Protein AF-A0A9W9Z0T6-F1 (afdb_monomer)

Sequence (1266 aa):
MFPVDVVWKDEPSSNVENYLQEAVNTVREIHHEQGPGDILVFLTSPVETERACEKLAKAELDPNLVCLPLHGKLRQEEQRRVFEEDPSKRKVVFATNCAETSITIPGIRYVVDTGMVKEMKFEPKRSKSSLELTTINKSSAEQRKGRAGRTQAGKCFRLYSEEEYASMEDQSKPEILRVHLGQAVLKLMDLGIENITEFEFVESPPLDAIELALEALTSLGAIANGQLTELGHKIARVAVEPRLAKVIFDGIDQGVGAEALALAAIATVSGSVFFRMGSEEDKQLADSRKVGFCHNGGDLLTLLEVYRQYLKQPKGKRNKWAFDNSLNAKSLRLTDETIKELNLTLKRELCIPVPDAFGEDESADLKLQRILLSCYATNLCVFTGHEKAGYRVVSFNHCVQLHPSSSLRFLGATPQFIVFEQLLKTSRDFVMNATPVEETWLREIISEGAVKYDLEELMSTVLKEVALPCSPDLITLAFGGRFQRRKLDEVEEKVSKSCDDSLVVLEKDEAQGQMKIFVPVSQTARAVSVLEGLLEESRKILRSEEREEQLKEECQGSRIVWGQGGEVKELLMPHMYRTVTIGEIDDGYAVPIVLDYLKSCGDIMKHHVKEQDGKIRVFATFKNSEGAVKAVKGSSSNSLVNGKVKPSHSISDGTRTYVSQFKVKAKWLRRPGKGTGCIQFFNDEDFFHTLGSLPSLMIKSRQTKFQVDRFHEEQIFMRGLDPETSENDVKSAIEERLPAVKVKKVFIHRTSEFDTTDETLTSQKTSLQECLGVFATEGQYSVYLGKPSPKNFDGFANLTFQDSEEGQAAVKGLNGRHISGIGVVTLHPNLSTTLLCTRNVYAVTEDELKEIFNELDRTFGKKLVIKVNNQRKDKRVAIEIRSDCTEHFIRATTILTDTLNGDKIDCKISKVLEILLTNPVKDDLQAIQKDTGTVINQDWKNHVVRIHGSEANRELAKRAINKFLDDSITSNSHSWQIQLRGPNKPRGLLKALFIRFGVNLQRLQDIGGVQKIHVEFRWHVLKIQSSDEAQETINRYVEECCKTLPQESPHLHSNDQSQLTCGICLCDVDGTAADVYRLACCGHAYDKSCVIQQLKSPDFPLKCVTERCEELLVWRDFQNLLNERERKRLAFSALDEYVKGNPEIVRYCPTADCGMVYRVSKEGTRYSCGACLSEICTSCHVQWHNGLTCAMLRSEKQVEGQLKEWMTKDPSNRKNCPRCKTPIEKNAGCNHMECSQCKAHMCWPCMEVFPTGDAVYSHQQYCPGR

pLDDT: mean 79.38, std 13.01, range [25.47, 97.75]

Solvent-accessible surface area (backbone atoms only — not comparable to full-atom values): 70118 Å² total; per-residue (Å²): 122,41,63,56,51,77,44,66,32,96,59,73,71,89,52,89,89,47,57,67,61,50,53,49,50,52,51,51,50,46,66,76,74,46,76,94,55,16,38,39,33,46,38,55,42,67,69,54,20,51,51,44,43,55,50,41,59,73,75,47,86,58,89,48,56,46,72,43,60,43,46,92,87,55,54,72,73,59,55,50,55,66,64,62,86,53,96,86,42,41,43,37,36,28,21,27,74,69,58,45,78,86,51,85,60,76,62,29,20,35,24,42,39,55,55,51,33,57,44,74,40,45,42,62,96,70,68,28,39,30,59,40,83,41,70,46,24,45,52,55,55,50,39,46,42,48,54,7,6,70,84,42,70,19,34,24,40,34,66,39,18,68,66,59,55,69,70,34,49,66,62,80,80,60,64,74,71,35,52,85,43,45,60,60,55,47,47,44,42,76,74,69,49,74,60,68,92,74,53,88,53,98,72,72,54,61,64,72,40,53,52,52,23,52,51,52,36,35,74,70,51,26,31,55,97,81,37,73,30,76,59,21,54,56,33,58,72,44,97,58,57,61,51,46,34,44,38,26,52,59,19,44,78,71,74,37,28,39,55,26,38,47,34,40,33,42,55,79,43,51,96,53,34,68,45,70,61,81,53,75,66,46,31,51,50,24,55,36,43,45,44,78,42,46,27,88,66,7,27,57,50,18,52,36,42,49,51,55,56,50,66,74,40,57,82,92,46,36,58,58,52,24,53,79,48,31,30,34,48,66,47,58,49,50,25,57,52,44,36,52,52,51,52,48,44,34,40,72,78,66,69,44,88,68,61,94,61,74,78,92,57,87,58,44,66,60,51,50,42,54,41,49,43,69,58,24,57,80,41,31,27,38,40,33,65,42,79,93,61,19,29,28,35,63,81,77,72,43,71,27,32,76,32,85,86,35,27,35,52,70,36,68,52,80,61,63,26,32,29,35,77,46,42,42,34,68,99,55,46,22,40,36,58,42,29,55,47,60,69,68,62,52,53,51,42,36,73,72,61,80,42,98,69,61,66,66,65,58,56,51,61,28,26,42,84,45,77,43,68,31,8,52,61,41,46,30,66,57,37,37,52,96,87,38,59,66,53,39,53,54,46,33,51,56,42,14,62,67,40,81,67,38,75,52,48,77,46,82,36,65,72,80,22,27,42,36,37,29,27,25,68,92,38,41,71,52,44,51,52,55,50,50,53,49,46,48,58,41,36,53,52,48,62,66,42,65,47,81,47,68,77,46,92,93,34,86,46,45,27,40,26,35,34,48,15,62,37,67,75,44,78,36,49,70,91,55,48,30,38,32,30,33,49,60,40,80,53,84,82,50,54,66,61,53,50,52,55,48,47,72,38,32,62,67,75,49,70,52,77,48,81,57,95,80,30,39,31,44,37,39,30,29,74,46,43,65,25,32,50,44,41,40,63,48,44,80,77,46,94,88,54,89,34,68,42,37,54,65,74,53,70,55,104,56,76,54,66,87,49,72,56,31,34,33,43,35,36,26,62,64,45,47,33,71,19,34,30,41,36,34,48,78,49,68,67,50,45,55,52,45,56,74,74,38,54,54,47,73,45,88,94,25,66,22,34,48,41,79,29,93,87,42,92,77,29,42,27,37,41,44,43,41,41,85,64,47,60,62,55,56,45,50,53,48,30,72,78,38,72,87,45,64,75,62,44,62,46,70,44,49,56,80,74,56,78,77,53,72,67,57,53,51,52,38,49,50,46,52,49,60,61,41,56,78,42,36,61,87,87,47,54,48,82,44,71,59,86,55,58,42,81,50,51,51,41,46,32,46,36,40,18,58,44,53,64,37,37,50,44,37,43,69,69,42,45,72,37,75,42,77,91,53,40,50,28,43,59,48,72,60,47,76,53,72,48,78,46,46,47,70,56,44,68,42,36,46,67,63,50,50,53,51,50,54,51,51,41,73,75,55,38,98,46,49,49,77,47,80,47,78,48,92,86,69,68,35,34,37,42,34,41,35,21,75,43,73,68,62,44,53,54,55,51,50,59,57,49,56,66,73,61,43,48,80,44,65,24,81,81,37,78,75,46,42,52,77,73,39,83,84,46,53,62,57,53,50,50,48,24,65,78,36,64,37,44,72,47,78,36,79,92,76,40,32,41,32,38,32,35,47,74,70,30,40,54,49,39,55,52,53,53,53,52,53,55,55,58,62,71,70,58,70,63,51,77,52,74,44,76,56,64,55,101,91,46,39,70,36,45,66,42,51,48,30,72,74,29,34,64,80,37,52,63,59,49,69,38,76,53,39,79,46,76,45,76,42,70,92,72,40,31,41,41,36,29,26,18,70,74,34,47,57,52,51,53,51,54,52,51,54,53,45,72,74,41,73,86,80,73,84,84,75,84,72,91,71,77,72,78,49,50,15,59,81,83,67,44,76,57,74,88,56,65,85,49,63,36,47,40,46,72,81,19,56,53,30,46,45,67,59,55,48,51,49,58,74,66,68,63,86,68,32,55,51,71,42,88,97,43,85,53,52,43,32,60,64,40,52,63,75,71,36,54,77,68,54,45,51,53,44,48,51,55,31,46,50,54,50,38,71,76,34,65,78,52,28,41,68,51,78,56,81,92,55,85,42,72,47,65,47,38,89,85,49,49,85,41,69,38,68,83,74,62,52,42,26,21,32,49,77,63,41,70,53,60,87,98,54,53,77,66,53,56,64,67,65,67,70,82,68,59,69,62,50,54,58,45,68,71,43,61,89,46,33,49,59,39,78,88,78,56,51,80,45,71,67,89,77,80,75,59,66,43,68,40,90,86,76,68,45,21,25,28,63,67,68,53,50,75,37,99,41,64,65,56,31,61,62,42,62,79,71,42,92,51,113

Radius of gyration: 48.89 Å; Cα contacts (8 Å, |Δi|>4): 2135; chains: 1; bounding box: 135×66×156 Å

InterPro domains:
  IPR001650 Helicase, C-terminal domain-like [PF00271] (25-151)
  IPR001650 Helicase, C-terminal domain-like [PS51194] (19-192)
  IPR001650 Helicase, C-terminal domain-like [SM00490] (50-152)
  IPR002867 IBR domain [PF01485] (1134-1190)
  IPR002867 IBR domain [SM00647] (1128-1190)
  IPR002867 IBR domain [SM00647] (1196-1263)
  IPR007502 Helicase-associated domain [SM00847] (212-304)
  IPR011709 DEAD-box helicase, OB fold [PF07717] (368-445)
  IPR012677 Nucleotide-binding alpha-beta plait domain superfamily [G3DSA:3.30.70.330] (695-834)
  IPR027417 P-loop containing nucleoside triphosphate hydrolase [G3DSA:3.40.50.300] (1-172)
  IPR027417 P-loop containing nucleoside triphosphate hydrolase [SSF52540] (2-256)
  IPR035979 RNA-binding domain superfamily [SSF54928] (578-644)
  IPR035979 RNA-binding domain superfamily [SSF54928] (716-867)
  IPR036612 K Homology domain, type 1 superfamily [SSF54791] (926-977)
  IPR044066 TRIAD supradomain [PS51873] (1058-1263)
  IPR048333 Helicase associated domain (HA2), winged-helix domain [PF04408] (213-237)
  IPR056245 DEAH11/12, KH-domain [PF24471] (977-1045)

Secondary structure (DSSP, 8-state):
---EEEE--SS----TT-HHHHHHHHHHHHHHHS-S-EEEEE-SSHHHHHHHHHHHHHH---TTEEEEEE-TTS-HHHHHHTT---TTSEEEEEE-GGGTSS---TTEEEEEE-SEEEEEEEEGGGTEEEEEEEEPPHHHHHHHHHGGGSSS-EEEEESS-HHHHHHS-SSPPPGGGTS--HHHHHHHHHTT-S-GGG---SSPPPHHHHHHHHHHHHHHTSEETTEE-HHHHHHHHSSS-HHHHHHHHHHHHTT-HHHHHHHHHHHTTHHHHB---SSHHHHHHHHHHHHTT-BTTBHHHHHHHHHHHHHHS-GGGHHHHHHHTTB-HHHHHHHHHHHHHHHHHHHHTS-----SS----TTHHHHHHHHHHHHSGGGEEEE-SSTTT-EEETTTTEEEEEPTT-HHHHHT---SEEEEEEEEESSSEEEEEEEEE-HHHHHHHHHTTSS---HHHHHHTSEEEEEEE--HHHHHHHH--TT-HHHHHHHHHHHHHHTTT---EEEEETTTTEEEEEEEGGGHHHHHHHHHHHHHHHHHHHHT--EEEES-TTTT--EEEE-GGG-EEEEE-TT--SEEEEEEE--GGGHHHHHHHHHHHS-EEEEEEEEETTEEEEEEEESSHHHHHHHHHHTTT-TT-SS-EEETT---TT-------EEEEEEEESS-EEEEEEEEESSHHHHHHHHHH-SEEEETTEEEEEEE-SS-TTEEEEES--TT--HHHHHHHHHHH-TT--EEEEEEEEPPP----HHHHHHHHHHHHHHHTTTS-TTSEEEEE----TT-SEEEEEEEESSHHHHHHHHHHHTTEEETTTEEEEEEEEEEEEEEEEHHHHHHHHHHHHHHHHHHHHHHGGGEEEEEEE-TTSSEEEEEEEES-HHHHHHHHHHHHHHHH-EEEEGGG-HHHHGGGSSTTHHHHHHHHHHHT-EEEEETTTTEEEEES-HHHHHHHHHHHHHHHHHHHH---EEEEEE--STTS-TTHHHHHHHHH-TT-HHHHTSTTEEEEEEETTTTEEEEEE-HHHHHHHHHHHHHHHHTS---------------B-TTT--B--S-TTTEEE-TTT--EEEHHHHHHHHHS--SSPB--STT--PBPPHHHHHHHS-HHHHHHHHHHHHHHHHHH-TTTEEE-SSTT---EEE--TT--EEE-TTT--EEETTT-SB--TT--HHHHHHH----SHHHHHHHH-TTTEEE-TTT--EEE--SS-SEEE-TTT--EEETTT--EESSHHHHHHHTTS-TT-

Organism: NCBI:txid174260

Mean predicted aligned error: 20.65 Å

Foldseek 3Di:
DAAAAEAFDPDAPPDPPCLLVVQLVVVVVCVPPPDFFAEEEEDADQVSLVVSQVVNVVVDVDPQEAEAEEDPLDDPVSNCVQQDDDRSHHYYYYYYCVCQPDDQRPRHQEYEYAQWYFDWAADQVVRATERDIDGDALVSVVSRSCSNPPHYYHYYYYPGHPVVNVVGHHDDDDVLQGHQCLLVLLLCQLVVNQDPVPDDDPDDHDPSSSVSSVVLCVLLVQDDPSHGDPLSNQLNLQPAGSLLSLQLVLCVVVVFNLLSLLLSLLVVVLVNFARQDDDPVSNLLSLLLLLLLQDPQKSSSSSSSVLVVLVVDDPVCSCVVCVVSRTDSVSSVSSVVSSVVRQCSCCPVVVHHDDNDGDPDPCSSVSSSLSSCSSQVQQKWFAQQDQVQDIAGPNPGHTAHADCPMSCLLLVHRARMWGADHWYDDVTIHGHGIGHDDPVSVVVCVVVVSDPDDPVVVLLSRWDKDKDQAALLLCCQLQNDPVPNVSVVVLQCVLCVQQVVRHWDWDQPNLRRIIIITTRPVRVVRSVVSVVVSSVVSLVVLQLDKDWAALDPVFLAKIFIAGFLRFGPDIGGSPFAQKKKWWFDQDPVCVVVLVVLLVVLAAWSDKDWDDDPNIIMIMTGHPDRSSLVSSQVCQVPDPSGPTRIGGPPPPDVPVPPPPVWWKKKKKFFDWFFPQKWKFAFPDQVLQVCCVVVPQWFDQPNWIWGWDQDPVDRRIIMIGTHDRRDDFVSVQCRSCVVPVPTHTPGITGHTDAFDFQDPVLVVVVLVQVVVLLVVLAPPPQKDKAWDRDHSPDRMTMIMMIGSDPRSSVSCQVRQAQDQTPSGGRMHMATKGKDKDKAALLLCVQCVVVVVVLVVVLCVVQPPQKDWDWDDDPPDRMIMIMIIGSDPVSRVVSVVVVVVLSQADKDQLVVDPLSCVCVDPVCVVVLVVLCVVLVWDWDQDPVRNIIGIGHPPRSSVSSVVSVVVVSVVVVPQQKDKDKDQCDDPLHAGSLSVLCCVVCNSLSVNLCPPPFWDDWDADSSRRMIITIGGPVSVVVVVVVSVVSRVPHDPDDPDPDPPDPPQQAALQPRDGDDSPSPQWRAQNNPSRIHGLVRVLVCLQVDDPSAFDNHPPGGGTGGPVNCVVNDDPVSVSVSSLVSVVVVCVVCVQAKDDQPPPPQSGMDGADCVFDWDQRRRPRFIATSNLGDGDDPPDDPVRVVVPPPPVDVVVVVCVVCVPFWDAQPPPRHIDGHPDDDQWDADPPPRWIAGNQQNDTDPDSVVNVVCVVVPPRD

Structure (mmCIF, N/CA/C/O backbone):
data_AF-A0A9W9Z0T6-F1
#
_entry.id   AF-A0A9W9Z0T6-F1
#
loop_
_atom_site.group_PDB
_atom_site.id
_atom_site.type_symbol
_atom_site.label_atom_id
_atom_site.label_alt_id
_atom_site.label_comp_id
_atom_site.label_asym_id
_atom_site.label_entity_id
_atom_site.label_seq_id
_atom_site.pdbx_PDB_ins_code
_atom_site.Cartn_x
_atom_site.Cartn_y
_atom_site.Cartn_z
_atom_site.occupancy
_atom_site.B_iso_or_equiv
_atom_site.auth_seq_id
_atom_site.auth_comp_id
_atom_site.auth_asym_id
_atom_site.auth_atom_id
_atom_site.pdbx_PDB_model_num
ATOM 1 N N . MET A 1 1 ? -51.967 -3.362 4.552 1.00 75.44 1 MET A N 1
ATOM 2 C CA . MET A 1 1 ? -50.850 -2.958 3.672 1.00 75.44 1 MET A CA 1
ATOM 3 C C . MET A 1 1 ? -51.366 -3.080 2.249 1.00 75.44 1 MET A C 1
ATOM 5 O O . MET A 1 1 ? -52.092 -4.033 1.991 1.00 75.44 1 MET A O 1
ATOM 9 N N . PHE A 1 2 ? -51.105 -2.103 1.386 1.00 90.75 2 PHE A N 1
ATOM 10 C CA . PHE A 1 2 ? -51.515 -2.161 -0.020 1.00 90.75 2 PHE A CA 1
ATOM 11 C C . PHE A 1 2 ? -50.711 -3.239 -0.771 1.00 90.75 2 PHE A C 1
ATOM 13 O O . PHE A 1 2 ? -49.624 -3.597 -0.306 1.00 90.75 2 PHE A O 1
ATOM 20 N N . PRO A 1 3 ? -51.223 -3.782 -1.893 1.00 93.12 3 PRO A N 1
ATOM 21 C CA . PRO A 1 3 ? -50.493 -4.770 -2.686 1.00 93.12 3 PRO A CA 1
ATOM 22 C C . PRO A 1 3 ? -49.169 -4.198 -3.221 1.00 93.12 3 PRO A C 1
ATOM 24 O O . PRO A 1 3 ? -49.088 -3.016 -3.565 1.00 93.12 3 PRO A O 1
ATOM 27 N N . VAL A 1 4 ? -48.137 -5.046 -3.267 1.00 95.69 4 VAL A N 1
ATOM 28 C CA . VAL A 1 4 ? 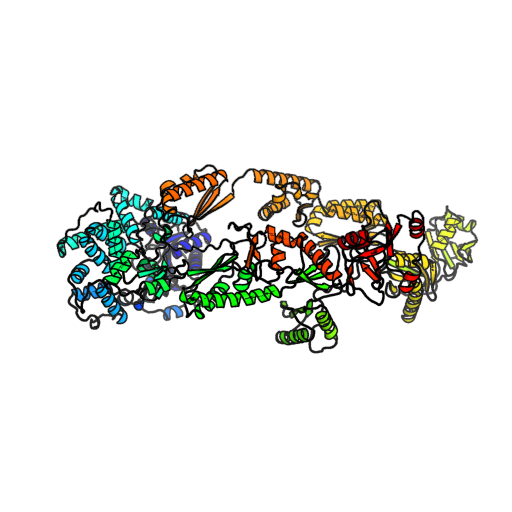-46.800 -4.712 -3.775 1.00 95.69 4 VAL A CA 1
ATOM 29 C C . VAL A 1 4 ? -46.380 -5.762 -4.793 1.00 95.69 4 VAL A C 1
ATOM 31 O O . VAL A 1 4 ? -46.212 -6.926 -4.421 1.00 95.69 4 VAL A O 1
ATOM 34 N N . ASP A 1 5 ? -46.177 -5.346 -6.041 1.00 96.31 5 ASP A N 1
ATOM 35 C CA . ASP A 1 5 ? -45.671 -6.233 -7.091 1.00 96.31 5 ASP A CA 1
ATOM 36 C C . ASP A 1 5 ? -44.166 -6.449 -6.904 1.00 96.31 5 ASP A C 1
ATOM 38 O O . ASP A 1 5 ? -43.426 -5.501 -6.621 1.00 96.31 5 ASP A O 1
ATOM 42 N N . VAL A 1 6 ? -43.702 -7.687 -7.062 1.00 96.38 6 VAL A N 1
ATOM 43 C CA . VAL A 1 6 ? -42.278 -8.030 -6.966 1.00 96.38 6 VAL A CA 1
ATOM 44 C C . VAL A 1 6 ? -41.711 -8.191 -8.368 1.00 96.38 6 VAL A C 1
ATOM 46 O O . VAL A 1 6 ? -42.250 -8.945 -9.172 1.00 96.38 6 VAL A O 1
ATOM 49 N N . VAL A 1 7 ? -40.625 -7.476 -8.644 1.00 95.81 7 VAL A N 1
ATOM 50 C CA . VAL A 1 7 ? -39.828 -7.623 -9.862 1.00 95.81 7 VAL A CA 1
ATOM 51 C C . VAL A 1 7 ? -38.544 -8.344 -9.475 1.00 95.81 7 VAL A C 1
ATOM 53 O O . VAL A 1 7 ? -37.779 -7.840 -8.648 1.00 95.81 7 VAL A O 1
ATOM 56 N N . TRP A 1 8 ? -38.354 -9.531 -10.042 1.00 93.81 8 TRP A N 1
ATOM 57 C CA . TRP A 1 8 ? -37.182 -10.377 -9.836 1.00 93.81 8 TRP A CA 1
ATOM 58 C C . TRP A 1 8 ? -36.130 -10.119 -10.909 1.00 93.81 8 TRP A C 1
ATOM 60 O O . TRP A 1 8 ? -36.452 -9.659 -12.003 1.00 93.81 8 TRP A O 1
ATOM 70 N N . LYS A 1 9 ? -34.878 -10.442 -10.595 1.00 88.38 9 LYS A N 1
ATOM 71 C CA . LYS A 1 9 ? -33.783 -10.426 -11.562 1.00 88.38 9 LYS A CA 1
ATOM 72 C C . LYS A 1 9 ? -33.743 -11.740 -12.351 1.00 88.38 9 LYS A C 1
ATOM 74 O O . LYS A 1 9 ? -33.847 -12.806 -11.748 1.00 88.38 9 LYS A O 1
ATOM 79 N N . ASP A 1 10 ? -33.556 -11.652 -13.669 1.00 79.38 10 ASP A N 1
ATOM 80 C CA . ASP A 1 10 ? -33.605 -12.809 -14.581 1.00 79.38 10 ASP A CA 1
ATOM 81 C C . ASP A 1 10 ? -32.386 -13.755 -14.470 1.00 79.38 10 ASP A C 1
ATOM 83 O O . ASP A 1 10 ? -32.518 -14.948 -14.729 1.00 79.38 10 ASP A O 1
ATOM 87 N N . GLU A 1 11 ? -31.207 -13.258 -14.068 1.00 73.31 11 GLU A N 1
ATOM 88 C CA . GLU A 1 11 ? -29.975 -14.056 -13.903 1.00 73.31 11 GLU A CA 1
ATOM 89 C C . GLU A 1 11 ? -29.438 -14.015 -12.453 1.00 73.31 11 GLU A C 1
ATOM 91 O O . GLU A 1 11 ? -29.527 -12.962 -11.805 1.00 73.31 11 GLU A O 1
ATOM 96 N N . PRO A 1 12 ? -28.820 -15.109 -11.945 1.00 63.59 12 PRO A N 1
ATOM 97 C CA . PRO A 1 12 ? -28.208 -15.135 -10.617 1.00 63.59 12 PRO A CA 1
ATOM 98 C C . PRO A 1 12 ? -27.123 -14.063 -10.481 1.00 63.59 12 PRO A C 1
ATOM 100 O O . PRO A 1 12 ? -26.367 -13.788 -11.420 1.00 63.59 12 PRO A O 1
ATOM 103 N N . SER A 1 13 ? -26.998 -13.466 -9.297 1.00 61.44 13 SER A N 1
ATOM 104 C CA . SER A 1 13 ? -26.035 -12.395 -9.048 1.00 61.44 13 SER A CA 1
ATOM 105 C C . SER A 1 13 ? -24.584 -12.919 -9.021 1.00 61.44 13 SER A C 1
ATOM 107 O O . SER A 1 13 ? -24.003 -13.222 -7.986 1.00 61.44 13 SER A O 1
ATOM 109 N N . SER A 1 14 ? -23.943 -13.013 -10.191 1.00 49.41 14 SER A N 1
ATOM 110 C CA . SER A 1 14 ? -22.591 -13.585 -10.352 1.00 49.41 14 SER A CA 1
ATOM 111 C C . SER A 1 14 ? -21.443 -12.751 -9.751 1.00 49.41 14 SER A C 1
ATOM 113 O O . SER A 1 14 ? -20.302 -13.207 -9.740 1.00 49.41 14 SER A O 1
ATOM 115 N N . ASN A 1 15 ? -21.707 -11.552 -9.211 1.00 51.66 15 ASN A N 1
ATOM 116 C CA . ASN A 1 15 ? -20.690 -10.701 -8.587 1.00 51.66 15 ASN A CA 1
ATOM 117 C C . ASN A 1 15 ? -21.239 -9.931 -7.373 1.00 51.66 15 ASN A C 1
ATOM 119 O O . ASN A 1 15 ? -21.765 -8.822 -7.500 1.00 51.66 15 ASN A O 1
ATOM 123 N N . VAL A 1 16 ? -21.006 -10.473 -6.171 1.00 54.34 16 VAL A N 1
ATOM 124 C CA . VAL A 1 16 ? -21.248 -9.805 -4.871 1.00 54.34 16 VAL A CA 1
ATOM 125 C C . VAL A 1 16 ? -20.538 -8.438 -4.784 1.00 54.34 16 VAL A C 1
ATOM 127 O O . VAL A 1 16 ? -20.916 -7.581 -3.990 1.00 54.34 16 VAL A O 1
ATOM 130 N N . GLU A 1 17 ? -19.537 -8.174 -5.627 1.00 56.69 17 GLU A N 1
ATOM 131 C CA . GLU A 1 17 ? -18.762 -6.930 -5.593 1.00 56.69 17 GLU A CA 1
ATOM 132 C C . GLU A 1 17 ? -19.445 -5.703 -6.236 1.00 56.69 17 GLU A C 1
ATOM 134 O O . GLU A 1 17 ? -18.955 -4.591 -6.029 1.00 56.69 17 GLU A O 1
ATOM 139 N N . ASN A 1 18 ? -20.573 -5.834 -6.964 1.00 75.19 18 ASN A N 1
ATOM 140 C CA . ASN A 1 18 ? -21.132 -4.699 -7.731 1.00 75.19 18 ASN A CA 1
ATOM 141 C C . ASN A 1 18 ? -22.624 -4.349 -7.516 1.00 75.19 18 ASN A C 1
ATOM 143 O O . ASN A 1 18 ? -23.159 -3.510 -8.246 1.00 75.19 18 ASN A O 1
ATOM 147 N N . TYR A 1 19 ? -23.286 -4.882 -6.481 1.00 88.25 19 TYR A N 1
ATOM 148 C CA . TYR A 1 19 ? -24.705 -4.576 -6.196 1.00 88.25 19 TYR A CA 1
ATOM 149 C C . TYR A 1 19 ? -24.983 -3.079 -5.967 1.00 88.25 19 TYR A C 1
ATOM 151 O O . TYR A 1 19 ? -26.084 -2.602 -6.225 1.00 88.25 19 TYR A O 1
ATOM 159 N N . LEU A 1 20 ? -23.995 -2.302 -5.498 1.00 90.81 20 LEU A N 1
ATOM 160 C CA . LEU A 1 20 ? -24.161 -0.860 -5.287 1.00 90.81 20 LEU A CA 1
ATOM 161 C C . LEU A 1 20 ? -24.344 -0.108 -6.608 1.00 90.81 20 LEU A C 1
ATOM 163 O O . LEU A 1 20 ? -25.146 0.819 -6.675 1.00 90.81 20 LEU A O 1
ATOM 167 N N . GLN A 1 21 ? -23.581 -0.461 -7.648 1.00 90.75 21 GLN A N 1
ATOM 168 C CA . GLN A 1 21 ? -23.748 0.175 -8.955 1.00 90.75 21 GLN A CA 1
ATOM 169 C C . GLN A 1 21 ? -25.071 -0.241 -9.588 1.00 90.75 21 GLN A C 1
ATOM 171 O O . GLN A 1 21 ? -25.749 0.597 -10.173 1.00 90.75 21 GLN A O 1
ATOM 176 N N . GLU A 1 22 ? -25.436 -1.509 -9.430 1.00 91.31 22 GLU A N 1
ATOM 177 C CA . GLU A 1 22 ? -26.704 -2.041 -9.910 1.00 91.31 22 GLU A CA 1
ATOM 178 C C . GLU A 1 22 ? -27.890 -1.324 -9.257 1.00 91.31 22 GLU A C 1
ATOM 180 O O . GLU A 1 22 ? -28.737 -0.798 -9.966 1.00 91.31 22 GLU A O 1
ATOM 185 N N . ALA A 1 23 ? -27.875 -1.146 -7.932 1.00 94.75 23 ALA A N 1
ATOM 186 C CA . ALA A 1 23 ? -28.902 -0.389 -7.223 1.00 94.75 23 ALA A CA 1
ATOM 187 C C . ALA A 1 23 ? -29.052 1.048 -7.750 1.00 94.75 23 ALA A C 1
ATOM 189 O O . ALA A 1 23 ? -30.170 1.527 -7.923 1.00 94.75 23 ALA A O 1
ATOM 190 N N . VAL A 1 24 ? -27.941 1.739 -8.037 1.00 95.06 24 VAL A N 1
ATOM 191 C CA . VAL A 1 24 ? -27.974 3.090 -8.628 1.00 95.06 24 VAL A CA 1
ATOM 192 C C . VAL A 1 24 ? -28.553 3.065 -10.046 1.00 95.06 24 VAL A C 1
ATOM 194 O O . VAL A 1 24 ? -29.313 3.964 -10.400 1.00 95.06 24 VAL A O 1
ATOM 197 N N . ASN A 1 25 ? -28.233 2.052 -10.853 1.00 93.88 25 ASN A N 1
ATOM 198 C CA . ASN A 1 25 ? -28.778 1.912 -12.203 1.00 93.88 25 ASN A CA 1
ATOM 199 C C . ASN A 1 25 ? -30.291 1.639 -12.167 1.00 93.88 25 ASN A C 1
ATOM 201 O O . ASN A 1 25 ? -31.041 2.353 -12.825 1.00 93.88 25 ASN A O 1
ATOM 205 N N . THR A 1 26 ? -30.749 0.719 -11.314 1.00 94.94 26 THR A N 1
ATOM 206 C CA . THR A 1 26 ? -32.178 0.421 -11.130 1.00 94.94 26 THR A CA 1
ATOM 207 C C . THR A 1 26 ? -32.954 1.640 -10.633 1.00 94.94 26 THR A C 1
ATOM 209 O O . THR A 1 26 ? -34.067 1.892 -11.077 1.00 94.94 26 THR A O 1
ATOM 212 N N . VAL A 1 27 ? -32.374 2.463 -9.751 1.00 96.94 27 VAL A N 1
ATOM 213 C CA . VAL A 1 27 ? -32.992 3.741 -9.351 1.00 96.94 27 VAL A CA 1
ATOM 214 C C . VAL A 1 27 ? -33.213 4.658 -10.554 1.00 96.94 27 VAL A C 1
ATOM 216 O O . VAL A 1 27 ? -34.266 5.288 -10.641 1.00 96.94 27 VAL A O 1
ATOM 219 N N . ARG A 1 28 ? -32.248 4.741 -11.477 1.00 95.56 28 ARG A N 1
ATOM 220 C CA . ARG A 1 28 ? -32.378 5.560 -12.691 1.00 95.56 28 ARG A CA 1
ATOM 221 C C . ARG A 1 28 ? -33.452 5.008 -13.619 1.00 95.56 28 ARG A C 1
ATOM 223 O O . ARG A 1 28 ? -34.281 5.777 -14.088 1.00 95.56 28 ARG A O 1
ATOM 230 N N . GLU A 1 29 ? -33.486 3.696 -13.823 1.00 94.56 29 GLU A N 1
ATOM 231 C CA . GLU A 1 29 ? -34.545 3.024 -14.588 1.00 94.56 29 GLU A CA 1
ATOM 232 C C . GLU A 1 29 ? -35.926 3.326 -13.990 1.00 94.56 29 GLU A C 1
ATOM 234 O O . GLU A 1 29 ? -36.823 3.789 -14.689 1.00 94.56 29 GLU A O 1
ATOM 239 N N . ILE A 1 30 ? -36.082 3.198 -12.667 1.00 95.69 30 ILE A N 1
ATOM 240 C CA . ILE A 1 30 ? -37.334 3.535 -11.976 1.00 95.69 30 ILE A CA 1
ATOM 241 C C . ILE A 1 30 ? -37.685 5.017 -12.154 1.00 95.69 30 ILE A C 1
ATOM 243 O O . ILE A 1 30 ? -38.857 5.344 -12.353 1.00 95.69 30 ILE A O 1
ATOM 247 N N . HIS A 1 31 ? -36.701 5.917 -12.059 1.00 94.69 31 HIS A N 1
ATOM 248 C CA . HIS A 1 31 ? -36.901 7.358 -12.240 1.00 94.69 31 HIS A CA 1
ATOM 249 C C . HIS A 1 31 ? -37.446 7.699 -13.629 1.00 94.69 31 HIS A C 1
ATOM 251 O O . HIS A 1 31 ? -38.410 8.457 -13.722 1.00 94.69 31 HIS A O 1
ATOM 257 N N . HIS A 1 32 ? -36.887 7.089 -14.677 1.00 92.88 32 HIS A N 1
ATOM 258 C CA . HIS A 1 32 ? -37.261 7.354 -16.070 1.00 92.88 32 HIS A CA 1
ATOM 259 C C . HIS A 1 32 ? -38.533 6.623 -16.519 1.00 92.88 32 HIS A C 1
ATOM 261 O O . HIS A 1 32 ? -39.305 7.171 -17.302 1.00 92.88 32 HIS A O 1
ATOM 267 N N . GLU A 1 33 ? -38.774 5.403 -16.034 1.00 92.94 33 GLU A N 1
ATOM 268 C CA . GLU A 1 33 ? -39.827 4.530 -16.575 1.00 92.94 33 GLU A CA 1
ATOM 269 C C . GLU A 1 33 ? -41.084 4.435 -15.703 1.00 92.94 33 GLU A C 1
ATOM 271 O O . GLU A 1 33 ? -42.178 4.182 -16.212 1.00 92.94 33 GLU A O 1
ATOM 276 N N . GLN A 1 34 ? -40.964 4.602 -14.382 1.00 92.81 34 GLN A N 1
ATOM 277 C CA . GLN A 1 34 ? -42.097 4.434 -13.468 1.00 92.81 34 GLN A CA 1
ATOM 278 C C . GLN A 1 34 ? -42.769 5.778 -13.147 1.00 92.81 34 GLN A C 1
ATOM 280 O O . GLN A 1 34 ? -42.122 6.822 -13.065 1.00 92.81 34 GLN A O 1
ATOM 285 N N . GLY A 1 35 ? -44.085 5.755 -12.908 1.00 89.44 35 GLY A N 1
ATOM 286 C CA . GLY A 1 35 ? -44.874 6.943 -12.549 1.00 89.44 35 GLY A CA 1
ATOM 287 C C . GLY A 1 35 ? -44.546 7.525 -11.159 1.00 89.44 35 GLY A C 1
ATOM 288 O O . GLY A 1 35 ? -43.657 7.015 -10.478 1.00 89.44 35 GLY A O 1
ATOM 289 N N . PRO A 1 36 ? -45.280 8.550 -10.684 1.00 89.25 36 PRO A N 1
ATOM 290 C CA . PRO A 1 36 ? -44.982 9.252 -9.430 1.00 89.25 36 PRO A CA 1
ATOM 291 C C . PRO A 1 36 ? -44.864 8.333 -8.204 1.00 89.25 36 PRO A C 1
ATOM 293 O O . PRO A 1 36 ? -45.612 7.357 -8.076 1.00 89.25 36 PRO A O 1
ATOM 296 N N . GLY A 1 37 ? -43.950 8.680 -7.296 1.00 91.88 37 GLY A N 1
ATOM 297 C CA . GLY A 1 37 ? -43.689 7.964 -6.048 1.00 91.88 37 GLY A CA 1
ATOM 298 C C . GLY A 1 37 ? -42.202 7.932 -5.699 1.00 91.88 37 GLY A C 1
ATOM 299 O O . GLY A 1 37 ? -41.352 7.856 -6.587 1.00 91.88 37 GLY A O 1
ATOM 300 N N . ASP A 1 38 ? -41.902 7.974 -4.406 1.00 95.38 38 ASP A N 1
ATOM 301 C CA . ASP A 1 38 ? -40.530 8.002 -3.907 1.00 95.38 38 ASP A CA 1
ATOM 302 C C . ASP A 1 38 ? -39.908 6.602 -3.883 1.00 95.38 38 ASP A C 1
ATOM 304 O O . ASP A 1 38 ? -40.608 5.579 -3.831 1.00 95.38 38 ASP A O 1
ATOM 308 N N . ILE A 1 39 ? -38.575 6.571 -3.909 1.00 96.88 39 ILE A N 1
ATOM 309 C CA . ILE A 1 39 ? -37.769 5.354 -3.997 1.00 96.88 39 ILE A CA 1
ATOM 310 C C . ILE A 1 39 ? -37.010 5.147 -2.684 1.00 96.88 39 ILE A C 1
ATOM 312 O O . ILE A 1 39 ? -36.293 6.038 -2.229 1.00 96.88 39 ILE A O 1
ATOM 316 N N . LEU A 1 40 ? -37.127 3.959 -2.091 1.00 97.19 40 LEU A N 1
ATOM 317 C CA . LEU A 1 40 ? -36.329 3.525 -0.945 1.00 97.19 40 LEU A CA 1
ATOM 318 C C . LEU A 1 40 ? -35.381 2.402 -1.368 1.00 97.19 40 LEU A C 1
ATOM 320 O O . LEU A 1 40 ? -35.820 1.362 -1.848 1.00 97.19 40 LEU A O 1
ATOM 324 N N . VAL A 1 41 ? -34.086 2.593 -1.157 1.00 97.69 41 VAL A N 1
ATOM 325 C CA . VAL A 1 41 ? -33.044 1.638 -1.545 1.00 97.69 41 VAL A CA 1
ATOM 326 C C . VAL A 1 41 ? -32.366 1.091 -0.300 1.00 97.69 41 VAL A C 1
ATOM 328 O O . VAL A 1 41 ? -31.908 1.870 0.533 1.00 97.69 41 VAL A O 1
ATOM 331 N N . PHE A 1 42 ? -32.255 -0.231 -0.184 1.00 96.75 42 PHE A N 1
ATOM 332 C CA . PHE A 1 42 ? -31.551 -0.873 0.928 1.00 96.75 42 PHE A CA 1
ATOM 333 C C . PHE A 1 42 ? -30.090 -1.175 0.574 1.00 96.75 42 PHE A C 1
ATOM 335 O O . PHE A 1 42 ? -29.806 -1.967 -0.321 1.00 96.75 42 PHE A O 1
ATOM 342 N N . LEU A 1 43 ? -29.162 -0.566 1.312 1.00 94.88 43 LEU A N 1
ATOM 343 C CA . LEU A 1 43 ? -27.713 -0.790 1.253 1.00 94.88 43 LEU A CA 1
ATOM 344 C C . LEU A 1 43 ? -27.183 -1.228 2.625 1.00 94.88 43 LEU A C 1
ATOM 346 O O . LEU A 1 43 ? -27.906 -1.218 3.622 1.00 94.88 43 LEU A O 1
ATOM 350 N N . THR A 1 44 ? -25.912 -1.627 2.704 1.00 90.44 44 THR A N 1
ATOM 351 C CA . THR A 1 44 ? -25.412 -2.325 3.901 1.00 90.44 44 THR A CA 1
ATOM 352 C C . THR A 1 44 ? -24.656 -1.437 4.876 1.00 90.44 44 THR A C 1
ATOM 354 O O . THR A 1 44 ? -24.539 -1.784 6.051 1.00 90.44 44 THR A O 1
ATOM 357 N N . SER A 1 45 ? -24.142 -0.283 4.438 1.00 87.00 45 SER A N 1
ATOM 358 C CA . SER A 1 45 ? -23.365 0.601 5.311 1.00 87.00 45 SER A CA 1
ATOM 359 C C . SER A 1 45 ? -23.578 2.095 5.050 1.00 87.00 45 SER A C 1
ATOM 361 O O . SER A 1 45 ? -23.913 2.480 3.932 1.00 87.00 45 SER A O 1
ATOM 363 N N . PRO A 1 46 ? -23.309 2.959 6.052 1.00 84.81 46 PRO A N 1
ATOM 364 C CA . PRO A 1 46 ? -23.313 4.413 5.875 1.00 84.81 46 PRO A CA 1
ATOM 365 C C . PRO A 1 46 ? -22.481 4.891 4.674 1.00 84.81 46 PRO A C 1
ATOM 367 O O . PRO A 1 46 ? -22.954 5.660 3.845 1.00 84.81 46 PRO A O 1
ATOM 370 N N . VAL A 1 47 ? -21.267 4.353 4.521 1.00 83.06 47 VAL A N 1
ATOM 371 C CA . VAL A 1 47 ? -20.356 4.712 3.421 1.00 83.06 47 VAL A CA 1
ATOM 372 C C . VAL A 1 47 ? -20.948 4.351 2.057 1.00 83.06 47 VAL A C 1
ATOM 374 O O . VAL A 1 47 ? -20.797 5.101 1.098 1.00 83.06 47 VAL A O 1
ATOM 377 N N . GLU A 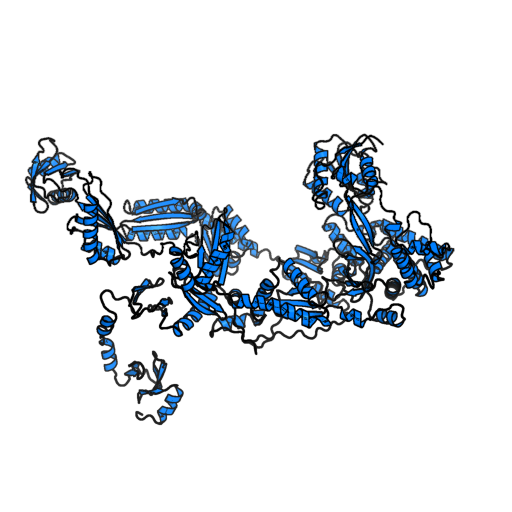1 48 ? -21.638 3.213 1.955 1.00 89.50 48 GLU A N 1
ATOM 378 C CA . GLU A 1 48 ? -22.332 2.825 0.724 1.00 89.50 48 GLU A CA 1
ATOM 379 C C . GLU A 1 48 ? -23.494 3.764 0.408 1.00 89.50 48 GLU A C 1
ATOM 381 O O . GLU A 1 48 ? -23.640 4.148 -0.749 1.00 89.50 48 GLU A O 1
ATOM 386 N N . THR A 1 49 ? -24.276 4.176 1.414 1.00 91.56 49 THR A N 1
ATOM 387 C CA . THR A 1 49 ? -25.386 5.119 1.202 1.00 91.56 49 THR A CA 1
ATOM 388 C C . THR A 1 49 ? -24.903 6.483 0.704 1.00 91.56 49 THR A C 1
ATOM 390 O O . THR A 1 49 ? -25.446 6.991 -0.272 1.00 91.56 49 THR A O 1
ATOM 393 N N . GLU A 1 50 ? -23.835 7.043 1.284 1.00 87.31 50 GLU A N 1
ATOM 394 C CA . GLU A 1 50 ? -23.245 8.313 0.828 1.00 87.31 50 GLU A CA 1
ATOM 395 C C . GLU A 1 50 ? -22.670 8.189 -0.590 1.00 87.31 50 GLU A C 1
ATOM 397 O O . GLU A 1 50 ? -22.958 9.004 -1.467 1.00 87.31 50 GLU A O 1
ATOM 402 N N . ARG A 1 51 ? -21.918 7.113 -0.855 1.00 87.19 51 ARG A N 1
ATOM 403 C CA . ARG A 1 51 ? -21.331 6.849 -2.174 1.00 87.19 51 ARG A CA 1
ATOM 404 C C . ARG A 1 51 ? -22.395 6.644 -3.253 1.00 87.19 51 ARG A C 1
ATOM 406 O O . ARG A 1 51 ? -22.179 7.036 -4.398 1.00 87.19 51 ARG A O 1
ATOM 413 N N . ALA A 1 52 ? -23.520 6.014 -2.919 1.00 92.00 52 ALA A N 1
ATOM 414 C CA . ALA A 1 52 ? -24.640 5.851 -3.838 1.00 92.00 52 ALA A CA 1
ATOM 415 C C . ALA A 1 52 ? -25.289 7.203 -4.169 1.00 92.00 52 ALA A C 1
ATOM 417 O O . ALA A 1 52 ? -25.531 7.468 -5.346 1.00 92.00 52 ALA A O 1
ATOM 418 N N . CYS A 1 53 ? -25.454 8.089 -3.178 1.00 91.19 53 CYS A N 1
ATOM 419 C CA . CYS A 1 53 ? -25.913 9.459 -3.411 1.00 91.19 53 CYS A CA 1
ATOM 420 C C . CYS A 1 53 ? -24.989 10.224 -4.368 1.00 91.19 53 CYS A C 1
ATOM 422 O O . CYS A 1 53 ? -25.460 10.809 -5.341 1.00 91.19 53 CYS A O 1
ATOM 424 N N . GLU A 1 54 ? -23.672 10.185 -4.139 1.00 88.00 54 GLU A N 1
ATOM 425 C CA . GLU A 1 54 ? -22.692 10.841 -5.016 1.00 88.00 54 GLU A CA 1
ATOM 426 C C . GLU A 1 54 ? -22.715 10.284 -6.443 1.00 88.00 54 GLU A C 1
ATOM 428 O O . GLU A 1 54 ? -22.616 11.037 -7.413 1.00 88.00 54 GLU A O 1
ATOM 433 N N . LYS A 1 55 ? -22.823 8.957 -6.586 1.00 90.75 55 LYS A N 1
ATOM 434 C CA . LYS A 1 55 ? -22.898 8.304 -7.896 1.00 90.75 55 LYS A CA 1
ATOM 435 C C . LYS A 1 55 ? -24.173 8.677 -8.637 1.00 90.75 55 LYS A C 1
ATOM 437 O O . LYS A 1 55 ? -24.091 8.973 -9.825 1.00 90.75 55 LYS A O 1
ATOM 442 N N . LEU A 1 56 ? -25.319 8.678 -7.955 1.00 92.44 56 LEU A N 1
ATOM 443 C CA . LEU A 1 56 ? -26.592 9.053 -8.560 1.00 92.44 56 LEU A CA 1
ATOM 444 C C . LEU A 1 56 ? -26.574 10.522 -8.992 1.00 92.44 56 LEU A C 1
ATOM 446 O O . LEU A 1 56 ? -26.893 10.801 -10.138 1.00 92.44 56 LEU A O 1
ATOM 450 N N . ALA A 1 57 ? -26.098 11.432 -8.137 1.00 88.12 57 ALA A N 1
ATOM 451 C CA . ALA A 1 57 ? -26.005 12.860 -8.455 1.00 88.12 57 ALA A CA 1
ATOM 452 C C . ALA A 1 57 ? -25.069 13.168 -9.641 1.00 88.12 57 ALA A C 1
ATOM 454 O O . ALA A 1 57 ? -25.269 14.145 -10.355 1.00 88.12 57 ALA A O 1
ATOM 455 N N . LYS A 1 58 ? -24.034 12.346 -9.862 1.00 88.25 58 LYS A N 1
ATOM 456 C CA . LYS A 1 58 ? -23.151 12.456 -11.039 1.00 88.25 58 LYS A CA 1
ATOM 457 C C . LYS A 1 58 ? -23.756 11.836 -12.297 1.00 88.25 58 LYS A C 1
ATOM 459 O O . LYS A 1 58 ? -23.453 12.289 -13.396 1.00 88.25 58 LYS A O 1
ATOM 464 N N . ALA A 1 59 ? -24.530 10.765 -12.142 1.00 88.12 59 ALA A N 1
ATOM 465 C CA . ALA A 1 59 ? -25.111 10.017 -13.252 1.00 88.12 59 ALA A CA 1
ATOM 466 C C . ALA A 1 59 ? -26.438 10.609 -13.749 1.00 88.12 59 ALA A C 1
ATOM 468 O O . ALA A 1 59 ? -26.798 10.380 -14.901 1.00 88.12 59 ALA A O 1
ATOM 469 N N . GLU A 1 60 ? -27.149 11.344 -12.894 1.00 88.94 60 GLU A N 1
ATOM 470 C CA . GLU A 1 60 ? -28.469 11.904 -13.162 1.00 88.94 60 GLU A CA 1
ATOM 471 C C . GLU A 1 60 ? -28.518 13.370 -12.711 1.00 88.94 60 GLU A C 1
ATOM 473 O O . GLU A 1 60 ? -28.368 13.673 -11.529 1.00 88.94 60 GLU A O 1
ATOM 478 N N . LEU A 1 61 ? -28.706 14.281 -13.670 1.00 86.75 61 LEU A N 1
ATOM 479 C CA . LEU A 1 61 ? -28.667 15.736 -13.458 1.00 86.75 61 LEU A CA 1
ATOM 480 C C . LEU A 1 61 ? -30.070 16.367 -13.391 1.00 86.75 61 LEU A C 1
ATOM 482 O O . LEU A 1 61 ? -30.202 17.586 -13.500 1.00 86.75 61 LEU A O 1
ATOM 486 N N . ASP A 1 62 ? -31.120 15.555 -13.239 1.00 89.12 62 ASP A N 1
ATOM 487 C CA . ASP A 1 62 ? -32.502 16.030 -13.147 1.00 89.12 62 ASP A CA 1
ATOM 488 C C . ASP A 1 62 ? -32.732 16.811 -11.833 1.00 89.12 62 ASP A C 1
ATOM 490 O O . ASP A 1 62 ? -32.646 16.226 -10.747 1.00 89.12 62 ASP A O 1
ATOM 494 N N . PRO A 1 63 ? -33.063 18.117 -11.886 1.00 85.19 63 PRO A N 1
ATOM 495 C CA . PRO A 1 63 ? -33.301 18.931 -10.692 1.00 85.19 63 PRO A CA 1
ATOM 496 C C . PRO A 1 63 ? -34.546 18.509 -9.891 1.00 85.19 63 PRO A C 1
ATOM 498 O O . PRO A 1 63 ? -34.713 18.947 -8.747 1.00 85.19 63 PRO A O 1
ATOM 501 N N . ASN A 1 64 ? -35.417 17.674 -10.467 1.00 88.19 64 ASN A N 1
ATOM 502 C CA . ASN A 1 64 ? -36.599 17.131 -9.799 1.00 88.19 64 ASN A CA 1
ATOM 503 C C . ASN A 1 64 ? -36.305 15.852 -9.000 1.00 88.19 64 ASN A C 1
ATOM 505 O O . ASN A 1 64 ? -37.218 15.306 -8.382 1.00 88.19 64 ASN A O 1
ATOM 509 N N . LEU A 1 65 ? -35.057 15.374 -8.983 1.00 92.25 65 LEU A N 1
ATOM 510 C CA . LEU A 1 65 ? -34.631 14.210 -8.212 1.00 92.25 65 LEU A CA 1
ATOM 511 C C . LEU A 1 65 ? -33.867 14.645 -6.953 1.00 92.25 65 LEU A C 1
ATOM 513 O O . LEU A 1 65 ? -32.802 15.254 -7.026 1.00 92.25 65 LEU A O 1
ATOM 517 N N . VAL A 1 66 ? -34.391 14.311 -5.773 1.00 92.56 66 VAL A N 1
ATOM 518 C CA . VAL A 1 66 ? -33.763 14.630 -4.482 1.00 92.56 66 VAL A CA 1
ATOM 519 C C . VAL A 1 66 ? -33.180 13.365 -3.873 1.00 92.56 66 VAL A C 1
ATOM 521 O O . VAL A 1 66 ? -33.910 12.455 -3.491 1.00 92.56 66 VAL A O 1
ATOM 524 N N . CYS A 1 67 ? -31.859 13.318 -3.742 1.00 93.25 67 CYS A N 1
ATOM 525 C CA . CYS A 1 67 ? -31.153 12.158 -3.214 1.00 93.25 67 CYS A CA 1
ATOM 526 C C . CYS A 1 67 ? -30.723 12.367 -1.756 1.00 93.25 67 CYS A C 1
ATOM 528 O O . CYS A 1 67 ? -30.047 13.350 -1.447 1.00 93.25 67 CYS A O 1
ATOM 530 N N . LEU A 1 68 ? -31.085 11.441 -0.862 1.00 93.56 68 LEU A N 1
ATOM 531 C CA . LEU A 1 68 ? -30.818 11.534 0.577 1.00 93.56 68 LEU A CA 1
ATOM 532 C C . LEU A 1 68 ? -30.288 10.203 1.146 1.00 93.56 68 LEU A C 1
ATOM 534 O O . LEU A 1 68 ? -30.891 9.156 0.906 1.00 93.56 68 LEU A O 1
ATOM 538 N N . PRO A 1 69 ? -29.202 10.210 1.941 1.00 93.25 69 PRO A N 1
ATOM 539 C CA . PRO A 1 69 ? -28.803 9.040 2.718 1.00 93.25 69 PRO A CA 1
ATOM 540 C C . PRO A 1 69 ? -29.660 8.906 3.991 1.00 93.25 69 PRO A C 1
ATOM 542 O O . PRO A 1 69 ? -30.114 9.904 4.552 1.00 93.25 69 PRO A O 1
ATOM 545 N N . LEU A 1 70 ? -29.837 7.679 4.492 1.00 92.75 70 LEU A N 1
ATOM 546 C CA . LEU A 1 70 ? -30.482 7.390 5.777 1.00 92.75 70 LEU A CA 1
ATOM 547 C C . LEU A 1 70 ? -29.760 6.273 6.543 1.00 92.75 70 LEU A C 1
ATOM 549 O O . LEU A 1 70 ? -29.831 5.094 6.201 1.00 92.75 70 LEU A O 1
ATOM 553 N N . HIS A 1 71 ? -29.093 6.630 7.637 1.00 88.62 71 HIS A N 1
ATOM 554 C CA . HIS A 1 71 ? -28.476 5.662 8.543 1.00 88.62 71 HIS A CA 1
ATOM 555 C C . HIS A 1 71 ? -28.346 6.209 9.969 1.00 88.62 71 HIS A C 1
ATOM 557 O O . HIS A 1 71 ? -28.352 7.420 10.203 1.00 88.62 71 HIS A O 1
ATOM 563 N N . GLY A 1 72 ? -28.147 5.310 10.941 1.00 77.50 72 GLY A N 1
ATOM 564 C CA . GLY A 1 72 ? -28.099 5.656 12.371 1.00 77.50 72 GLY A CA 1
ATOM 565 C C . GLY A 1 72 ? -26.994 6.645 12.769 1.00 77.50 72 GLY A C 1
ATOM 566 O O . GLY A 1 72 ? -27.129 7.327 13.779 1.00 77.50 72 GLY A O 1
ATOM 567 N N . LYS A 1 73 ? -25.924 6.758 11.965 1.00 73.75 73 LYS A N 1
ATOM 568 C CA . LYS A 1 73 ? -24.836 7.733 12.178 1.00 73.75 73 LYS A CA 1
ATOM 569 C C . LYS A 1 73 ? -25.112 9.157 11.671 1.00 73.75 73 LYS A C 1
ATOM 571 O O . LYS A 1 73 ? -24.266 9.998 11.915 1.00 73.75 73 LYS A O 1
ATOM 576 N N . LEU A 1 74 ? -26.214 9.437 10.967 1.00 74.56 74 LEU A N 1
ATOM 577 C CA . LEU A 1 74 ? -26.533 10.800 10.502 1.00 74.56 74 LEU A CA 1
ATOM 578 C C . LEU A 1 74 ? -26.936 11.728 11.654 1.00 74.56 74 LEU A C 1
ATOM 580 O O . LEU A 1 74 ? -27.425 11.268 12.691 1.00 74.56 74 LEU A O 1
ATOM 584 N N . ARG A 1 75 ? -26.788 13.044 11.460 1.00 69.50 75 ARG A N 1
ATOM 585 C CA . ARG A 1 75 ? -27.313 14.040 12.406 1.00 69.50 75 ARG A CA 1
ATOM 586 C C . ARG A 1 75 ? -28.837 13.991 12.418 1.00 69.50 75 ARG A C 1
ATOM 588 O O . ARG A 1 75 ? -29.471 13.670 11.418 1.00 69.50 75 ARG A O 1
ATOM 595 N N . GLN A 1 76 ? -29.446 14.367 13.542 1.00 74.31 76 GLN A N 1
ATOM 596 C CA . GLN A 1 76 ? -30.908 14.361 13.667 1.00 74.31 76 GLN A CA 1
ATOM 597 C C . GLN A 1 76 ? -31.583 15.266 12.624 1.00 74.31 76 GLN A C 1
ATOM 599 O O . GLN A 1 76 ? -32.626 14.910 12.088 1.00 74.31 76 GLN A O 1
ATOM 604 N N . GLU A 1 77 ? -30.983 16.418 12.327 1.00 77.44 77 GLU A N 1
ATOM 605 C CA . GLU A 1 77 ? -31.454 17.345 11.293 1.00 77.44 77 GLU A CA 1
ATOM 606 C C . GLU A 1 77 ? -31.412 16.698 9.902 1.00 77.44 77 GLU A C 1
ATOM 608 O O . GLU A 1 77 ? -32.381 16.779 9.157 1.00 77.44 77 GLU A O 1
ATOM 613 N N . GLU A 1 78 ? -30.345 15.962 9.582 1.00 81.44 78 GLU A N 1
ATOM 614 C CA . GLU A 1 78 ? -30.199 15.244 8.309 1.00 81.44 78 GLU A CA 1
ATOM 615 C C . GLU A 1 78 ? -31.175 14.070 8.199 1.00 81.44 78 GLU A C 1
ATOM 617 O O . GLU A 1 78 ? -31.798 13.887 7.158 1.00 81.44 78 GLU A O 1
ATOM 622 N N . GLN A 1 79 ? -31.372 13.313 9.286 1.00 85.50 79 GLN A N 1
ATOM 623 C CA . GLN A 1 79 ? -32.374 12.245 9.339 1.00 85.50 79 GLN A CA 1
ATOM 624 C C . GLN A 1 79 ? -33.792 12.788 9.157 1.00 85.50 79 GLN A C 1
ATOM 626 O O . GLN A 1 79 ? -34.627 12.097 8.591 1.00 85.50 79 GLN A O 1
ATOM 631 N N . ARG A 1 80 ? -34.086 14.012 9.615 1.00 87.50 80 ARG A N 1
ATOM 632 C CA . ARG A 1 80 ? -35.411 14.623 9.434 1.00 87.50 80 ARG A CA 1
ATOM 633 C C . ARG A 1 80 ? -35.726 14.942 7.976 1.00 87.50 80 ARG A C 1
ATOM 635 O O . ARG A 1 80 ? -36.884 14.817 7.593 1.00 87.50 80 ARG A O 1
ATOM 642 N N . ARG A 1 81 ? -34.715 15.251 7.157 1.00 89.62 81 ARG A N 1
ATOM 643 C CA . ARG A 1 81 ? -34.899 15.600 5.738 1.00 89.62 81 ARG A CA 1
ATOM 644 C C . ARG A 1 81 ? -35.594 14.507 4.932 1.00 89.62 81 ARG A C 1
ATOM 646 O O . ARG A 1 81 ? -36.312 14.808 3.989 1.00 89.62 81 ARG A O 1
ATOM 653 N N . VAL A 1 82 ? -35.435 13.233 5.305 1.00 91.31 82 VAL A N 1
ATOM 654 C CA . VAL A 1 82 ? -36.106 12.132 4.587 1.00 91.31 82 VAL A CA 1
ATOM 655 C C . VAL A 1 82 ? -37.626 12.156 4.765 1.00 91.31 82 VAL A C 1
ATOM 657 O O . VAL A 1 82 ? -38.337 11.585 3.942 1.00 91.31 82 VAL A O 1
ATOM 660 N N . PHE A 1 83 ? -38.137 12.824 5.801 1.00 91.44 83 PHE A N 1
ATOM 661 C CA . PHE A 1 83 ? -39.570 12.967 6.067 1.00 91.44 83 PHE A CA 1
ATOM 662 C C . PHE A 1 83 ? -40.184 14.220 5.444 1.00 91.44 83 PHE A C 1
ATOM 664 O O . PHE A 1 83 ? -41.400 14.364 5.477 1.00 91.44 83 PHE A O 1
ATOM 671 N N . GLU A 1 84 ? -39.372 15.118 4.886 1.00 88.94 84 GLU A N 1
ATOM 672 C CA . GLU A 1 84 ? -39.874 16.296 4.183 1.00 88.94 84 GLU A CA 1
ATOM 673 C C . GLU A 1 84 ? -40.579 15.851 2.890 1.00 88.94 84 GLU A C 1
ATOM 675 O O . GLU A 1 84 ? -40.067 15.011 2.136 1.00 88.94 84 GLU A O 1
ATOM 680 N N . GLU A 1 85 ? -41.787 16.368 2.667 1.00 82.50 85 GLU A N 1
ATOM 681 C CA . GLU A 1 85 ? -42.612 16.074 1.494 1.00 82.50 85 GLU A CA 1
ATOM 682 C C . GLU A 1 85 ? -42.510 17.223 0.487 1.00 82.50 85 GLU A C 1
ATOM 684 O O . GLU A 1 85 ? -42.761 18.379 0.825 1.00 82.50 85 GLU A O 1
ATOM 689 N N . ASP A 1 86 ? -42.171 16.896 -0.759 1.00 83.12 86 ASP A N 1
ATOM 690 C CA . ASP A 1 86 ? -42.226 17.819 -1.892 1.00 83.12 86 ASP A CA 1
ATOM 691 C C . ASP A 1 86 ? -42.919 17.101 -3.061 1.00 83.12 86 ASP A C 1
ATOM 693 O O . ASP A 1 86 ? -42.280 16.311 -3.754 1.00 83.12 86 ASP A O 1
ATOM 697 N N . PRO A 1 87 ? -44.222 17.346 -3.300 1.00 77.31 87 PRO A N 1
ATOM 698 C CA . PRO A 1 87 ? -44.976 16.669 -4.357 1.00 77.31 87 PRO A CA 1
ATOM 699 C C . PRO A 1 87 ? -44.443 16.929 -5.772 1.00 77.31 87 PRO A C 1
ATOM 701 O O . PRO A 1 87 ? -44.810 16.211 -6.700 1.00 77.31 87 PRO A O 1
ATOM 704 N N . SER A 1 88 ? -43.622 17.970 -5.955 1.00 83.25 88 SER A N 1
ATOM 705 C CA . SER A 1 88 ? -43.055 18.345 -7.253 1.00 83.25 88 SER A CA 1
ATOM 706 C C . SER A 1 88 ? -41.774 17.585 -7.601 1.00 83.25 88 SER A C 1
ATOM 708 O O . SER A 1 88 ? -41.336 17.624 -8.751 1.00 83.25 88 SER A O 1
ATOM 710 N N . LYS A 1 89 ? -41.184 16.873 -6.633 1.00 90.38 89 LYS A N 1
ATOM 711 C CA . LYS A 1 89 ? -39.903 16.179 -6.781 1.00 90.38 89 LYS A CA 1
ATOM 712 C C . LYS A 1 89 ? -40.017 14.717 -6.381 1.00 90.38 89 LYS A C 1
ATOM 714 O O . LYS A 1 89 ? -40.778 14.360 -5.491 1.00 90.38 89 LYS A O 1
ATOM 719 N N . ARG A 1 90 ? -39.218 13.861 -7.016 1.00 93.62 90 ARG A N 1
ATOM 720 C CA . ARG A 1 90 ? -39.050 12.469 -6.596 1.00 93.62 90 ARG A CA 1
ATOM 721 C C . ARG A 1 90 ? -37.912 12.380 -5.594 1.00 93.62 90 ARG A C 1
ATOM 723 O O . ARG A 1 90 ? -36.792 12.796 -5.886 1.00 93.62 90 ARG A O 1
ATOM 730 N N . LYS A 1 91 ? -38.170 11.793 -4.431 1.00 94.56 91 LYS A N 1
ATOM 731 C CA . LYS A 1 91 ? -37.149 11.543 -3.414 1.00 94.56 91 LYS A CA 1
ATOM 732 C C . LYS A 1 91 ? -36.593 10.129 -3.554 1.00 94.56 91 LYS A C 1
ATOM 734 O O . LYS A 1 91 ? -37.340 9.160 -3.687 1.00 94.56 91 LYS A O 1
ATOM 739 N N . VAL A 1 92 ? -35.273 10.009 -3.484 1.00 96.56 92 VAL A N 1
ATOM 740 C CA . VAL A 1 92 ? -34.549 8.738 -3.420 1.00 96.56 92 VAL A CA 1
ATOM 741 C C . VAL A 1 92 ? -33.834 8.669 -2.085 1.00 96.56 92 VAL A C 1
ATOM 743 O O . VAL A 1 92 ? -32.949 9.477 -1.804 1.00 96.56 92 VAL A O 1
ATOM 746 N N . VAL A 1 93 ? -34.218 7.698 -1.263 1.00 96.38 93 VAL A N 1
ATOM 747 C CA . VAL A 1 93 ? -33.615 7.462 0.045 1.00 96.38 93 VAL A CA 1
ATOM 748 C C . VAL A 1 93 ? -32.740 6.217 -0.023 1.00 96.38 93 VAL A C 1
ATOM 750 O O . VAL A 1 93 ? -33.249 5.105 -0.137 1.00 96.38 93 VAL A O 1
ATOM 753 N N . PHE A 1 94 ? -31.424 6.390 0.081 1.00 96.50 94 PHE A N 1
ATOM 754 C CA . PHE A 1 94 ? -30.483 5.282 0.246 1.00 96.50 94 PHE A CA 1
ATOM 755 C C . PHE A 1 94 ? -30.315 4.980 1.734 1.00 96.50 94 PHE A C 1
ATOM 757 O O . PHE A 1 94 ? -29.717 5.771 2.461 1.00 96.50 94 PHE A O 1
ATOM 764 N N . ALA A 1 95 ? -30.840 3.847 2.199 1.00 95.50 95 ALA A N 1
ATOM 765 C CA . ALA A 1 95 ? -30.949 3.522 3.615 1.00 95.50 95 ALA A CA 1
ATOM 766 C C . ALA A 1 95 ? -30.242 2.221 4.008 1.00 95.50 95 ALA A C 1
ATOM 768 O O . ALA A 1 95 ? -30.143 1.287 3.216 1.00 95.50 95 ALA A O 1
ATOM 769 N N . THR A 1 96 ? -29.803 2.128 5.266 1.00 92.88 96 THR A N 1
ATOM 770 C CA . THR A 1 96 ? -29.462 0.830 5.878 1.00 92.88 96 THR A CA 1
ATOM 771 C C . THR A 1 96 ? -30.715 0.120 6.407 1.00 92.88 96 THR A C 1
ATOM 773 O O . THR A 1 96 ? -31.832 0.630 6.301 1.00 92.88 96 THR A O 1
ATOM 776 N N . ASN A 1 97 ? -30.544 -1.027 7.072 1.00 89.31 97 ASN A N 1
ATOM 777 C CA . ASN A 1 97 ? -31.617 -1.746 7.776 1.00 89.31 97 ASN A CA 1
ATOM 778 C C . ASN A 1 97 ? -32.386 -0.905 8.822 1.00 89.31 97 ASN A C 1
ATOM 780 O O . ASN A 1 97 ? -33.445 -1.321 9.281 1.00 89.31 97 ASN A O 1
ATOM 784 N N . CYS A 1 98 ? -31.931 0.305 9.168 1.00 87.88 98 CYS A N 1
ATOM 785 C CA . CYS A 1 98 ? -32.708 1.235 9.993 1.00 87.88 98 CYS A CA 1
ATOM 786 C C . CYS A 1 98 ? -34.076 1.596 9.381 1.00 87.88 98 CYS A C 1
ATOM 788 O O . CYS A 1 98 ? -35.000 1.937 10.120 1.00 87.88 98 CYS A O 1
ATOM 790 N N . ALA A 1 99 ? -34.224 1.482 8.055 1.00 89.12 99 ALA A N 1
ATOM 791 C CA . ALA A 1 99 ? -35.494 1.698 7.370 1.00 89.12 99 ALA A CA 1
ATOM 792 C C . ALA A 1 99 ? -36.417 0.462 7.331 1.00 89.12 99 ALA A C 1
ATOM 794 O O . ALA A 1 99 ? -37.555 0.554 6.870 1.00 89.12 99 ALA A O 1
ATOM 795 N N . GLU A 1 100 ? -35.951 -0.695 7.809 1.00 87.12 100 GLU A N 1
ATOM 796 C CA . GLU A 1 100 ? -36.615 -1.989 7.613 1.00 87.12 100 GLU A CA 1
ATOM 797 C C . GLU A 1 100 ? -37.828 -2.203 8.517 1.00 87.12 100 GLU A C 1
ATOM 799 O O . GLU A 1 100 ? -38.836 -2.725 8.044 1.00 87.12 100 GLU A O 1
ATOM 804 N N . THR A 1 101 ? -37.771 -1.773 9.782 1.00 73.31 101 THR A N 1
ATOM 805 C CA . THR A 1 101 ? -38.787 -2.055 10.820 1.00 73.31 101 THR A CA 1
ATOM 806 C C . THR A 1 101 ? -39.395 -0.788 11.422 1.00 73.31 101 THR A C 1
ATOM 808 O O . THR A 1 101 ? -40.619 -0.627 11.402 1.00 73.31 101 THR A O 1
ATOM 811 N N . SER A 1 102 ? -38.563 0.142 11.886 1.00 66.25 102 SER A N 1
ATOM 812 C CA . SER A 1 102 ? -38.969 1.157 12.873 1.00 66.25 102 SER A CA 1
ATOM 813 C C . SER A 1 102 ? -39.293 2.548 12.316 1.00 66.25 102 SER A C 1
ATOM 815 O O . SER A 1 102 ? -39.602 3.451 13.090 1.00 66.25 102 SER A O 1
ATOM 817 N N . ILE A 1 103 ? -39.236 2.751 10.995 1.00 81.12 103 ILE A N 1
ATOM 818 C CA . ILE A 1 103 ? -39.459 4.063 10.368 1.00 81.12 103 ILE A CA 1
ATOM 819 C C . ILE A 1 103 ? -40.449 3.953 9.201 1.00 81.12 103 ILE A C 1
ATOM 821 O O . ILE A 1 103 ? -40.407 3.004 8.415 1.00 81.12 103 ILE A O 1
ATOM 825 N N . THR A 1 104 ? -41.359 4.917 9.080 1.00 84.38 104 THR A N 1
ATOM 826 C CA . THR A 1 104 ? -42.252 5.029 7.918 1.00 84.38 104 THR A CA 1
ATOM 827 C C . THR A 1 104 ? -41.952 6.344 7.228 1.00 84.38 104 THR A C 1
ATOM 829 O O . THR A 1 104 ? -42.208 7.403 7.792 1.00 84.38 104 THR A O 1
ATOM 832 N N . ILE A 1 105 ? -41.372 6.266 6.034 1.00 90.75 105 ILE A N 1
ATOM 833 C CA . ILE A 1 105 ? -41.097 7.435 5.201 1.00 90.75 105 ILE A CA 1
ATOM 834 C C . ILE A 1 105 ? -42.327 7.641 4.311 1.00 90.75 105 ILE A C 1
ATOM 836 O O . ILE A 1 105 ? -42.692 6.714 3.580 1.00 90.75 105 ILE A O 1
ATOM 840 N N . PRO A 1 106 ? -43.008 8.794 4.390 1.00 88.62 106 PRO A N 1
ATOM 841 C CA . PRO A 1 106 ? -44.149 9.056 3.526 1.00 88.62 106 PRO A CA 1
ATOM 842 C C . PRO A 1 106 ? -43.705 9.156 2.061 1.00 88.62 106 PRO A C 1
ATOM 844 O O . PRO A 1 106 ? -42.567 9.520 1.773 1.00 88.62 106 PRO A O 1
ATOM 847 N N . GLY A 1 107 ? -44.604 8.801 1.140 1.00 89.75 107 GLY A N 1
ATOM 848 C CA . GLY A 1 107 ? -44.367 8.894 -0.308 1.00 89.75 107 GLY A CA 1
ATOM 849 C C . GLY A 1 107 ? -43.674 7.690 -0.958 1.00 89.75 107 GLY A C 1
ATOM 850 O O . GLY A 1 107 ? -43.751 7.555 -2.180 1.00 89.75 107 GLY A O 1
ATOM 851 N N . ILE A 1 108 ? -43.070 6.775 -0.182 1.00 94.12 108 ILE A N 1
ATOM 852 C CA . ILE A 1 108 ? -42.394 5.586 -0.732 1.00 94.12 108 ILE A CA 1
ATOM 853 C C . ILE A 1 108 ? -43.393 4.695 -1.477 1.00 94.12 108 ILE A C 1
ATOM 855 O O . ILE A 1 108 ? -44.337 4.170 -0.888 1.00 94.12 108 ILE A O 1
ATOM 859 N N . ARG A 1 109 ? -43.143 4.504 -2.775 1.00 94.62 109 ARG A N 1
ATOM 860 C CA . ARG A 1 109 ? -43.910 3.619 -3.667 1.00 94.62 109 ARG A CA 1
ATOM 861 C C . ARG A 1 109 ? -43.037 2.533 -4.287 1.00 94.62 109 ARG A C 1
ATOM 863 O O . ARG A 1 109 ? -43.534 1.453 -4.602 1.00 94.62 109 ARG A O 1
ATOM 870 N N . TYR A 1 110 ? -41.749 2.813 -4.462 1.00 97.50 110 TYR A N 1
ATOM 871 C CA . TYR A 1 110 ? -40.795 1.890 -5.062 1.00 97.50 110 TYR A CA 1
ATOM 872 C C . TYR A 1 110 ? -39.729 1.515 -4.039 1.00 97.50 110 TYR A C 1
ATOM 874 O O . TYR A 1 110 ? -39.168 2.380 -3.368 1.00 97.50 110 TYR A O 1
ATOM 882 N N . VAL A 1 111 ? -39.442 0.223 -3.919 1.00 97.62 111 VAL A N 1
ATOM 883 C CA . VAL A 1 111 ? -38.340 -0.288 -3.099 1.00 97.62 111 VAL A CA 1
ATOM 884 C C . VAL A 1 111 ? -37.335 -0.983 -4.000 1.00 97.62 111 VAL A C 1
ATOM 886 O O . VAL A 1 111 ? -37.731 -1.813 -4.808 1.00 97.62 111 VAL A O 1
ATOM 889 N N . VAL A 1 112 ? -36.051 -0.683 -3.830 1.00 97.75 112 VAL A N 1
ATOM 890 C CA . VAL A 1 112 ? -34.945 -1.447 -4.418 1.00 97.75 112 VAL A CA 1
ATOM 891 C C . VAL A 1 112 ? -34.269 -2.221 -3.291 1.00 97.75 112 VAL A C 1
ATOM 893 O O . VAL A 1 112 ? -33.661 -1.632 -2.393 1.00 97.75 112 VAL A O 1
ATOM 896 N N . ASP A 1 113 ? -34.410 -3.543 -3.311 1.00 96.56 113 ASP A N 1
ATOM 897 C CA . ASP A 1 113 ? -33.827 -4.442 -2.321 1.00 96.56 113 ASP A CA 1
ATOM 898 C C . ASP A 1 113 ? -32.621 -5.168 -2.915 1.00 96.56 113 ASP A C 1
ATOM 900 O O . ASP A 1 113 ? -32.744 -6.008 -3.806 1.00 96.56 113 ASP A O 1
ATOM 904 N N . THR A 1 114 ? -31.438 -4.844 -2.398 1.00 94.44 114 THR A N 1
ATOM 905 C CA . THR A 1 114 ? -30.181 -5.469 -2.825 1.00 94.44 114 THR A CA 1
ATOM 906 C C . THR A 1 114 ? -30.015 -6.894 -2.306 1.00 94.44 114 THR A C 1
ATOM 908 O O . THR A 1 114 ? -29.110 -7.587 -2.754 1.00 94.44 114 THR A O 1
ATOM 911 N N . GLY A 1 115 ? -30.834 -7.329 -1.340 1.00 93.00 115 GLY A N 1
ATOM 912 C CA . GLY A 1 115 ? -30.708 -8.650 -0.717 1.00 93.00 115 GLY A CA 1
ATOM 913 C C . GLY A 1 115 ? -29.543 -8.768 0.266 1.00 93.00 115 GLY A C 1
ATOM 914 O O . GLY A 1 115 ? -29.322 -9.834 0.831 1.00 93.00 115 GLY A O 1
ATOM 915 N N . MET A 1 116 ? -28.809 -7.678 0.505 1.00 91.75 116 MET A N 1
ATOM 916 C CA . MET A 1 116 ? -27.602 -7.672 1.327 1.00 91.75 116 MET A CA 1
ATOM 917 C C . MET A 1 116 ? -27.822 -6.945 2.660 1.00 91.75 116 MET A C 1
ATOM 919 O O . MET A 1 116 ? -28.632 -6.014 2.780 1.00 91.75 116 MET A O 1
ATOM 923 N N . VAL A 1 117 ? -27.067 -7.357 3.677 1.00 90.06 117 VAL A N 1
ATOM 924 C CA . VAL A 1 117 ? -27.006 -6.724 4.998 1.00 90.06 117 VAL A CA 1
ATOM 925 C C . VAL A 1 117 ? -25.628 -6.936 5.628 1.00 90.06 117 VAL A C 1
ATOM 927 O O . VAL A 1 117 ? -24.956 -7.934 5.375 1.00 90.06 117 VAL A O 1
ATOM 930 N N . LYS A 1 118 ? -25.186 -5.981 6.450 1.00 85.69 118 LYS A N 1
ATOM 931 C CA . LYS A 1 118 ? -24.040 -6.174 7.343 1.00 85.69 118 LYS A CA 1
ATOM 932 C C . LYS A 1 118 ? -24.548 -6.523 8.730 1.00 85.69 118 LYS A C 1
ATOM 934 O O . LYS A 1 118 ? -25.201 -5.693 9.360 1.00 85.69 118 LYS A O 1
ATOM 939 N N . GLU A 1 119 ? -24.231 -7.722 9.195 1.00 78.81 119 GLU A N 1
ATOM 940 C CA . GLU A 1 119 ? -24.631 -8.208 10.514 1.00 78.81 119 GLU A CA 1
ATOM 941 C C . GLU A 1 119 ? -23.415 -8.506 11.384 1.00 78.81 119 GLU A C 1
ATOM 943 O O . GLU A 1 119 ? -22.364 -8.931 10.900 1.00 78.81 119 GLU A O 1
ATOM 948 N N . MET A 1 120 ? -23.568 -8.260 12.685 1.00 74.50 120 MET A N 1
ATOM 949 C CA . MET A 1 120 ? -22.586 -8.675 13.679 1.00 74.50 120 MET A CA 1
ATOM 950 C C . MET A 1 120 ? -22.730 -10.179 13.909 1.00 74.50 120 MET A C 1
ATOM 952 O O . MET A 1 120 ? -23.806 -10.658 14.273 1.00 74.50 120 MET A O 1
ATOM 956 N N . LYS A 1 121 ? -21.637 -10.911 13.712 1.00 76.62 121 LYS A N 1
ATOM 957 C CA . LYS A 1 121 ? -21.483 -12.302 14.129 1.00 76.62 121 LYS A CA 1
ATOM 958 C C . LYS A 1 121 ? -20.445 -12.378 15.232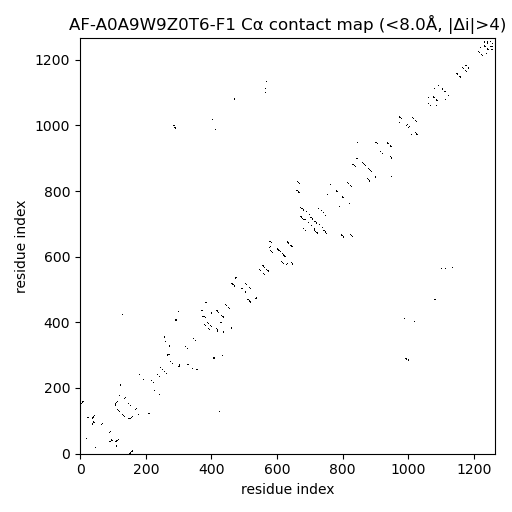 1.00 76.62 121 LYS A C 1
ATOM 960 O O . LYS A 1 121 ? -19.412 -11.715 15.166 1.00 76.62 121 LYS A O 1
ATOM 965 N N . PHE A 1 122 ? -20.717 -13.193 16.238 1.00 74.69 122 PHE A N 1
ATOM 966 C CA . PHE A 1 122 ? -19.777 -13.457 17.315 1.00 74.69 122 PHE A CA 1
ATOM 967 C C . PHE A 1 122 ? -19.173 -14.848 17.145 1.00 74.69 122 PHE A C 1
ATOM 969 O O . PHE A 1 122 ? -19.891 -15.824 16.942 1.00 74.69 122 PHE A O 1
ATOM 976 N N . GLU A 1 123 ? -17.849 -14.925 17.213 1.00 75.38 123 GLU A N 1
ATOM 977 C CA . GLU A 1 123 ? -17.079 -16.162 17.216 1.00 75.38 123 GLU A CA 1
ATOM 978 C C . GLU A 1 123 ? -16.590 -16.418 18.653 1.00 75.38 123 GLU A C 1
ATOM 980 O O . GLU A 1 123 ? -15.645 -15.748 19.096 1.00 75.38 123 GLU A O 1
ATOM 985 N N . PRO A 1 124 ? -17.206 -17.369 19.391 1.00 67.69 124 PRO A N 1
ATOM 986 C CA . PRO A 1 124 ? -16.936 -17.565 20.815 1.00 67.69 124 PRO A CA 1
ATOM 987 C C . PRO A 1 124 ? -15.466 -17.836 21.121 1.00 67.69 124 PRO A C 1
ATOM 989 O O . PRO A 1 124 ? -14.874 -17.131 21.931 1.00 67.69 124 PRO A O 1
ATOM 992 N N . LYS A 1 125 ? -14.834 -18.766 20.391 1.00 68.88 125 LYS A N 1
ATOM 993 C CA . LYS A 1 125 ? -13.446 -19.213 20.635 1.00 68.88 125 LYS A CA 1
ATOM 994 C C . LYS A 1 125 ? -12.401 -18.102 20.587 1.00 68.88 125 LYS A C 1
ATOM 996 O O . LYS A 1 125 ? -11.340 -18.233 21.183 1.00 68.88 125 LYS A O 1
ATOM 1001 N N . ARG A 1 126 ? -12.673 -17.027 19.848 1.00 67.38 126 ARG A N 1
ATOM 1002 C CA . ARG A 1 126 ? -11.762 -15.882 19.701 1.00 67.38 126 ARG A CA 1
ATOM 1003 C C . ARG A 1 126 ? -12.273 -14.636 20.428 1.00 67.38 126 ARG A C 1
ATOM 1005 O O . ARG A 1 126 ? -11.677 -13.574 20.272 1.00 67.38 126 ARG A O 1
ATOM 1012 N N . SER A 1 127 ? -13.389 -14.754 21.158 1.00 66.38 127 SER A N 1
ATOM 1013 C CA . SER A 1 127 ? -14.169 -13.651 21.736 1.00 66.38 127 SER A CA 1
ATOM 1014 C C . SER A 1 127 ? -14.302 -12.470 20.767 1.00 66.38 127 SER A C 1
ATOM 1016 O O . SER A 1 127 ? -14.032 -11.307 21.072 1.00 66.38 127 SER A O 1
ATOM 1018 N N . LYS A 1 128 ? -14.635 -12.800 19.516 1.00 72.56 128 LYS A N 1
ATOM 1019 C CA . LYS A 1 128 ? -14.429 -11.919 18.370 1.00 72.56 128 LYS A CA 1
ATOM 1020 C C . LYS A 1 128 ? -15.754 -11.563 17.731 1.00 72.56 128 LYS A C 1
ATOM 1022 O O . LYS A 1 128 ? -16.531 -12.445 17.390 1.00 72.56 128 LYS A O 1
ATOM 1027 N N . SER A 1 129 ? -15.986 -10.271 17.517 1.00 71.88 129 SER A N 1
ATOM 1028 C CA . SER A 1 129 ? -17.133 -9.798 16.743 1.00 71.88 129 SER A CA 1
ATOM 1029 C C . SER A 1 129 ? -16.693 -9.456 15.317 1.00 71.88 129 SER A C 1
ATOM 1031 O O . SER A 1 129 ? -15.773 -8.660 15.105 1.00 71.88 129 SER A O 1
ATOM 1033 N N . SER A 1 130 ? -17.326 -10.059 14.316 1.00 72.12 130 SER A N 1
ATOM 1034 C CA . SER A 1 130 ? -17.132 -9.730 12.906 1.00 72.12 130 SER A CA 1
ATOM 1035 C C . SER A 1 130 ? -18.366 -9.038 12.347 1.00 72.12 130 SER A C 1
ATOM 1037 O O . SER A 1 130 ? -19.488 -9.493 12.545 1.00 72.12 130 SER A O 1
ATOM 1039 N N . LEU A 1 131 ? -18.158 -7.921 11.645 1.00 77.06 131 LEU A N 1
ATOM 1040 C CA . LEU A 1 131 ? -19.221 -7.290 10.871 1.00 77.06 131 LEU A CA 1
ATOM 1041 C C . LEU A 1 131 ? -19.142 -7.841 9.449 1.00 77.06 131 LEU A C 1
ATOM 1043 O O . LEU A 1 131 ? -18.305 -7.406 8.654 1.00 77.06 131 LEU A O 1
ATOM 1047 N N . GLU A 1 132 ? -19.981 -8.822 9.142 1.00 79.19 132 GLU A N 1
ATOM 1048 C CA . GLU A 1 132 ? -19.922 -9.555 7.879 1.00 79.19 132 GLU A CA 1
ATOM 1049 C C . GLU A 1 132 ? -21.018 -9.102 6.924 1.00 79.19 132 GLU A C 1
ATOM 1051 O O . GLU A 1 132 ? -22.170 -8.919 7.315 1.00 79.19 132 GLU A O 1
ATOM 1056 N N . LEU A 1 133 ? -20.644 -8.926 5.654 1.00 84.88 133 LEU A N 1
ATOM 1057 C CA . LEU A 1 133 ? -21.602 -8.762 4.569 1.00 84.88 133 LEU A CA 1
ATOM 1058 C C . LEU A 1 133 ? -22.229 -10.130 4.285 1.00 84.88 133 LEU A C 1
ATOM 1060 O O . LEU A 1 133 ? -21.520 -11.073 3.942 1.00 84.88 133 LEU A O 1
ATOM 1064 N N . THR A 1 134 ? -23.540 -10.230 4.449 1.00 86.75 134 THR A N 1
ATOM 1065 C CA . THR A 1 134 ? -24.309 -11.466 4.273 1.00 86.75 134 THR A CA 1
ATOM 1066 C C . THR A 1 134 ? -25.618 -11.177 3.548 1.00 86.75 134 THR A C 1
ATOM 1068 O O . THR A 1 134 ? -26.028 -10.018 3.424 1.00 86.75 134 THR A O 1
ATOM 1071 N N . THR A 1 135 ? -26.263 -12.224 3.045 1.00 89.81 135 THR A N 1
ATOM 1072 C CA . THR A 1 135 ? -27.613 -12.129 2.492 1.00 89.81 135 THR A CA 1
ATOM 1073 C C . THR A 1 135 ? -28.632 -11.962 3.612 1.00 89.81 135 THR A C 1
ATOM 1075 O O . THR A 1 135 ? -28.468 -12.507 4.703 1.00 89.81 135 THR A O 1
ATOM 1078 N N . ILE A 1 136 ? -29.703 -11.227 3.338 1.00 92.88 136 ILE A N 1
ATOM 1079 C CA . ILE A 1 136 ? -30.844 -11.151 4.251 1.00 92.88 136 ILE A CA 1
ATOM 1080 C C . ILE A 1 136 ? -31.579 -12.492 4.340 1.00 92.88 136 ILE A C 1
ATOM 1082 O O . ILE A 1 136 ? -31.443 -13.357 3.479 1.00 92.88 136 ILE A O 1
ATOM 1086 N N . ASN A 1 137 ? -32.389 -12.641 5.383 1.00 92.88 137 ASN A N 1
ATOM 1087 C CA . ASN A 1 137 ? -33.362 -13.724 5.493 1.00 92.88 137 ASN A CA 1
ATOM 1088 C C . ASN A 1 137 ? -34.686 -13.346 4.793 1.00 92.88 137 ASN A C 1
ATOM 1090 O O . ASN A 1 137 ? -34.951 -12.168 4.514 1.00 92.88 137 ASN A O 1
ATOM 1094 N N . LYS A 1 138 ? -35.549 -14.338 4.543 1.00 94.62 138 LYS A N 1
ATOM 1095 C CA . LYS A 1 138 ? -36.845 -14.133 3.874 1.00 94.62 138 LYS A CA 1
ATOM 1096 C C . LYS A 1 138 ? -37.752 -13.177 4.646 1.00 94.62 138 LYS A C 1
ATOM 1098 O O . LYS A 1 138 ? -38.398 -12.334 4.028 1.00 94.62 138 LYS A O 1
ATOM 1103 N N . SER A 1 139 ? -37.773 -13.249 5.981 1.00 93.38 139 SER A N 1
ATOM 1104 C CA . SER A 1 139 ? -38.549 -12.317 6.815 1.00 93.38 139 SER A CA 1
ATOM 1105 C C . SER A 1 139 ? -38.139 -10.854 6.583 1.00 93.38 139 SER A C 1
ATOM 1107 O O . SER A 1 139 ? -38.997 -10.000 6.351 1.00 93.38 139 SER A O 1
ATOM 1109 N N . SER A 1 140 ? -36.838 -10.562 6.540 1.00 93.56 140 SER A N 1
ATOM 1110 C CA . SER A 1 140 ? -36.294 -9.239 6.218 1.00 93.56 140 SER A CA 1
ATOM 1111 C C . SER A 1 140 ? -36.658 -8.794 4.801 1.00 93.56 140 SER A C 1
ATOM 1113 O O . SER A 1 140 ? -37.116 -7.666 4.608 1.00 93.56 140 SER A O 1
ATOM 1115 N N . ALA A 1 141 ? -36.542 -9.677 3.807 1.00 94.81 141 ALA A N 1
ATOM 1116 C CA . ALA A 1 141 ? -36.941 -9.387 2.426 1.00 94.81 141 ALA A CA 1
ATOM 1117 C C . ALA A 1 141 ? -38.437 -9.027 2.307 1.00 94.81 141 ALA A C 1
ATOM 1119 O O . ALA A 1 141 ? -38.818 -8.138 1.537 1.00 94.81 141 ALA A O 1
ATOM 1120 N N . GLU A 1 142 ? -39.302 -9.678 3.088 1.00 94.12 142 GLU A N 1
ATOM 1121 C CA . GLU A 1 142 ? -40.734 -9.365 3.146 1.00 94.12 142 GLU A CA 1
ATOM 1122 C C . GLU A 1 142 ? -41.017 -8.032 3.848 1.00 94.12 142 GLU A C 1
ATOM 1124 O O . GLU A 1 142 ? -41.860 -7.251 3.394 1.00 94.12 142 GLU A O 1
ATOM 1129 N N . GLN A 1 143 ? -40.278 -7.713 4.912 1.00 93.44 143 GLN A N 1
ATOM 1130 C CA . GLN A 1 143 ? -40.390 -6.422 5.590 1.00 93.44 143 GLN A CA 1
ATOM 1131 C C . GLN A 1 143 ? -39.951 -5.263 4.691 1.00 93.44 143 GLN A C 1
ATOM 1133 O O . GLN A 1 143 ? -40.644 -4.241 4.635 1.00 93.44 143 GLN A O 1
ATOM 1138 N N . ARG A 1 144 ? -38.850 -5.435 3.946 1.00 95.06 144 ARG A N 1
ATOM 1139 C CA . ARG A 1 144 ? -38.362 -4.473 2.946 1.00 95.06 144 ARG A CA 1
ATOM 1140 C C . ARG A 1 144 ? -39.379 -4.271 1.826 1.00 95.06 144 ARG A C 1
ATOM 1142 O O . ARG A 1 144 ? -39.760 -3.127 1.576 1.00 95.06 144 ARG A O 1
ATOM 1149 N N . LYS A 1 145 ? -39.910 -5.354 1.239 1.00 95.31 145 LYS A N 1
ATOM 1150 C CA . LYS A 1 145 ? -41.016 -5.302 0.259 1.00 95.31 145 LYS A CA 1
ATOM 1151 C C . LYS A 1 145 ? -42.201 -4.506 0.801 1.00 95.31 145 LYS A C 1
ATOM 1153 O O . LYS A 1 145 ? -42.728 -3.620 0.128 1.00 95.31 145 LYS A O 1
ATOM 1158 N N . GLY A 1 146 ? -42.588 -4.774 2.047 1.00 93.25 146 GLY A N 1
ATOM 1159 C CA . GLY A 1 146 ? -43.719 -4.123 2.696 1.00 93.25 146 GLY A CA 1
ATOM 1160 C C . GLY A 1 146 ? -43.591 -2.602 2.840 1.00 93.25 146 GLY A C 1
ATOM 1161 O O . GLY A 1 146 ? -44.605 -1.924 3.011 1.00 93.25 146 GLY A O 1
ATOM 1162 N N . ARG A 1 147 ? -42.381 -2.028 2.734 1.00 93.94 147 ARG A N 1
ATOM 1163 C CA . ARG A 1 147 ? -42.179 -0.567 2.767 1.00 93.94 147 ARG A CA 1
ATOM 1164 C C . ARG A 1 147 ? -42.794 0.142 1.560 1.00 93.94 147 ARG A C 1
ATOM 1166 O O . ARG A 1 147 ? -43.287 1.251 1.733 1.00 93.94 147 ARG A O 1
ATOM 1173 N N . ALA A 1 148 ? -42.865 -0.515 0.401 1.00 93.81 148 ALA A N 1
ATOM 1174 C CA . ALA A 1 148 ? -43.510 0.018 -0.802 1.00 93.81 148 ALA A CA 1
ATOM 1175 C C . ALA A 1 148 ? -45.046 0.102 -0.684 1.00 93.81 148 ALA A C 1
ATOM 1177 O O . ALA A 1 148 ? -45.674 0.874 -1.399 1.00 93.81 148 ALA A O 1
ATOM 1178 N N . GLY A 1 149 ? -45.650 -0.693 0.210 1.00 91.25 149 GLY A N 1
ATOM 1179 C CA . GLY A 1 149 ? -47.105 -0.849 0.350 1.00 91.25 149 GLY A CA 1
ATOM 1180 C C . GLY A 1 149 ? -47.718 -0.116 1.547 1.00 91.25 149 GLY A C 1
ATOM 1181 O O . GLY A 1 149 ? -48.835 -0.441 1.968 1.00 91.25 149 GLY A O 1
ATOM 1182 N N . ARG A 1 150 ? -46.984 0.813 2.178 1.00 89.00 150 ARG A N 1
ATOM 1183 C CA . ARG A 1 150 ? -47.432 1.499 3.406 1.00 89.00 150 ARG A CA 1
ATOM 1184 C C . ARG A 1 150 ? -48.478 2.578 3.139 1.00 89.00 150 ARG A C 1
ATOM 1186 O O . ARG A 1 150 ? -49.432 2.673 3.904 1.00 89.00 150 ARG A O 1
ATOM 1193 N N . THR A 1 151 ? -48.307 3.361 2.079 1.00 83.62 151 THR A N 1
ATOM 1194 C CA . THR A 1 151 ? -49.170 4.508 1.744 1.00 83.62 151 THR A CA 1
ATOM 1195 C C . THR A 1 151 ? -50.109 4.217 0.576 1.00 83.62 151 THR A C 1
ATOM 1197 O O . THR A 1 151 ? -51.248 4.668 0.590 1.00 83.62 151 THR A O 1
ATOM 1200 N N . GLN A 1 152 ? -49.651 3.450 -0.415 1.00 87.62 152 GLN A N 1
ATOM 1201 C CA . GLN A 1 152 ? -50.392 3.101 -1.629 1.00 87.62 152 GLN A CA 1
ATOM 1202 C C . GLN A 1 152 ? -49.822 1.824 -2.268 1.00 87.62 152 GLN A C 1
ATOM 1204 O O . GLN A 1 152 ? -48.851 1.267 -1.760 1.00 87.62 152 GLN A O 1
ATOM 1209 N N . ALA A 1 153 ? -50.419 1.351 -3.368 1.00 92.94 153 ALA A N 1
ATOM 1210 C CA . ALA A 1 153 ? -49.886 0.215 -4.123 1.00 92.94 153 ALA A CA 1
ATOM 1211 C C . ALA A 1 153 ? -48.522 0.555 -4.751 1.00 92.94 153 ALA A C 1
ATOM 1213 O O . ALA A 1 153 ? -48.356 1.609 -5.381 1.00 92.94 153 ALA A O 1
ATOM 1214 N N . GLY A 1 154 ? -47.556 -0.346 -4.580 1.00 95.50 154 GLY A N 1
ATOM 1215 C CA . GLY A 1 154 ? -46.150 -0.106 -4.902 1.00 95.50 154 GLY A CA 1
ATOM 1216 C C . GLY A 1 154 ? -45.483 -1.264 -5.636 1.00 95.50 154 GLY A C 1
ATOM 1217 O O . GLY A 1 154 ? -46.119 -2.270 -5.939 1.00 95.50 154 GLY A O 1
ATOM 1218 N N . LYS A 1 155 ? -44.184 -1.123 -5.909 1.00 97.31 155 LYS A N 1
ATOM 1219 C CA . LYS A 1 155 ? -43.355 -2.193 -6.487 1.00 97.31 155 LYS A CA 1
ATOM 1220 C C . LYS A 1 155 ? -42.068 -2.381 -5.691 1.00 97.31 155 LYS A C 1
ATOM 1222 O O . LYS A 1 155 ? -41.489 -1.408 -5.206 1.00 97.31 155 LYS A O 1
ATOM 1227 N N . CYS A 1 156 ? -41.606 -3.619 -5.584 1.00 97.69 156 CYS A N 1
ATOM 1228 C CA . CYS A 1 156 ? -40.321 -3.974 -4.998 1.00 97.69 156 CYS A CA 1
ATOM 1229 C C . CYS A 1 156 ? -39.444 -4.647 -6.056 1.00 97.69 156 CYS A C 1
ATOM 1231 O O . CYS A 1 156 ? -39.779 -5.716 -6.555 1.00 97.69 156 CYS A O 1
ATOM 1233 N N . PHE A 1 157 ? -38.330 -4.006 -6.386 1.00 97.25 157 PHE A N 1
ATOM 1234 C CA . PHE A 1 157 ? -37.312 -4.490 -7.305 1.00 97.25 157 PHE A CA 1
ATOM 1235 C C . PHE A 1 157 ? -36.238 -5.211 -6.493 1.00 97.25 157 PHE A C 1
ATOM 1237 O O . PHE A 1 157 ? -35.513 -4.576 -5.723 1.00 97.25 157 PHE A O 1
ATOM 1244 N N . ARG A 1 158 ? -36.165 -6.535 -6.626 1.00 95.88 158 ARG A N 1
ATOM 1245 C CA . ARG A 1 158 ? -35.161 -7.372 -5.962 1.00 95.88 158 ARG A CA 1
ATOM 1246 C C . ARG A 1 158 ? -33.991 -7.576 -6.917 1.00 95.88 158 ARG A C 1
ATOM 1248 O O . ARG A 1 158 ? -34.179 -8.073 -8.020 1.00 95.88 158 ARG A O 1
ATOM 1255 N N . LEU A 1 159 ? -32.781 -7.213 -6.492 1.00 94.38 159 LEU A N 1
ATOM 1256 C CA . LEU A 1 159 ? -31.559 -7.374 -7.306 1.00 94.38 159 LEU A CA 1
ATOM 1257 C C . LEU A 1 159 ? -30.982 -8.800 -7.250 1.00 94.38 159 LEU A C 1
ATOM 1259 O O . LEU A 1 159 ? -29.800 -9.021 -7.512 1.00 94.38 159 LEU A O 1
ATOM 1263 N N . TYR A 1 160 ? -31.826 -9.752 -6.876 1.00 92.50 160 TYR A N 1
ATOM 1264 C CA . TYR A 1 160 ? -31.553 -11.172 -6.757 1.00 92.50 160 TYR A CA 1
ATOM 1265 C C . TYR A 1 160 ? -32.719 -11.940 -7.385 1.00 92.50 160 TYR A C 1
ATOM 1267 O O . TYR A 1 160 ? -33.855 -11.455 -7.441 1.00 92.50 160 TYR A O 1
ATOM 1275 N N . SER A 1 161 ? -32.408 -13.121 -7.897 1.00 92.44 161 SER A N 1
ATOM 1276 C CA . SER A 1 161 ? -33.351 -14.038 -8.529 1.00 92.44 161 SER A CA 1
ATOM 1277 C C . SER A 1 161 ? -34.316 -14.657 -7.513 1.00 92.44 161 SER A C 1
ATOM 1279 O O . SER A 1 161 ? -34.076 -14.674 -6.299 1.00 92.44 161 SER A O 1
ATOM 1281 N N . GLU A 1 162 ? -35.425 -15.197 -8.015 1.00 93.69 162 GLU A N 1
ATOM 1282 C CA . GLU A 1 162 ? -36.388 -15.936 -7.193 1.00 93.69 162 GLU A CA 1
ATOM 1283 C C . GLU A 1 162 ? -35.762 -17.206 -6.580 1.00 93.69 162 GLU A C 1
ATOM 1285 O O . GLU A 1 162 ? -36.068 -17.565 -5.442 1.00 93.69 162 GLU A O 1
ATOM 1290 N N . GLU A 1 163 ? -34.812 -17.831 -7.282 1.00 90.50 163 GLU A N 1
ATOM 1291 C CA . GLU A 1 163 ? -34.037 -18.979 -6.791 1.00 90.50 163 GLU A CA 1
ATOM 1292 C C . GLU A 1 163 ? -33.136 -18.599 -5.605 1.00 90.50 163 GLU A C 1
ATOM 1294 O O . GLU A 1 163 ? -33.135 -19.281 -4.576 1.00 90.50 163 GLU A O 1
ATOM 1299 N N . GLU A 1 164 ? -32.415 -17.475 -5.703 1.00 90.75 164 GLU A N 1
ATOM 1300 C CA . GLU A 1 164 ? -31.596 -16.950 -4.602 1.00 90.75 164 GLU A CA 1
ATOM 1301 C C . GLU A 1 164 ? -32.465 -16.652 -3.373 1.00 90.75 164 GLU A C 1
ATOM 1303 O O . GLU A 1 164 ? -32.102 -17.042 -2.264 1.00 90.75 164 GLU A O 1
ATOM 1308 N N . TYR A 1 165 ? -33.649 -16.057 -3.556 1.00 93.44 165 TYR A N 1
ATOM 1309 C CA . TYR A 1 165 ? -34.612 -15.854 -2.468 1.00 93.44 165 TYR A CA 1
ATOM 1310 C C . TYR A 1 165 ? -35.086 -17.165 -1.837 1.00 93.44 165 TYR A C 1
ATOM 1312 O O . TYR A 1 165 ? -35.173 -17.261 -0.611 1.00 93.44 165 TYR A O 1
ATOM 1320 N N . ALA A 1 166 ? -35.373 -18.186 -2.647 1.00 91.88 166 ALA A N 1
ATOM 1321 C CA . ALA A 1 166 ? -35.785 -19.492 -2.144 1.00 91.88 166 ALA A CA 1
ATOM 1322 C C . ALA A 1 166 ? -34.697 -20.139 -1.266 1.00 91.88 166 ALA A C 1
ATOM 1324 O O . ALA A 1 166 ? -35.035 -20.808 -0.284 1.00 91.88 166 ALA A O 1
ATOM 1325 N N . SER A 1 167 ? -33.419 -19.882 -1.578 1.00 90.88 167 SER A N 1
ATOM 1326 C CA . SER A 1 167 ? -32.252 -20.374 -0.832 1.00 90.88 167 SER A CA 1
ATOM 1327 C C . SER A 1 167 ? -31.915 -19.599 0.453 1.00 90.88 167 SER A C 1
ATOM 1329 O O . SER A 1 167 ? -31.128 -20.091 1.262 1.00 90.88 167 SER A O 1
ATOM 1331 N N . MET A 1 168 ? -32.495 -18.410 0.669 1.00 91.81 168 MET A N 1
ATOM 1332 C CA . MET A 1 168 ? -32.270 -17.613 1.885 1.00 91.81 168 MET A CA 1
ATOM 1333 C C . MET A 1 168 ? -32.830 -18.313 3.133 1.00 91.81 168 MET A C 1
ATOM 1335 O O . MET A 1 168 ? -33.859 -18.989 3.073 1.00 91.81 168 MET A O 1
ATOM 1339 N N . GLU A 1 169 ? -32.189 -18.093 4.287 1.00 90.56 169 GLU A N 1
ATOM 1340 C CA . GLU A 1 169 ? -32.719 -18.527 5.586 1.00 90.56 169 GLU A CA 1
ATOM 1341 C C . GLU A 1 169 ? -34.100 -17.886 5.839 1.00 90.56 169 GLU A C 1
ATOM 1343 O O . GLU A 1 169 ? -34.347 -16.742 5.450 1.00 90.56 169 GLU A O 1
ATOM 1348 N N . ASP A 1 170 ? -35.019 -18.597 6.497 1.00 90.12 170 ASP A N 1
ATOM 1349 C CA . ASP A 1 170 ? -36.384 -18.092 6.700 1.00 90.12 170 ASP A CA 1
ATOM 1350 C C . ASP A 1 170 ? -36.435 -16.937 7.720 1.00 90.12 170 ASP A C 1
ATOM 1352 O O . ASP A 1 170 ? -37.184 -15.969 7.544 1.00 90.12 170 ASP A O 1
ATOM 1356 N N . GLN A 1 171 ? -35.621 -17.014 8.779 1.00 87.19 171 GLN A N 1
ATOM 1357 C CA . GLN A 1 171 ? -35.584 -16.055 9.887 1.00 87.19 171 GLN A CA 1
ATOM 1358 C C . GLN A 1 171 ? -34.147 -15.774 10.340 1.00 87.19 171 GLN A C 1
ATOM 1360 O O . GLN A 1 171 ? -33.255 -16.599 10.166 1.00 87.19 171 GLN A O 1
ATOM 1365 N N . SER A 1 172 ? -33.921 -14.603 10.940 1.00 81.88 172 SER A N 1
ATOM 1366 C CA . SER A 1 172 ? -32.636 -14.262 11.559 1.00 81.88 172 SER A CA 1
ATOM 1367 C C . SER A 1 172 ? -32.369 -15.122 12.791 1.00 81.88 172 SER A C 1
ATOM 1369 O O . SER A 1 172 ? -33.263 -15.287 13.622 1.00 81.88 172 SER A O 1
ATOM 1371 N N . LYS A 1 173 ? -31.119 -15.547 12.984 1.00 82.69 173 LYS A N 1
ATOM 1372 C CA . LYS A 1 173 ? -30.700 -16.241 14.211 1.00 82.69 173 LYS A CA 1
ATOM 1373 C C . LYS A 1 173 ? -30.945 -15.369 15.458 1.00 82.69 173 LYS A C 1
ATOM 1375 O O . LYS A 1 173 ? -30.659 -14.162 15.416 1.00 82.69 173 LYS A O 1
ATOM 1380 N N . PRO A 1 174 ? -31.411 -15.941 16.580 1.00 84.62 174 PRO A N 1
ATOM 1381 C CA . PRO A 1 174 ? -31.583 -15.202 17.829 1.00 84.62 174 PRO A CA 1
ATOM 1382 C C . PRO A 1 174 ? -30.299 -14.531 18.325 1.00 84.62 174 PRO A C 1
ATOM 1384 O O . PRO A 1 174 ? -29.185 -14.940 17.993 1.00 84.62 174 PRO A O 1
ATOM 1387 N N . GLU A 1 175 ? -30.450 -13.486 19.138 1.00 82.94 175 GLU A N 1
ATOM 1388 C CA . GLU A 1 175 ? -29.319 -12.731 19.692 1.00 82.94 175 GLU A CA 1
ATOM 1389 C C . GLU A 1 175 ? -28.442 -13.589 20.615 1.00 82.94 175 GLU A C 1
ATOM 1391 O O . GLU A 1 175 ? -27.221 -13.501 20.529 1.00 82.94 175 GLU A O 1
ATOM 1396 N N . ILE A 1 176 ? -29.038 -14.495 21.404 1.00 86.38 176 ILE A N 1
ATOM 1397 C CA . ILE A 1 176 ? -28.317 -15.406 22.314 1.00 86.38 176 ILE A CA 1
ATOM 1398 C C . ILE A 1 176 ? -27.281 -16.286 21.589 1.00 86.38 176 ILE A C 1
ATOM 1400 O O . ILE A 1 176 ? -26.283 -16.681 22.179 1.00 86.38 176 ILE A O 1
ATOM 1404 N N . LEU A 1 177 ? -27.469 -16.545 20.289 1.00 84.25 177 LEU A N 1
ATOM 1405 C CA . LEU A 1 177 ? -26.537 -17.318 19.460 1.00 84.25 177 LEU A CA 1
ATOM 1406 C C . LEU A 1 177 ? -25.449 -16.455 18.798 1.00 84.25 177 LEU A C 1
ATOM 1408 O O . LEU A 1 177 ? -24.591 -16.979 18.088 1.00 84.25 177 LEU A O 1
ATOM 1412 N N . ARG A 1 178 ? -25.506 -15.129 18.961 1.00 78.94 178 ARG A N 1
ATOM 1413 C CA . ARG A 1 178 ? -24.702 -14.157 18.205 1.00 78.94 178 ARG A CA 1
ATOM 1414 C C . ARG A 1 178 ? -23.979 -13.127 19.072 1.00 78.94 178 ARG A C 1
ATOM 1416 O O . ARG A 1 178 ? -23.352 -12.233 18.507 1.00 78.94 178 ARG A O 1
ATOM 1423 N N . VAL A 1 179 ? -24.039 -13.233 20.401 1.00 78.81 179 VAL A N 1
ATOM 1424 C CA . VAL A 1 179 ? -23.404 -12.284 21.334 1.00 78.81 179 VAL A CA 1
ATOM 1425 C C . VAL A 1 179 ? -22.583 -12.989 22.413 1.00 78.81 179 VAL A C 1
ATOM 1427 O O . VAL A 1 179 ? -22.736 -14.184 22.655 1.00 78.81 179 VAL A O 1
ATOM 1430 N N . HIS A 1 180 ? -21.705 -12.235 23.076 1.00 80.50 180 HIS A N 1
ATOM 1431 C CA . HIS A 1 180 ? -20.959 -12.715 24.237 1.00 80.50 180 HIS A CA 1
ATOM 1432 C C . HIS A 1 180 ? -21.896 -12.902 25.442 1.00 80.50 180 HIS A C 1
ATOM 1434 O O . HIS A 1 180 ? -22.622 -11.983 25.820 1.00 80.50 180 HIS A O 1
ATOM 1440 N N . LEU A 1 181 ? -21.849 -14.073 26.082 1.00 87.44 181 LEU A N 1
ATOM 1441 C CA . LEU A 1 181 ? -22.832 -14.474 27.096 1.00 87.44 181 LEU A CA 1
ATOM 1442 C C . LEU A 1 181 ? -22.523 -14.003 28.523 1.00 87.44 181 LEU A C 1
ATOM 1444 O O . LEU A 1 181 ? -23.360 -14.183 29.399 1.00 87.44 181 LEU A O 1
ATOM 1448 N N . GLY A 1 182 ? -21.369 -13.376 28.774 1.00 87.56 182 GLY A N 1
ATOM 1449 C CA . GLY A 1 182 ? -20.912 -12.998 30.124 1.00 87.56 182 GLY A CA 1
ATOM 1450 C C . GLY A 1 182 ? -21.956 -12.276 30.986 1.00 87.56 182 GLY A C 1
ATOM 1451 O O . GLY A 1 182 ? -22.177 -12.672 32.125 1.00 87.56 182 GLY A O 1
ATOM 1452 N N . GLN A 1 183 ? -22.654 -11.274 30.441 1.00 89.00 183 GLN A N 1
ATOM 1453 C CA . GLN A 1 183 ? -23.701 -10.559 31.185 1.00 89.00 183 GLN A CA 1
ATOM 1454 C C . GLN A 1 183 ? -24.922 -11.445 31.475 1.00 89.00 183 GLN A C 1
ATOM 1456 O O . GLN A 1 183 ? -25.474 -11.398 32.572 1.00 89.00 183 GLN A O 1
ATOM 1461 N N . ALA A 1 184 ? -25.350 -12.248 30.496 1.00 90.25 184 ALA A N 1
ATOM 1462 C CA . ALA A 1 184 ? -26.503 -13.134 30.637 1.00 90.25 184 ALA A CA 1
ATOM 1463 C C . ALA A 1 184 ? -26.224 -14.239 31.667 1.00 90.25 184 ALA A C 1
ATOM 1465 O O . ALA A 1 184 ? -27.020 -14.440 32.577 1.00 90.25 184 ALA A O 1
ATOM 1466 N N . VAL A 1 185 ? -25.056 -14.879 31.569 1.00 91.75 185 VAL A N 1
ATOM 1467 C CA . VAL A 1 185 ? -24.543 -15.885 32.512 1.00 91.75 185 VAL A CA 1
ATOM 1468 C C . VAL A 1 185 ? -24.486 -15.312 33.927 1.00 91.75 185 VAL A C 1
ATOM 1470 O O . VAL A 1 185 ? -25.065 -15.896 34.838 1.00 91.75 185 VAL A O 1
ATOM 1473 N N . LEU A 1 186 ? -23.890 -14.128 34.109 1.00 92.75 186 LEU A N 1
ATOM 1474 C CA . LEU A 1 186 ? -23.813 -13.468 35.415 1.00 92.75 186 LEU A CA 1
ATOM 1475 C C . LEU A 1 186 ? -25.203 -13.209 36.021 1.00 92.75 186 LEU A C 1
ATOM 1477 O O . LEU A 1 186 ? -25.423 -13.457 37.204 1.00 92.75 186 LEU A O 1
ATOM 1481 N N . LYS A 1 187 ? -26.157 -12.733 35.209 1.00 91.44 187 LYS A N 1
ATOM 1482 C CA . LYS A 1 187 ? -27.536 -12.478 35.651 1.00 91.44 187 LYS A CA 1
ATOM 1483 C C . LYS A 1 187 ? -28.286 -13.758 36.013 1.00 91.44 187 LYS A C 1
ATOM 1485 O O . LYS A 1 187 ? -29.009 -13.751 37.002 1.00 91.44 187 LYS A O 1
ATOM 1490 N N . LEU A 1 188 ? -28.121 -14.840 35.250 1.00 92.50 188 LEU A N 1
ATOM 1491 C CA . LEU A 1 188 ? -28.729 -16.136 35.571 1.00 92.50 188 LEU A CA 1
ATOM 1492 C C . LEU A 1 188 ? -28.213 -16.668 36.916 1.00 92.50 188 LEU A C 1
ATOM 1494 O O . LEU A 1 188 ? -29.005 -17.130 37.734 1.00 92.50 188 LEU A O 1
ATOM 1498 N N . MET A 1 189 ? -26.914 -16.520 37.188 1.00 92.00 189 MET A N 1
ATOM 1499 C CA . MET A 1 189 ? -26.339 -16.910 38.478 1.00 92.00 189 MET A CA 1
ATOM 1500 C C . MET A 1 189 ? -26.844 -16.042 39.638 1.00 92.00 189 MET A C 1
ATOM 1502 O O . MET A 1 189 ? -27.130 -16.577 40.705 1.00 92.00 189 MET A O 1
ATOM 1506 N N . ASP A 1 190 ? -27.018 -14.726 39.446 1.00 91.56 190 ASP A N 1
ATOM 1507 C CA . ASP A 1 190 ? -27.564 -13.836 40.495 1.00 91.56 190 ASP A CA 1
ATOM 1508 C C . ASP A 1 190 ? -29.043 -14.136 40.800 1.00 91.56 190 ASP A C 1
ATOM 1510 O O . ASP A 1 190 ? -29.518 -13.878 41.904 1.00 91.56 190 ASP A O 1
ATOM 1514 N N . LEU A 1 191 ? -29.763 -14.742 39.848 1.00 91.81 191 LEU A N 1
ATOM 1515 C CA . LEU A 1 191 ? -31.113 -15.279 40.048 1.00 91.81 191 LEU A CA 1
ATOM 1516 C C . LEU A 1 191 ? -31.134 -16.634 40.784 1.00 91.81 191 LEU A C 1
ATOM 1518 O O . LEU A 1 191 ? -32.218 -17.140 41.072 1.00 91.81 191 LEU A O 1
ATOM 1522 N N . GLY A 1 192 ? -29.972 -17.212 41.107 1.00 88.69 192 GLY A N 1
ATOM 1523 C CA . GLY A 1 192 ? -29.844 -18.473 41.844 1.00 88.69 192 GLY A CA 1
ATOM 1524 C C . GLY A 1 192 ? -29.765 -19.726 40.968 1.00 88.69 192 GLY A C 1
ATOM 1525 O O . GLY A 1 192 ? -30.000 -20.826 41.462 1.00 88.69 192 GLY A O 1
ATOM 1526 N N . ILE A 1 193 ? -29.459 -19.588 39.674 1.00 90.69 193 ILE A N 1
ATOM 1527 C CA . ILE A 1 193 ? -29.291 -20.730 38.767 1.00 90.69 193 ILE A CA 1
ATOM 1528 C C . ILE A 1 193 ? -27.847 -21.229 38.866 1.00 90.69 193 ILE A C 1
ATOM 1530 O O . ILE A 1 193 ? -26.926 -20.578 38.375 1.00 90.69 193 ILE A O 1
ATOM 1534 N N . GLU A 1 194 ? -27.656 -22.385 39.504 1.00 80.31 194 GLU A N 1
ATOM 1535 C CA . GLU A 1 194 ? -26.325 -22.955 39.755 1.00 80.31 194 GLU A CA 1
ATOM 1536 C C . GLU A 1 194 ? -25.726 -23.631 38.511 1.00 80.31 194 GLU A C 1
ATOM 1538 O O . GLU A 1 194 ? -24.553 -23.427 38.205 1.00 80.31 194 GLU A O 1
ATOM 1543 N N . ASN A 1 195 ? -26.528 -24.399 37.760 1.00 84.00 195 ASN A N 1
ATOM 1544 C CA . ASN A 1 195 ? -26.071 -25.091 36.555 1.00 84.00 195 ASN A CA 1
ATOM 1545 C C . ASN A 1 195 ? -26.661 -24.476 35.280 1.00 84.00 195 ASN A C 1
ATOM 1547 O O . ASN A 1 195 ? -27.751 -24.823 34.831 1.00 84.00 195 ASN A O 1
ATOM 1551 N N . ILE A 1 196 ? -25.904 -23.570 34.665 1.00 87.69 196 ILE A N 1
ATOM 1552 C CA . ILE A 1 196 ? -26.322 -22.861 33.447 1.00 87.69 196 ILE A CA 1
ATOM 1553 C C . ILE A 1 196 ? -26.354 -23.794 32.233 1.00 87.69 196 ILE A C 1
ATOM 1555 O O . ILE A 1 196 ? -27.139 -23.574 31.315 1.00 87.69 196 ILE A O 1
ATOM 1559 N N . THR A 1 197 ? -25.530 -24.848 32.222 1.00 83.62 197 THR A N 1
ATOM 1560 C CA . THR A 1 197 ? -25.506 -25.810 31.106 1.00 83.62 197 THR A CA 1
ATOM 1561 C C . THR A 1 197 ? -26.797 -26.626 31.008 1.00 83.62 197 THR A C 1
ATOM 1563 O O . THR A 1 197 ? -27.143 -27.088 29.925 1.00 83.62 197 THR A O 1
ATOM 1566 N N . GLU A 1 198 ? -27.538 -26.736 32.113 1.00 84.94 198 GLU A N 1
ATOM 1567 C CA . GLU A 1 198 ? -28.841 -27.405 32.198 1.00 84.94 198 GLU A CA 1
ATOM 1568 C C . GLU A 1 198 ? -30.023 -26.424 32.108 1.00 84.94 198 GLU A C 1
ATOM 1570 O O . GLU A 1 198 ? -31.177 -26.839 32.190 1.00 84.94 198 GLU A O 1
ATOM 1575 N N . PHE A 1 199 ? -29.767 -25.122 31.934 1.00 89.31 199 PHE A N 1
ATOM 1576 C CA . PHE A 1 199 ? -30.835 -24.134 31.821 1.00 89.31 199 PHE A CA 1
ATOM 1577 C C . PHE A 1 199 ? -31.621 -24.308 30.511 1.00 89.31 199 PHE A C 1
ATOM 1579 O O . PHE A 1 199 ? -31.052 -24.349 29.417 1.00 89.31 199 PHE A O 1
ATOM 1586 N N . GLU A 1 200 ? -32.949 -24.362 30.615 1.00 88.00 200 GLU A N 1
ATOM 1587 C CA . GLU A 1 200 ? -33.859 -24.541 29.480 1.00 88.00 200 GLU A CA 1
ATOM 1588 C C . GLU A 1 200 ? -34.043 -23.231 28.688 1.00 88.00 200 GLU A C 1
ATOM 1590 O O . GLU A 1 200 ? -35.017 -22.493 28.854 1.00 88.00 200 GLU A O 1
ATOM 1595 N N . PHE A 1 201 ? -33.094 -22.918 27.803 1.00 89.06 201 PHE A N 1
ATOM 1596 C CA . PHE A 1 201 ? -33.246 -21.830 26.833 1.00 89.06 201 PHE A CA 1
ATOM 1597 C C . PHE A 1 201 ? -34.290 -22.176 25.758 1.00 89.06 201 PHE A C 1
ATOM 1599 O O . PHE A 1 201 ? -34.426 -23.330 25.358 1.00 89.06 201 PHE A O 1
ATOM 1606 N N . VAL A 1 202 ? -34.966 -21.157 25.209 1.00 90.31 202 VAL A N 1
ATOM 1607 C CA . VAL A 1 202 ? -35.829 -21.326 24.017 1.00 90.31 202 VAL A CA 1
ATOM 1608 C C . VAL A 1 202 ? -35.017 -21.877 22.839 1.00 90.31 202 VAL A C 1
ATOM 1610 O O . VAL A 1 202 ? -35.446 -22.807 22.165 1.00 90.31 202 VAL A O 1
ATOM 1613 N N . GLU A 1 203 ? -33.824 -21.318 22.631 1.00 86.31 203 GLU A N 1
ATOM 1614 C CA . GLU A 1 203 ? -32.781 -21.862 21.765 1.00 86.31 203 GLU A CA 1
ATOM 1615 C C . GLU A 1 203 ? -31.454 -21.809 22.526 1.00 86.31 203 GLU A C 1
ATOM 1617 O O . GLU A 1 203 ? -30.986 -20.727 22.893 1.00 86.31 203 GLU A O 1
ATOM 1622 N N . SER A 1 204 ? -30.867 -22.975 22.799 1.00 87.44 204 SER A N 1
ATOM 1623 C CA . SER A 1 204 ? -29.655 -23.075 23.614 1.00 87.44 204 SER A CA 1
ATOM 1624 C C . SER A 1 204 ? -28.420 -22.562 22.873 1.00 87.44 204 SER A C 1
ATOM 1626 O O . SER A 1 204 ? -28.173 -22.978 21.735 1.00 87.44 204 SER A O 1
ATOM 1628 N N . PRO A 1 205 ? -27.603 -21.694 23.502 1.00 88.44 205 PRO A N 1
ATOM 1629 C CA . PRO A 1 205 ? -26.322 -21.314 22.935 1.00 88.44 205 PRO A CA 1
ATOM 1630 C C . PRO A 1 205 ? -25.330 -22.489 22.936 1.00 88.44 205 PRO A C 1
ATOM 1632 O O . PRO A 1 205 ? -25.491 -23.437 23.707 1.00 88.44 205 PRO A O 1
ATOM 1635 N N . PRO A 1 206 ? -24.280 -22.438 22.093 1.00 86.69 206 PRO A N 1
ATOM 1636 C CA . PRO A 1 206 ? -23.230 -23.452 22.096 1.00 86.69 206 PRO A CA 1
ATOM 1637 C C . PRO A 1 206 ? -22.572 -23.580 23.476 1.00 86.69 206 PRO A C 1
ATOM 1639 O O . PRO A 1 206 ? -22.260 -22.563 24.097 1.00 86.69 206 PRO A O 1
ATOM 1642 N N . LEU A 1 207 ? -22.300 -24.812 23.918 1.00 87.19 207 LEU A N 1
ATOM 1643 C CA . LEU A 1 207 ? -21.671 -25.084 25.220 1.00 87.19 207 LEU A CA 1
ATOM 1644 C C . LEU A 1 207 ? -20.329 -24.356 25.376 1.00 87.19 207 LEU A C 1
ATOM 1646 O O . LEU A 1 207 ? -20.146 -23.651 26.365 1.00 87.19 207 LEU A O 1
ATOM 1650 N N . ASP A 1 208 ? -19.473 -24.393 24.346 1.00 84.56 208 ASP A N 1
ATOM 1651 C CA . ASP A 1 208 ? -18.208 -23.645 24.296 1.00 84.56 208 ASP A CA 1
ATOM 1652 C C . ASP A 1 208 ? -18.393 -22.149 24.641 1.00 84.56 208 ASP A C 1
ATOM 1654 O O . ASP A 1 208 ? -17.526 -21.529 25.251 1.00 84.56 208 ASP A O 1
ATOM 1658 N N . ALA A 1 209 ? -19.517 -21.531 24.248 1.00 85.19 209 ALA A N 1
ATOM 1659 C CA . ALA A 1 209 ? -19.780 -20.116 24.520 1.00 85.19 209 ALA A CA 1
ATOM 1660 C C . ALA A 1 209 ? -20.175 -19.854 25.984 1.00 85.19 209 ALA A C 1
ATOM 1662 O O . ALA A 1 209 ? -19.857 -18.788 26.515 1.00 85.19 209 ALA A O 1
ATOM 1663 N N . ILE A 1 210 ? -20.857 -20.807 26.628 1.00 89.06 210 ILE A N 1
ATOM 1664 C CA . ILE A 1 210 ? -21.199 -20.747 28.057 1.00 89.06 210 ILE A CA 1
ATOM 1665 C C . ILE A 1 210 ? -19.931 -20.940 28.896 1.00 89.06 210 ILE A C 1
ATOM 1667 O O . ILE A 1 210 ? -19.681 -20.152 29.808 1.00 89.06 210 ILE A O 1
ATOM 1671 N N . GLU A 1 211 ? -19.108 -21.936 28.561 1.00 88.31 211 GLU A N 1
ATOM 1672 C CA . GLU A 1 211 ? -17.846 -22.226 29.255 1.00 88.31 211 GLU A CA 1
ATOM 1673 C C . GLU A 1 211 ? -16.895 -21.024 29.217 1.00 88.31 211 GLU A C 1
ATOM 1675 O O . GLU A 1 211 ? -16.438 -20.563 30.262 1.00 88.31 211 GLU A O 1
ATOM 1680 N N . LEU A 1 212 ? -16.694 -20.421 28.041 1.00 84.75 212 LEU A N 1
ATOM 1681 C CA . LEU A 1 212 ? -15.860 -19.222 27.898 1.00 84.75 212 LEU A CA 1
ATOM 1682 C C . LEU A 1 212 ? -16.395 -18.021 28.691 1.00 84.75 212 LEU A C 1
ATOM 1684 O O . LEU A 1 212 ? -15.617 -17.223 29.217 1.00 84.75 212 LEU A O 1
ATOM 1688 N N . ALA A 1 213 ? -17.719 -17.874 28.802 1.00 88.94 213 ALA A N 1
ATOM 1689 C CA . ALA A 1 213 ? -18.318 -16.825 29.621 1.00 88.94 213 ALA A CA 1
ATOM 1690 C C . ALA A 1 213 ? -18.069 -17.060 31.122 1.00 88.94 213 ALA A C 1
ATOM 1692 O O . ALA A 1 213 ? -17.752 -16.108 31.838 1.00 88.94 213 ALA A O 1
ATOM 1693 N N . LEU A 1 214 ? -18.156 -18.308 31.594 1.00 90.12 214 LEU A N 1
ATOM 1694 C CA . LEU A 1 214 ? -17.830 -18.688 32.973 1.00 90.12 214 LEU A CA 1
ATOM 1695 C C . LEU A 1 214 ? -16.341 -18.490 33.288 1.00 90.12 214 LEU A C 1
ATOM 1697 O O . LEU A 1 214 ? -16.004 -17.944 34.341 1.00 90.12 214 LEU A O 1
ATOM 1701 N N . GLU A 1 215 ? -15.445 -18.865 32.372 1.00 87.50 215 GLU A N 1
ATOM 1702 C CA . GLU A 1 215 ? -14.003 -18.620 32.494 1.00 87.50 215 GLU A CA 1
ATOM 1703 C C . GLU A 1 215 ? -13.694 -17.120 32.566 1.00 87.50 215 GLU A C 1
ATOM 1705 O O . GLU A 1 215 ? -12.938 -16.680 33.436 1.00 87.50 215 GLU A O 1
ATOM 1710 N N . ALA A 1 216 ? -14.326 -16.311 31.709 1.00 86.69 216 ALA A N 1
ATOM 1711 C CA . ALA A 1 216 ? -14.168 -14.861 31.726 1.00 86.69 216 ALA A CA 1
ATOM 1712 C C . ALA A 1 216 ? -14.614 -14.260 33.069 1.00 86.69 216 ALA A C 1
ATOM 1714 O O . ALA A 1 216 ? -13.873 -13.479 33.666 1.00 86.69 216 ALA A O 1
ATOM 1715 N N . LEU A 1 217 ? -15.778 -14.657 33.591 1.00 90.88 217 LEU A N 1
ATOM 1716 C CA . LEU A 1 217 ? -16.272 -14.201 34.896 1.00 90.88 217 LEU A CA 1
ATOM 1717 C C . LEU A 1 217 ? -15.394 -14.682 36.065 1.00 90.88 217 LEU A C 1
ATOM 1719 O O . LEU A 1 217 ? -15.179 -13.932 37.019 1.00 90.88 217 LEU A O 1
ATOM 1723 N N . THR A 1 218 ? -14.827 -15.886 35.971 1.00 90.69 218 THR A N 1
ATOM 1724 C CA . THR A 1 218 ? -13.849 -16.404 36.942 1.00 90.69 218 THR A CA 1
ATOM 1725 C C . THR A 1 218 ? -12.568 -15.570 36.921 1.00 90.69 218 THR A C 1
ATOM 1727 O O . THR A 1 218 ? -12.097 -15.142 37.971 1.00 90.69 218 THR A O 1
ATOM 1730 N N . SER A 1 219 ? -12.045 -15.241 35.733 1.00 86.19 219 SER A N 1
ATOM 1731 C CA . SER A 1 219 ? -10.854 -14.388 35.580 1.00 86.19 219 SER A CA 1
ATOM 1732 C C . SER A 1 219 ? -11.060 -12.966 36.116 1.00 86.19 219 SER A C 1
ATOM 1734 O O . SER A 1 219 ? -10.117 -12.322 36.572 1.00 86.19 219 SER A O 1
ATOM 1736 N N . LEU A 1 220 ? -12.305 -12.478 36.117 1.00 89.00 220 LEU A N 1
ATOM 1737 C CA . LEU A 1 220 ? -12.659 -11.196 36.721 1.00 89.00 220 LEU A CA 1
ATOM 1738 C C . LEU A 1 220 ? -12.764 -11.261 38.247 1.00 89.00 220 LEU A C 1
ATOM 1740 O O . LEU A 1 220 ? -12.752 -10.207 38.880 1.00 89.00 220 LEU A O 1
ATOM 1744 N N . GLY A 1 221 ? -12.826 -12.455 38.838 1.00 90.06 221 GLY A N 1
ATOM 1745 C CA . GLY A 1 221 ? -13.100 -12.655 40.261 1.00 90.06 221 GLY A CA 1
ATOM 1746 C C . GLY A 1 221 ? -14.584 -12.542 40.615 1.00 90.06 221 GLY A C 1
ATOM 1747 O O . GLY A 1 221 ? -14.920 -12.461 41.794 1.00 90.06 221 GLY A O 1
ATOM 1748 N N . ALA A 1 222 ? -15.481 -12.532 39.620 1.00 92.88 222 ALA A N 1
ATOM 1749 C CA . ALA A 1 222 ? -16.928 -12.520 39.837 1.00 92.88 222 ALA A CA 1
ATOM 1750 C C . ALA A 1 222 ? -17.461 -13.902 40.254 1.00 92.88 222 ALA A C 1
ATOM 1752 O O . ALA A 1 222 ? -18.471 -13.988 40.947 1.00 92.88 222 ALA A O 1
ATOM 1753 N N . ILE A 1 223 ? -16.769 -14.974 39.854 1.00 92.94 223 ILE A N 1
ATOM 1754 C CA . ILE A 1 223 ? -17.097 -16.361 40.195 1.00 92.94 223 ILE A CA 1
ATOM 1755 C C . ILE A 1 223 ? -15.882 -17.025 40.845 1.00 92.94 223 ILE A C 1
ATOM 1757 O O . ILE A 1 223 ? -14.752 -16.834 40.397 1.00 92.94 223 ILE A O 1
ATOM 1761 N N . ALA A 1 224 ? -16.119 -17.840 41.870 1.00 90.88 224 ALA A N 1
ATOM 1762 C CA . ALA A 1 224 ? -15.141 -18.760 42.439 1.00 90.88 224 ALA A CA 1
ATOM 1763 C C . ALA A 1 224 ? -15.814 -20.113 42.710 1.00 90.88 224 ALA A C 1
ATOM 1765 O O . ALA A 1 224 ? -16.905 -20.160 43.271 1.00 90.88 224 ALA A O 1
ATOM 1766 N N . ASN A 1 225 ? -15.176 -21.218 42.308 1.00 86.75 225 ASN A N 1
ATOM 1767 C CA . ASN A 1 225 ? -15.702 -22.583 42.483 1.00 86.75 225 ASN A CA 1
ATOM 1768 C C . ASN A 1 225 ? -17.144 -22.776 41.960 1.00 86.75 225 ASN A C 1
ATOM 1770 O O . ASN A 1 225 ? -17.930 -23.504 42.559 1.00 86.75 225 ASN A O 1
ATOM 1774 N N . GLY A 1 226 ? -17.503 -22.099 40.863 1.00 84.06 226 GLY A N 1
ATOM 1775 C CA . GLY A 1 226 ? -18.842 -22.174 40.265 1.00 84.06 226 GLY A CA 1
ATOM 1776 C C . GLY A 1 226 ? -19.923 -21.332 40.956 1.00 84.06 226 GLY A C 1
ATOM 1777 O O . GLY A 1 226 ? -21.071 -21.383 40.536 1.00 84.06 226 GLY A O 1
ATOM 1778 N N . GLN A 1 227 ? -19.582 -20.533 41.974 1.00 89.50 227 GLN A N 1
ATOM 1779 C CA . GLN A 1 227 ? -20.519 -19.655 42.686 1.00 89.50 227 GLN A CA 1
ATOM 1780 C C . GLN A 1 227 ? -20.122 -18.181 42.575 1.00 89.50 227 GLN A C 1
ATOM 1782 O O . GLN A 1 227 ? -18.944 -17.858 42.409 1.00 89.50 227 GLN A O 1
ATOM 1787 N N . LEU A 1 228 ? -21.103 -17.280 42.683 1.00 93.50 228 LEU A N 1
ATOM 1788 C CA . LEU A 1 228 ? -20.843 -15.840 42.708 1.00 93.50 228 LEU A CA 1
ATOM 1789 C C . LEU A 1 228 ? -20.070 -15.439 43.965 1.00 93.50 228 LEU A C 1
ATOM 1791 O O . LEU A 1 228 ? -20.381 -15.863 45.076 1.00 93.50 228 LEU A O 1
ATOM 1795 N N . THR A 1 229 ? -19.066 -14.586 43.784 1.00 95.38 229 THR A N 1
ATOM 1796 C CA . THR A 1 229 ? -18.349 -13.943 44.890 1.00 95.38 229 THR A CA 1
ATOM 1797 C C . THR A 1 229 ? -19.114 -12.708 45.380 1.00 95.38 229 THR A C 1
ATOM 1799 O O . THR A 1 229 ? -20.060 -12.246 44.738 1.00 95.38 229 THR A O 1
ATOM 1802 N N . GLU A 1 230 ? -18.679 -12.100 46.489 1.00 92.75 230 GLU A N 1
ATOM 1803 C CA . GLU A 1 230 ? -19.235 -10.811 46.934 1.00 92.75 230 GLU A CA 1
ATOM 1804 C C . GLU A 1 230 ? -19.080 -9.725 45.852 1.00 92.75 230 GLU A C 1
ATOM 1806 O O . GLU A 1 230 ? -19.998 -8.942 45.604 1.00 92.75 230 GLU A O 1
ATOM 1811 N N . LEU A 1 231 ? -17.939 -9.719 45.152 1.00 93.75 231 LEU A N 1
ATOM 1812 C CA . LEU A 1 231 ? -17.718 -8.858 43.993 1.00 93.75 231 LEU A CA 1
ATOM 1813 C C . LEU A 1 231 ? -18.664 -9.226 42.841 1.00 93.75 231 LEU A C 1
ATOM 1815 O O . LEU A 1 231 ? -19.244 -8.333 42.232 1.00 93.75 231 LEU A O 1
ATOM 1819 N N . GLY A 1 232 ? -18.869 -10.517 42.569 1.00 94.25 232 GLY A N 1
ATOM 1820 C CA . GLY A 1 232 ? -19.808 -10.999 41.554 1.00 94.25 232 GLY A CA 1
ATOM 1821 C C . GLY A 1 232 ? -21.233 -10.493 41.767 1.00 94.25 232 GLY A C 1
ATOM 1822 O O . GLY A 1 232 ? -21.840 -9.978 40.829 1.00 94.25 232 GLY A O 1
ATOM 1823 N N . HIS A 1 233 ? -21.731 -10.537 43.006 1.00 93.38 233 HIS A N 1
ATOM 1824 C CA . HIS A 1 233 ? -23.034 -9.966 43.356 1.00 93.38 233 HIS A CA 1
ATOM 1825 C C . HIS A 1 233 ? -23.083 -8.447 43.155 1.00 93.38 233 HIS A C 1
ATOM 1827 O O . HIS A 1 233 ? -24.069 -7.930 42.631 1.00 93.38 233 HIS A O 1
ATOM 1833 N N . LYS A 1 234 ? -22.019 -7.716 43.515 1.00 93.69 234 LYS A N 1
ATOM 1834 C CA . LYS A 1 234 ? -21.930 -6.265 43.269 1.00 93.69 234 LYS A CA 1
ATOM 1835 C C . LYS A 1 234 ? -21.952 -5.947 41.768 1.00 93.69 234 LYS A C 1
ATOM 1837 O O . LYS A 1 234 ? -22.746 -5.112 41.341 1.00 93.69 234 LYS A O 1
ATOM 1842 N N . ILE A 1 235 ? -21.151 -6.650 40.963 1.00 94.19 235 ILE A N 1
ATOM 1843 C CA . ILE A 1 235 ? -21.099 -6.519 39.495 1.00 94.19 235 ILE A CA 1
ATOM 1844 C C . ILE A 1 235 ? -22.470 -6.820 38.879 1.00 94.19 235 ILE A C 1
ATOM 1846 O O . ILE A 1 235 ? -22.937 -6.052 38.042 1.00 94.19 235 ILE A O 1
ATOM 1850 N N . ALA A 1 236 ? -23.156 -7.875 39.329 1.00 92.88 236 ALA A N 1
ATOM 1851 C CA . ALA A 1 236 ? -24.464 -8.261 38.805 1.00 92.88 236 ALA A CA 1
ATOM 1852 C C . ALA A 1 236 ? -25.547 -7.186 39.007 1.00 92.88 236 ALA A C 1
ATOM 1854 O O . ALA A 1 236 ? -26.500 -7.134 38.226 1.00 92.88 236 ALA A O 1
ATOM 1855 N N . ARG A 1 237 ? -25.426 -6.311 40.015 1.00 91.12 237 ARG A N 1
ATOM 1856 C CA . ARG A 1 237 ? -26.384 -5.216 40.273 1.00 91.12 237 ARG A CA 1
ATOM 1857 C C . ARG A 1 237 ? -26.194 -4.019 39.348 1.00 91.12 237 ARG A C 1
ATOM 1859 O O . ARG A 1 237 ? -27.153 -3.303 39.079 1.00 91.12 237 ARG A O 1
ATOM 1866 N N . VAL A 1 238 ? -24.993 -3.819 38.816 1.00 90.81 238 VAL A N 1
ATOM 1867 C CA . VAL A 1 238 ? -24.684 -2.678 37.952 1.00 90.81 238 VAL A CA 1
ATOM 1868 C C . VAL A 1 238 ? -25.050 -3.003 36.498 1.00 90.81 238 VAL A C 1
ATOM 1870 O O . VAL A 1 238 ? -24.653 -4.029 35.952 1.00 90.81 238 VAL A O 1
ATOM 1873 N N . ALA A 1 239 ? -25.816 -2.126 35.843 1.00 86.38 239 ALA A N 1
ATOM 1874 C CA . ALA A 1 239 ? -26.333 -2.328 34.484 1.00 86.38 239 ALA A CA 1
ATOM 1875 C C . ALA A 1 239 ? -25.307 -2.008 33.371 1.00 86.38 239 ALA A C 1
ATOM 1877 O O . ALA A 1 239 ? -25.615 -1.308 32.409 1.00 86.38 239 ALA A O 1
ATOM 1878 N N . VAL A 1 240 ? -24.079 -2.517 33.497 1.00 90.50 240 VAL A N 1
ATOM 1879 C CA . VAL A 1 240 ? -23.025 -2.430 32.468 1.00 90.50 240 VAL A CA 1
ATOM 1880 C C . VAL A 1 240 ? -22.368 -3.795 32.262 1.00 90.50 240 VAL A C 1
ATOM 1882 O O . VAL A 1 240 ? -22.657 -4.742 32.989 1.00 90.50 240 VAL A O 1
ATOM 1885 N N . GLU A 1 241 ? -21.502 -3.899 31.255 1.00 90.19 241 GLU A N 1
ATOM 1886 C CA . GLU A 1 241 ? -20.718 -5.108 30.982 1.00 90.19 241 GLU A CA 1
ATOM 1887 C C . GLU A 1 241 ? -19.808 -5.469 32.185 1.00 90.19 241 GLU A C 1
ATOM 1889 O O . GLU A 1 241 ? -19.322 -4.558 32.866 1.00 90.19 241 GLU A O 1
ATOM 1894 N N . PRO A 1 242 ? -19.569 -6.766 32.488 1.00 92.56 242 PRO A N 1
ATOM 1895 C CA . PRO A 1 242 ? -18.927 -7.166 33.742 1.00 92.56 242 PRO A CA 1
ATOM 1896 C C . PRO A 1 242 ? -17.518 -6.599 33.962 1.00 92.56 242 PRO A C 1
ATOM 1898 O O . PRO A 1 242 ? -17.164 -6.290 35.101 1.00 92.56 242 PRO A O 1
ATOM 1901 N N . ARG A 1 243 ? -16.711 -6.421 32.905 1.00 92.50 243 ARG A N 1
ATOM 1902 C CA . ARG A 1 243 ? -15.379 -5.804 33.015 1.00 92.50 243 ARG A CA 1
ATOM 1903 C C . ARG A 1 243 ? -15.500 -4.325 33.345 1.00 92.50 243 ARG A C 1
ATOM 1905 O O . ARG A 1 243 ? -14.788 -3.849 34.221 1.00 92.50 243 ARG A O 1
ATOM 1912 N N . LEU A 1 244 ? -16.419 -3.600 32.704 1.00 93.94 244 LEU A N 1
ATOM 1913 C CA . LEU A 1 244 ? -16.679 -2.192 33.031 1.00 93.94 244 LEU A CA 1
ATOM 1914 C C . LEU A 1 244 ? -17.219 -2.016 34.456 1.00 93.94 244 LEU A C 1
ATOM 1916 O O . LEU A 1 244 ? -16.821 -1.078 35.143 1.00 93.94 244 LEU A O 1
ATOM 1920 N N . ALA A 1 245 ? -18.072 -2.924 34.931 1.00 94.75 245 ALA A N 1
ATOM 1921 C CA . ALA A 1 245 ? -18.524 -2.924 36.320 1.00 94.75 245 ALA A CA 1
ATOM 1922 C C . ALA A 1 245 ? -17.353 -3.152 37.289 1.00 94.75 245 ALA A C 1
ATOM 1924 O O . ALA A 1 245 ? -17.237 -2.432 38.279 1.00 94.75 245 ALA A O 1
ATOM 1925 N N . LYS A 1 246 ? -16.436 -4.078 36.976 1.00 95.12 246 LYS A N 1
ATOM 1926 C CA . LYS A 1 246 ? -15.204 -4.264 37.756 1.00 95.12 246 LYS A CA 1
ATOM 1927 C C . LYS A 1 246 ? -14.330 -3.004 37.775 1.00 95.12 246 LYS A C 1
ATOM 1929 O O . LYS A 1 246 ? -13.880 -2.621 38.846 1.00 95.12 246 LYS A O 1
ATOM 1934 N N . VAL A 1 247 ? -14.173 -2.307 36.643 1.00 96.25 247 VAL A N 1
ATOM 1935 C CA . VAL A 1 247 ? -13.445 -1.021 36.584 1.00 96.25 247 VAL A CA 1
ATOM 1936 C C . VAL A 1 247 ? -14.029 -0.002 37.569 1.00 96.25 247 VAL A C 1
ATOM 1938 O O . VAL A 1 247 ? -13.272 0.719 38.216 1.00 96.25 247 VAL A O 1
ATOM 1941 N N . ILE A 1 248 ? -15.359 0.054 37.708 1.00 96.50 248 ILE A N 1
ATOM 1942 C CA . ILE A 1 248 ? -16.025 0.946 38.668 1.00 96.50 248 ILE A CA 1
ATOM 1943 C C . ILE A 1 248 ? -15.635 0.578 40.104 1.00 96.50 248 ILE A C 1
ATOM 1945 O O . ILE A 1 248 ? -15.233 1.462 40.857 1.00 96.50 248 ILE A O 1
ATOM 1949 N N . PHE A 1 249 ? -15.731 -0.699 40.486 1.00 96.06 249 PHE A N 1
ATOM 1950 C CA . PHE A 1 249 ? -15.429 -1.137 41.855 1.00 96.06 249 PHE A CA 1
ATOM 1951 C C . PHE A 1 249 ? -13.941 -1.008 42.200 1.00 96.06 249 PHE A C 1
ATOM 1953 O O . PHE A 1 249 ? -13.622 -0.382 43.208 1.00 96.06 249 PHE A O 1
ATOM 1960 N N . ASP A 1 250 ? -13.039 -1.461 41.326 1.00 95.06 250 ASP A N 1
ATOM 1961 C CA . ASP A 1 250 ? -11.591 -1.286 41.506 1.00 95.06 250 ASP A CA 1
ATOM 1962 C C . ASP A 1 250 ? -11.223 0.213 41.583 1.00 95.06 250 ASP A C 1
ATOM 1964 O O . ASP A 1 250 ? -10.339 0.621 42.339 1.00 95.06 250 ASP A O 1
ATOM 1968 N N . GLY A 1 251 ? -11.924 1.066 40.824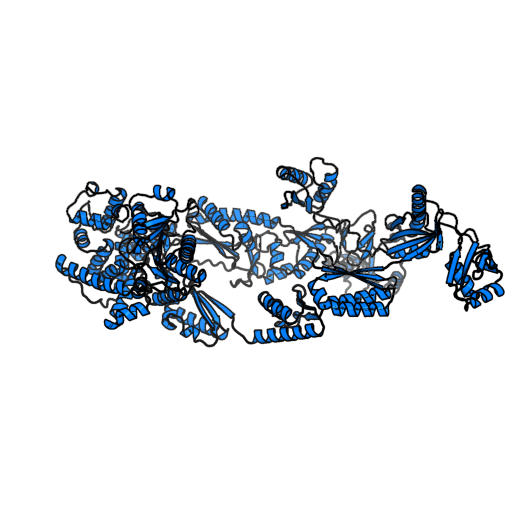 1.00 94.50 251 GLY A N 1
ATOM 1969 C CA . GLY A 1 251 ? -11.767 2.518 40.878 1.00 94.50 251 GLY A CA 1
ATOM 1970 C C . GLY A 1 251 ? -12.234 3.131 42.196 1.00 94.50 251 GLY A C 1
ATOM 1971 O O . GLY A 1 251 ? -11.561 4.015 42.726 1.00 94.50 251 GLY A O 1
ATOM 1972 N N . ILE A 1 252 ? -13.354 2.659 42.750 1.00 94.12 252 ILE A N 1
ATOM 1973 C CA . ILE A 1 252 ? -13.844 3.070 44.075 1.00 94.12 252 ILE A CA 1
ATOM 1974 C C . ILE A 1 252 ? -12.820 2.693 45.151 1.00 94.12 252 ILE A C 1
ATOM 1976 O O . ILE A 1 252 ? -12.458 3.549 45.959 1.00 94.12 252 ILE A O 1
ATOM 1980 N N . ASP A 1 253 ? -12.290 1.470 45.102 1.00 93.38 253 ASP A N 1
ATOM 1981 C CA . ASP A 1 253 ? -11.304 0.969 46.065 1.00 93.38 253 ASP A CA 1
ATOM 1982 C C . ASP A 1 253 ? -9.981 1.758 46.016 1.00 93.38 253 ASP A C 1
ATOM 1984 O O . ASP A 1 253 ? -9.332 1.958 47.043 1.00 93.38 253 ASP A O 1
ATOM 1988 N N . GLN A 1 254 ? -9.599 2.276 44.841 1.00 91.94 254 GLN A N 1
ATOM 1989 C CA . GLN A 1 254 ? -8.395 3.103 44.651 1.00 91.94 254 GLN A CA 1
ATOM 1990 C C . GLN A 1 254 ? -8.627 4.623 44.770 1.00 91.94 254 GLN A C 1
ATOM 1992 O O . GLN A 1 254 ? -7.701 5.414 44.545 1.00 91.94 254 GLN A O 1
ATOM 1997 N N . GLY A 1 255 ? -9.842 5.048 45.131 1.00 90.88 255 GLY A N 1
ATOM 1998 C CA . GLY A 1 255 ? -10.188 6.456 45.352 1.00 90.88 255 GLY A CA 1
ATOM 1999 C C . GLY A 1 255 ? -10.427 7.288 44.083 1.00 90.88 255 GLY A C 1
ATOM 2000 O O . GLY A 1 255 ? -10.460 8.510 44.169 1.00 90.88 255 GLY A O 1
ATOM 2001 N N . VAL A 1 256 ? -10.618 6.649 42.924 1.00 94.62 256 VAL A N 1
ATOM 2002 C CA . VAL A 1 256 ? -10.894 7.270 41.606 1.00 94.62 256 VAL A CA 1
ATOM 2003 C C . VAL A 1 256 ? -12.266 6.857 41.052 1.00 94.62 256 VAL A C 1
ATOM 2005 O O . VAL A 1 256 ? -12.475 6.702 39.847 1.00 94.62 256 VAL A O 1
ATOM 2008 N N . GLY A 1 257 ? -13.223 6.619 41.955 1.00 93.50 257 GLY A N 1
ATOM 2009 C CA . GLY A 1 257 ? -14.537 6.067 41.620 1.00 93.50 257 GLY A CA 1
ATOM 2010 C C . GLY A 1 257 ? -15.368 6.949 40.681 1.00 93.50 257 GLY A C 1
ATOM 2011 O O . GLY A 1 257 ? -16.064 6.419 39.820 1.00 93.50 257 GLY A O 1
ATOM 2012 N N . ALA A 1 258 ? -15.280 8.280 40.793 1.00 93.81 258 ALA A N 1
ATOM 2013 C CA . ALA A 1 258 ? -16.035 9.201 39.936 1.00 93.81 258 ALA A CA 1
ATOM 2014 C C . ALA A 1 258 ? -15.549 9.142 38.476 1.00 93.81 258 ALA A C 1
ATOM 2016 O O . ALA A 1 258 ? -16.350 9.077 37.540 1.00 93.81 258 ALA A O 1
ATOM 2017 N N . GLU A 1 259 ? -14.232 9.118 38.273 1.00 95.19 259 GLU A N 1
ATOM 2018 C CA . GLU A 1 259 ? -13.591 8.980 36.970 1.00 95.19 259 GLU A CA 1
ATOM 2019 C C . GLU A 1 259 ? -13.845 7.595 36.371 1.00 95.19 259 GLU A C 1
ATOM 2021 O O . GLU A 1 259 ? -14.180 7.503 35.189 1.00 95.19 259 GLU A O 1
ATOM 2026 N N . ALA A 1 260 ? -13.750 6.532 37.178 1.00 95.56 260 ALA A N 1
ATOM 2027 C CA . ALA A 1 260 ? -14.043 5.164 36.754 1.00 95.56 260 ALA A CA 1
ATOM 2028 C C . ALA A 1 260 ? -15.507 5.000 36.310 1.00 95.56 260 ALA A C 1
ATOM 2030 O O . ALA A 1 260 ? -15.775 4.411 35.262 1.00 95.56 260 ALA A O 1
ATOM 2031 N N . LEU A 1 261 ? -16.451 5.595 37.050 1.00 95.44 261 LEU A N 1
ATOM 2032 C CA . LEU A 1 261 ? -17.874 5.629 36.704 1.00 95.44 261 LEU A CA 1
ATOM 2033 C C . LEU A 1 261 ? -18.117 6.340 35.368 1.00 95.44 261 LEU A C 1
ATOM 2035 O O . LEU A 1 261 ? -18.836 5.831 34.505 1.00 95.44 261 LEU A O 1
ATOM 2039 N N . ALA A 1 262 ? -17.493 7.505 35.175 1.00 95.50 262 ALA A N 1
ATOM 2040 C CA . ALA A 1 262 ? -17.601 8.258 33.932 1.00 95.50 262 ALA A CA 1
ATOM 2041 C C . ALA A 1 262 ? -16.966 7.520 32.744 1.00 95.50 262 ALA A C 1
ATOM 2043 O O . ALA A 1 262 ? -17.537 7.518 31.651 1.00 95.50 262 ALA A O 1
ATOM 2044 N N . LEU A 1 263 ? -15.818 6.869 32.960 1.00 96.00 263 LEU A N 1
ATOM 2045 C CA . LEU A 1 263 ? -15.129 6.059 31.958 1.00 96.00 263 LEU A CA 1
ATOM 2046 C C . LEU A 1 263 ? -15.993 4.870 31.528 1.00 96.00 263 LEU A C 1
ATOM 2048 O O . LEU A 1 263 ? -16.196 4.674 30.330 1.00 96.00 263 LEU A O 1
ATOM 2052 N N . ALA A 1 264 ? -16.553 4.123 32.482 1.00 95.56 264 ALA A N 1
ATOM 2053 C CA . ALA A 1 264 ? -17.449 3.008 32.196 1.00 95.56 264 ALA A CA 1
ATOM 2054 C C . ALA A 1 264 ? -18.690 3.469 31.416 1.00 95.56 264 ALA A C 1
ATOM 2056 O O . ALA A 1 264 ? -19.039 2.873 30.398 1.00 95.56 264 ALA A O 1
ATOM 2057 N N . ALA A 1 265 ? -19.311 4.580 31.822 1.00 95.06 265 ALA A N 1
ATOM 2058 C CA . ALA A 1 265 ? -20.482 5.117 31.137 1.00 95.06 265 ALA A CA 1
ATOM 2059 C C . ALA A 1 265 ? -20.181 5.560 29.697 1.00 95.06 265 ALA A C 1
ATOM 2061 O O . ALA A 1 265 ? -20.960 5.263 28.793 1.00 95.06 265 ALA A O 1
ATOM 2062 N N . ILE A 1 266 ? -19.064 6.251 29.439 1.00 95.19 266 ILE A N 1
ATOM 2063 C CA . ILE A 1 266 ? -18.737 6.676 28.070 1.00 95.19 266 ILE A CA 1
ATOM 2064 C C . ILE A 1 266 ? -18.258 5.516 27.187 1.00 95.19 266 ILE A C 1
ATOM 2066 O O . ILE A 1 266 ? -18.494 5.543 25.976 1.00 95.19 266 ILE A O 1
ATOM 2070 N N . ALA A 1 267 ? -17.647 4.477 27.769 1.00 92.94 267 ALA A N 1
ATOM 2071 C CA . ALA A 1 267 ? -17.239 3.272 27.046 1.00 92.94 267 ALA A CA 1
ATOM 2072 C C . ALA A 1 267 ? -18.438 2.575 26.372 1.00 92.94 267 ALA A C 1
ATOM 2074 O O . ALA A 1 267 ? -18.338 2.199 25.202 1.00 92.94 267 ALA A O 1
ATOM 2075 N N . THR A 1 268 ? -19.607 2.545 27.033 1.00 90.12 268 THR A N 1
ATOM 2076 C CA . THR A 1 268 ? -20.855 1.956 26.487 1.00 90.12 268 THR A CA 1
ATOM 2077 C C . THR A 1 268 ? -21.320 2.595 25.172 1.00 90.12 268 THR A C 1
ATOM 2079 O O . THR A 1 268 ? -22.016 1.965 24.377 1.00 90.12 268 THR A O 1
ATOM 2082 N N . VAL A 1 269 ? -20.917 3.843 24.905 1.00 88.25 269 VAL A N 1
ATOM 2083 C CA . VAL A 1 269 ? -21.268 4.596 23.689 1.00 88.25 269 VAL A CA 1
ATOM 2084 C C . VAL A 1 269 ? -20.056 4.902 22.804 1.00 88.25 269 VAL A C 1
ATOM 2086 O O . VAL A 1 269 ? -20.192 5.647 21.825 1.00 88.25 269 VAL A O 1
ATOM 2089 N N . SER A 1 270 ? -18.890 4.317 23.107 1.00 84.75 270 SER A N 1
ATOM 2090 C CA . SER A 1 270 ? -17.576 4.621 22.512 1.00 84.75 270 SER A CA 1
ATOM 2091 C C . SER A 1 270 ? -17.589 4.688 20.980 1.00 84.75 270 SER A C 1
ATOM 2093 O O . SER A 1 270 ? -17.107 5.660 20.392 1.00 84.75 270 SER A O 1
ATOM 2095 N N . GLY A 1 271 ? -18.237 3.723 20.319 1.00 79.62 271 GLY A N 1
ATOM 2096 C CA . GLY A 1 271 ? -18.336 3.640 18.855 1.00 79.62 271 GLY A CA 1
ATOM 2097 C C . GLY A 1 271 ? -19.127 4.770 18.172 1.00 79.62 271 GLY A C 1
ATOM 2098 O O . GLY A 1 271 ? -19.130 4.856 16.941 1.00 79.62 271 GLY A O 1
ATOM 2099 N N . SER A 1 272 ? -19.797 5.634 18.942 1.00 81.88 272 SER A N 1
ATOM 2100 C CA . SER A 1 272 ? -20.665 6.713 18.445 1.00 81.88 272 SER A CA 1
ATOM 2101 C C . SER A 1 272 ? -20.231 8.127 18.849 1.00 81.88 272 SER A C 1
ATOM 2103 O O . SER A 1 272 ? -20.833 9.087 18.368 1.00 81.88 272 SER A O 1
ATOM 2105 N N . VAL A 1 273 ? -19.219 8.267 19.719 1.00 89.19 273 VAL A N 1
ATOM 2106 C CA . VAL A 1 273 ? -18.813 9.563 20.297 1.00 89.19 273 VAL A CA 1
ATOM 2107 C C . VAL A 1 273 ? -18.198 10.484 19.246 1.00 89.19 273 VAL A C 1
ATOM 2109 O O . VAL A 1 273 ? -18.630 11.627 19.113 1.00 89.19 273 VAL A O 1
ATOM 2112 N N . PHE A 1 274 ? -17.220 9.995 18.481 1.00 90.25 274 PHE A N 1
ATOM 2113 C CA . PHE A 1 274 ? -16.594 10.766 17.406 1.00 90.25 274 PHE A CA 1
ATOM 2114 C C . PHE A 1 274 ? -17.402 10.651 16.114 1.00 90.25 274 PHE A C 1
ATOM 2116 O O . PHE A 1 274 ? -17.665 9.554 15.618 1.00 90.25 274 PHE A O 1
ATOM 2123 N N . PHE A 1 275 ? -17.759 11.796 15.542 1.00 84.38 275 PHE A N 1
ATOM 2124 C CA . PHE A 1 275 ? -18.522 11.897 14.308 1.00 84.38 275 PHE A CA 1
ATOM 2125 C C . PHE A 1 275 ? -17.581 12.182 13.132 1.00 84.38 275 PHE A C 1
ATOM 2127 O O . PHE A 1 275 ? -17.064 13.287 12.986 1.00 84.38 275 PHE A O 1
ATOM 2134 N N . ARG A 1 276 ? -17.368 11.172 12.283 1.00 85.12 276 ARG A N 1
ATOM 2135 C CA . ARG A 1 276 ? -16.507 11.232 11.091 1.00 85.12 276 ARG A CA 1
ATOM 2136 C C . ARG A 1 276 ? -17.318 10.858 9.846 1.00 85.12 276 ARG A C 1
ATOM 2138 O O . ARG A 1 276 ? -17.255 9.718 9.393 1.00 85.12 276 ARG A O 1
ATOM 2145 N N . MET A 1 277 ? -18.112 11.800 9.344 1.00 72.25 277 MET A N 1
ATOM 2146 C CA . MET A 1 277 ? -19.014 11.645 8.189 1.00 72.25 277 MET A CA 1
ATOM 2147 C C . MET A 1 277 ? -18.961 12.914 7.318 1.00 72.25 277 MET A C 1
ATOM 2149 O O . MET A 1 277 ? -18.434 13.928 7.777 1.00 72.25 277 MET A O 1
ATOM 2153 N N . GLY A 1 278 ? -19.531 12.875 6.110 1.00 72.62 278 GLY A N 1
ATOM 2154 C CA . GLY A 1 278 ? -19.543 14.013 5.180 1.00 72.62 278 GLY A CA 1
ATOM 2155 C C . GLY A 1 278 ? -18.463 13.931 4.097 1.00 72.62 278 GLY A C 1
ATOM 2156 O O . GLY A 1 278 ? -17.999 12.841 3.752 1.00 72.62 278 GLY A O 1
ATOM 2157 N N . SER A 1 279 ? -18.067 15.083 3.547 1.00 75.06 279 SER A N 1
ATOM 2158 C CA . SER A 1 279 ? -17.030 15.159 2.509 1.00 75.06 279 SER A CA 1
ATOM 2159 C C . SER A 1 279 ? -15.665 14.675 3.029 1.00 75.06 279 SER A C 1
ATOM 2161 O O . SER A 1 279 ? -15.439 14.572 4.236 1.00 75.06 279 SER A O 1
ATOM 2163 N N . GLU A 1 280 ? -14.712 14.380 2.139 1.00 74.88 280 GLU A N 1
ATOM 2164 C CA . GLU A 1 280 ? -13.346 14.040 2.578 1.00 74.88 280 GLU A CA 1
ATOM 2165 C C . GLU A 1 280 ? -12.691 15.175 3.383 1.00 74.88 280 GLU A C 1
ATOM 2167 O O . GLU A 1 280 ? -11.917 14.905 4.300 1.00 74.88 280 GLU A O 1
ATOM 2172 N N . GLU A 1 281 ? -13.056 16.430 3.112 1.00 78.06 281 GLU A N 1
ATOM 2173 C CA . GLU A 1 281 ? -12.626 17.590 3.898 1.00 78.06 281 GLU A CA 1
ATOM 2174 C C . GLU A 1 281 ? -13.233 17.572 5.309 1.00 78.06 281 GLU A C 1
ATOM 2176 O O . GLU A 1 281 ? -12.509 17.758 6.288 1.00 78.06 281 GLU A O 1
ATOM 2181 N N . ASP A 1 282 ? -14.524 17.247 5.446 1.00 80.75 282 ASP A N 1
ATOM 2182 C CA . ASP A 1 282 ? -15.185 17.106 6.754 1.00 80.75 282 ASP A CA 1
ATOM 2183 C C . ASP A 1 282 ? -14.581 15.967 7.583 1.00 80.75 282 ASP A C 1
ATOM 2185 O O . ASP A 1 282 ? -14.392 16.095 8.796 1.00 80.75 282 ASP A O 1
ATOM 2189 N N . LYS A 1 283 ? -14.243 14.846 6.933 1.00 83.94 283 LYS A N 1
ATOM 2190 C CA . LYS A 1 283 ? -13.587 13.703 7.584 1.00 83.94 283 LYS A CA 1
ATOM 2191 C C . LYS A 1 283 ? -12.195 14.077 8.084 1.00 83.94 283 LYS A C 1
ATOM 2193 O O . LYS A 1 283 ? -11.865 13.752 9.222 1.00 83.94 283 LYS A O 1
ATOM 2198 N N . GLN A 1 284 ? -11.408 14.781 7.269 1.00 83.12 284 GLN A N 1
ATOM 2199 C CA . GLN A 1 284 ? -10.092 15.286 7.670 1.00 83.12 284 GLN A CA 1
ATOM 2200 C C . GLN A 1 284 ? -10.206 16.289 8.820 1.00 83.12 284 GLN A C 1
ATOM 2202 O O . GLN A 1 284 ? -9.445 16.209 9.778 1.00 83.12 284 GLN A O 1
ATOM 2207 N N . LEU A 1 285 ? -11.193 17.184 8.778 1.00 84.56 285 LEU A N 1
ATOM 2208 C CA . LEU A 1 285 ? -11.457 18.137 9.852 1.00 84.56 285 LEU A CA 1
ATOM 2209 C C . LEU A 1 285 ? -11.858 17.437 11.160 1.00 84.56 285 LEU A C 1
ATOM 2211 O O . LEU A 1 285 ? -11.403 17.829 12.235 1.00 84.56 285 LEU A O 1
ATOM 2215 N N . ALA A 1 286 ? -12.687 16.393 11.088 1.00 87.06 286 ALA A N 1
ATOM 2216 C CA . ALA A 1 286 ? -13.045 15.575 12.245 1.00 87.06 286 ALA A CA 1
ATOM 2217 C C . ALA A 1 286 ? -11.823 14.853 12.836 1.00 87.06 286 ALA A C 1
ATOM 2219 O O . ALA A 1 286 ? -11.636 14.865 14.054 1.00 87.06 286 ALA A O 1
ATOM 2220 N N . ASP A 1 287 ? -10.970 14.287 11.979 1.00 87.31 287 ASP A N 1
ATOM 2221 C CA . ASP A 1 287 ? -9.702 13.664 12.367 1.00 87.31 287 ASP A CA 1
ATOM 2222 C C . ASP A 1 287 ? -8.780 14.688 13.057 1.00 87.31 287 ASP A C 1
ATOM 2224 O O . ASP A 1 287 ? -8.240 14.411 14.130 1.00 87.31 287 ASP A O 1
ATOM 2228 N N . SER A 1 288 ? -8.685 15.912 12.528 1.00 84.44 288 SER A N 1
ATOM 2229 C CA . SER A 1 288 ? -7.917 16.991 13.149 1.00 84.44 288 SER A CA 1
ATOM 2230 C C . SER A 1 288 ? -8.449 17.397 14.524 1.00 84.44 288 SER A C 1
ATOM 2232 O O . SER A 1 288 ? -7.676 17.533 15.475 1.00 84.44 288 SER A O 1
ATOM 2234 N N . ARG A 1 289 ? -9.771 17.576 14.659 1.00 88.25 289 ARG A N 1
ATOM 2235 C CA . ARG A 1 289 ? -10.422 17.944 15.933 1.00 88.25 289 ARG A CA 1
ATOM 2236 C C . ARG A 1 289 ? -10.219 16.869 16.996 1.00 88.25 289 ARG A C 1
ATOM 2238 O O . ARG A 1 289 ? -9.989 17.191 18.160 1.00 88.25 289 ARG A O 1
ATOM 2245 N N . LYS A 1 290 ? -10.232 15.597 16.592 1.00 90.00 290 LYS A N 1
ATOM 2246 C CA . LYS A 1 290 ? -10.017 14.457 17.486 1.00 90.00 290 LYS A CA 1
ATOM 2247 C C . LYS A 1 290 ? -8.646 14.472 18.170 1.00 90.00 290 LYS A C 1
ATOM 2249 O O . LYS A 1 290 ? -8.572 14.146 19.353 1.00 90.00 290 LYS A O 1
ATOM 2254 N N . VAL A 1 291 ? -7.583 14.877 17.469 1.00 85.94 291 VAL A N 1
ATOM 2255 C CA . VAL A 1 291 ? -6.203 14.884 18.003 1.00 85.94 291 VAL A CA 1
ATOM 2256 C C . VAL A 1 291 ? -6.078 15.670 19.312 1.00 85.94 291 VAL A C 1
ATOM 2258 O O . VAL A 1 291 ? -5.314 15.271 20.192 1.00 85.94 291 VAL A O 1
ATOM 2261 N N . GLY A 1 292 ? -6.847 16.753 19.478 1.00 82.88 292 GLY A N 1
ATOM 2262 C CA . GLY A 1 292 ? -6.857 17.544 20.712 1.00 82.88 292 GLY A CA 1
ATOM 2263 C C . GLY A 1 292 ? -7.268 16.736 21.949 1.00 82.88 292 GLY A C 1
ATOM 2264 O O . GLY A 1 292 ? -6.712 16.943 23.027 1.00 82.88 292 GLY A O 1
ATOM 2265 N N . PHE A 1 293 ? -8.166 15.764 21.776 1.00 90.69 293 PHE A N 1
ATOM 2266 C CA . PHE A 1 293 ? -8.661 14.887 22.841 1.00 90.69 293 PHE A CA 1
ATOM 2267 C C . PHE A 1 293 ? -7.781 13.656 23.071 1.00 90.69 293 PHE A C 1
ATOM 2269 O O . PHE A 1 293 ? -7.859 13.047 24.133 1.00 90.69 293 PHE A O 1
ATOM 2276 N N . CYS A 1 294 ? -6.952 13.264 22.096 1.00 89.00 294 CYS A N 1
ATOM 2277 C CA . CYS A 1 294 ? -6.170 12.031 22.171 1.00 89.00 294 CYS A CA 1
ATOM 2278 C C . CYS A 1 294 ? -5.263 12.003 23.407 1.00 89.00 294 CYS A C 1
ATOM 2280 O O . CYS A 1 294 ? -4.420 12.885 23.595 1.00 89.00 294 CYS A O 1
ATOM 2282 N N . HIS A 1 295 ? -5.423 10.964 24.219 1.00 89.38 295 HIS A N 1
ATOM 2283 C CA . HIS A 1 295 ? -4.678 10.730 25.447 1.00 89.38 295 HIS A CA 1
ATOM 2284 C C . HIS A 1 295 ? -3.605 9.652 25.239 1.00 89.38 295 HIS A C 1
ATOM 2286 O O . HIS A 1 295 ? -3.861 8.644 24.578 1.00 89.38 295 HIS A O 1
ATOM 2292 N N . ASN A 1 296 ? -2.412 9.843 25.817 1.00 84.81 296 ASN A N 1
ATOM 2293 C CA . ASN A 1 296 ? -1.320 8.863 25.721 1.00 84.81 296 ASN A CA 1
ATOM 2294 C C . ASN A 1 296 ? -1.676 7.548 26.413 1.00 84.81 296 ASN A C 1
ATOM 2296 O O . ASN A 1 296 ? -1.256 6.501 25.948 1.00 84.81 296 ASN A O 1
ATOM 2300 N N . GLY A 1 297 ? -2.490 7.599 27.468 1.00 88.12 297 GLY A N 1
ATOM 2301 C CA . GLY A 1 297 ? -2.992 6.424 28.178 1.00 88.12 297 GLY A CA 1
ATOM 2302 C C . GLY A 1 297 ? -4.105 5.653 27.456 1.00 88.12 297 GLY A C 1
ATOM 2303 O O . GLY A 1 297 ? -4.788 4.853 28.081 1.00 88.12 297 GLY A O 1
ATOM 2304 N N . GLY A 1 298 ? -4.304 5.877 26.153 1.00 92.69 298 GLY A N 1
ATOM 2305 C CA . GLY A 1 298 ? -5.164 5.048 25.309 1.00 92.69 298 GLY A CA 1
ATOM 2306 C C . GLY A 1 298 ? -6.521 5.649 24.956 1.00 92.69 298 GLY A C 1
ATOM 2307 O O . GLY A 1 298 ? -6.801 6.839 25.141 1.00 92.69 298 GLY A O 1
ATOM 2308 N N . ASP A 1 299 ? -7.365 4.808 24.372 1.00 94.88 299 ASP A N 1
ATOM 2309 C CA . ASP A 1 299 ? -8.647 5.193 23.785 1.00 94.88 299 ASP A CA 1
ATOM 2310 C C . ASP A 1 299 ? -9.718 5.500 24.836 1.00 94.88 299 ASP A 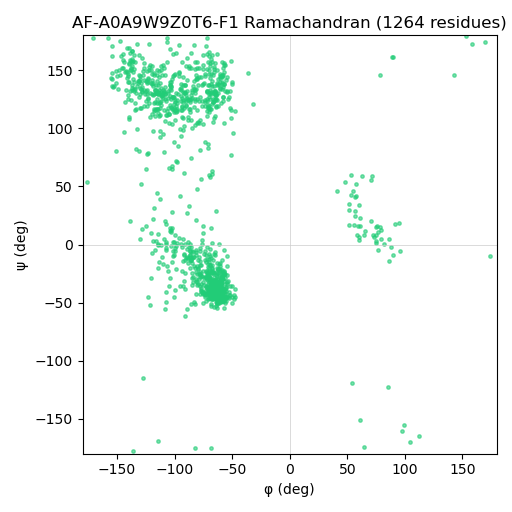C 1
ATOM 2312 O O . ASP A 1 299 ? -10.427 6.498 24.714 1.00 94.88 299 ASP A O 1
ATOM 2316 N N . LEU A 1 300 ? -9.815 4.697 25.899 1.00 95.00 300 LEU A N 1
ATOM 2317 C CA . LEU A 1 300 ? -10.821 4.909 26.946 1.00 95.00 300 LEU A CA 1
ATOM 2318 C C . LEU A 1 300 ? -10.565 6.204 27.728 1.00 95.00 300 LEU A C 1
ATOM 2320 O O . LEU A 1 300 ? -11.499 6.962 27.986 1.00 95.00 300 LEU A O 1
ATOM 2324 N N . LEU A 1 301 ? -9.299 6.534 28.000 1.00 95.50 301 LEU A N 1
ATOM 2325 C CA . LEU A 1 301 ? -8.939 7.831 28.582 1.00 95.50 301 LEU A CA 1
ATOM 2326 C C . LEU A 1 301 ? -9.138 8.994 27.603 1.00 95.50 301 LEU A C 1
ATOM 2328 O O . LEU A 1 301 ? -9.485 10.094 28.020 1.00 95.50 301 LEU A O 1
ATOM 2332 N N . THR A 1 302 ? -9.002 8.759 26.294 1.00 95.38 302 THR A N 1
ATOM 2333 C CA . THR A 1 302 ? -9.369 9.759 25.276 1.00 95.38 302 THR A CA 1
ATOM 2334 C C . THR A 1 302 ? -10.866 10.076 25.331 1.00 95.38 302 THR A C 1
ATOM 2336 O O . THR A 1 302 ? -11.256 11.237 25.232 1.00 95.38 302 THR A O 1
ATOM 2339 N N . LEU A 1 303 ? -11.719 9.063 25.514 1.00 95.88 303 LEU A N 1
ATOM 2340 C CA . LEU A 1 303 ? -13.158 9.265 25.697 1.00 95.88 303 LEU A CA 1
ATOM 2341 C C . LEU A 1 303 ? -13.456 9.983 27.018 1.00 95.88 303 LEU A C 1
ATOM 2343 O O . LEU A 1 303 ? -14.233 10.937 27.029 1.00 95.88 303 LEU A O 1
ATOM 2347 N N . LEU A 1 304 ? -12.801 9.591 28.112 1.00 95.44 304 LEU A N 1
ATOM 2348 C CA . LEU A 1 304 ? -12.936 10.282 29.393 1.00 95.44 304 LEU A CA 1
ATOM 2349 C C . LEU A 1 304 ? -12.548 11.765 29.279 1.00 95.44 304 LEU A C 1
ATOM 2351 O O . LEU A 1 304 ? -13.262 12.624 29.794 1.00 95.44 304 LEU A O 1
ATOM 2355 N N . GLU A 1 305 ? -11.489 12.089 28.535 1.00 94.94 305 GLU A N 1
ATOM 2356 C CA . GLU A 1 305 ? -11.078 13.473 28.282 1.00 94.94 305 GLU A CA 1
ATOM 2357 C C . GLU A 1 305 ? -12.124 14.262 27.481 1.00 94.94 305 GLU A C 1
ATOM 2359 O O . GLU A 1 305 ? -12.416 15.416 27.806 1.00 94.94 305 GLU A O 1
ATOM 2364 N N . VAL A 1 306 ? -12.775 13.635 26.493 1.00 95.62 306 VAL A N 1
ATOM 2365 C CA . VAL A 1 306 ? -13.929 14.242 25.807 1.00 95.62 306 VAL A CA 1
ATOM 2366 C C . VAL A 1 306 ? -15.017 14.619 26.818 1.00 95.62 306 VAL A C 1
ATOM 2368 O O . VAL A 1 306 ? -15.545 15.735 26.774 1.00 95.62 306 VAL A O 1
ATOM 2371 N N . TYR A 1 307 ? -15.339 13.720 27.750 1.00 95.06 307 TYR A N 1
ATOM 2372 C CA . TYR A 1 307 ? -16.358 13.973 28.765 1.00 95.06 307 TYR A CA 1
ATOM 2373 C C . TYR A 1 307 ? -15.937 15.059 29.769 1.00 95.06 307 TYR A C 1
ATOM 2375 O O . TYR A 1 307 ? -16.724 15.961 30.069 1.00 95.06 307 TYR A O 1
ATOM 2383 N N . ARG A 1 308 ? -14.674 15.060 30.219 1.00 93.19 308 ARG A N 1
ATOM 2384 C CA . ARG A 1 308 ? -14.100 16.120 31.070 1.00 93.19 308 ARG A CA 1
ATOM 2385 C C . ARG A 1 308 ? -14.240 17.493 30.413 1.00 93.19 308 ARG A C 1
ATOM 2387 O O . ARG A 1 308 ? -14.704 18.442 31.049 1.00 93.19 308 ARG A O 1
ATOM 2394 N N . GLN A 1 309 ? -13.899 17.617 29.129 1.00 93.31 309 GLN A N 1
ATOM 2395 C CA . GLN A 1 309 ? -14.037 18.884 28.405 1.00 93.31 309 GLN A CA 1
ATOM 2396 C C . GLN A 1 309 ? -15.494 19.284 28.172 1.00 93.31 309 GLN A C 1
ATOM 2398 O O . GLN A 1 309 ? -15.821 20.468 28.285 1.00 93.31 309 GLN A O 1
ATOM 2403 N N . TYR A 1 310 ? -16.376 18.317 27.914 1.00 93.69 310 TYR A N 1
ATOM 2404 C CA . TYR A 1 310 ? -17.816 18.541 27.805 1.00 93.69 310 TYR A CA 1
ATOM 2405 C C . TYR A 1 310 ? -18.407 19.119 29.099 1.00 93.69 310 TYR A C 1
ATOM 2407 O O . TYR A 1 310 ? -19.207 20.060 29.054 1.00 93.69 310 TYR A O 1
ATOM 2415 N N . LEU A 1 311 ? -17.977 18.616 30.263 1.00 91.44 311 LEU A N 1
ATOM 2416 C CA . LEU A 1 311 ? -18.433 19.110 31.562 1.00 91.44 311 LEU A CA 1
ATOM 2417 C C . LEU A 1 311 ? -17.998 20.552 31.843 1.00 91.44 311 LEU A C 1
ATOM 2419 O O . LEU A 1 311 ? -18.803 21.311 32.392 1.00 91.44 311 LEU A O 1
ATOM 2423 N N . LYS A 1 312 ? -16.798 20.952 31.392 1.00 92.19 312 LYS A N 1
ATOM 2424 C CA . LYS A 1 312 ? -16.284 22.333 31.492 1.00 92.19 312 LYS A CA 1
ATOM 2425 C C . LYS A 1 312 ? -17.126 23.347 30.704 1.00 92.19 312 LYS A C 1
ATOM 2427 O O . LYS A 1 312 ? -17.075 24.541 30.991 1.00 92.19 312 LYS A O 1
ATOM 2432 N N . GLN A 1 313 ? -17.915 22.902 29.722 1.00 93.94 313 GLN A N 1
ATOM 2433 C CA . GLN A 1 313 ? -18.760 23.800 28.936 1.00 93.94 313 GLN A CA 1
ATOM 2434 C C . GLN A 1 313 ? -20.061 24.170 29.669 1.00 93.94 313 GLN A C 1
ATOM 2436 O O . GLN A 1 313 ? -20.713 23.298 30.262 1.00 93.94 313 GLN A O 1
ATOM 2441 N N . PRO A 1 314 ? -20.537 25.427 29.545 1.00 91.69 314 PRO A N 1
ATOM 2442 C CA . PRO A 1 314 ? -21.845 25.831 30.057 1.00 91.69 314 PRO A CA 1
ATOM 2443 C C . PRO A 1 314 ? -22.978 24.980 29.467 1.00 91.69 314 PRO A C 1
ATOM 2445 O O . PRO A 1 314 ? -23.003 24.748 28.256 1.00 91.69 314 PRO A O 1
ATOM 2448 N N . LYS A 1 315 ? -23.966 24.579 30.286 1.00 87.31 315 LYS A N 1
ATOM 2449 C CA . LYS A 1 315 ? -25.062 23.666 29.883 1.00 87.31 315 LYS A CA 1
ATOM 2450 C C . LYS A 1 315 ? -25.744 24.055 28.561 1.00 87.31 315 LYS A C 1
ATOM 2452 O O . LYS A 1 315 ? -25.944 23.195 27.712 1.00 87.31 315 LYS A O 1
ATOM 2457 N N . GLY A 1 316 ? -26.029 25.342 28.345 1.00 84.31 316 GLY A N 1
ATOM 2458 C CA . GLY A 1 316 ? -26.663 25.831 27.110 1.00 84.31 316 GLY A CA 1
ATOM 2459 C C . GLY A 1 316 ? -25.774 25.800 25.856 1.00 84.31 316 GLY A C 1
ATOM 2460 O O . GLY A 1 316 ? -26.289 25.821 24.744 1.00 84.31 316 GLY A O 1
ATOM 2461 N N . LYS A 1 317 ? -24.444 25.724 26.007 1.00 90.44 317 LYS A N 1
ATOM 2462 C CA . LYS A 1 317 ? -23.473 25.701 24.894 1.00 90.44 317 LYS A CA 1
ATOM 2463 C C . LYS A 1 317 ? -22.933 24.303 24.582 1.00 90.44 317 LYS A C 1
ATOM 2465 O O . LYS A 1 317 ? -22.298 24.126 23.549 1.00 90.44 317 LYS A O 1
ATOM 2470 N N . ARG A 1 318 ? -23.212 23.307 25.428 1.00 90.44 318 ARG A N 1
ATOM 2471 C CA . ARG A 1 318 ? -22.707 21.926 25.318 1.00 90.44 318 ARG A CA 1
ATOM 2472 C C . ARG A 1 318 ? -22.999 21.256 23.972 1.00 90.44 318 ARG A C 1
ATOM 2474 O O . ARG A 1 318 ? -22.095 20.679 23.379 1.00 90.44 318 ARG A O 1
ATOM 2481 N N . ASN A 1 319 ? -24.224 21.380 23.454 1.00 86.44 319 ASN A N 1
ATOM 2482 C CA . ASN A 1 319 ? -24.584 20.806 22.149 1.00 86.44 319 ASN A CA 1
ATOM 2483 C C . ASN A 1 319 ? -23.805 21.458 20.998 1.00 86.44 319 ASN A C 1
ATOM 2485 O O . ASN A 1 319 ? -23.300 20.755 20.127 1.00 86.44 319 ASN A O 1
ATOM 2489 N N . LYS A 1 320 ? -23.680 22.793 21.021 1.00 87.31 320 LYS A N 1
ATOM 2490 C CA . LYS A 1 320 ? -22.906 23.540 20.024 1.00 87.31 320 LYS A CA 1
ATOM 2491 C C . LYS A 1 320 ? -21.422 23.174 20.095 1.00 87.31 320 LYS A C 1
ATOM 2493 O O . LYS A 1 320 ? -20.825 22.884 19.073 1.00 87.31 320 LYS A O 1
ATOM 2498 N N . TRP A 1 321 ? -20.853 23.103 21.297 1.00 93.19 321 TRP A N 1
ATOM 2499 C CA . TRP A 1 321 ? -19.462 22.692 21.485 1.00 93.19 321 TRP A CA 1
ATOM 2500 C C . TRP A 1 321 ? -19.200 21.270 20.976 1.00 93.19 321 TRP A C 1
ATOM 2502 O O . TRP A 1 321 ? -18.197 21.044 20.304 1.00 93.19 321 TRP A O 1
ATOM 2512 N N . ALA A 1 322 ? -20.103 20.322 21.248 1.00 89.94 322 ALA A N 1
ATOM 2513 C CA . ALA A 1 322 ? -19.980 18.962 20.730 1.00 89.94 322 ALA A CA 1
ATOM 2514 C C . ALA A 1 322 ? -19.985 18.960 19.192 1.00 89.94 322 ALA A C 1
ATOM 2516 O O . ALA A 1 322 ? -19.115 18.353 18.574 1.00 89.94 322 ALA A O 1
ATOM 2517 N N . PHE A 1 323 ? -20.896 19.715 18.574 1.00 86.00 323 PHE A N 1
ATOM 2518 C CA . PHE A 1 323 ? -20.948 19.884 17.122 1.00 86.00 323 PHE A CA 1
ATOM 2519 C C . PHE A 1 323 ? -19.658 20.495 16.548 1.00 86.00 323 PHE A C 1
ATOM 2521 O O . PHE A 1 323 ? -19.070 19.938 15.618 1.00 86.00 323 PHE A O 1
ATOM 2528 N N . ASP A 1 324 ? -19.185 21.594 17.139 1.00 87.75 324 ASP A N 1
ATOM 2529 C CA . ASP A 1 324 ? -17.982 22.318 16.713 1.00 87.75 324 ASP A CA 1
ATOM 2530 C C . ASP A 1 324 ? -16.709 21.454 16.831 1.00 87.75 324 ASP A C 1
ATOM 2532 O O . ASP A 1 324 ? -15.727 21.708 16.138 1.00 87.75 324 ASP A O 1
ATOM 2536 N N . ASN A 1 325 ? -16.732 20.400 17.657 1.00 90.06 325 ASN A N 1
ATOM 2537 C CA . ASN A 1 325 ? -15.632 19.450 17.855 1.00 90.06 325 ASN A CA 1
ATOM 2538 C C . ASN A 1 325 ? -15.840 18.093 17.161 1.00 90.06 325 ASN A C 1
ATOM 2540 O O . ASN A 1 325 ? -15.082 17.158 17.408 1.00 90.06 325 ASN A O 1
ATOM 2544 N N . SER A 1 326 ? -16.834 17.972 16.274 1.00 91.38 326 SER A N 1
ATOM 2545 C CA . SER A 1 326 ? -17.160 16.712 15.585 1.00 91.38 326 SER A CA 1
ATOM 2546 C C . SER A 1 326 ? -17.486 15.561 16.554 1.00 91.38 326 SER A C 1
ATOM 2548 O O . SER A 1 326 ? -17.074 14.417 16.357 1.00 91.38 326 SER A O 1
ATOM 2550 N N . LEU A 1 327 ? -18.247 15.862 17.609 1.00 91.38 327 LEU A N 1
ATOM 2551 C CA . LEU A 1 327 ? -18.709 14.920 18.629 1.00 91.38 327 LEU A CA 1
ATOM 2552 C C . LEU A 1 327 ? -20.232 14.749 18.588 1.00 91.38 327 LEU A C 1
ATOM 2554 O O . LEU A 1 327 ? -20.988 15.679 18.296 1.00 91.38 327 LEU A O 1
ATOM 2558 N N . ASN A 1 328 ? -20.707 13.559 18.951 1.00 87.12 328 ASN A N 1
ATOM 2559 C CA . ASN A 1 328 ? -22.129 13.261 19.032 1.00 87.12 328 ASN A CA 1
ATOM 2560 C C . ASN A 1 328 ? -22.730 13.740 20.362 1.00 87.12 328 ASN A C 1
ATOM 2562 O O . ASN A 1 328 ? -22.622 13.085 21.400 1.00 87.12 328 ASN A O 1
ATOM 2566 N N . ALA A 1 329 ? -23.441 14.868 20.313 1.00 86.94 329 ALA A N 1
ATOM 2567 C CA . ALA A 1 329 ? -24.105 15.445 21.480 1.00 86.94 329 ALA A CA 1
ATOM 2568 C C . ALA A 1 329 ? -25.134 14.501 22.135 1.00 86.94 329 ALA A C 1
ATOM 2570 O O . ALA A 1 329 ? -25.353 14.591 23.340 1.00 86.94 329 ALA A O 1
ATOM 2571 N N . LYS A 1 330 ? -25.780 13.603 21.372 1.00 84.81 330 LYS A N 1
ATOM 2572 C CA . LYS A 1 330 ? -26.721 12.617 21.931 1.00 84.81 330 LYS A CA 1
ATOM 2573 C C . LYS A 1 330 ? -25.981 11.592 22.784 1.00 84.81 330 LYS A C 1
ATOM 2575 O O . LYS A 1 330 ? -26.424 11.332 23.896 1.00 84.81 330 LYS A O 1
ATOM 2580 N N . SER A 1 331 ? -24.857 11.071 22.295 1.00 89.75 331 SER A N 1
ATOM 2581 C CA . SER A 1 331 ? -24.035 10.110 23.037 1.00 89.75 331 SER A CA 1
ATOM 2582 C C . SER A 1 331 ? -23.528 10.713 24.347 1.00 89.75 331 SER A C 1
ATOM 2584 O O . SER A 1 331 ? -23.657 10.078 25.382 1.00 89.75 331 SER A O 1
ATOM 2586 N N . LEU A 1 332 ? -23.073 11.972 24.340 1.00 91.88 332 LEU A N 1
ATOM 2587 C CA . LEU A 1 332 ? -22.606 12.654 25.559 1.00 91.88 332 LEU A CA 1
ATOM 2588 C C . LEU A 1 332 ? -23.720 12.912 26.588 1.00 91.88 332 LEU A C 1
ATOM 2590 O O . LEU A 1 332 ? -23.462 12.897 27.789 1.00 91.88 332 LEU A O 1
ATOM 2594 N N . ARG A 1 333 ? -24.963 13.149 26.145 1.00 89.62 333 ARG A N 1
ATOM 2595 C CA . ARG A 1 333 ? -26.120 13.236 27.056 1.00 89.62 333 ARG A CA 1
ATOM 2596 C C . ARG A 1 333 ? -26.488 11.877 27.635 1.00 89.62 333 ARG A C 1
ATOM 2598 O O . ARG A 1 333 ? -26.721 11.796 28.833 1.00 89.62 333 ARG A O 1
ATOM 2605 N N . LEU A 1 334 ? -26.481 10.834 26.806 1.00 90.00 334 LEU A N 1
ATOM 2606 C CA . LEU A 1 334 ? -26.716 9.467 27.264 1.00 90.00 334 LEU A CA 1
ATOM 2607 C C . LEU A 1 334 ? -25.655 9.041 28.288 1.00 90.00 334 LEU A C 1
ATOM 2609 O O . LEU A 1 334 ? -25.994 8.415 29.284 1.00 90.00 334 LEU A O 1
ATOM 2613 N N . THR A 1 335 ? -24.395 9.447 28.106 1.00 93.38 335 THR A N 1
ATOM 2614 C CA . THR A 1 335 ? -23.340 9.268 29.113 1.00 93.38 335 THR A CA 1
ATOM 2615 C C . THR A 1 335 ? -23.697 9.947 30.443 1.00 93.38 335 THR A C 1
ATOM 2617 O O . THR A 1 335 ? -23.620 9.301 31.479 1.00 93.38 335 THR A O 1
ATOM 2620 N N . ASP A 1 336 ? -24.136 11.213 30.436 1.00 91.81 336 ASP A N 1
ATOM 2621 C CA . ASP A 1 336 ? -24.547 11.945 31.654 1.00 91.81 336 ASP A CA 1
ATOM 2622 C C . ASP A 1 336 ? -25.770 11.305 32.348 1.00 91.81 336 ASP A C 1
ATOM 2624 O O . ASP A 1 336 ? -25.857 11.285 33.574 1.00 91.81 336 ASP A O 1
ATOM 2628 N N . GLU A 1 337 ? -26.715 10.763 31.575 1.00 92.19 337 GLU A N 1
ATOM 2629 C CA . GLU A 1 337 ? -27.862 9.998 32.087 1.00 92.19 337 GLU A CA 1
ATOM 2630 C C . GLU A 1 337 ? -27.415 8.672 32.719 1.00 92.19 337 GLU A C 1
ATOM 2632 O O . GLU A 1 337 ? -27.777 8.388 33.861 1.00 92.19 337 GLU A O 1
ATOM 2637 N N . THR A 1 338 ? -26.549 7.926 32.029 1.00 93.56 338 THR A N 1
ATOM 2638 C CA . THR A 1 338 ? -25.998 6.645 32.498 1.00 93.56 338 THR A CA 1
ATOM 2639 C C . THR A 1 338 ? -25.204 6.832 33.791 1.00 93.56 338 THR A C 1
ATOM 2641 O O . THR A 1 338 ? -25.396 6.085 34.741 1.00 93.56 338 THR A O 1
ATOM 2644 N N . ILE A 1 339 ? -24.366 7.870 33.896 1.00 94.31 339 ILE A N 1
ATOM 2645 C CA . ILE A 1 339 ? -23.608 8.161 35.127 1.00 94.31 339 ILE A CA 1
ATOM 2646 C C . ILE A 1 339 ? -24.548 8.380 36.316 1.00 94.31 339 ILE A C 1
ATOM 2648 O O . ILE A 1 339 ? -24.295 7.857 37.399 1.00 94.31 339 ILE A O 1
ATOM 2652 N N . LYS A 1 340 ? -25.647 9.123 36.129 1.00 92.94 340 LYS A N 1
ATOM 2653 C CA . LYS A 1 340 ? -26.630 9.357 37.200 1.00 92.94 340 LYS A CA 1
ATOM 2654 C C . LYS A 1 340 ? -27.329 8.071 37.613 1.00 92.94 340 LYS A C 1
ATOM 2656 O O . LYS A 1 340 ? -27.520 7.857 38.805 1.00 92.94 340 LYS A O 1
ATOM 2661 N N . GLU A 1 341 ? -27.708 7.234 36.653 1.00 93.31 341 GLU A N 1
ATOM 2662 C CA . GLU A 1 341 ? -28.335 5.938 36.919 1.00 93.31 341 GLU A CA 1
ATOM 2663 C C . GLU A 1 341 ? -27.393 5.006 37.689 1.00 93.31 341 GLU A C 1
ATOM 2665 O O . GLU A 1 341 ? -27.776 4.448 38.720 1.00 93.31 341 GLU A O 1
ATOM 2670 N N . LEU A 1 342 ? -26.132 4.907 37.259 1.00 94.06 342 LEU A N 1
ATOM 2671 C CA . LEU A 1 342 ? -25.127 4.098 37.941 1.00 94.06 342 LEU A CA 1
ATOM 2672 C C . LEU A 1 342 ? -24.833 4.640 39.347 1.00 94.06 342 LEU A C 1
ATOM 2674 O O . LEU A 1 342 ? -24.816 3.862 40.297 1.00 94.06 342 LEU A O 1
ATOM 2678 N N . ASN A 1 343 ? -24.692 5.960 39.522 1.00 93.50 343 ASN A N 1
ATOM 2679 C CA . ASN A 1 343 ? -24.475 6.553 40.847 1.00 93.50 343 ASN A CA 1
ATOM 2680 C C . ASN A 1 343 ? -25.682 6.325 41.780 1.00 93.50 343 ASN A C 1
ATOM 2682 O O . ASN A 1 343 ? -25.528 6.013 42.961 1.00 93.50 343 ASN A O 1
ATOM 2686 N N . LEU A 1 344 ? -26.910 6.422 41.253 1.00 93.62 344 LEU A N 1
ATOM 2687 C CA . LEU A 1 344 ? -28.125 6.100 42.005 1.00 93.62 344 LEU A CA 1
ATOM 2688 C C . LEU A 1 344 ? -28.166 4.628 42.423 1.00 93.62 344 LEU A C 1
ATOM 2690 O O . LEU A 1 344 ? -28.536 4.352 43.563 1.00 93.62 344 LEU A O 1
ATOM 2694 N N . THR A 1 345 ? -27.769 3.715 41.536 1.00 94.00 345 THR A N 1
ATOM 2695 C CA . THR A 1 345 ? -27.700 2.271 41.808 1.00 94.00 345 THR A CA 1
ATOM 2696 C C . THR A 1 345 ? -26.676 1.977 42.904 1.00 94.00 345 THR A C 1
ATOM 2698 O O . THR A 1 345 ? -27.018 1.374 43.921 1.00 94.00 345 THR A O 1
ATOM 2701 N N . LEU A 1 346 ? -25.450 2.498 42.770 1.00 94.62 346 LEU A N 1
ATOM 2702 C CA . LEU A 1 346 ? -24.388 2.363 43.775 1.00 94.62 346 LEU A CA 1
ATOM 2703 C C . LEU A 1 346 ? -24.845 2.880 45.146 1.00 94.62 346 LEU A C 1
ATOM 2705 O O . LEU A 1 346 ? -24.677 2.201 46.158 1.00 94.62 346 LEU A O 1
ATOM 2709 N N . LYS A 1 347 ? -25.500 4.045 45.182 1.00 93.62 347 LYS A N 1
ATOM 2710 C CA . LYS A 1 347 ? -25.948 4.674 46.427 1.00 93.62 347 LYS A CA 1
ATOM 2711 C C . LYS A 1 347 ? -27.148 3.979 47.072 1.00 93.62 347 LYS A C 1
ATOM 2713 O O . LYS A 1 347 ? -27.190 3.884 48.296 1.00 93.62 347 LYS A O 1
ATOM 2718 N N . ARG A 1 348 ? -28.157 3.581 46.288 1.00 92.50 348 ARG A N 1
ATOM 2719 C CA . ARG A 1 348 ? -29.440 3.071 46.810 1.00 92.50 348 ARG A CA 1
ATOM 2720 C C . ARG A 1 348 ? -29.464 1.562 46.998 1.00 92.50 348 ARG A C 1
ATOM 2722 O O . ARG A 1 348 ? -30.070 1.109 47.960 1.00 92.50 348 ARG A O 1
ATOM 2729 N N . GLU A 1 349 ? -28.852 0.808 46.090 1.00 91.81 349 GLU A N 1
ATOM 2730 C CA . GLU A 1 349 ? -28.884 -0.658 46.127 1.00 91.81 349 GLU A CA 1
ATOM 2731 C C . GLU A 1 349 ? -27.659 -1.242 46.828 1.00 91.81 349 GLU A C 1
ATOM 2733 O O . GLU A 1 349 ? -27.781 -2.235 47.537 1.00 91.81 349 GLU A O 1
ATOM 2738 N N . LEU A 1 350 ? -26.490 -0.613 46.663 1.00 91.56 350 LEU A N 1
ATOM 2739 C CA . LEU A 1 350 ? -25.223 -1.113 47.208 1.00 91.56 350 LEU A CA 1
ATOM 2740 C C . LEU A 1 350 ? -24.701 -0.306 48.406 1.00 91.56 350 LEU A C 1
ATOM 2742 O O . LEU A 1 350 ? -23.715 -0.704 49.018 1.00 91.56 350 LEU A O 1
ATOM 2746 N N . CYS A 1 351 ? -25.362 0.799 48.771 1.00 92.62 351 CYS A N 1
ATOM 2747 C CA . CYS A 1 351 ? -24.963 1.693 49.866 1.00 92.62 351 CYS A CA 1
ATOM 2748 C C . CYS A 1 351 ? -23.535 2.266 49.733 1.00 92.62 351 CYS A C 1
ATOM 2750 O O . CYS A 1 351 ? -22.902 2.591 50.738 1.00 92.62 351 CYS A O 1
ATOM 2752 N N . ILE A 1 352 ? -23.036 2.431 48.504 1.00 93.50 352 ILE A N 1
ATOM 2753 C CA . ILE A 1 352 ? -21.706 2.978 48.211 1.00 93.50 352 ILE A CA 1
ATOM 2754 C C . ILE A 1 352 ? -21.853 4.422 47.705 1.00 93.50 352 ILE A C 1
ATOM 2756 O O . ILE A 1 352 ? -22.403 4.640 46.622 1.00 93.50 352 ILE A O 1
ATOM 2760 N N . PRO A 1 353 ? -21.395 5.437 48.460 1.00 89.69 353 PRO A N 1
ATOM 2761 C CA . PRO A 1 353 ? -21.413 6.818 47.997 1.00 89.69 353 PRO A CA 1
ATOM 2762 C C . PRO A 1 353 ? -20.232 7.099 47.056 1.00 89.69 353 PRO A C 1
ATOM 2764 O O . PRO A 1 353 ? -19.079 6.935 47.446 1.00 89.69 353 PRO A O 1
ATOM 2767 N N . VAL A 1 354 ? -20.513 7.596 45.848 1.00 91.31 354 VAL A N 1
ATOM 2768 C CA . VAL A 1 354 ? -19.495 8.115 44.917 1.00 91.31 354 VAL A CA 1
ATOM 2769 C C . VAL A 1 354 ? -19.687 9.628 44.739 1.00 91.31 354 VAL A C 1
ATOM 2771 O O . VAL A 1 354 ? -20.826 10.074 44.561 1.00 91.31 354 VAL A O 1
ATOM 2774 N N . PRO A 1 355 ? -18.617 10.445 44.812 1.00 87.31 355 PRO A N 1
ATOM 2775 C CA . PRO A 1 355 ? -18.703 11.882 44.559 1.00 87.31 355 PRO A CA 1
ATOM 2776 C C . PRO A 1 355 ? -19.201 12.208 43.143 1.00 87.31 355 PRO A C 1
ATOM 2778 O O . PRO A 1 355 ? -18.851 11.530 42.182 1.00 87.31 355 PRO A O 1
ATOM 2781 N N . ASP A 1 356 ? -19.967 13.293 43.000 1.00 82.81 356 ASP A N 1
ATOM 2782 C CA . ASP A 1 356 ? -20.440 13.770 41.687 1.00 82.81 356 ASP A CA 1
ATOM 2783 C C . ASP A 1 356 ? -19.356 14.522 40.888 1.00 82.81 356 ASP A C 1
ATOM 2785 O O . ASP A 1 356 ? -19.496 14.730 39.681 1.00 82.81 356 ASP A O 1
ATOM 2789 N N . ALA A 1 357 ? -18.294 14.975 41.559 1.00 84.19 357 ALA A N 1
ATOM 2790 C CA . ALA A 1 357 ? -17.190 15.716 40.960 1.00 84.19 357 ALA A CA 1
ATOM 2791 C C . ALA A 1 357 ? -15.927 14.851 40.890 1.00 84.19 357 ALA A C 1
ATOM 2793 O O . ALA A 1 357 ? -15.672 14.047 41.785 1.00 84.19 357 ALA A O 1
ATOM 2794 N N . PHE A 1 358 ? -15.133 15.061 39.840 1.00 88.50 358 PHE A N 1
ATOM 2795 C CA . PHE A 1 358 ? -13.804 14.464 39.711 1.00 88.50 358 PHE A CA 1
ATOM 2796 C C . PHE A 1 358 ? -12.846 15.027 40.764 1.00 88.50 358 PHE A C 1
ATOM 2798 O O . PHE A 1 358 ? -12.948 16.202 41.131 1.00 88.50 358 PHE A O 1
ATOM 2805 N N . GLY A 1 359 ? -11.934 14.183 41.240 1.00 76.56 359 GLY A N 1
ATOM 2806 C CA . GLY A 1 359 ? -10.885 14.580 42.171 1.00 76.56 359 GLY A CA 1
ATOM 2807 C C . GLY A 1 359 ? -9.766 15.365 41.479 1.00 76.56 359 GLY A C 1
ATOM 2808 O O . GLY A 1 359 ? -9.613 15.324 40.260 1.00 76.56 359 GLY A O 1
ATOM 2809 N N . GLU A 1 360 ? -8.945 16.060 42.268 1.00 75.19 360 GLU A N 1
ATOM 2810 C CA . GLU A 1 360 ? -7.713 16.727 41.801 1.00 75.19 360 GLU A CA 1
ATOM 2811 C C . GLU A 1 360 ? -6.484 15.795 41.880 1.00 75.19 360 GLU A C 1
ATOM 2813 O O . GLU A 1 360 ? -5.356 16.244 42.063 1.00 75.19 360 GLU A O 1
ATOM 2818 N N . ASP A 1 361 ? -6.687 14.478 41.783 1.00 79.75 361 ASP A N 1
ATOM 2819 C CA . ASP A 1 361 ? -5.598 13.500 41.833 1.00 79.75 361 ASP A CA 1
ATOM 2820 C C . ASP A 1 361 ? -4.902 13.398 40.466 1.00 79.75 361 ASP A C 1
ATOM 2822 O O . ASP A 1 361 ? -5.414 12.776 39.533 1.00 79.75 361 ASP A O 1
ATOM 2826 N N . GLU A 1 362 ? -3.706 13.979 40.348 1.00 79.81 362 GLU A N 1
ATOM 2827 C CA . GLU A 1 362 ? -2.885 13.913 39.129 1.00 79.81 362 GLU A CA 1
ATOM 2828 C C . GLU A 1 362 ? -2.497 12.473 38.739 1.00 79.81 362 GLU A C 1
ATOM 2830 O O . GLU A 1 362 ? -2.200 12.205 37.574 1.00 79.81 362 GLU A O 1
ATOM 2835 N N . SER A 1 363 ? -2.542 11.521 39.681 1.00 88.00 363 SER A N 1
ATOM 2836 C CA . SER A 1 363 ? -2.264 10.100 39.434 1.00 88.00 363 SER A CA 1
ATOM 2837 C C . SER A 1 363 ? -3.488 9.292 38.982 1.00 88.00 363 SER A C 1
ATOM 2839 O O . SER A 1 363 ? -3.355 8.101 38.684 1.00 88.00 363 SER A O 1
ATOM 2841 N N . ALA A 1 364 ? -4.672 9.914 38.892 1.00 90.31 364 ALA A N 1
ATOM 2842 C CA . ALA A 1 364 ? -5.922 9.216 38.597 1.00 90.31 364 ALA A CA 1
ATOM 2843 C C . ALA A 1 364 ? -5.892 8.465 37.258 1.00 90.31 364 ALA A C 1
ATOM 2845 O O . ALA A 1 364 ? -6.297 7.305 37.191 1.00 90.31 364 ALA A O 1
ATOM 2846 N N . ASP A 1 365 ? -5.357 9.083 36.203 1.00 92.94 365 ASP A N 1
ATOM 2847 C CA . ASP A 1 365 ? -5.269 8.451 34.881 1.00 92.94 365 ASP A CA 1
ATOM 2848 C C . ASP A 1 365 ? -4.342 7.224 34.899 1.00 92.94 365 ASP A C 1
ATOM 2850 O O . ASP A 1 365 ? -4.665 6.199 34.297 1.00 92.94 365 ASP A O 1
ATOM 2854 N N . LEU A 1 366 ? -3.240 7.281 35.656 1.00 92.25 366 LEU A N 1
ATOM 2855 C CA . LEU A 1 366 ? -2.306 6.162 35.812 1.00 92.25 366 LEU A CA 1
ATOM 2856 C C . LEU A 1 366 ? -2.952 4.996 36.579 1.00 92.25 366 LEU A C 1
ATOM 2858 O O . LEU A 1 366 ? -2.834 3.838 36.173 1.00 92.25 366 LEU A O 1
ATOM 2862 N N . LYS A 1 367 ? -3.692 5.297 37.659 1.00 93.88 367 LYS A N 1
ATOM 2863 C CA . LYS A 1 367 ? -4.482 4.306 38.412 1.00 93.88 367 LYS A CA 1
ATOM 2864 C C . LYS A 1 367 ? -5.526 3.640 37.517 1.00 93.88 367 LYS A C 1
ATOM 2866 O O . LYS A 1 367 ? -5.606 2.415 37.484 1.00 93.88 367 LYS A O 1
ATOM 2871 N N . LEU A 1 368 ? -6.263 4.423 36.725 1.00 95.19 368 LEU A N 1
ATOM 2872 C CA . LEU A 1 368 ? -7.238 3.899 35.765 1.00 95.19 368 LEU A CA 1
ATOM 2873 C C . LEU A 1 368 ? -6.588 2.987 34.720 1.00 95.19 368 LEU A C 1
ATOM 2875 O O . LEU A 1 368 ? -7.157 1.950 34.398 1.00 95.19 368 LEU A O 1
ATOM 2879 N N . GLN A 1 369 ? -5.393 3.305 34.214 1.00 94.50 369 GLN A N 1
ATOM 2880 C CA . GLN A 1 369 ? -4.675 2.407 33.299 1.00 94.50 369 GLN A CA 1
ATOM 2881 C C . GLN A 1 369 ? -4.308 1.071 33.956 1.00 94.50 369 GLN A C 1
ATOM 2883 O O . GLN A 1 369 ? -4.487 0.026 33.328 1.00 94.50 369 GLN A O 1
ATOM 2888 N N . ARG A 1 370 ? -3.846 1.084 35.214 1.00 93.12 370 ARG A N 1
ATOM 2889 C CA . ARG A 1 370 ? -3.560 -0.147 35.975 1.00 93.12 370 ARG A CA 1
ATOM 2890 C C . ARG A 1 370 ? -4.827 -0.975 36.212 1.00 93.12 370 ARG A C 1
ATOM 2892 O O . ARG A 1 370 ? -4.794 -2.190 36.038 1.00 93.12 370 ARG A O 1
ATOM 2899 N N . ILE A 1 371 ? -5.951 -0.324 36.517 1.00 94.62 371 ILE A N 1
ATOM 2900 C CA . ILE A 1 371 ? -7.265 -0.977 36.649 1.00 94.62 371 ILE A CA 1
ATOM 2901 C C . ILE A 1 371 ? -7.728 -1.565 35.305 1.00 94.62 371 ILE A C 1
ATOM 2903 O O . ILE A 1 371 ? -8.228 -2.683 35.237 1.00 94.62 371 ILE A O 1
ATOM 2907 N N . LEU A 1 372 ? -7.536 -0.852 34.194 1.00 95.19 372 LEU A N 1
ATOM 2908 C CA . LEU A 1 372 ? -7.864 -1.380 32.868 1.00 95.19 372 LEU A CA 1
ATOM 2909 C C . LEU A 1 372 ? -7.003 -2.600 32.522 1.00 95.19 372 LEU A C 1
ATOM 2911 O O . LEU A 1 372 ? -7.514 -3.564 31.958 1.00 95.19 372 LEU A O 1
ATOM 2915 N N . LEU A 1 373 ? -5.723 -2.607 32.892 1.00 93.12 373 LEU A N 1
ATOM 2916 C CA . LEU A 1 373 ? -4.877 -3.788 32.746 1.00 93.12 373 LEU A CA 1
ATOM 2917 C C . LEU A 1 373 ? -5.420 -4.980 33.553 1.00 93.12 373 LEU A C 1
ATOM 2919 O O . LEU A 1 373 ? -5.548 -6.062 32.985 1.00 93.12 373 LEU A O 1
ATOM 2923 N N . SER A 1 374 ? -5.794 -4.794 34.826 1.00 90.12 374 SER A N 1
ATOM 2924 C CA . SER A 1 374 ? -6.344 -5.881 35.658 1.00 90.12 374 SER A CA 1
ATOM 2925 C C . SER A 1 374 ? -7.678 -6.418 35.115 1.00 90.12 374 SER A C 1
ATOM 2927 O O . SER A 1 374 ? -7.915 -7.626 35.122 1.00 90.12 374 SER A O 1
ATOM 2929 N N . CYS A 1 375 ? -8.541 -5.542 34.594 1.00 91.19 375 CYS A N 1
ATOM 2930 C CA . CYS A 1 375 ? -9.859 -5.905 34.065 1.00 91.19 375 CYS A CA 1
ATOM 2931 C C . CYS A 1 375 ? -9.803 -6.537 32.663 1.00 91.19 375 CYS A C 1
ATOM 2933 O O . CYS A 1 375 ? -10.700 -7.293 32.286 1.00 91.19 375 CYS A O 1
ATOM 2935 N N . TYR A 1 376 ? -8.760 -6.242 31.881 1.00 91.19 376 TYR A N 1
ATOM 2936 C CA . TYR A 1 376 ? -8.600 -6.710 30.500 1.00 91.19 376 TYR A CA 1
ATOM 2937 C C . TYR A 1 376 ? -7.350 -7.575 30.285 1.00 91.19 376 TYR A C 1
ATOM 2939 O O . TYR A 1 376 ? -6.909 -7.746 29.151 1.00 91.19 376 TYR A O 1
ATOM 2947 N N . ALA A 1 377 ? -6.802 -8.180 31.339 1.00 87.06 377 ALA A N 1
ATOM 2948 C CA . ALA A 1 377 ? -5.565 -8.965 31.285 1.00 87.06 377 ALA A CA 1
ATOM 2949 C C . ALA A 1 377 ? -5.596 -10.146 30.286 1.00 87.06 377 ALA A C 1
ATOM 2951 O O . ALA A 1 377 ? -4.584 -10.492 29.670 1.00 87.06 377 ALA A O 1
ATOM 2952 N N . THR A 1 378 ? -6.770 -10.745 30.066 1.00 84.31 378 THR A N 1
ATOM 2953 C CA . THR A 1 378 ? -6.990 -11.811 29.065 1.00 84.31 378 THR A CA 1
ATOM 2954 C C . THR A 1 378 ? -6.939 -11.307 27.616 1.00 84.31 378 THR A C 1
ATOM 2956 O O . THR A 1 378 ? -6.733 -12.091 26.688 1.00 84.31 378 THR A O 1
ATOM 2959 N N . ASN A 1 379 ? -7.055 -9.990 27.425 1.00 89.50 379 ASN A N 1
ATOM 2960 C CA . ASN A 1 379 ? -6.994 -9.288 26.144 1.00 89.50 379 ASN A CA 1
ATOM 2961 C C . ASN A 1 379 ? -5.621 -8.617 25.936 1.00 89.50 379 ASN A C 1
ATOM 2963 O O . ASN A 1 379 ? -5.509 -7.595 25.256 1.00 89.50 379 ASN A O 1
ATOM 2967 N N . LEU A 1 380 ? -4.560 -9.158 26.539 1.00 91.75 380 LEU A N 1
ATOM 2968 C CA . LEU A 1 380 ? -3.207 -8.643 26.365 1.00 91.75 380 LEU A CA 1
ATOM 2969 C C . LEU A 1 380 ? -2.711 -8.864 24.929 1.00 91.75 380 LEU A C 1
ATOM 2971 O O . LEU A 1 380 ? -2.847 -9.942 24.343 1.00 91.75 380 LEU A O 1
ATOM 2975 N N . CYS A 1 381 ? -2.080 -7.833 24.385 1.00 92.94 381 CYS A N 1
ATOM 2976 C CA . CYS A 1 381 ? -1.396 -7.842 23.107 1.00 92.94 381 CYS A CA 1
ATOM 2977 C C . CYS A 1 381 ? 0.063 -7.429 23.271 1.00 92.94 381 CYS A C 1
ATOM 2979 O O . CYS A 1 381 ? 0.379 -6.496 24.010 1.00 92.94 381 CYS A O 1
ATOM 2981 N N . VAL A 1 382 ? 0.929 -8.060 22.484 1.00 92.81 382 VAL A N 1
ATOM 2982 C CA . VAL A 1 382 ? 2.335 -7.684 22.335 1.00 92.81 382 VAL A CA 1
ATOM 2983 C C . VAL A 1 382 ? 2.580 -7.133 20.936 1.00 92.81 382 VAL A C 1
ATOM 2985 O O . VAL A 1 382 ? 2.100 -7.691 19.950 1.00 92.81 382 VAL A O 1
ATOM 2988 N N . PHE A 1 383 ? 3.298 -6.021 20.820 1.00 92.00 383 PHE A N 1
ATOM 2989 C CA . PHE A 1 383 ? 3.708 -5.497 19.524 1.00 92.00 383 PHE A CA 1
ATOM 2990 C C . PHE A 1 383 ? 4.659 -6.492 18.865 1.00 92.00 383 PHE A C 1
ATOM 2992 O O . PHE A 1 383 ? 5.648 -6.906 19.467 1.00 92.00 383 PHE A O 1
ATOM 2999 N N . THR A 1 384 ? 4.391 -6.866 17.615 1.00 88.50 384 THR A N 1
ATOM 3000 C CA . THR A 1 384 ? 5.199 -7.877 16.924 1.00 88.50 384 THR A CA 1
ATOM 3001 C C . THR A 1 384 ? 6.580 -7.359 16.535 1.00 88.50 384 THR A C 1
ATOM 3003 O O . THR A 1 384 ? 7.336 -8.105 15.943 1.00 88.50 384 THR A O 1
ATOM 3006 N N . GLY A 1 385 ? 6.920 -6.094 16.789 1.00 84.19 385 GLY A N 1
ATOM 3007 C CA . GLY A 1 385 ? 8.167 -5.478 16.322 1.00 84.19 385 GLY A CA 1
ATOM 3008 C C . GLY A 1 385 ? 8.060 -4.855 14.926 1.00 84.19 385 GLY A C 1
ATOM 3009 O O . GLY A 1 385 ? 9.010 -4.234 14.465 1.00 84.19 385 GLY A O 1
ATOM 3010 N N . HIS A 1 386 ? 6.902 -4.961 14.258 1.00 85.50 386 HIS A N 1
ATOM 3011 C CA . HIS A 1 386 ? 6.701 -4.390 12.925 1.00 85.50 386 HIS A CA 1
ATOM 3012 C C . HIS A 1 386 ? 5.252 -3.947 12.673 1.00 85.50 386 HIS A C 1
ATOM 3014 O O . HIS A 1 386 ? 4.315 -4.713 12.884 1.00 85.50 386 HIS A O 1
ATOM 3020 N N . GLU A 1 387 ? 5.038 -2.746 12.125 1.00 81.38 387 GLU A N 1
ATOM 3021 C CA . GLU A 1 387 ? 3.691 -2.168 11.947 1.00 81.38 387 GLU A CA 1
ATOM 3022 C C . GLU A 1 387 ? 2.781 -2.961 11.007 1.00 81.38 387 GLU A C 1
ATOM 3024 O O . GLU A 1 387 ? 1.586 -3.097 11.272 1.00 81.38 387 GLU A O 1
ATOM 3029 N N . LYS A 1 388 ? 3.332 -3.503 9.912 1.00 81.50 388 LYS A N 1
ATOM 3030 C CA . LYS A 1 388 ? 2.564 -4.311 8.945 1.00 81.50 388 LYS A CA 1
ATOM 3031 C C . LYS A 1 388 ? 1.912 -5.529 9.607 1.00 81.50 388 LYS A C 1
ATOM 3033 O O . LYS A 1 388 ? 0.795 -5.878 9.236 1.00 81.50 388 LYS A O 1
ATOM 3038 N N . ALA A 1 389 ? 2.605 -6.154 10.559 1.00 83.19 389 ALA A N 1
ATOM 3039 C CA . ALA A 1 389 ? 2.087 -7.285 11.320 1.00 83.19 389 ALA A CA 1
ATOM 3040 C C . ALA A 1 389 ? 1.256 -6.821 12.527 1.00 83.19 389 ALA A C 1
ATOM 3042 O O . ALA A 1 389 ? 0.197 -7.385 12.792 1.00 83.19 389 ALA A O 1
ATOM 3043 N N . GLY A 1 390 ? 1.646 -5.708 13.152 1.00 90.19 390 GLY A N 1
ATOM 3044 C CA . GLY A 1 390 ? 0.875 -5.020 14.181 1.00 90.19 390 GLY A CA 1
ATOM 3045 C C . GLY A 1 390 ? 1.115 -5.607 15.562 1.00 90.19 390 GLY A C 1
ATOM 3046 O O . GLY A 1 390 ? 2.234 -5.614 16.063 1.00 90.19 390 GLY A O 1
ATOM 3047 N N . TYR A 1 391 ? 0.041 -6.048 16.196 1.00 92.62 391 TYR A N 1
ATOM 3048 C CA . TYR A 1 391 ? 0.036 -6.634 17.527 1.00 92.62 391 TYR A CA 1
ATOM 3049 C C . TYR A 1 391 ? -0.309 -8.114 17.447 1.00 92.62 391 TYR A C 1
ATOM 3051 O O . TYR A 1 391 ? -0.996 -8.549 16.532 1.00 92.62 391 TYR A O 1
ATOM 3059 N N . ARG A 1 392 ? 0.145 -8.897 18.415 1.00 90.75 392 ARG A N 1
ATOM 3060 C CA . ARG A 1 392 ? -0.196 -10.307 18.576 1.00 90.75 392 ARG A CA 1
ATOM 3061 C C . ARG A 1 392 ? -0.972 -10.468 19.866 1.00 90.75 392 ARG A C 1
ATOM 3063 O O . ARG A 1 392 ? -0.469 -10.103 20.927 1.00 90.75 392 ARG A O 1
ATOM 3070 N N . VAL A 1 393 ? -2.190 -10.989 19.766 1.00 90.00 393 VAL A N 1
ATOM 3071 C CA . VAL A 1 393 ? -3.008 -11.311 20.936 1.00 90.00 393 VAL A CA 1
ATOM 3072 C C . VAL A 1 393 ? -2.411 -12.538 21.611 1.00 90.00 393 VAL A C 1
ATOM 3074 O O . VAL A 1 393 ? -2.214 -13.563 20.956 1.00 90.00 393 VAL A O 1
ATOM 3077 N N . VAL A 1 394 ? -2.103 -12.423 22.902 1.00 87.94 394 VAL A N 1
ATOM 3078 C CA . VAL A 1 394 ? -1.347 -13.446 23.637 1.00 87.94 394 VAL A CA 1
ATOM 3079 C C . VAL A 1 394 ? -2.152 -14.734 23.809 1.00 87.94 394 VAL A C 1
ATOM 3081 O O . VAL A 1 394 ? -1.632 -15.814 23.555 1.00 87.94 394 VAL A O 1
ATOM 3084 N N . SER A 1 395 ? -3.433 -14.628 24.166 1.00 80.88 395 SER A N 1
ATOM 3085 C CA . SER A 1 395 ? -4.278 -15.769 24.548 1.00 80.88 395 SER A CA 1
ATOM 3086 C C . SER A 1 395 ? -4.531 -16.795 23.436 1.00 80.88 395 SER A C 1
ATOM 3088 O O . SER A 1 395 ? -4.764 -17.961 23.733 1.00 80.88 395 SER A O 1
ATOM 3090 N N . PHE A 1 396 ? -4.470 -16.399 22.162 1.00 79.69 396 PHE A N 1
ATOM 3091 C CA . PHE A 1 396 ? -4.713 -17.300 21.023 1.00 79.69 396 PHE A CA 1
ATOM 3092 C C . PHE A 1 396 ? -3.744 -17.084 19.851 1.00 79.69 396 PHE A C 1
ATOM 3094 O O . PHE A 1 396 ? -4.030 -17.490 18.725 1.00 79.69 396 PHE A O 1
ATOM 3101 N N . ASN A 1 397 ? -2.594 -16.452 20.117 1.00 81.50 397 ASN A N 1
ATOM 3102 C CA . ASN A 1 397 ? -1.468 -16.292 19.193 1.00 81.50 397 ASN A CA 1
ATOM 3103 C C . ASN A 1 397 ? -1.862 -15.804 17.783 1.00 81.50 397 ASN A C 1
ATOM 3105 O O . ASN A 1 397 ? -1.538 -16.423 16.770 1.00 81.50 397 ASN A O 1
ATOM 3109 N N . HIS A 1 398 ? -2.584 -14.686 17.708 1.00 85.31 398 HIS A N 1
ATOM 3110 C CA . HIS A 1 398 ? -3.119 -14.177 16.441 1.00 85.31 398 HIS A CA 1
ATOM 3111 C C . HIS A 1 398 ? -2.761 -12.713 16.218 1.00 85.31 398 HIS A C 1
ATOM 3113 O O . HIS A 1 398 ? -2.882 -11.891 17.129 1.00 85.31 398 HIS A O 1
ATOM 3119 N N . CYS A 1 399 ? -2.336 -12.379 14.999 1.00 89.69 399 CYS A N 1
ATOM 3120 C CA . CYS A 1 399 ? -1.943 -11.020 14.648 1.00 89.69 399 CYS A CA 1
ATOM 3121 C C . CYS A 1 399 ? -3.150 -10.141 14.307 1.00 89.69 399 CYS A C 1
ATOM 3123 O O . CYS A 1 399 ? -4.029 -10.503 13.526 1.00 89.69 399 CYS A O 1
ATOM 3125 N N . VAL A 1 400 ? -3.155 -8.946 14.880 1.00 91.12 400 VAL A N 1
ATOM 3126 C CA . VAL A 1 400 ? -4.217 -7.950 14.809 1.00 91.12 400 VAL A CA 1
ATOM 3127 C C . VAL A 1 400 ? -3.609 -6.569 14.614 1.00 91.12 400 VAL A C 1
ATOM 3129 O O . VAL A 1 400 ? -2.486 -6.279 15.019 1.00 91.12 400 VAL A O 1
ATOM 3132 N N . GLN A 1 401 ? -4.351 -5.682 13.974 1.00 92.19 401 GLN A N 1
ATOM 3133 C CA . GLN A 1 401 ? -3.936 -4.306 13.749 1.00 92.19 401 GLN A CA 1
ATOM 3134 C C . GLN A 1 401 ? -4.590 -3.389 14.774 1.00 92.19 401 GLN A C 1
ATOM 3136 O O . GLN A 1 401 ? -5.732 -3.592 15.172 1.00 92.19 401 GLN A O 1
ATOM 3141 N N . LEU A 1 402 ? -3.901 -2.329 15.179 1.00 91.44 402 LEU A N 1
ATOM 3142 C CA . LEU A 1 402 ? -4.565 -1.266 15.920 1.00 91.44 402 LEU A CA 1
ATOM 3143 C C . LEU A 1 402 ? -5.585 -0.583 15.001 1.00 91.44 402 LEU A C 1
ATOM 3145 O O . LEU A 1 402 ? -5.251 -0.230 13.864 1.00 91.44 402 LEU A O 1
ATOM 3149 N N . HIS A 1 403 ? -6.826 -0.405 15.458 1.00 90.50 403 HIS A N 1
ATOM 3150 C CA . HIS A 1 403 ? -7.834 0.238 14.622 1.00 90.50 403 HIS A CA 1
ATOM 3151 C C . HIS A 1 403 ? -7.413 1.674 14.248 1.00 90.50 403 HIS A C 1
ATOM 3153 O O . HIS A 1 403 ? -6.922 2.408 15.111 1.00 90.50 403 HIS A O 1
ATOM 3159 N N . PRO A 1 404 ? -7.641 2.136 13.000 1.00 88.56 404 PRO A N 1
ATOM 3160 C CA . PRO A 1 404 ? -7.235 3.477 12.569 1.00 88.56 404 PRO A CA 1
ATOM 3161 C C . PRO A 1 404 ? -7.845 4.620 13.387 1.00 88.56 404 PRO A C 1
ATOM 3163 O O . PRO A 1 404 ? -7.300 5.718 13.403 1.00 88.56 404 PRO A O 1
ATOM 3166 N N . SER A 1 405 ? -8.968 4.378 14.072 1.00 88.62 405 SER A N 1
ATOM 3167 C CA . SER A 1 405 ? -9.576 5.370 14.961 1.00 88.62 405 SER A CA 1
ATOM 3168 C C . SER A 1 405 ? -8.885 5.491 16.320 1.00 88.62 405 SER A C 1
ATOM 3170 O O . SER A 1 405 ? -9.319 6.331 17.104 1.00 88.62 405 SER A O 1
ATOM 3172 N N . SER A 1 406 ? -7.900 4.655 16.648 1.00 91.75 406 SER A N 1
ATOM 3173 C CA . SER A 1 406 ? -7.281 4.667 17.973 1.00 91.75 406 SER A CA 1
ATOM 3174 C C . SER A 1 406 ? -6.442 5.927 18.197 1.00 91.75 406 SER A C 1
ATOM 3176 O O . SER A 1 406 ? -5.677 6.337 17.321 1.00 91.75 406 SER A O 1
ATOM 3178 N N . SER A 1 407 ? -6.543 6.529 19.381 1.00 90.38 407 SER A N 1
ATOM 3179 C CA . SER A 1 407 ? -5.755 7.679 19.822 1.00 90.38 407 SER A CA 1
ATOM 3180 C C . SER A 1 407 ? -4.256 7.412 19.730 1.00 90.38 407 SER A C 1
ATOM 3182 O O . SER A 1 407 ? -3.512 8.293 19.301 1.00 90.38 407 SER A O 1
ATOM 3184 N N . LEU A 1 408 ? -3.817 6.183 20.019 1.00 87.88 408 LEU A N 1
ATOM 3185 C CA . LEU A 1 408 ? -2.419 5.772 19.902 1.00 87.88 408 LEU A CA 1
ATOM 3186 C C . LEU A 1 408 ? -1.919 5.924 18.459 1.00 87.88 408 LEU A C 1
ATOM 3188 O O . LEU A 1 408 ? -0.811 6.415 18.239 1.00 87.88 408 LEU A O 1
ATOM 3192 N N . ARG A 1 409 ? -2.762 5.621 17.458 1.00 84.56 409 ARG A N 1
ATOM 3193 C CA . ARG A 1 409 ? -2.418 5.837 16.045 1.00 84.56 409 ARG A CA 1
ATOM 3194 C C . ARG A 1 409 ? -2.329 7.326 15.723 1.00 84.56 409 ARG A C 1
ATOM 3196 O O . ARG A 1 409 ? -1.349 7.730 15.112 1.00 84.56 409 ARG A O 1
ATOM 3203 N N . PHE A 1 410 ? -3.277 8.151 16.167 1.00 79.19 410 PHE A N 1
ATOM 3204 C CA . PHE A 1 410 ? -3.221 9.609 15.964 1.00 79.19 410 PHE A CA 1
ATOM 3205 C C . PHE A 1 410 ? -1.973 10.245 16.595 1.00 79.19 410 PHE A C 1
ATOM 3207 O O . PHE A 1 410 ? -1.356 11.122 15.994 1.00 79.19 410 PHE A O 1
ATOM 3214 N N . LEU A 1 411 ? -1.554 9.754 17.762 1.00 77.19 411 LEU A N 1
ATOM 3215 C CA . LEU A 1 411 ? -0.371 10.225 18.487 1.00 77.19 411 LEU A CA 1
ATOM 3216 C C . LEU A 1 411 ? 0.950 9.637 17.965 1.00 77.19 411 LEU A C 1
ATOM 3218 O O . LEU A 1 411 ? 2.020 10.086 18.380 1.00 77.19 411 LEU A O 1
ATOM 3222 N N . GLY A 1 412 ? 0.887 8.654 17.060 1.00 71.50 412 GLY A N 1
ATOM 3223 C CA . GLY A 1 412 ? 2.058 7.949 16.533 1.00 71.50 412 GLY A CA 1
ATOM 3224 C C . GLY A 1 412 ? 2.733 7.031 17.559 1.00 71.50 412 GLY A C 1
ATOM 3225 O O . GLY A 1 412 ? 3.907 6.700 17.400 1.00 71.50 412 GLY A O 1
ATOM 3226 N N . ALA A 1 413 ? 2.012 6.640 18.612 1.00 77.62 413 ALA A N 1
ATOM 3227 C CA . ALA A 1 413 ? 2.500 5.766 19.664 1.00 77.62 413 ALA A CA 1
ATOM 3228 C C . ALA A 1 413 ? 2.330 4.292 19.269 1.00 77.62 413 ALA A C 1
ATOM 3230 O O . ALA A 1 413 ? 1.246 3.856 18.883 1.00 77.62 413 ALA A O 1
ATOM 3231 N N . THR A 1 414 ? 3.398 3.514 19.435 1.00 84.81 414 THR A N 1
ATOM 3232 C CA . THR A 1 414 ? 3.401 2.047 19.317 1.00 84.81 414 THR A CA 1
ATOM 3233 C C . THR A 1 414 ? 3.945 1.439 20.610 1.00 84.81 414 THR A C 1
ATOM 3235 O O . THR A 1 414 ? 5.128 1.105 20.681 1.00 84.81 414 THR A O 1
ATOM 3238 N N . PRO A 1 415 ? 3.126 1.379 21.676 1.00 89.12 415 PRO A N 1
ATOM 3239 C CA . PRO A 1 415 ? 3.497 0.726 22.930 1.00 89.12 415 PRO A CA 1
ATOM 3240 C C . PRO A 1 415 ? 3.848 -0.746 22.704 1.00 89.12 415 PRO A C 1
ATOM 3242 O O . PRO A 1 415 ? 3.214 -1.393 21.868 1.00 89.12 415 PRO A O 1
ATOM 3245 N N . GLN A 1 416 ? 4.811 -1.273 23.467 1.00 89.62 416 GLN A N 1
ATOM 3246 C CA . GLN A 1 416 ? 5.204 -2.685 23.396 1.00 89.62 416 GLN A CA 1
ATOM 3247 C C . GLN A 1 416 ? 4.058 -3.611 23.818 1.00 89.62 416 GLN A C 1
ATOM 3249 O O . GLN A 1 416 ? 3.841 -4.645 23.191 1.00 89.62 416 GLN A O 1
ATOM 3254 N N . PHE A 1 417 ? 3.304 -3.211 24.842 1.00 93.00 417 PHE A N 1
ATOM 3255 C CA . PHE A 1 417 ? 2.154 -3.947 25.348 1.00 93.00 417 PHE A CA 1
ATOM 3256 C C . PHE A 1 417 ? 0.915 -3.060 25.341 1.00 93.00 417 PHE A C 1
ATOM 3258 O O . PHE A 1 417 ? 0.978 -1.874 25.678 1.00 93.00 417 PHE A O 1
ATOM 3265 N N . ILE A 1 418 ? -0.216 -3.643 24.953 1.00 95.56 418 ILE A N 1
ATOM 3266 C CA . ILE A 1 418 ? -1.530 -3.004 25.044 1.00 95.56 418 ILE A CA 1
ATOM 3267 C C . ILE A 1 418 ? -2.556 -4.024 25.543 1.00 95.56 418 ILE A C 1
ATOM 3269 O O . ILE A 1 418 ? -2.441 -5.211 25.248 1.00 95.56 418 ILE A O 1
ATOM 3273 N N . VAL A 1 419 ? -3.586 -3.558 26.239 1.00 94.81 419 VAL A N 1
ATOM 3274 C CA . VAL A 1 419 ? -4.851 -4.290 26.407 1.00 94.81 419 VAL A CA 1
ATOM 3275 C C . VAL A 1 419 ? -5.927 -3.632 25.554 1.00 94.81 419 VAL A C 1
ATOM 3277 O O . VAL A 1 419 ? -5.809 -2.459 25.197 1.00 94.81 419 VAL A O 1
ATOM 3280 N N . PHE A 1 420 ? -6.967 -4.377 25.196 1.00 93.50 420 PHE A N 1
ATOM 3281 C CA . PHE A 1 420 ? -8.062 -3.876 24.364 1.00 93.50 420 PHE A CA 1
ATOM 3282 C C . PHE A 1 420 ? -9.425 -4.336 24.886 1.00 93.50 420 PHE A C 1
ATOM 3284 O O . PHE A 1 420 ? -9.531 -5.369 25.549 1.00 93.50 420 PHE A O 1
ATOM 3291 N N . GLU A 1 421 ? -10.478 -3.595 24.540 1.00 88.56 421 GLU A N 1
ATOM 3292 C CA . GLU A 1 421 ? -11.855 -3.939 24.914 1.00 88.56 421 GLU A CA 1
ATOM 3293 C C . GLU A 1 421 ? -12.459 -4.978 23.964 1.00 88.56 421 GLU A C 1
ATOM 3295 O O . GLU A 1 421 ? -12.943 -6.017 24.406 1.00 88.56 421 GLU A O 1
ATOM 3300 N N . GLN A 1 422 ? -12.389 -4.733 22.649 1.00 83.88 422 GLN A N 1
ATOM 3301 C CA . GLN A 1 422 ? -13.047 -5.570 21.641 1.00 83.88 422 GLN A CA 1
ATOM 3302 C C . GLN A 1 422 ? -12.172 -5.810 20.404 1.00 83.88 422 GLN A C 1
ATOM 3304 O O . GLN A 1 422 ? -11.389 -4.952 19.991 1.00 83.88 422 GLN A O 1
ATOM 3309 N N . LEU A 1 423 ? -12.359 -6.969 19.766 1.00 85.75 423 LEU A N 1
ATOM 3310 C CA . LEU A 1 423 ? -11.852 -7.260 18.424 1.00 85.75 423 LEU A CA 1
ATOM 3311 C C . LEU A 1 423 ? -12.935 -7.033 17.373 1.00 85.75 423 LEU A C 1
ATOM 3313 O O . LEU A 1 423 ? -14.030 -7.589 17.474 1.00 85.75 423 LEU A O 1
ATOM 3317 N N . LEU A 1 424 ? -12.588 -6.275 16.335 1.00 83.50 424 LEU A N 1
ATOM 3318 C CA . LEU A 1 424 ? -13.429 -5.998 15.179 1.00 83.50 424 LEU A CA 1
ATOM 3319 C C . LEU A 1 424 ? -12.803 -6.594 13.915 1.00 83.50 424 LEU A C 1
ATOM 3321 O O . LEU A 1 424 ? -11.741 -6.156 13.471 1.00 83.50 424 LEU A O 1
ATOM 3325 N N . LYS A 1 425 ? -13.484 -7.549 13.282 1.00 80.56 425 LYS A N 1
ATOM 3326 C CA . LYS A 1 425 ? -13.098 -8.053 11.952 1.00 80.56 425 LYS A CA 1
ATOM 3327 C C . LYS A 1 425 ? -13.829 -7.306 10.851 1.00 80.56 425 LYS A C 1
ATOM 3329 O O . LYS A 1 425 ? -15.057 -7.264 10.831 1.00 80.56 425 LYS A O 1
ATOM 3334 N N . THR A 1 426 ? -13.050 -6.764 9.919 1.00 77.19 426 THR A N 1
ATOM 3335 C CA . THR A 1 426 ? -13.529 -6.217 8.642 1.00 77.19 426 THR A CA 1
ATOM 3336 C C . THR A 1 426 ? -12.727 -6.850 7.498 1.00 77.19 426 THR A C 1
ATOM 3338 O O . THR A 1 426 ? -12.781 -8.062 7.328 1.00 77.19 426 THR A O 1
ATOM 3341 N N . SER A 1 427 ? -11.934 -6.077 6.748 1.00 72.81 427 SER A N 1
ATOM 3342 C CA . SER A 1 427 ? -10.930 -6.606 5.809 1.00 72.81 427 SER A CA 1
ATOM 3343 C C . SER A 1 427 ? -9.681 -7.141 6.516 1.00 72.81 427 SER A C 1
ATOM 3345 O O . SER A 1 427 ? -8.947 -7.957 5.965 1.00 72.81 427 SER A O 1
ATOM 3347 N N . ARG A 1 428 ? -9.433 -6.660 7.736 1.00 81.19 428 ARG A N 1
ATOM 3348 C CA . ARG A 1 428 ? -8.405 -7.128 8.667 1.00 81.19 428 ARG A CA 1
ATOM 3349 C C . ARG A 1 428 ? -9.014 -7.197 10.061 1.00 81.19 428 ARG A C 1
ATOM 3351 O O . ARG A 1 428 ? -10.090 -6.641 10.304 1.00 81.19 428 ARG A O 1
ATOM 3358 N N . ASP A 1 429 ? -8.308 -7.861 10.961 1.00 87.12 429 ASP A N 1
ATOM 3359 C CA . ASP A 1 429 ? -8.670 -7.896 12.369 1.00 87.12 429 ASP A CA 1
ATOM 3360 C C . ASP A 1 429 ? -8.089 -6.677 13.072 1.00 87.12 429 ASP A C 1
ATOM 3362 O O . ASP A 1 429 ? -6.886 -6.423 12.986 1.00 87.12 429 ASP A O 1
ATOM 3366 N N . PHE A 1 430 ? -8.951 -5.921 13.744 1.00 90.50 430 PHE A N 1
ATOM 3367 C CA . PHE A 1 430 ? -8.590 -4.704 14.445 1.00 90.50 430 PHE A CA 1
ATOM 3368 C C . PHE A 1 430 ? -8.890 -4.801 15.939 1.00 90.50 430 PHE A C 1
ATOM 3370 O O . PHE A 1 430 ? -9.961 -5.264 16.323 1.00 90.50 430 PHE A O 1
ATOM 3377 N N . VAL A 1 431 ? -7.976 -4.311 16.775 1.00 92.00 431 VAL A N 1
ATOM 3378 C CA . VAL A 1 431 ? -8.245 -4.059 18.197 1.00 92.00 431 VAL A CA 1
ATOM 3379 C C . VAL A 1 431 ? -8.885 -2.684 18.368 1.00 92.00 431 VAL A C 1
ATOM 3381 O O . VAL A 1 431 ? -8.423 -1.694 17.789 1.00 92.00 431 VAL A O 1
ATOM 3384 N N . MET A 1 432 ? -9.954 -2.638 19.157 1.00 90.44 432 MET A N 1
ATOM 3385 C CA . MET A 1 432 ? -10.721 -1.441 19.489 1.00 90.44 432 MET A CA 1
ATOM 3386 C C . MET A 1 432 ? -10.519 -1.072 20.956 1.00 90.44 432 MET A C 1
ATOM 3388 O O . MET A 1 432 ? -10.407 -1.949 21.813 1.00 90.44 432 MET A O 1
ATOM 3392 N N . ASN A 1 433 ? -10.527 0.232 21.226 1.00 92.62 433 ASN A N 1
ATOM 3393 C CA . ASN A 1 433 ? -10.377 0.812 22.556 1.00 92.62 433 ASN A CA 1
ATOM 3394 C C . ASN A 1 433 ? -9.121 0.296 23.284 1.00 92.62 433 ASN A C 1
ATOM 3396 O O . ASN A 1 433 ? -9.199 -0.348 24.328 1.00 92.62 433 ASN A O 1
ATOM 3400 N N . ALA A 1 434 ? -7.956 0.544 22.683 1.00 95.44 434 ALA A N 1
ATOM 3401 C CA . ALA A 1 434 ? -6.679 0.063 23.189 1.00 95.44 434 ALA A CA 1
ATOM 3402 C C . ALA A 1 434 ? -6.113 0.974 24.289 1.00 95.44 434 ALA A C 1
ATOM 3404 O O . ALA A 1 434 ? -6.138 2.204 24.172 1.00 95.44 434 ALA A O 1
ATOM 3405 N N . THR A 1 435 ? -5.523 0.358 25.310 1.00 95.50 435 THR A N 1
ATOM 3406 C CA . THR A 1 435 ? -4.847 1.017 26.432 1.00 95.50 435 THR A CA 1
ATOM 3407 C C . THR A 1 435 ? -3.408 0.508 26.519 1.00 95.50 435 THR A C 1
ATOM 3409 O O . THR A 1 435 ? -3.206 -0.707 26.562 1.00 95.50 435 THR A O 1
ATOM 3412 N N . PRO A 1 436 ? -2.393 1.391 26.522 1.00 94.31 436 PRO A N 1
ATOM 3413 C CA . PRO A 1 436 ? -1.003 0.995 26.692 1.00 94.31 436 PRO A CA 1
ATOM 3414 C C . PRO A 1 436 ? -0.726 0.471 28.091 1.00 94.31 436 PRO A C 1
ATOM 3416 O O . PRO A 1 436 ? -1.289 0.955 29.075 1.00 94.31 436 PRO A O 1
ATOM 3419 N N . VAL A 1 437 ? 0.196 -0.481 28.146 1.00 92.62 437 VAL A N 1
ATOM 3420 C CA . VAL A 1 437 ? 0.615 -1.172 29.359 1.00 92.62 437 VAL A CA 1
ATOM 3421 C C . VAL A 1 437 ? 2.123 -1.038 29.513 1.00 92.62 437 VAL A C 1
ATOM 3423 O O . VAL A 1 437 ? 2.872 -1.280 28.563 1.00 92.62 437 VAL A O 1
ATOM 3426 N N . GLU A 1 438 ? 2.567 -0.660 30.709 1.00 90.25 438 GLU A N 1
ATOM 3427 C CA . GLU A 1 438 ? 3.983 -0.695 31.064 1.00 90.25 438 GLU A CA 1
ATOM 3428 C C . GLU A 1 438 ? 4.424 -2.117 31.417 1.00 90.25 438 GLU A C 1
ATOM 3430 O O . GLU A 1 438 ? 3.688 -2.895 32.027 1.00 90.25 438 GLU A O 1
ATOM 3435 N N . GLU A 1 439 ? 5.659 -2.457 31.050 1.00 88.88 439 GLU A N 1
ATOM 3436 C CA . GLU A 1 439 ? 6.232 -3.776 31.329 1.00 88.88 439 GLU A CA 1
ATOM 3437 C C . GLU A 1 439 ? 6.355 -4.048 32.838 1.00 88.88 439 GLU A C 1
ATOM 3439 O O . GLU A 1 439 ? 6.168 -5.180 33.279 1.00 88.88 439 GLU A O 1
ATOM 3444 N N . THR A 1 440 ? 6.623 -3.012 33.636 1.00 90.56 440 THR A N 1
ATOM 3445 C CA . THR A 1 440 ? 6.694 -3.075 35.105 1.00 90.56 440 THR A CA 1
ATOM 3446 C C . THR A 1 440 ? 5.384 -3.581 35.707 1.00 90.56 440 THR A C 1
ATOM 3448 O O . THR A 1 440 ? 5.400 -4.543 36.471 1.00 90.56 440 THR A O 1
ATOM 3451 N N . TRP A 1 441 ? 4.245 -3.019 35.291 1.00 90.69 441 TRP A N 1
ATOM 3452 C CA . TRP A 1 441 ? 2.918 -3.430 35.767 1.00 90.69 441 TRP A CA 1
ATOM 3453 C C . TRP A 1 441 ? 2.582 -4.862 35.348 1.00 90.69 441 TRP A C 1
ATOM 3455 O O . TRP A 1 441 ? 1.961 -5.610 36.099 1.00 90.69 441 TRP A O 1
ATOM 3465 N N . LEU A 1 442 ? 3.007 -5.265 34.147 1.00 88.25 442 LEU A N 1
ATOM 3466 C CA . LEU A 1 442 ? 2.808 -6.631 33.676 1.00 88.25 442 LEU A CA 1
ATOM 3467 C C . LEU A 1 442 ? 3.625 -7.636 34.504 1.00 88.25 442 LEU A C 1
ATOM 3469 O O . LEU A 1 442 ? 3.101 -8.688 34.865 1.00 88.25 442 LEU A O 1
ATOM 3473 N N . ARG A 1 443 ? 4.879 -7.308 34.850 1.00 88.19 443 ARG A N 1
ATOM 3474 C CA . ARG A 1 443 ? 5.721 -8.141 35.727 1.00 88.19 443 ARG A CA 1
ATOM 3475 C C . ARG A 1 443 ? 5.105 -8.313 37.119 1.00 88.19 443 ARG A C 1
ATOM 3477 O O . ARG A 1 443 ? 5.102 -9.432 37.626 1.00 88.19 443 ARG A O 1
ATOM 3484 N N . GLU A 1 444 ? 4.556 -7.243 37.700 1.00 87.44 444 GLU A N 1
ATOM 3485 C CA . GLU A 1 444 ? 3.834 -7.280 38.984 1.00 87.44 444 GLU A CA 1
ATOM 3486 C C . GLU A 1 444 ? 2.667 -8.279 38.929 1.00 87.44 444 GLU A C 1
ATOM 3488 O O . GLU A 1 444 ? 2.644 -9.244 39.690 1.00 87.44 444 GLU A O 1
ATOM 3493 N N . ILE A 1 445 ? 1.772 -8.133 37.948 1.00 84.38 445 ILE A N 1
ATOM 3494 C CA . ILE A 1 445 ? 0.574 -8.977 37.798 1.00 84.38 445 ILE A CA 1
ATOM 3495 C C . ILE A 1 445 ? 0.921 -10.451 37.527 1.00 84.38 445 ILE A C 1
ATOM 3497 O O . ILE A 1 445 ? 0.227 -11.353 38.004 1.00 84.38 445 ILE A O 1
ATOM 3501 N N . ILE A 1 446 ? 1.994 -10.717 36.774 1.00 85.31 446 ILE A N 1
ATOM 3502 C CA . ILE A 1 446 ? 2.493 -12.085 36.562 1.00 85.31 446 ILE A CA 1
ATOM 3503 C C . ILE A 1 446 ? 3.014 -12.670 37.882 1.00 85.31 446 ILE A C 1
ATOM 3505 O O . ILE A 1 446 ? 2.693 -13.811 38.213 1.00 85.31 446 ILE A O 1
ATOM 3509 N N . SER A 1 447 ? 3.781 -11.897 38.659 1.00 84.06 447 SER A N 1
ATOM 3510 C CA . SER A 1 447 ? 4.337 -12.356 39.941 1.00 84.06 447 SER A CA 1
ATOM 3511 C C . SER A 1 447 ? 3.271 -12.629 41.006 1.00 84.06 447 SER A C 1
ATOM 3513 O O . SER A 1 447 ? 3.424 -13.548 41.808 1.00 84.06 447 SER A O 1
ATOM 3515 N N . GLU A 1 448 ? 2.161 -11.889 40.966 1.00 80.19 448 GLU A N 1
ATOM 3516 C CA . GLU A 1 448 ? 0.984 -12.098 41.816 1.00 80.19 448 GLU A CA 1
ATOM 3517 C C . GLU A 1 448 ? 0.172 -13.342 41.413 1.00 80.19 448 GLU A C 1
ATOM 3519 O O . GLU A 1 448 ? -0.739 -13.752 42.130 1.00 80.19 448 GLU A O 1
ATOM 3524 N N . GLY A 1 449 ? 0.487 -13.966 40.270 1.00 71.88 449 GLY A N 1
ATOM 3525 C CA . GLY A 1 449 ? -0.214 -15.145 39.763 1.00 71.88 449 GLY A CA 1
ATOM 3526 C C . GLY A 1 449 ? -1.593 -14.847 39.168 1.00 71.88 449 GLY A C 1
ATOM 3527 O O . GLY A 1 449 ? -2.318 -15.780 38.817 1.00 71.88 449 GLY A O 1
ATOM 3528 N N . ALA A 1 450 ? -1.952 -13.568 39.014 1.00 69.44 450 ALA A N 1
ATOM 3529 C CA . ALA A 1 450 ? -3.207 -13.142 38.397 1.00 69.44 450 ALA A CA 1
ATOM 3530 C C . ALA A 1 450 ? -3.270 -13.507 36.905 1.00 69.44 450 ALA A C 1
ATOM 3532 O O . ALA A 1 450 ? -4.357 -13.687 36.353 1.00 69.44 450 ALA A O 1
ATOM 3533 N N . VAL A 1 451 ? -2.111 -13.658 36.249 1.00 73.62 451 VAL A N 1
ATOM 3534 C CA . VAL A 1 451 ? -2.023 -14.116 34.862 1.00 73.62 451 VAL A CA 1
ATOM 3535 C C . VAL A 1 451 ? -0.856 -15.080 34.665 1.00 73.62 451 VAL A C 1
ATOM 3537 O O . VAL A 1 451 ? 0.232 -14.879 35.197 1.00 73.62 451 VAL A O 1
ATOM 3540 N N . LYS A 1 452 ? -1.076 -16.130 33.868 1.00 76.44 452 LYS A N 1
ATOM 3541 C CA . LYS A 1 452 ? -0.088 -17.175 33.564 1.00 76.44 452 LYS A CA 1
ATOM 3542 C C . LYS A 1 452 ? 0.595 -16.903 32.222 1.00 76.44 452 LYS A C 1
ATOM 3544 O O . LYS A 1 452 ? 0.320 -17.594 31.245 1.00 76.44 452 LYS A O 1
ATOM 3549 N N . TYR A 1 453 ? 1.446 -15.882 32.162 1.00 80.25 453 TYR A N 1
ATOM 3550 C CA . TYR A 1 453 ? 2.265 -15.595 30.979 1.00 80.25 453 TYR A CA 1
ATOM 3551 C C . TYR A 1 453 ? 3.754 -15.653 31.322 1.00 80.25 453 TYR A C 1
ATOM 3553 O O . TYR A 1 453 ? 4.160 -15.173 32.377 1.00 80.25 453 TYR A O 1
ATOM 3561 N N . ASP A 1 454 ? 4.563 -16.181 30.404 1.00 81.81 454 ASP A N 1
ATOM 3562 C CA . ASP A 1 454 ? 6.020 -16.056 30.443 1.00 81.81 454 ASP A CA 1
ATOM 3563 C C . ASP A 1 454 ? 6.448 -14.848 29.592 1.00 81.81 454 ASP A C 1
ATOM 3565 O O . ASP A 1 454 ? 6.230 -14.797 28.378 1.00 81.81 454 ASP A O 1
ATOM 3569 N N . LEU A 1 455 ? 7.032 -13.838 30.240 1.00 83.62 455 LEU A N 1
ATOM 3570 C CA . LEU A 1 455 ? 7.455 -12.610 29.571 1.00 83.62 455 LEU A CA 1
ATOM 3571 C C . LEU A 1 455 ? 8.635 -12.844 28.613 1.00 83.62 455 LEU A C 1
ATOM 3573 O O . LEU A 1 455 ? 8.697 -12.198 27.566 1.00 83.62 455 LEU A O 1
ATOM 3577 N N . GLU A 1 456 ? 9.553 -13.759 28.936 1.00 82.38 456 GLU A N 1
ATOM 3578 C CA . GLU A 1 456 ? 10.700 -14.077 28.078 1.00 82.38 456 GLU A CA 1
ATOM 3579 C C . GLU A 1 456 ? 10.234 -14.792 26.810 1.00 82.38 456 GLU A C 1
ATOM 3581 O O . GLU A 1 456 ? 10.638 -14.423 25.701 1.00 82.38 456 GLU A O 1
ATOM 3586 N N . GLU A 1 457 ? 9.302 -15.738 26.952 1.00 83.25 457 GLU A N 1
ATOM 3587 C CA . GLU A 1 457 ? 8.660 -16.399 25.817 1.00 83.25 457 GLU A CA 1
ATOM 3588 C C . GLU A 1 457 ? 7.932 -15.377 24.930 1.00 83.25 457 GLU A C 1
ATOM 3590 O O . GLU A 1 457 ? 8.117 -15.363 23.710 1.00 83.25 457 GLU A O 1
ATOM 3595 N N . LEU A 1 458 ? 7.175 -14.445 25.523 1.00 82.75 458 LEU A N 1
ATOM 3596 C CA . LEU A 1 458 ? 6.500 -13.376 24.783 1.00 82.75 458 LEU A CA 1
ATOM 3597 C C . LEU A 1 458 ? 7.479 -12.489 24.008 1.00 82.75 458 LEU A C 1
ATOM 3599 O O . LEU A 1 458 ? 7.241 -12.202 22.832 1.00 82.75 458 LEU A O 1
ATOM 3603 N N . MET A 1 459 ? 8.585 -12.078 24.626 1.00 83.88 459 MET A N 1
ATOM 3604 C CA . MET A 1 459 ? 9.603 -11.247 23.975 1.00 83.88 459 MET A CA 1
ATOM 3605 C C . MET A 1 459 ? 10.380 -11.988 22.890 1.00 83.88 459 MET A C 1
ATOM 3607 O O . MET A 1 459 ? 10.757 -11.370 21.895 1.00 83.88 459 MET A O 1
ATOM 3611 N N . SER A 1 460 ? 10.542 -13.309 23.004 1.00 82.00 460 SER A N 1
ATOM 3612 C CA . SER A 1 460 ? 11.202 -14.125 21.976 1.00 82.00 460 SER A CA 1
ATOM 3613 C C . SER A 1 460 ? 10.483 -14.096 20.618 1.00 82.00 460 SER A C 1
ATOM 3615 O O . SER A 1 460 ? 11.106 -14.279 19.571 1.00 82.00 460 SER A O 1
ATOM 3617 N N . THR A 1 461 ? 9.179 -13.813 20.628 1.00 80.81 461 THR A N 1
ATOM 3618 C CA . THR A 1 461 ? 8.335 -13.758 19.424 1.00 80.81 461 THR A CA 1
ATOM 3619 C C . THR A 1 461 ? 8.332 -12.405 18.717 1.00 80.81 461 THR A C 1
ATOM 3621 O O . THR A 1 461 ? 7.792 -12.290 17.615 1.00 80.81 461 THR A O 1
ATOM 3624 N N . VAL A 1 462 ? 8.895 -11.373 19.351 1.00 86.56 462 VAL A N 1
ATOM 3625 C CA . VAL A 1 462 ? 9.001 -10.037 18.764 1.00 86.56 462 VAL A CA 1
ATOM 3626 C C . VAL A 1 462 ? 10.024 -10.100 17.635 1.00 86.56 462 VAL A C 1
ATOM 3628 O O . VAL A 1 462 ? 11.153 -10.561 17.813 1.00 86.56 462 VAL A O 1
ATOM 3631 N N . LEU A 1 463 ? 9.614 -9.648 16.454 1.00 87.19 463 LEU A N 1
ATOM 3632 C CA . LEU A 1 463 ? 10.458 -9.623 15.273 1.00 87.19 463 LEU A CA 1
ATOM 3633 C C . LEU A 1 463 ? 11.610 -8.643 15.492 1.00 87.19 463 LEU A C 1
ATOM 3635 O O . LEU A 1 463 ? 11.389 -7.497 15.891 1.00 87.19 463 LEU A O 1
ATOM 3639 N N . LYS A 1 464 ? 12.833 -9.075 15.183 1.00 84.88 464 LYS A N 1
ATOM 3640 C CA . LYS A 1 464 ? 13.992 -8.184 15.105 1.00 84.88 464 LYS A CA 1
ATOM 3641 C C . LYS A 1 464 ? 14.321 -7.880 13.656 1.00 84.88 464 LYS A C 1
ATOM 3643 O O . LYS A 1 464 ? 14.208 -8.751 12.796 1.00 84.88 464 LYS A O 1
ATOM 3648 N N . GLU A 1 465 ? 14.728 -6.639 13.418 1.00 85.56 465 GLU A N 1
ATOM 3649 C CA . GLU A 1 465 ? 15.225 -6.198 12.122 1.00 85.56 465 GLU A CA 1
ATOM 3650 C C . GLU A 1 465 ? 16.613 -6.785 11.861 1.00 85.56 465 GLU A C 1
ATOM 3652 O O . GLU A 1 465 ? 17.511 -6.705 12.700 1.00 85.56 465 GLU A O 1
ATOM 3657 N N . VAL A 1 466 ? 16.783 -7.347 10.672 1.00 84.44 466 VAL A N 1
ATOM 3658 C CA . VAL A 1 466 ? 18.062 -7.764 10.112 1.00 84.44 466 VAL A CA 1
ATOM 3659 C C . VAL A 1 466 ? 18.144 -7.191 8.708 1.00 84.44 466 VAL A C 1
ATOM 3661 O O . VAL A 1 466 ? 17.325 -7.513 7.848 1.00 84.44 466 VAL A O 1
ATOM 3664 N N . ALA A 1 467 ? 19.122 -6.324 8.474 1.00 83.88 467 ALA A N 1
ATOM 3665 C CA . ALA A 1 467 ? 19.352 -5.732 7.166 1.00 83.88 467 ALA A CA 1
ATOM 3666 C C . ALA A 1 467 ? 20.320 -6.602 6.357 1.00 83.88 467 ALA A C 1
ATOM 3668 O O . ALA A 1 467 ? 21.473 -6.789 6.743 1.00 83.88 467 ALA A O 1
ATOM 3669 N N . LEU A 1 468 ? 19.864 -7.104 5.208 1.00 82.38 468 LEU A N 1
ATOM 3670 C CA . LEU A 1 468 ? 20.734 -7.713 4.209 1.00 82.38 468 LEU A CA 1
ATOM 3671 C C . LEU A 1 468 ? 21.143 -6.666 3.168 1.00 82.38 468 LEU A C 1
ATOM 3673 O O . LEU A 1 468 ? 20.272 -6.121 2.483 1.00 82.38 468 LEU A O 1
ATOM 3677 N N . PRO A 1 469 ? 22.444 -6.374 3.010 1.00 79.19 469 PRO A N 1
ATOM 3678 C CA . PRO A 1 469 ? 22.912 -5.470 1.971 1.00 79.19 469 PRO A CA 1
ATOM 3679 C C . PRO A 1 469 ? 22.707 -6.089 0.584 1.00 79.19 469 PRO A C 1
ATOM 3681 O O . PRO A 1 469 ? 23.254 -7.143 0.267 1.00 79.19 469 PRO A O 1
ATOM 3684 N N . CYS A 1 470 ? 21.938 -5.419 -0.274 1.00 82.62 470 CYS A N 1
ATOM 3685 C CA . CYS A 1 470 ? 21.692 -5.875 -1.640 1.00 82.62 470 CYS A CA 1
ATOM 3686 C C . CYS A 1 470 ? 21.371 -4.697 -2.563 1.00 82.62 470 CYS A C 1
ATOM 3688 O O . CYS A 1 470 ? 20.583 -3.820 -2.226 1.00 82.62 470 CYS A O 1
ATOM 3690 N N . SER A 1 471 ? 21.959 -4.675 -3.758 1.00 85.06 471 SER A N 1
ATOM 3691 C CA . SER A 1 471 ? 21.735 -3.581 -4.707 1.00 85.06 471 SER A CA 1
ATOM 3692 C C . SER A 1 471 ? 20.246 -3.414 -5.069 1.00 85.06 471 SER A C 1
ATOM 3694 O O . SER A 1 471 ? 19.502 -4.401 -5.094 1.00 85.06 471 SER A O 1
ATOM 3696 N N . PRO A 1 472 ? 19.791 -2.197 -5.426 1.00 83.75 472 PRO A N 1
ATOM 3697 C CA . PRO A 1 472 ? 18.424 -1.981 -5.912 1.00 83.75 472 PRO A CA 1
ATOM 3698 C C . PRO A 1 472 ? 18.048 -2.883 -7.102 1.00 83.75 472 PRO A C 1
ATOM 3700 O O . PRO A 1 472 ? 16.898 -3.315 -7.233 1.00 83.75 472 PRO A O 1
ATOM 3703 N N . ASP A 1 473 ? 19.021 -3.220 -7.952 1.00 85.50 473 ASP A N 1
ATOM 3704 C CA . ASP A 1 473 ? 18.830 -4.128 -9.084 1.00 85.50 473 ASP A CA 1
ATOM 3705 C C . ASP A 1 473 ? 18.606 -5.577 -8.642 1.00 85.50 473 ASP A C 1
ATOM 3707 O O . ASP A 1 473 ? 17.691 -6.229 -9.151 1.00 85.50 473 ASP A O 1
ATOM 3711 N N . LEU A 1 474 ? 19.368 -6.071 -7.658 1.00 86.31 474 LEU A N 1
ATOM 3712 C CA . LEU A 1 474 ? 19.127 -7.388 -7.062 1.00 86.31 474 LEU A CA 1
ATOM 3713 C C . LEU A 1 474 ? 17.782 -7.448 -6.353 1.00 86.31 474 LEU A C 1
ATOM 3715 O O . LEU A 1 474 ? 17.068 -8.435 -6.512 1.00 86.31 474 LEU A O 1
ATOM 3719 N N . ILE A 1 475 ? 17.402 -6.391 -5.628 1.00 85.88 475 ILE A N 1
ATOM 3720 C CA . ILE A 1 475 ? 16.089 -6.318 -4.978 1.00 85.88 475 ILE A CA 1
ATOM 3721 C C . ILE A 1 475 ? 14.978 -6.457 -6.024 1.00 85.88 475 ILE A C 1
ATOM 3723 O O . ILE A 1 475 ? 14.032 -7.229 -5.849 1.00 85.88 475 ILE A O 1
ATOM 3727 N N . THR A 1 476 ? 15.114 -5.735 -7.136 1.00 85.62 476 THR A N 1
ATOM 3728 C CA . THR A 1 476 ? 14.144 -5.754 -8.233 1.00 85.62 476 THR A CA 1
ATOM 3729 C C . THR A 1 476 ? 14.076 -7.126 -8.907 1.00 85.62 476 THR A C 1
ATOM 3731 O O . THR A 1 476 ? 12.982 -7.620 -9.186 1.00 85.62 476 THR A O 1
ATOM 3734 N N . LEU A 1 477 ? 15.221 -7.767 -9.153 1.00 84.75 477 LEU A N 1
ATOM 3735 C CA . LEU A 1 477 ? 15.285 -9.090 -9.779 1.00 84.75 477 LEU A CA 1
ATOM 3736 C C . LEU A 1 477 ? 14.725 -10.184 -8.863 1.00 84.75 477 LEU A C 1
ATOM 3738 O O . LEU A 1 477 ? 13.804 -10.905 -9.263 1.00 84.75 477 LEU A O 1
ATOM 3742 N N . ALA A 1 478 ? 15.218 -10.271 -7.627 1.00 83.56 478 ALA A N 1
ATOM 3743 C CA . ALA A 1 478 ? 14.852 -11.322 -6.682 1.00 83.56 478 ALA A CA 1
ATOM 3744 C C . ALA A 1 478 ? 13.408 -11.168 -6.186 1.00 83.56 478 ALA A C 1
ATOM 3746 O O . ALA A 1 478 ? 12.650 -12.135 -6.176 1.00 83.56 478 ALA A O 1
ATOM 3747 N N . PHE A 1 479 ? 12.976 -9.943 -5.872 1.00 83.81 479 PHE A N 1
ATOM 3748 C CA . PHE A 1 479 ? 11.718 -9.697 -5.156 1.00 83.81 479 PHE A CA 1
ATOM 3749 C C . PHE A 1 479 ? 10.689 -8.870 -5.949 1.00 83.81 479 PHE A C 1
ATOM 3751 O O . PHE A 1 479 ? 9.618 -8.553 -5.428 1.00 83.81 479 PHE A O 1
ATOM 3758 N N . GLY A 1 480 ? 10.981 -8.507 -7.203 1.00 78.00 480 GLY A N 1
ATOM 3759 C CA . GLY A 1 480 ? 10.089 -7.748 -8.094 1.00 78.00 480 GLY A CA 1
ATOM 3760 C C . GLY A 1 480 ? 10.238 -6.227 -7.965 1.00 78.00 480 GLY A C 1
ATOM 3761 O O . GLY A 1 480 ? 10.755 -5.722 -6.968 1.00 78.00 480 GLY A O 1
ATOM 3762 N N . GLY A 1 481 ? 9.767 -5.472 -8.962 1.00 71.62 481 GLY A N 1
ATOM 3763 C CA . GLY A 1 481 ? 9.804 -3.997 -8.942 1.00 71.62 481 GLY A CA 1
ATOM 3764 C C . GLY A 1 481 ? 8.807 -3.359 -7.959 1.00 71.62 481 GLY A C 1
ATOM 3765 O O . GLY A 1 481 ? 8.001 -4.063 -7.345 1.00 71.62 481 GLY A O 1
ATOM 3766 N N . ARG A 1 482 ? 8.805 -2.018 -7.844 1.00 60.31 482 ARG A N 1
ATOM 3767 C CA . ARG A 1 482 ? 7.945 -1.249 -6.904 1.00 60.31 482 ARG A CA 1
ATOM 3768 C C . ARG A 1 482 ? 6.471 -1.656 -6.890 1.00 60.31 482 ARG A C 1
ATOM 3770 O O . ARG A 1 482 ? 5.854 -1.683 -5.833 1.00 60.31 482 ARG A O 1
ATOM 3777 N N . PHE A 1 483 ? 5.908 -1.982 -8.052 1.00 55.50 483 PHE A N 1
ATOM 3778 C CA . PHE A 1 483 ? 4.481 -2.286 -8.205 1.00 55.50 483 PHE A CA 1
ATOM 3779 C C . PHE A 1 483 ? 4.145 -3.787 -8.114 1.00 55.50 483 PHE A C 1
ATOM 3781 O O . PHE A 1 483 ? 2.982 -4.164 -8.219 1.00 55.50 483 PHE A O 1
ATOM 3788 N N . GLN A 1 484 ? 5.135 -4.663 -7.905 1.00 66.94 484 GLN A N 1
ATOM 3789 C CA . GLN A 1 484 ? 4.951 -6.121 -7.869 1.00 66.94 484 GLN A CA 1
ATOM 3790 C C . GLN A 1 484 ? 4.937 -6.654 -6.431 1.00 66.94 484 GLN A C 1
ATOM 3792 O O . GLN A 1 484 ? 5.820 -7.410 -6.026 1.00 66.94 484 GLN A O 1
ATOM 3797 N N . ARG A 1 485 ? 3.927 -6.267 -5.640 1.00 75.25 485 ARG A N 1
ATOM 3798 C CA . ARG A 1 485 ? 3.823 -6.690 -4.230 1.00 75.25 485 ARG A CA 1
ATOM 3799 C C . ARG A 1 485 ? 3.635 -8.203 -4.066 1.00 75.25 485 ARG A C 1
ATOM 3801 O O . ARG A 1 485 ? 4.269 -8.792 -3.203 1.00 75.25 485 ARG A O 1
ATOM 3808 N N . ARG A 1 486 ? 2.874 -8.826 -4.969 1.00 79.19 486 ARG A N 1
ATOM 3809 C CA . ARG A 1 486 ? 2.572 -10.266 -4.963 1.00 79.19 486 ARG A CA 1
ATOM 3810 C C . ARG A 1 486 ? 3.821 -11.154 -4.896 1.00 79.19 486 ARG A C 1
ATOM 3812 O O . ARG A 1 486 ? 3.840 -12.108 -4.135 1.00 79.19 486 ARG A O 1
ATOM 3819 N N . LYS A 1 487 ? 4.882 -10.802 -5.632 1.00 80.62 487 LYS A N 1
ATOM 3820 C CA . LYS A 1 487 ? 6.145 -11.558 -5.623 1.00 80.62 487 LYS A CA 1
ATOM 3821 C C . LYS A 1 487 ? 6.853 -11.487 -4.265 1.00 80.62 487 LYS A C 1
ATOM 3823 O O . LYS A 1 487 ? 7.477 -12.453 -3.851 1.00 80.62 487 LYS A O 1
ATOM 3828 N N . LEU A 1 488 ? 6.760 -10.351 -3.570 1.00 85.31 488 LEU A N 1
ATOM 3829 C CA . LEU A 1 488 ? 7.319 -10.211 -2.225 1.00 85.31 488 LEU A CA 1
ATOM 3830 C C . LEU A 1 488 ? 6.518 -11.032 -1.208 1.00 85.31 488 LEU A C 1
ATOM 3832 O O . LEU A 1 488 ? 7.124 -11.674 -0.361 1.00 85.31 488 LEU A O 1
ATOM 3836 N N . ASP A 1 489 ? 5.189 -11.047 -1.328 1.00 83.50 489 ASP A N 1
ATOM 3837 C CA . ASP A 1 489 ? 4.320 -11.827 -0.441 1.00 83.50 489 ASP A CA 1
ATOM 3838 C C . ASP A 1 489 ? 4.534 -13.352 -0.641 1.00 83.50 489 ASP A C 1
ATOM 3840 O O . ASP A 1 489 ? 4.606 -14.097 0.331 1.00 83.50 489 ASP A O 1
ATOM 3844 N N . GLU A 1 490 ? 4.751 -13.817 -1.881 1.00 86.00 490 GLU A N 1
ATOM 3845 C CA . GLU A 1 490 ? 5.136 -15.213 -2.186 1.00 86.00 490 GLU A CA 1
ATOM 3846 C C . GLU A 1 490 ? 6.486 -15.602 -1.550 1.00 86.00 490 GLU A C 1
ATOM 3848 O O . GLU A 1 490 ? 6.671 -16.726 -1.076 1.00 86.00 490 GLU A O 1
ATOM 3853 N N . VAL A 1 491 ? 7.444 -14.670 -1.521 1.00 88.44 491 VAL A N 1
ATOM 3854 C CA . VAL A 1 491 ? 8.741 -14.886 -0.865 1.00 88.44 491 VAL A CA 1
ATOM 3855 C C . VAL A 1 491 ? 8.599 -14.876 0.658 1.00 88.44 491 VAL A C 1
ATOM 3857 O O . VAL A 1 491 ? 9.177 -15.744 1.305 1.00 88.44 491 VAL A O 1
ATOM 3860 N N . GLU A 1 492 ? 7.818 -13.954 1.231 1.00 89.75 492 GLU A N 1
ATOM 3861 C CA . GLU A 1 492 ? 7.488 -13.947 2.666 1.00 89.75 492 GLU A CA 1
ATOM 3862 C C . GLU A 1 492 ? 6.897 -15.300 3.097 1.00 89.75 492 GLU A C 1
ATOM 3864 O O . GLU A 1 492 ? 7.351 -15.873 4.086 1.00 89.75 492 GLU A O 1
ATOM 3869 N N . GLU A 1 493 ? 5.964 -15.863 2.319 1.00 88.25 493 GLU A N 1
ATOM 3870 C CA . GLU A 1 493 ? 5.370 -17.181 2.585 1.00 88.25 493 GLU A CA 1
ATOM 3871 C C . GLU A 1 493 ? 6.411 -18.314 2.515 1.00 88.25 493 GLU A C 1
ATOM 3873 O O . GLU A 1 493 ? 6.445 -19.193 3.378 1.00 88.25 493 GLU A O 1
ATOM 3878 N N . LYS A 1 494 ? 7.306 -18.291 1.518 1.00 88.56 494 LYS A N 1
ATOM 3879 C CA . LYS A 1 494 ? 8.378 -19.292 1.379 1.00 88.56 494 LYS A CA 1
ATOM 3880 C C . LYS A 1 494 ? 9.363 -19.257 2.553 1.00 88.56 494 LYS A C 1
ATOM 3882 O O . LYS A 1 494 ? 9.790 -20.314 3.028 1.00 88.56 494 LYS A O 1
ATOM 3887 N N . VAL A 1 495 ? 9.734 -18.059 3.007 1.00 90.88 495 VAL A N 1
ATOM 3888 C CA . VAL A 1 495 ? 10.620 -17.878 4.165 1.00 90.88 495 VAL A CA 1
ATOM 3889 C C . VAL A 1 495 ? 9.901 -18.307 5.444 1.00 90.88 495 VAL A C 1
ATOM 3891 O O . VAL A 1 495 ? 10.474 -19.065 6.217 1.00 90.88 495 VAL A O 1
ATOM 3894 N N . SER A 1 496 ? 8.634 -17.920 5.622 1.00 89.94 496 SER A N 1
ATOM 3895 C CA . SER A 1 496 ? 7.808 -18.314 6.772 1.00 89.94 496 SER A CA 1
ATOM 3896 C C . SER A 1 496 ? 7.723 -19.838 6.929 1.00 89.94 496 SER A C 1
ATOM 3898 O O . SER A 1 496 ? 8.074 -20.352 7.989 1.00 89.94 496 SER A O 1
ATOM 3900 N N . LYS A 1 497 ? 7.422 -20.583 5.853 1.00 90.69 497 LYS A N 1
ATOM 3901 C CA . LYS A 1 497 ? 7.392 -22.064 5.863 1.00 90.69 497 LYS A CA 1
ATOM 3902 C C . LYS A 1 497 ? 8.728 -22.705 6.243 1.00 90.69 497 LYS A C 1
ATOM 3904 O O . LYS A 1 497 ? 8.764 -23.791 6.807 1.00 90.69 497 LYS A O 1
ATOM 3909 N N . SER A 1 498 ? 9.838 -22.044 5.916 1.00 89.81 498 SER A N 1
ATOM 3910 C CA . SER A 1 498 ? 11.193 -22.515 6.241 1.00 89.81 498 SER A CA 1
ATOM 3911 C C . SER A 1 498 ? 11.626 -22.137 7.669 1.00 89.81 498 SER A C 1
ATOM 3913 O O . SER A 1 498 ? 12.644 -22.625 8.161 1.00 89.81 498 SER A O 1
ATOM 3915 N N . CYS A 1 499 ? 10.856 -21.272 8.330 1.00 88.94 499 CYS A N 1
ATOM 3916 C CA . CYS A 1 499 ? 11.048 -20.780 9.690 1.00 88.94 499 CYS A CA 1
ATOM 3917 C C . CYS A 1 499 ? 9.939 -21.292 10.627 1.00 88.94 499 CYS A C 1
ATOM 3919 O O . CYS A 1 499 ? 9.470 -20.545 11.480 1.00 88.94 499 CYS A O 1
ATOM 3921 N N . ASP A 1 500 ? 9.506 -22.546 10.468 1.00 86.19 500 ASP A N 1
ATOM 3922 C CA . ASP A 1 500 ? 8.480 -23.194 11.306 1.00 86.19 500 ASP A CA 1
ATOM 3923 C C . ASP A 1 500 ? 7.140 -22.423 11.338 1.00 86.19 500 ASP A C 1
ATOM 3925 O O . ASP A 1 500 ? 6.541 -22.239 12.396 1.00 86.19 500 ASP A O 1
ATOM 3929 N N . ASP A 1 501 ? 6.713 -21.898 10.183 1.00 84.25 501 ASP A N 1
ATOM 3930 C CA . ASP A 1 501 ? 5.529 -21.035 10.021 1.00 84.25 501 ASP A CA 1
ATOM 3931 C C . ASP A 1 501 ? 5.558 -19.768 10.904 1.00 84.25 501 ASP A C 1
ATOM 3933 O O . ASP A 1 501 ? 4.529 -19.159 11.213 1.00 84.25 501 ASP A O 1
ATOM 3937 N N . SER A 1 502 ? 6.761 -19.326 11.292 1.00 85.25 502 SER A N 1
ATOM 3938 C CA . SER A 1 502 ? 6.953 -18.075 12.024 1.00 85.25 502 SER A CA 1
ATOM 3939 C C . SER A 1 502 ? 6.527 -16.875 11.186 1.00 85.25 502 SER A C 1
ATOM 3941 O O . SER A 1 502 ? 6.655 -16.849 9.957 1.00 85.25 502 SER A O 1
ATOM 3943 N N . LEU A 1 503 ? 6.075 -15.830 11.875 1.00 85.69 503 LEU A N 1
ATOM 3944 C CA . LEU A 1 503 ? 5.774 -14.544 11.264 1.00 85.69 503 LEU A CA 1
ATOM 3945 C C . LEU A 1 503 ? 7.053 -13.936 10.669 1.00 85.69 503 LEU A C 1
ATOM 3947 O O . LEU A 1 503 ? 8.036 -13.732 11.377 1.00 85.69 503 LEU A O 1
ATOM 3951 N N . VAL A 1 504 ? 7.020 -13.616 9.377 1.00 88.69 504 VAL A N 1
ATOM 3952 C CA . VAL A 1 504 ? 8.122 -12.965 8.659 1.00 88.69 504 VAL A CA 1
ATOM 3953 C C . VAL A 1 504 ? 7.572 -11.757 7.915 1.00 88.69 504 VAL A C 1
ATOM 3955 O O . VAL A 1 504 ? 6.540 -11.845 7.250 1.00 88.69 504 VAL A O 1
ATOM 3958 N N . VAL A 1 505 ? 8.261 -10.622 8.014 1.00 89.19 505 VAL A N 1
ATOM 3959 C CA . VAL A 1 505 ? 7.970 -9.441 7.196 1.00 89.19 505 VAL A CA 1
ATOM 3960 C C . VAL A 1 505 ? 9.226 -9.026 6.447 1.00 89.19 505 VAL A C 1
ATOM 3962 O O . VAL A 1 505 ? 10.302 -8.945 7.035 1.00 89.19 505 VAL A O 1
ATOM 3965 N N . LEU A 1 506 ? 9.083 -8.762 5.148 1.00 89.75 506 LEU A N 1
ATOM 3966 C CA . LEU A 1 506 ? 10.162 -8.284 4.293 1.00 89.75 506 LEU A CA 1
ATOM 3967 C C . LEU A 1 506 ? 9.850 -6.868 3.805 1.00 89.75 506 LEU A C 1
ATOM 3969 O O . LEU A 1 506 ? 8.762 -6.592 3.284 1.00 89.75 506 LEU A O 1
ATOM 3973 N N . GLU A 1 507 ? 10.823 -5.971 3.935 1.00 87.44 507 GLU A N 1
ATOM 3974 C CA . GLU A 1 507 ? 10.735 -4.603 3.432 1.00 87.44 507 GLU A CA 1
ATOM 3975 C C . GLU A 1 507 ? 11.922 -4.251 2.538 1.00 87.44 507 GLU A C 1
ATOM 3977 O O . GLU A 1 507 ? 13.085 -4.487 2.857 1.00 87.44 507 GLU A O 1
ATOM 3982 N N . LYS A 1 508 ? 11.606 -3.654 1.387 1.00 85.94 508 LYS A N 1
ATOM 3983 C CA . LYS A 1 508 ? 12.595 -3.195 0.414 1.00 85.94 508 LYS A CA 1
ATOM 3984 C C . LYS A 1 508 ? 13.028 -1.782 0.787 1.00 85.94 508 LYS A C 1
ATOM 3986 O O . LYS A 1 508 ? 12.223 -0.860 0.666 1.00 85.94 508 LYS A O 1
ATOM 3991 N N . ASP A 1 509 ? 14.287 -1.602 1.168 1.00 80.50 509 ASP A N 1
ATOM 3992 C CA . ASP A 1 509 ? 14.900 -0.282 1.301 1.00 80.50 509 ASP A CA 1
ATOM 3993 C C . ASP A 1 509 ? 15.686 0.034 0.023 1.00 80.50 509 ASP A C 1
ATOM 3995 O O . ASP A 1 509 ? 16.883 -0.232 -0.101 1.00 80.50 509 ASP A O 1
ATOM 3999 N N . GLU A 1 510 ? 14.983 0.558 -0.985 1.00 73.56 510 GLU A N 1
ATOM 4000 C CA . GLU A 1 510 ? 15.605 0.928 -2.263 1.00 73.56 510 GLU A CA 1
ATOM 4001 C C . GLU A 1 510 ? 16.568 2.117 -2.128 1.00 73.56 510 GLU A C 1
ATOM 4003 O O . GLU A 1 510 ? 17.469 2.249 -2.954 1.00 73.56 510 GLU A O 1
ATOM 4008 N N . ALA A 1 511 ? 16.387 2.975 -1.116 1.00 67.31 511 ALA A N 1
ATOM 4009 C CA . ALA A 1 511 ? 17.212 4.164 -0.916 1.00 67.31 511 ALA A CA 1
ATOM 4010 C C . ALA A 1 511 ? 18.592 3.801 -0.356 1.00 67.31 511 ALA A C 1
ATOM 4012 O O . ALA A 1 511 ? 19.599 4.320 -0.828 1.00 67.31 511 ALA A O 1
ATOM 4013 N N . GLN A 1 512 ? 18.644 2.885 0.616 1.00 68.94 512 GLN A N 1
ATOM 4014 C CA . GLN A 1 512 ? 19.901 2.397 1.191 1.00 68.94 512 GLN A CA 1
ATOM 4015 C C . GLN A 1 512 ? 20.449 1.149 0.484 1.00 68.94 512 GLN A C 1
ATOM 4017 O O . GLN A 1 512 ? 21.582 0.738 0.753 1.00 68.94 512 GLN A O 1
ATOM 4022 N N . GLY A 1 513 ? 19.670 0.542 -0.419 1.00 74.12 513 GLY A N 1
ATOM 4023 C CA . GLY A 1 513 ? 20.018 -0.701 -1.104 1.00 74.12 513 GLY A CA 1
ATOM 4024 C C . GLY A 1 513 ? 20.153 -1.856 -0.114 1.00 74.12 513 GLY A C 1
ATOM 4025 O O . GLY A 1 513 ? 21.228 -2.443 0.042 1.00 74.12 513 GLY A O 1
ATOM 4026 N N . GLN A 1 514 ? 19.075 -2.137 0.612 1.00 84.56 514 GLN A N 1
ATOM 4027 C CA . GLN A 1 514 ? 19.020 -3.216 1.593 1.00 84.56 514 GLN A CA 1
ATOM 4028 C C . GLN A 1 514 ? 17.650 -3.900 1.574 1.00 84.56 514 GLN A C 1
ATOM 4030 O O . GLN A 1 514 ? 16.624 -3.280 1.288 1.00 84.56 514 GLN A O 1
ATOM 4035 N N . MET A 1 515 ? 17.631 -5.189 1.895 1.00 87.31 515 MET A N 1
ATOM 4036 C CA . MET A 1 515 ? 16.417 -5.924 2.224 1.00 87.31 515 MET A CA 1
ATOM 4037 C C . MET A 1 515 ? 16.338 -6.039 3.742 1.00 87.31 515 MET A C 1
ATOM 4039 O O . MET A 1 515 ? 17.187 -6.681 4.358 1.00 87.31 515 MET A O 1
ATOM 4043 N N . LYS A 1 516 ? 15.323 -5.420 4.342 1.00 88.62 516 LYS A N 1
ATOM 4044 C CA . LYS A 1 516 ? 15.056 -5.518 5.777 1.00 88.62 516 LYS A CA 1
ATOM 4045 C C . LYS A 1 516 ? 14.186 -6.734 6.038 1.00 88.62 516 LYS A C 1
ATOM 4047 O O . LYS A 1 516 ? 13.119 -6.888 5.443 1.00 88.62 516 LYS A O 1
ATOM 4052 N N . ILE A 1 517 ? 14.663 -7.601 6.916 1.00 89.50 517 ILE A N 1
ATOM 4053 C CA . ILE A 1 517 ? 13.991 -8.824 7.337 1.00 89.50 517 ILE A CA 1
ATOM 4054 C C . ILE A 1 517 ? 13.565 -8.637 8.778 1.00 89.50 517 ILE A C 1
ATOM 4056 O O . ILE A 1 517 ? 14.390 -8.334 9.632 1.00 89.50 517 ILE A O 1
ATOM 4060 N N . PHE A 1 518 ? 12.294 -8.874 9.054 1.00 90.38 518 PHE A N 1
ATOM 4061 C CA . PHE A 1 518 ? 11.754 -8.890 10.402 1.00 90.38 518 PHE A CA 1
ATOM 4062 C C . PHE A 1 518 ? 11.311 -10.315 10.707 1.00 90.38 518 PHE A C 1
ATOM 4064 O O . PHE A 1 518 ? 10.359 -10.820 10.109 1.00 90.38 518 PHE A O 1
ATOM 4071 N N . VAL A 1 519 ? 12.037 -10.973 11.606 1.00 89.94 519 VAL A N 1
ATOM 4072 C CA . VAL A 1 519 ? 11.864 -12.390 11.959 1.00 89.94 519 VAL A CA 1
ATOM 4073 C C . VAL A 1 519 ? 12.162 -12.583 13.454 1.00 89.94 519 VAL A C 1
ATOM 4075 O O . VAL A 1 519 ? 12.936 -11.796 14.012 1.00 89.94 519 VAL A O 1
ATOM 4078 N N . PRO A 1 520 ? 11.567 -13.576 14.148 1.00 87.12 520 PRO A N 1
ATOM 4079 C CA . PRO A 1 520 ? 11.955 -13.891 15.518 1.00 87.12 520 PRO A CA 1
ATOM 4080 C C . PRO A 1 520 ? 13.440 -14.254 15.603 1.00 87.12 520 PRO A C 1
ATOM 4082 O O . PRO A 1 520 ? 13.988 -14.893 14.703 1.00 87.12 520 PRO A O 1
ATOM 4085 N N . VAL A 1 521 ? 14.085 -13.887 16.712 1.00 85.12 521 VAL A N 1
ATOM 4086 C CA . VAL A 1 521 ? 15.546 -14.021 16.896 1.00 85.12 521 VAL A CA 1
ATOM 4087 C C . VAL A 1 521 ? 16.039 -15.451 16.681 1.00 85.12 521 VAL A C 1
ATOM 4089 O O . VAL A 1 521 ? 17.100 -15.666 16.098 1.00 85.12 521 VAL A O 1
ATOM 4092 N N . SER A 1 522 ? 15.254 -16.435 17.120 1.00 84.94 522 SER A N 1
ATOM 4093 C CA . SER A 1 522 ? 15.558 -17.862 16.982 1.00 84.94 522 SER A CA 1
ATOM 4094 C C . SER A 1 522 ? 15.608 -18.339 15.526 1.00 84.94 522 SER A C 1
ATOM 4096 O O . SER A 1 522 ? 16.279 -19.325 15.229 1.00 84.94 522 SER A O 1
ATOM 4098 N N . GLN A 1 523 ? 14.939 -17.637 14.607 1.00 89.44 523 GLN A N 1
ATOM 4099 C CA . GLN A 1 523 ? 14.775 -18.032 13.205 1.00 89.44 523 GLN A CA 1
ATOM 4100 C C . GLN A 1 523 ? 15.614 -17.181 12.234 1.00 89.44 523 GLN A C 1
ATOM 4102 O O . GLN A 1 523 ? 15.665 -17.486 11.040 1.00 89.44 523 GLN A O 1
ATOM 4107 N N . THR A 1 524 ? 16.329 -16.161 12.729 1.00 86.88 524 THR A N 1
ATOM 4108 C CA . THR A 1 524 ? 17.155 -15.244 11.924 1.00 86.88 524 THR A CA 1
ATOM 4109 C C . THR A 1 524 ? 18.103 -15.963 10.966 1.00 86.88 524 THR A C 1
ATOM 4111 O O . THR A 1 524 ? 18.115 -15.667 9.772 1.00 86.88 524 THR A O 1
ATOM 4114 N N . ALA A 1 525 ? 18.873 -16.938 11.458 1.00 87.12 525 ALA A N 1
ATOM 4115 C CA . ALA A 1 525 ? 19.861 -17.645 10.641 1.00 87.12 525 ALA A CA 1
ATOM 4116 C C . ALA A 1 525 ? 19.217 -18.411 9.470 1.00 87.12 525 ALA A C 1
ATOM 4118 O O . ALA A 1 525 ? 19.745 -18.408 8.357 1.00 87.12 525 ALA A O 1
ATOM 4119 N N . ARG A 1 526 ? 18.049 -19.027 9.701 1.00 90.00 526 ARG A N 1
ATOM 4120 C CA . ARG A 1 526 ? 17.299 -19.750 8.663 1.00 90.00 526 ARG A CA 1
ATOM 4121 C C . ARG A 1 526 ? 16.712 -18.789 7.632 1.00 90.00 526 ARG A C 1
ATOM 4123 O O . ARG A 1 526 ? 16.881 -19.018 6.438 1.00 90.00 526 ARG A O 1
ATOM 4130 N N . ALA A 1 527 ? 16.097 -17.691 8.077 1.00 89.81 527 ALA A N 1
ATOM 4131 C CA . ALA A 1 527 ? 15.515 -16.692 7.180 1.00 89.81 527 ALA A CA 1
ATOM 4132 C C . ALA A 1 527 ? 16.569 -16.061 6.257 1.00 89.81 527 ALA A C 1
ATOM 4134 O O . ALA A 1 527 ? 16.367 -15.986 5.043 1.00 89.81 527 ALA A O 1
ATOM 4135 N N . VAL A 1 528 ? 17.721 -15.677 6.818 1.00 90.06 528 VAL A N 1
ATOM 4136 C CA . VAL A 1 528 ? 18.855 -15.143 6.051 1.00 90.06 528 VAL A CA 1
ATOM 4137 C C . VAL A 1 528 ? 19.367 -16.170 5.042 1.00 90.06 528 VAL A C 1
ATOM 4139 O O . VAL A 1 528 ? 19.566 -15.825 3.882 1.00 90.06 528 VAL A O 1
ATOM 4142 N N . SER A 1 529 ? 19.514 -17.438 5.438 1.00 89.81 529 SER A N 1
ATOM 4143 C CA . SER A 1 529 ? 19.975 -18.502 4.536 1.00 89.81 529 SER A CA 1
ATOM 4144 C C . SER A 1 529 ? 19.049 -18.704 3.328 1.00 89.81 529 SER A C 1
ATOM 4146 O O . SER A 1 529 ? 19.531 -18.812 2.198 1.00 89.81 529 SER A O 1
ATOM 4148 N N . VAL A 1 530 ? 17.727 -18.700 3.534 1.00 90.62 530 VAL A N 1
ATOM 4149 C CA . VAL A 1 530 ? 16.743 -18.838 2.445 1.00 90.62 530 VAL A CA 1
ATOM 4150 C C . VAL A 1 530 ? 16.801 -17.645 1.490 1.00 90.62 530 VAL A C 1
ATOM 4152 O O . VAL A 1 530 ? 16.766 -17.822 0.269 1.00 90.62 530 VAL A O 1
ATOM 4155 N N . LEU A 1 531 ? 16.906 -16.429 2.031 1.00 90.06 531 LEU A N 1
ATOM 4156 C CA . LEU A 1 531 ? 16.969 -15.205 1.232 1.00 90.06 531 LEU A CA 1
ATOM 4157 C C . LEU A 1 531 ? 18.285 -15.075 0.464 1.00 90.06 531 LEU A C 1
ATOM 4159 O O . LEU A 1 531 ? 18.250 -14.705 -0.707 1.00 90.06 531 LEU A O 1
ATOM 4163 N N . GLU A 1 532 ? 19.419 -15.442 1.061 1.00 87.94 532 GLU A N 1
ATOM 4164 C CA . GLU A 1 532 ? 20.703 -15.520 0.355 1.00 87.94 532 GLU A CA 1
ATOM 4165 C C . GLU A 1 532 ? 20.659 -16.533 -0.794 1.00 87.94 532 GLU A C 1
ATOM 4167 O O . GLU A 1 532 ? 21.178 -16.253 -1.872 1.00 87.94 532 GLU A O 1
ATOM 4172 N N . GLY A 1 533 ? 19.961 -17.663 -0.631 1.00 86.25 533 GLY A N 1
ATOM 4173 C CA . GLY A 1 533 ? 19.727 -18.610 -1.726 1.00 86.25 533 GLY A CA 1
ATOM 4174 C C . GLY A 1 533 ? 18.977 -17.986 -2.913 1.00 86.25 533 GLY A C 1
ATOM 4175 O O . GLY A 1 533 ? 19.382 -18.158 -4.063 1.00 86.25 533 GLY A O 1
ATOM 4176 N N . LEU A 1 534 ? 17.920 -17.210 -2.645 1.00 87.00 534 LEU A N 1
ATOM 4177 C CA . LEU A 1 534 ? 17.148 -16.494 -3.676 1.00 87.00 534 LEU A CA 1
ATOM 4178 C C . LEU A 1 534 ? 17.950 -15.362 -4.338 1.00 87.00 534 LEU A C 1
ATOM 4180 O O . LEU A 1 534 ? 17.866 -15.145 -5.553 1.00 87.00 534 LEU A O 1
ATOM 4184 N N . LEU A 1 535 ? 18.732 -14.630 -3.543 1.00 88.94 535 LEU A N 1
ATOM 4185 C CA . LEU A 1 535 ? 19.639 -13.602 -4.042 1.00 88.94 535 LEU A CA 1
ATOM 4186 C C . LEU A 1 535 ? 20.714 -14.221 -4.935 1.00 88.94 535 LEU A C 1
ATOM 4188 O O . LEU A 1 535 ? 20.992 -13.678 -5.999 1.00 88.94 535 LEU A O 1
ATOM 4192 N N . GLU A 1 536 ? 21.261 -15.379 -4.570 1.00 88.50 536 GLU A N 1
ATOM 4193 C CA . GLU A 1 536 ? 22.291 -16.073 -5.343 1.00 88.50 536 GLU A CA 1
ATOM 4194 C C . GLU A 1 536 ? 21.786 -16.552 -6.714 1.00 88.50 536 GLU A C 1
ATOM 4196 O O . GLU A 1 536 ? 22.496 -16.429 -7.713 1.00 88.50 536 GLU A O 1
ATOM 4201 N N . GLU A 1 537 ? 20.538 -17.019 -6.819 1.00 86.00 537 GLU A N 1
ATOM 4202 C CA . GLU A 1 537 ? 19.908 -17.298 -8.120 1.00 86.00 537 GLU A CA 1
ATOM 4203 C C . GLU A 1 537 ? 19.840 -16.042 -9.004 1.00 86.00 537 GLU A C 1
ATOM 4205 O O . GLU A 1 537 ? 20.121 -16.097 -10.205 1.00 86.00 537 GLU A O 1
ATOM 4210 N N . SER A 1 538 ? 19.547 -14.887 -8.404 1.00 88.00 538 SER A N 1
ATOM 4211 C CA . SER A 1 538 ? 19.506 -13.601 -9.108 1.00 88.00 538 SER A CA 1
ATOM 4212 C C . SER A 1 538 ? 20.907 -13.090 -9.470 1.00 88.00 538 SER A C 1
ATOM 4214 O O . SER A 1 538 ? 21.104 -12.565 -10.569 1.00 88.00 538 SER A O 1
ATOM 4216 N N . ARG A 1 539 ? 21.907 -13.304 -8.602 1.00 88.12 539 ARG A N 1
ATOM 4217 C CA . ARG A 1 539 ? 23.321 -13.015 -8.890 1.00 88.12 539 ARG A CA 1
ATOM 4218 C C . ARG A 1 539 ? 23.800 -13.826 -10.092 1.00 88.12 539 ARG A C 1
ATOM 4220 O O . ARG A 1 539 ? 24.418 -13.258 -10.985 1.00 88.12 539 ARG A O 1
ATOM 4227 N N . LYS A 1 540 ? 23.443 -15.114 -10.204 1.00 86.25 540 LYS A N 1
ATOM 4228 C CA . LYS A 1 540 ? 23.768 -15.941 -11.388 1.00 86.25 540 LYS A CA 1
ATOM 4229 C C . LYS A 1 540 ? 23.237 -15.341 -12.692 1.00 86.25 540 LYS A C 1
ATOM 4231 O O . LYS A 1 540 ? 23.956 -15.350 -13.690 1.00 86.25 540 LYS A O 1
ATOM 4236 N N . ILE A 1 541 ? 22.027 -14.777 -12.680 1.00 85.19 541 ILE A N 1
ATOM 4237 C CA . ILE A 1 541 ? 21.466 -14.084 -13.849 1.00 85.19 541 ILE A CA 1
ATOM 4238 C C . ILE A 1 541 ? 22.327 -12.868 -14.208 1.00 85.19 541 ILE A C 1
ATOM 4240 O O . ILE A 1 541 ? 22.733 -12.746 -15.364 1.00 85.19 541 ILE A O 1
ATOM 4244 N N . LEU A 1 542 ? 22.670 -12.024 -13.227 1.00 86.31 542 LEU A N 1
ATOM 4245 C CA . LEU A 1 542 ? 23.522 -10.845 -13.431 1.00 86.31 542 LEU A CA 1
ATOM 4246 C C . LEU A 1 542 ? 24.915 -11.206 -13.969 1.00 86.31 542 LEU A C 1
ATOM 4248 O O . LEU A 1 542 ? 25.393 -10.565 -14.903 1.00 86.31 542 LEU A O 1
ATOM 4252 N N . ARG A 1 543 ? 25.544 -12.262 -13.435 1.00 85.69 543 ARG A N 1
ATOM 4253 C CA . ARG A 1 543 ? 26.852 -12.758 -13.907 1.00 85.69 543 ARG A CA 1
ATOM 4254 C C . ARG A 1 543 ? 26.800 -13.256 -15.357 1.00 85.69 543 ARG A C 1
ATOM 4256 O O . ARG A 1 543 ? 27.789 -13.165 -16.076 1.00 85.69 543 ARG A O 1
ATOM 4263 N N . SER A 1 544 ? 25.647 -13.766 -15.796 1.00 80.88 544 SER A N 1
ATOM 4264 C CA . SER A 1 544 ? 25.435 -14.267 -17.162 1.00 80.88 544 SER A CA 1
ATOM 4265 C C . SER A 1 544 ? 25.026 -13.194 -18.181 1.00 80.88 544 SER A C 1
ATOM 4267 O O . SER A 1 544 ? 24.845 -13.506 -19.361 1.00 80.88 544 SER A O 1
ATOM 4269 N N . GLU A 1 545 ? 24.848 -11.937 -17.756 1.00 81.69 545 GLU A N 1
ATOM 4270 C CA . GLU A 1 545 ? 24.450 -10.871 -18.668 1.00 81.69 545 GLU A CA 1
ATOM 4271 C C . GLU A 1 545 ? 25.571 -10.514 -19.642 1.00 81.69 545 GLU A C 1
ATOM 4273 O O . GLU A 1 545 ? 26.611 -9.976 -19.269 1.00 81.69 545 GLU A O 1
ATOM 4278 N N . GLU A 1 546 ? 25.296 -10.724 -20.927 1.00 83.00 546 GLU A N 1
ATOM 4279 C CA . GLU A 1 546 ? 26.103 -10.177 -22.012 1.00 83.00 546 GLU A CA 1
ATOM 4280 C C . GLU A 1 546 ? 25.327 -9.109 -22.787 1.00 83.00 546 GLU A C 1
ATOM 4282 O O . GLU A 1 546 ? 24.086 -9.146 -22.897 1.00 83.00 546 GLU A O 1
ATOM 4287 N N . ARG A 1 547 ? 26.056 -8.140 -23.348 1.00 82.50 547 ARG A N 1
ATOM 4288 C CA . ARG A 1 547 ? 25.474 -7.056 -24.151 1.00 82.50 547 ARG A CA 1
ATOM 4289 C C . ARG A 1 547 ? 26.281 -6.776 -25.404 1.00 82.50 547 ARG A C 1
ATOM 4291 O O . ARG A 1 547 ? 27.499 -6.685 -25.367 1.00 82.50 547 ARG A O 1
ATOM 4298 N N . GLU A 1 548 ? 25.566 -6.625 -26.514 1.00 82.06 548 GLU A N 1
ATOM 4299 C CA . GLU A 1 548 ? 26.132 -6.172 -27.783 1.00 82.06 548 GLU A CA 1
ATOM 4300 C C . GLU A 1 548 ? 26.124 -4.637 -27.811 1.00 82.06 548 GLU A C 1
ATOM 4302 O O . GLU A 1 548 ? 25.059 -4.032 -27.690 1.00 82.06 548 GLU A O 1
ATOM 4307 N N . GLU A 1 549 ? 27.286 -4.006 -27.990 1.00 78.38 549 GLU A N 1
ATOM 4308 C CA . GLU A 1 549 ? 27.414 -2.551 -28.142 1.00 78.38 549 GLU A CA 1
ATOM 4309 C C . GLU A 1 549 ? 28.144 -2.195 -29.444 1.00 78.38 549 GLU A C 1
ATOM 4311 O O . GLU A 1 549 ? 29.078 -2.875 -29.879 1.00 78.38 549 GLU A O 1
ATOM 4316 N N . GLN A 1 550 ? 27.684 -1.134 -30.107 1.00 75.94 550 GLN A N 1
ATOM 4317 C CA . GLN A 1 550 ? 28.219 -0.676 -31.386 1.00 75.94 550 GLN A CA 1
ATOM 4318 C C . GLN A 1 550 ? 29.335 0.349 -31.164 1.00 75.94 550 GLN A C 1
ATOM 4320 O O . GLN A 1 550 ? 29.150 1.321 -30.437 1.00 75.94 550 GLN A O 1
ATOM 4325 N N . LEU A 1 551 ? 30.478 0.166 -31.834 1.00 67.94 551 LEU A N 1
ATOM 4326 C CA . LEU A 1 551 ? 31.652 1.028 -31.643 1.00 67.94 551 LEU A CA 1
ATOM 4327 C C . LEU A 1 551 ? 31.466 2.454 -32.208 1.00 67.94 551 LEU A C 1
ATOM 4329 O O . LEU A 1 551 ? 32.001 3.407 -31.648 1.00 67.94 551 LEU A O 1
ATOM 4333 N N . LYS A 1 552 ? 30.693 2.631 -33.293 1.00 65.94 552 LYS A N 1
ATOM 4334 C CA . LYS A 1 552 ? 30.344 3.944 -33.884 1.00 65.94 552 LYS A CA 1
ATOM 4335 C C . LYS A 1 552 ? 28.885 3.971 -34.356 1.00 65.94 552 LYS A C 1
ATOM 4337 O O . LYS A 1 552 ? 28.480 3.087 -35.103 1.00 65.94 552 LYS A O 1
ATOM 4342 N N . GLU A 1 553 ? 28.119 4.990 -33.949 1.00 55.06 553 GLU A N 1
ATOM 4343 C CA . GLU A 1 553 ? 26.680 5.142 -34.270 1.00 55.06 553 GLU A CA 1
ATOM 4344 C C . GLU A 1 553 ? 26.410 5.470 -35.748 1.00 55.06 553 GLU A C 1
ATOM 4346 O O . GLU A 1 553 ? 25.381 5.076 -36.286 1.00 55.06 553 GLU A O 1
ATOM 4351 N N . GLU A 1 554 ? 27.341 6.156 -36.413 1.00 49.78 554 GLU A N 1
ATOM 4352 C CA . GLU A 1 554 ? 27.163 6.690 -37.773 1.00 49.78 554 GLU A CA 1
ATOM 4353 C C . GLU A 1 554 ? 27.621 5.726 -38.883 1.00 49.78 554 GLU A C 1
ATOM 4355 O O . GLU A 1 554 ? 27.513 6.033 -40.069 1.00 49.78 554 GLU A O 1
ATOM 4360 N N . CYS A 1 555 ? 28.115 4.535 -38.527 1.00 51.25 555 CYS A N 1
ATOM 4361 C CA . CYS A 1 555 ? 28.612 3.543 -39.482 1.00 51.25 555 CYS A CA 1
ATOM 4362 C C . CYS A 1 555 ? 28.004 2.165 -39.193 1.00 51.25 555 CYS A C 1
ATOM 4364 O O . CYS A 1 555 ? 27.845 1.795 -38.031 1.00 51.25 555 CYS A O 1
ATOM 4366 N N . GLN A 1 556 ? 27.745 1.353 -40.228 1.00 54.75 556 GLN A N 1
ATOM 4367 C CA . GLN A 1 556 ? 27.428 -0.084 -40.097 1.00 54.75 556 GLN A CA 1
ATOM 4368 C C . GLN A 1 556 ? 28.678 -0.876 -39.645 1.00 54.75 556 GLN A C 1
ATOM 4370 O O . GLN A 1 556 ? 29.212 -1.708 -40.374 1.00 54.75 556 GLN A O 1
ATOM 4375 N N . GLY A 1 557 ? 29.211 -0.528 -38.474 1.00 61.22 557 GLY A N 1
ATOM 4376 C CA . GLY A 1 557 ? 30.517 -0.940 -37.969 1.00 61.22 557 GLY A CA 1
ATOM 4377 C C . GLY A 1 557 ? 30.490 -2.152 -37.039 1.00 61.22 557 GLY A C 1
ATOM 4378 O O . GLY A 1 557 ? 29.434 -2.627 -36.620 1.00 61.22 557 GLY A O 1
ATOM 4379 N N . SER A 1 558 ? 31.690 -2.645 -36.719 1.00 70.69 558 SER A N 1
ATOM 4380 C CA . SER A 1 558 ? 31.935 -3.756 -35.797 1.00 70.69 558 SER A CA 1
ATOM 4381 C C . SER A 1 558 ? 31.301 -3.506 -34.422 1.00 70.69 558 SER A C 1
ATOM 4383 O O . SER A 1 558 ? 31.291 -2.381 -33.915 1.00 70.69 558 SER A O 1
ATOM 4385 N N . ARG A 1 559 ? 30.760 -4.568 -33.824 1.00 83.75 559 ARG A N 1
ATOM 4386 C CA . ARG A 1 559 ? 30.128 -4.568 -32.499 1.00 83.75 559 ARG A CA 1
ATOM 4387 C C . ARG A 1 559 ? 30.960 -5.404 -31.541 1.00 83.75 559 ARG A C 1
ATOM 4389 O O . ARG A 1 559 ? 31.495 -6.436 -31.945 1.00 83.75 559 ARG A O 1
ATOM 4396 N N . ILE A 1 560 ? 31.032 -4.991 -30.286 1.00 86.00 560 ILE A N 1
ATOM 4397 C CA . ILE A 1 560 ? 31.635 -5.791 -29.220 1.00 86.00 560 ILE A CA 1
ATOM 4398 C C . ILE A 1 560 ? 30.544 -6.464 -28.396 1.00 86.00 560 ILE A C 1
ATOM 4400 O O . ILE A 1 560 ? 29.467 -5.904 -28.192 1.00 86.00 560 ILE A O 1
ATOM 4404 N N . VAL A 1 561 ? 30.828 -7.675 -27.936 1.00 85.12 561 VAL A N 1
ATOM 4405 C CA . VAL A 1 561 ? 30.045 -8.367 -26.917 1.00 85.12 561 VAL A CA 1
AT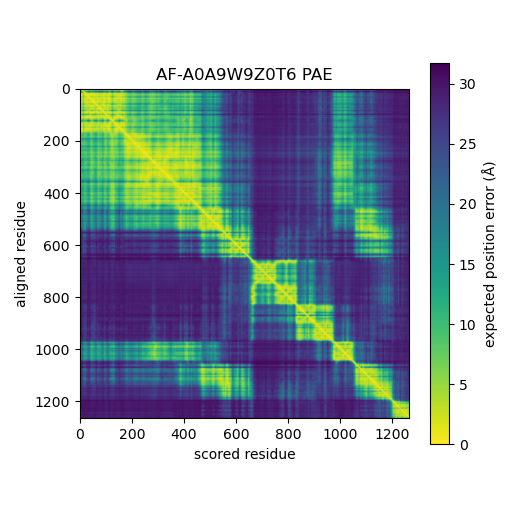OM 4406 C C . VAL A 1 561 ? 30.747 -8.190 -25.582 1.00 85.12 561 VAL A C 1
ATOM 4408 O O . VAL A 1 561 ? 31.831 -8.733 -25.376 1.00 85.12 561 VAL A O 1
ATOM 4411 N N . TRP A 1 562 ? 30.104 -7.471 -24.676 1.00 82.88 562 TRP A N 1
ATOM 4412 C CA . TRP A 1 562 ? 30.516 -7.337 -23.289 1.00 82.88 562 TRP A CA 1
ATOM 4413 C C . TRP A 1 562 ? 30.104 -8.552 -22.473 1.00 82.88 562 TRP A C 1
ATOM 4415 O O . TRP A 1 562 ? 28.960 -8.999 -22.580 1.00 82.88 562 TRP A O 1
ATOM 4425 N N . GLY A 1 563 ? 31.004 -9.021 -21.618 1.00 82.44 563 GLY A N 1
ATOM 4426 C CA . GLY A 1 563 ? 30.686 -9.884 -20.487 1.00 82.44 563 GLY A CA 1
ATOM 4427 C C . GLY A 1 563 ? 30.957 -9.196 -19.148 1.00 82.44 563 GLY A C 1
ATOM 4428 O O . GLY A 1 563 ? 31.209 -7.990 -19.076 1.00 82.44 563 GLY A O 1
ATOM 4429 N N . GLN A 1 564 ? 30.919 -9.985 -18.076 1.00 85.88 564 GLN A N 1
ATOM 4430 C CA . GLN A 1 564 ? 31.265 -9.534 -16.728 1.00 85.88 564 GLN A CA 1
ATOM 4431 C C . GLN A 1 564 ? 32.692 -8.954 -16.675 1.00 85.88 564 GLN A C 1
ATOM 4433 O O . GLN A 1 564 ? 33.568 -9.362 -17.436 1.00 85.88 564 GLN A O 1
ATOM 4438 N N . GLY A 1 565 ? 32.921 -7.972 -15.803 1.00 85.69 565 GLY A N 1
ATOM 4439 C CA . GLY A 1 565 ? 34.210 -7.297 -15.639 1.00 85.69 565 GLY A CA 1
ATOM 4440 C C . GLY A 1 565 ? 34.581 -6.351 -16.781 1.00 85.69 565 GLY A C 1
ATOM 4441 O O . GLY A 1 565 ? 35.704 -5.856 -16.820 1.00 85.69 565 GLY A O 1
ATOM 4442 N N . GLY A 1 566 ? 33.660 -6.088 -17.713 1.00 83.81 566 GLY A N 1
ATOM 4443 C CA . GLY A 1 566 ? 33.931 -5.252 -18.880 1.00 83.81 566 GLY A CA 1
ATOM 4444 C C . GLY A 1 566 ? 34.760 -5.958 -19.961 1.00 83.81 566 GLY A C 1
ATOM 4445 O O . GLY A 1 566 ? 35.312 -5.300 -20.836 1.00 83.81 566 GLY A O 1
ATOM 4446 N N . GLU A 1 567 ? 34.863 -7.287 -19.914 1.00 86.56 567 GLU A N 1
ATOM 4447 C CA . GLU A 1 567 ? 35.633 -8.063 -20.886 1.00 86.56 567 GLU A CA 1
ATOM 4448 C C . GLU A 1 567 ? 34.924 -8.162 -22.243 1.00 86.56 567 GLU A C 1
ATOM 4450 O O . GLU A 1 567 ? 33.719 -8.428 -22.318 1.00 86.56 567 GLU A O 1
ATOM 4455 N N . VAL A 1 568 ? 35.689 -8.044 -23.331 1.00 88.25 568 VAL A N 1
ATOM 4456 C CA . VAL A 1 568 ? 35.199 -8.317 -24.688 1.00 88.25 568 VAL A CA 1
ATOM 4457 C C . VAL A 1 568 ? 35.201 -9.830 -24.926 1.00 88.25 568 VAL A C 1
ATOM 4459 O O . VAL A 1 568 ? 36.252 -10.434 -25.129 1.00 88.25 568 VAL A O 1
ATOM 4462 N N . LYS A 1 569 ? 34.019 -10.457 -24.911 1.00 85.25 569 LYS A N 1
ATOM 4463 C CA . LYS A 1 569 ? 33.857 -11.904 -25.151 1.00 85.25 569 LYS A CA 1
ATOM 4464 C C . LYS A 1 569 ? 33.967 -12.266 -26.630 1.00 85.25 569 LYS A C 1
ATOM 4466 O O . LYS A 1 569 ? 34.571 -13.275 -26.979 1.00 85.25 569 LYS A O 1
ATOM 4471 N N . GLU A 1 570 ? 33.392 -11.444 -27.504 1.00 86.25 570 GLU A N 1
ATOM 4472 C CA . GLU A 1 570 ? 33.417 -11.655 -28.952 1.00 86.25 570 GLU A CA 1
ATOM 4473 C C . GLU A 1 570 ? 33.356 -10.312 -29.697 1.00 86.25 570 GLU A C 1
ATOM 4475 O O . GLU A 1 570 ? 32.589 -9.418 -29.338 1.00 86.25 570 GLU A O 1
ATOM 4480 N N . LEU A 1 571 ? 34.142 -10.181 -30.770 1.00 84.94 571 LEU A N 1
ATOM 4481 C CA . LEU A 1 571 ? 34.062 -9.061 -31.708 1.00 84.94 571 LEU A CA 1
ATOM 4482 C C . LEU A 1 571 ? 33.289 -9.484 -32.966 1.00 84.94 571 LEU A C 1
ATOM 4484 O O . LEU A 1 571 ? 33.754 -10.312 -33.760 1.00 84.94 571 LEU A O 1
ATOM 4488 N N . LEU A 1 572 ? 32.118 -8.879 -33.162 1.00 81.62 572 LEU A N 1
ATOM 4489 C CA . LEU A 1 572 ? 31.211 -9.148 -34.271 1.00 81.62 572 LEU A CA 1
ATOM 4490 C C . LEU A 1 572 ? 31.463 -8.172 -35.421 1.00 81.62 572 LEU A C 1
ATOM 4492 O O . LEU A 1 572 ? 31.225 -6.968 -35.311 1.00 81.62 572 LEU A O 1
ATOM 4496 N N . MET A 1 573 ? 31.892 -8.706 -36.562 1.00 76.06 573 MET A N 1
ATOM 4497 C CA . MET A 1 573 ? 31.988 -7.941 -37.807 1.00 76.06 573 MET A CA 1
ATOM 4498 C C . MET A 1 573 ? 30.590 -7.641 -38.381 1.00 76.06 573 MET A C 1
ATOM 4500 O O . MET A 1 573 ? 29.624 -8.310 -38.004 1.00 76.06 573 MET A O 1
ATOM 4504 N N . PRO A 1 574 ? 30.442 -6.684 -39.320 1.00 68.38 574 PRO A N 1
ATOM 4505 C CA . PRO A 1 574 ? 29.132 -6.298 -39.861 1.00 68.38 574 PRO A CA 1
ATOM 4506 C C . PRO A 1 574 ? 28.292 -7.465 -40.413 1.00 68.38 574 PRO A C 1
ATOM 4508 O O . PRO A 1 574 ? 27.073 -7.452 -40.302 1.00 68.38 574 PRO A O 1
ATOM 4511 N N . HIS A 1 575 ? 28.935 -8.509 -40.946 1.00 68.00 575 HIS A N 1
ATOM 4512 C CA . HIS A 1 575 ? 28.280 -9.704 -41.496 1.00 68.00 575 HIS A CA 1
ATOM 4513 C C . HIS A 1 575 ? 27.973 -10.802 -40.455 1.00 68.00 575 HIS A C 1
ATOM 4515 O O . HIS A 1 575 ? 27.373 -11.820 -40.796 1.00 68.00 575 HIS A O 1
ATOM 4521 N N . MET A 1 576 ? 28.405 -10.639 -39.202 1.00 75.00 576 MET A N 1
ATOM 4522 C CA . MET A 1 576 ? 28.257 -11.643 -38.146 1.00 75.00 576 MET A CA 1
ATOM 4523 C C . MET A 1 576 ? 27.026 -11.375 -37.280 1.00 75.00 576 MET A C 1
ATOM 4525 O O . MET A 1 576 ? 26.646 -10.231 -37.032 1.00 75.00 576 MET A O 1
ATOM 4529 N N . TYR A 1 577 ? 26.401 -12.437 -36.780 1.00 80.94 577 TYR A N 1
ATOM 4530 C CA . TYR A 1 577 ? 25.201 -12.352 -35.954 1.00 80.94 577 TYR A CA 1
ATOM 4531 C C . TYR A 1 577 ? 25.183 -13.479 -34.923 1.00 80.94 577 TYR A C 1
ATOM 4533 O O . TYR A 1 577 ? 25.626 -14.587 -35.203 1.00 80.94 577 TYR A O 1
ATOM 4541 N N . ARG A 1 578 ? 24.644 -13.190 -33.735 1.00 84.75 578 ARG A N 1
ATOM 4542 C CA . ARG A 1 578 ? 24.405 -14.179 -32.670 1.00 84.75 578 ARG A CA 1
ATOM 4543 C C . ARG A 1 578 ? 22.934 -14.550 -32.525 1.00 84.75 578 ARG A C 1
ATOM 4545 O O . ARG A 1 578 ? 22.616 -15.619 -32.018 1.00 84.75 578 ARG A O 1
ATOM 4552 N N . THR A 1 579 ? 22.028 -13.683 -32.979 1.00 83.12 579 THR A N 1
ATOM 4553 C CA . THR A 1 579 ? 20.583 -13.887 -32.826 1.00 83.12 579 THR A CA 1
ATOM 4554 C C . THR A 1 579 ? 19.944 -14.331 -34.136 1.00 83.12 579 THR A C 1
ATOM 4556 O O . THR A 1 579 ? 20.059 -13.643 -35.152 1.00 83.12 579 THR A O 1
ATOM 4559 N N . VAL A 1 580 ? 19.192 -15.428 -34.096 1.00 85.12 580 VAL A N 1
ATOM 4560 C CA . VAL A 1 580 ? 18.408 -15.977 -35.212 1.00 85.12 580 VAL A CA 1
ATOM 4561 C C . VAL A 1 580 ? 16.908 -15.921 -34.909 1.00 85.12 580 VAL A C 1
ATOM 4563 O O . VAL A 1 580 ? 16.502 -15.959 -33.750 1.00 85.12 580 VAL A O 1
ATOM 4566 N N . THR A 1 581 ? 16.097 -15.787 -35.953 1.00 83.75 581 THR A N 1
ATOM 4567 C CA . THR A 1 581 ? 14.634 -15.811 -35.937 1.00 83.75 581 THR A CA 1
ATOM 4568 C C . THR A 1 581 ? 14.146 -16.949 -36.827 1.00 83.75 581 THR A C 1
ATOM 4570 O O . THR A 1 581 ? 14.649 -17.143 -37.935 1.00 83.75 581 THR A O 1
ATOM 4573 N N . ILE A 1 582 ? 13.118 -17.654 -36.374 1.00 83.19 582 ILE A N 1
ATOM 4574 C CA . ILE A 1 582 ? 12.374 -18.646 -37.150 1.00 83.19 582 ILE A CA 1
ATOM 4575 C C . ILE A 1 582 ? 10.940 -18.138 -37.259 1.00 83.19 582 ILE A C 1
ATOM 4577 O O . ILE A 1 582 ? 10.315 -17.825 -36.244 1.00 83.19 582 ILE A O 1
ATOM 4581 N N . GLY A 1 583 ? 10.453 -17.982 -38.490 1.00 66.81 583 GLY A N 1
ATOM 4582 C CA . GLY A 1 583 ? 9.079 -17.567 -38.774 1.00 66.81 583 GLY A CA 1
ATOM 4583 C C . GLY A 1 583 ? 8.262 -18.704 -39.379 1.00 66.81 583 GLY A C 1
ATOM 4584 O O . GLY A 1 583 ? 8.840 -19.560 -40.041 1.00 66.81 583 GLY A O 1
ATOM 4585 N N . GLU A 1 584 ? 6.940 -18.636 -39.183 1.00 65.50 584 GLU A N 1
ATOM 4586 C CA . GLU A 1 584 ? 5.926 -19.545 -39.753 1.00 65.50 584 GLU A CA 1
ATOM 4587 C C . GLU A 1 584 ? 5.932 -20.956 -39.151 1.00 65.50 584 GLU A C 1
ATOM 4589 O O . GLU A 1 584 ? 6.123 -21.949 -39.841 1.00 65.50 584 GLU A O 1
ATOM 4594 N N . ILE A 1 585 ? 5.731 -21.039 -37.834 1.00 69.94 585 ILE A N 1
ATOM 4595 C CA . ILE A 1 585 ? 5.400 -22.303 -37.173 1.00 69.94 585 ILE A CA 1
ATOM 4596 C C . ILE A 1 585 ? 3.884 -22.314 -36.950 1.00 69.94 585 ILE A C 1
ATOM 4598 O O . ILE A 1 585 ? 3.373 -21.458 -36.223 1.00 69.94 585 ILE A O 1
ATOM 4602 N N . ASP A 1 586 ? 3.197 -23.250 -37.608 1.00 60.53 586 ASP A N 1
ATOM 4603 C CA . ASP A 1 586 ? 1.728 -23.347 -37.639 1.00 60.53 586 ASP A CA 1
ATOM 4604 C C . ASP A 1 586 ? 1.131 -24.081 -36.420 1.00 60.53 586 ASP A C 1
ATOM 4606 O O . ASP A 1 586 ? -0.079 -24.046 -36.226 1.00 60.53 586 ASP A O 1
ATOM 4610 N N . ASP A 1 587 ? 1.956 -24.737 -35.590 1.00 61.75 587 ASP A N 1
ATOM 4611 C CA . ASP A 1 587 ? 1.486 -25.555 -34.464 1.00 61.75 587 ASP A CA 1
ATOM 4612 C C . ASP A 1 587 ? 2.342 -25.372 -33.192 1.00 61.75 587 ASP A C 1
ATOM 4614 O O . ASP A 1 587 ? 3.578 -25.428 -33.225 1.00 61.75 587 ASP A O 1
ATOM 4618 N N . GLY A 1 588 ? 1.686 -25.165 -32.044 1.00 55.72 588 GLY A N 1
ATOM 4619 C CA . GLY A 1 588 ? 2.319 -24.901 -30.743 1.00 55.72 588 GLY A CA 1
ATOM 4620 C C . GLY A 1 588 ? 3.181 -26.052 -30.219 1.00 55.72 588 GLY A C 1
ATOM 4621 O O . GLY A 1 588 ? 4.148 -25.822 -29.488 1.00 55.72 588 GLY A O 1
ATOM 4622 N N . TYR A 1 589 ? 2.904 -27.281 -30.662 1.00 57.12 589 TYR A N 1
ATOM 4623 C CA . TYR A 1 589 ? 3.657 -28.484 -30.295 1.00 57.12 589 TYR A CA 1
ATOM 4624 C C . TYR A 1 589 ? 5.060 -28.569 -30.928 1.00 57.12 589 TYR A C 1
ATOM 4626 O O . TYR A 1 589 ? 5.884 -29.370 -30.485 1.00 57.12 589 TYR A O 1
ATOM 4634 N N . ALA A 1 590 ? 5.384 -27.725 -31.916 1.00 63.72 590 ALA A N 1
ATOM 4635 C CA . ALA A 1 590 ? 6.678 -27.745 -32.607 1.00 63.72 590 ALA A CA 1
ATOM 4636 C C . ALA A 1 590 ? 7.774 -26.881 -31.942 1.00 63.72 590 ALA A C 1
ATOM 4638 O O . ALA A 1 590 ? 8.951 -27.003 -32.288 1.00 63.72 590 ALA A O 1
ATOM 4639 N N . VAL A 1 591 ? 7.434 -26.023 -30.969 1.00 71.62 591 VAL A N 1
ATOM 4640 C CA . VAL A 1 591 ? 8.399 -25.105 -30.325 1.00 71.62 591 VAL A CA 1
ATOM 4641 C C . VAL A 1 591 ? 9.528 -25.835 -29.571 1.00 71.62 591 VAL A C 1
ATOM 4643 O O . VAL A 1 591 ? 10.687 -25.456 -29.767 1.00 71.62 591 VAL A O 1
ATOM 4646 N N . PRO A 1 592 ? 9.271 -26.887 -28.762 1.00 76.75 592 PRO A N 1
ATOM 4647 C CA . PRO A 1 592 ? 10.340 -27.628 -28.084 1.00 76.75 592 PRO A CA 1
ATOM 4648 C C . PRO A 1 592 ? 11.317 -28.295 -29.062 1.00 76.75 592 PRO A C 1
ATOM 4650 O O . PRO A 1 592 ? 12.527 -28.205 -28.877 1.00 76.75 592 PRO A O 1
ATOM 4653 N N . ILE A 1 593 ? 10.804 -28.868 -30.157 1.00 76.31 593 ILE A N 1
ATOM 4654 C CA . ILE A 1 593 ? 11.600 -29.526 -31.208 1.00 76.31 593 ILE A CA 1
ATOM 4655 C C . ILE A 1 593 ? 12.534 -28.516 -31.891 1.00 76.31 593 ILE A C 1
ATOM 4657 O O . ILE A 1 593 ? 13.716 -28.783 -32.112 1.00 76.31 593 ILE A O 1
ATOM 4661 N N . VAL A 1 594 ? 12.017 -27.321 -32.186 1.00 77.94 594 VAL A N 1
ATOM 4662 C CA . VAL A 1 594 ? 12.797 -26.222 -32.766 1.00 77.94 594 VAL A CA 1
ATOM 4663 C C . VAL A 1 594 ? 13.889 -25.743 -31.807 1.00 77.94 594 VAL A C 1
ATOM 4665 O O . VAL A 1 594 ? 15.019 -25.499 -32.234 1.00 77.94 594 VAL A O 1
ATOM 4668 N N . LEU A 1 595 ? 13.582 -25.621 -30.513 1.00 80.88 595 LEU A N 1
ATOM 4669 C CA . LEU A 1 595 ? 14.569 -25.235 -29.504 1.00 80.88 595 LEU A CA 1
ATOM 4670 C C . LEU A 1 595 ? 15.659 -26.297 -29.333 1.00 80.88 595 LEU A C 1
ATOM 4672 O O . LEU A 1 595 ? 16.821 -25.928 -29.189 1.00 80.88 595 LEU A O 1
ATOM 4676 N N . ASP A 1 596 ? 15.329 -27.584 -29.404 1.00 81.81 596 ASP A N 1
ATOM 4677 C CA . ASP A 1 596 ? 16.319 -28.660 -29.311 1.00 81.81 596 ASP A CA 1
ATOM 4678 C C . ASP A 1 596 ? 17.226 -28.730 -30.549 1.00 81.81 596 ASP A C 1
ATOM 4680 O O . ASP A 1 596 ? 18.443 -28.876 -30.407 1.00 81.81 596 ASP A O 1
ATOM 4684 N N . TYR A 1 597 ? 16.694 -28.490 -31.755 1.00 83.50 597 TYR A N 1
ATOM 4685 C CA . TYR A 1 597 ? 17.530 -28.286 -32.946 1.00 83.50 597 TYR A CA 1
ATOM 4686 C C . TYR A 1 597 ? 18.484 -27.098 -32.768 1.00 83.50 597 TYR A C 1
ATOM 4688 O O . TYR A 1 597 ? 19.683 -27.216 -33.034 1.00 83.50 597 TYR A O 1
ATOM 4696 N N . LEU A 1 598 ? 17.985 -25.956 -32.288 1.00 83.19 598 LEU A N 1
ATOM 4697 C CA . LEU A 1 598 ? 18.830 -24.785 -32.064 1.00 83.19 598 LEU A CA 1
ATOM 4698 C C . LEU A 1 598 ? 19.918 -25.073 -31.019 1.00 83.19 598 LEU A C 1
ATOM 4700 O O . LEU A 1 598 ? 21.068 -24.721 -31.261 1.00 83.19 598 LEU A O 1
ATOM 4704 N N . LYS A 1 599 ? 19.608 -25.787 -29.927 1.00 84.44 599 LYS A N 1
ATOM 4705 C CA . LYS A 1 599 ? 20.606 -26.214 -28.928 1.00 84.44 599 LYS A CA 1
ATOM 4706 C C . LYS A 1 599 ? 21.656 -27.153 -29.525 1.00 84.44 599 LYS A C 1
ATOM 4708 O O . LYS A 1 599 ? 22.821 -27.070 -29.156 1.00 84.44 599 LYS A O 1
ATOM 4713 N N . SER A 1 600 ? 21.281 -28.006 -30.483 1.00 83.75 600 SER A N 1
ATOM 4714 C CA . SER A 1 600 ? 22.242 -28.873 -31.185 1.00 83.75 600 SER A CA 1
ATOM 4715 C C . SER A 1 600 ? 23.237 -28.095 -32.060 1.00 83.75 600 SER A C 1
ATOM 4717 O O . SER A 1 600 ? 24.340 -28.570 -32.326 1.00 83.75 600 SER A O 1
ATOM 4719 N N . CYS A 1 601 ? 22.878 -26.879 -32.489 1.00 83.50 601 CYS A N 1
ATOM 4720 C CA . CYS A 1 601 ? 23.741 -26.015 -33.298 1.00 83.50 601 CYS A CA 1
ATOM 4721 C C . CYS A 1 601 ? 24.752 -25.219 -32.451 1.00 83.50 601 CYS A C 1
ATOM 4723 O O . CYS A 1 601 ? 25.765 -24.759 -32.988 1.00 83.50 601 CYS A O 1
ATOM 4725 N N . GLY A 1 602 ? 24.488 -25.057 -31.149 1.00 83.88 602 GLY A N 1
ATOM 4726 C CA . GLY A 1 602 ? 25.343 -24.374 -30.178 1.00 83.88 602 GLY A CA 1
ATOM 4727 C C . GLY A 1 602 ? 24.572 -23.894 -28.941 1.00 83.88 602 GLY A C 1
ATOM 4728 O O . GLY A 1 602 ? 23.343 -23.922 -28.908 1.00 83.88 602 GLY A O 1
ATOM 4729 N N . ASP A 1 603 ? 25.298 -23.400 -27.937 1.00 82.44 603 ASP A N 1
ATOM 4730 C CA . ASP A 1 603 ? 24.707 -22.950 -26.672 1.00 82.44 603 ASP A CA 1
ATOM 4731 C C . ASP A 1 603 ? 23.812 -21.717 -26.863 1.00 82.44 603 ASP A C 1
ATOM 4733 O O . ASP A 1 603 ? 24.259 -20.671 -27.347 1.00 82.44 603 ASP A O 1
ATOM 4737 N N . ILE A 1 604 ? 22.548 -21.821 -26.448 1.00 82.38 604 ILE A N 1
ATOM 4738 C CA . ILE A 1 604 ? 21.579 -20.720 -26.484 1.00 82.38 604 ILE A CA 1
ATOM 4739 C C . ILE A 1 604 ? 21.603 -19.985 -25.143 1.00 82.38 604 ILE A C 1
ATOM 4741 O O . ILE A 1 604 ? 21.348 -20.580 -24.102 1.00 82.38 604 ILE A O 1
ATOM 4745 N N . MET A 1 605 ? 21.835 -18.673 -25.171 1.00 75.19 605 MET A N 1
ATOM 4746 C CA . MET A 1 605 ? 21.791 -17.829 -23.973 1.00 75.19 605 MET A CA 1
ATOM 4747 C C . MET A 1 605 ? 20.376 -17.419 -23.579 1.00 75.19 605 MET A C 1
ATOM 4749 O O . MET A 1 605 ? 20.024 -17.378 -22.406 1.00 75.19 605 MET A O 1
ATOM 4753 N N . LYS A 1 606 ? 19.567 -17.051 -24.571 1.00 77.81 606 LYS A N 1
ATOM 4754 C CA . LYS A 1 606 ? 18.185 -16.619 -24.371 1.00 77.81 606 LYS A CA 1
ATOM 4755 C C . LYS A 1 606 ? 17.356 -16.969 -25.588 1.00 77.81 606 LYS A C 1
ATOM 4757 O O . LYS A 1 606 ? 17.832 -16.868 -26.721 1.00 77.81 606 LYS A O 1
ATOM 4762 N N . HIS A 1 607 ? 16.104 -17.324 -25.350 1.00 81.44 607 HIS A N 1
ATOM 4763 C CA . HIS A 1 607 ? 15.116 -17.477 -26.400 1.00 81.44 607 HIS A CA 1
ATOM 4764 C C . HIS A 1 607 ? 13.801 -16.835 -25.967 1.00 81.44 607 HIS A C 1
ATOM 4766 O O . HIS A 1 607 ? 13.497 -16.768 -24.779 1.00 81.44 607 HIS A O 1
ATOM 4772 N N . HIS A 1 608 ? 13.041 -16.315 -26.925 1.00 79.25 608 HIS A N 1
ATOM 4773 C CA . HIS A 1 608 ? 11.694 -15.820 -26.677 1.00 79.25 608 HIS A CA 1
ATOM 4774 C C . HIS A 1 608 ? 10.777 -16.196 -27.831 1.00 79.25 608 HIS A C 1
ATOM 4776 O O . HIS A 1 608 ? 11.200 -16.259 -28.988 1.00 79.25 608 HIS A O 1
ATOM 4782 N N . VAL A 1 609 ? 9.517 -16.440 -27.495 1.00 79.88 609 VAL A N 1
ATOM 4783 C CA . VAL A 1 609 ? 8.483 -16.871 -28.432 1.00 79.88 609 VAL A CA 1
ATOM 4784 C C . VAL A 1 609 ? 7.432 -15.770 -28.507 1.00 79.88 609 VAL A C 1
ATOM 4786 O O . VAL A 1 609 ? 7.000 -15.256 -27.478 1.00 79.88 609 VAL A O 1
ATOM 4789 N N . LYS A 1 610 ? 7.067 -15.356 -29.721 1.00 74.62 610 LYS A N 1
ATOM 4790 C CA . LYS A 1 610 ? 5.999 -14.381 -29.966 1.00 74.62 610 LYS A CA 1
ATOM 4791 C C . LYS A 1 610 ? 4.938 -14.999 -30.856 1.00 74.62 610 LYS A C 1
ATOM 4793 O O . LYS A 1 610 ? 5.264 -15.516 -31.922 1.00 74.62 610 LYS A O 1
ATOM 4798 N N . GLU A 1 611 ? 3.690 -14.871 -30.437 1.00 72.94 611 GLU A N 1
ATOM 4799 C CA . GLU A 1 611 ? 2.521 -15.275 -31.206 1.00 72.94 611 GLU A CA 1
ATOM 4800 C C . GLU A 1 611 ? 1.862 -14.032 -31.815 1.00 72.94 611 GLU A C 1
ATOM 4802 O O . GLU A 1 611 ? 1.598 -13.050 -31.117 1.00 72.94 611 GLU A O 1
ATOM 4807 N N . GLN A 1 612 ? 1.670 -14.038 -33.135 1.00 60.84 612 GLN A N 1
ATOM 4808 C CA . GLN A 1 612 ? 0.932 -13.007 -33.870 1.00 60.84 612 GLN A CA 1
ATOM 4809 C C . GLN A 1 612 ? 0.103 -13.690 -34.959 1.00 60.84 612 GLN A C 1
ATOM 4811 O O . GLN A 1 612 ? 0.660 -14.420 -35.777 1.00 60.84 612 GLN A O 1
ATOM 4816 N N . ASP A 1 613 ? -1.209 -13.446 -34.967 1.00 57.12 613 ASP A N 1
ATOM 4817 C CA . ASP A 1 613 ? -2.157 -13.936 -35.981 1.00 57.12 613 ASP A CA 1
ATOM 4818 C C . ASP A 1 613 ? -2.118 -15.466 -36.203 1.00 57.12 613 ASP A C 1
ATOM 4820 O O . ASP A 1 613 ? -2.118 -15.937 -37.339 1.00 57.12 613 ASP A O 1
ATOM 4824 N N . GLY A 1 614 ? -2.026 -16.254 -35.123 1.00 60.84 614 GLY A N 1
ATOM 4825 C CA . GLY A 1 614 ? -1.977 -17.724 -35.188 1.00 60.84 614 GLY A CA 1
ATOM 4826 C C . GLY A 1 614 ? -0.655 -18.309 -35.706 1.00 60.84 614 GLY A C 1
ATOM 4827 O O . GLY A 1 614 ? -0.557 -19.517 -35.888 1.00 60.84 614 GLY A O 1
ATOM 4828 N N . LYS A 1 615 ? 0.373 -17.476 -35.935 1.00 66.88 615 LYS A N 1
ATOM 4829 C CA . LYS A 1 615 ? 1.727 -17.905 -36.315 1.00 66.88 615 LYS A CA 1
ATOM 4830 C C . LYS A 1 615 ? 2.711 -17.675 -35.175 1.00 66.88 615 LYS A C 1
ATOM 4832 O O . LYS A 1 615 ? 2.823 -16.566 -34.639 1.00 66.88 615 LYS A O 1
ATOM 4837 N N . ILE A 1 616 ? 3.501 -18.698 -34.862 1.00 75.81 616 ILE A N 1
ATOM 4838 C CA . ILE A 1 616 ? 4.523 -18.631 -33.815 1.00 75.81 616 ILE A CA 1
ATOM 4839 C C . ILE A 1 616 ? 5.871 -18.215 -34.422 1.00 75.81 616 ILE A C 1
ATOM 4841 O O . ILE A 1 616 ? 6.328 -18.767 -35.426 1.00 75.81 616 ILE A O 1
ATOM 4845 N N . ARG A 1 617 ? 6.528 -17.225 -33.803 1.00 79.25 617 ARG A N 1
ATOM 4846 C CA . ARG A 1 617 ? 7.908 -16.815 -34.107 1.00 79.25 617 ARG A CA 1
ATOM 4847 C C . ARG A 1 617 ? 8.824 -17.099 -32.929 1.00 79.25 617 ARG A C 1
ATOM 4849 O O . ARG A 1 617 ? 8.558 -16.650 -31.815 1.00 79.25 617 ARG A O 1
ATOM 4856 N N . VAL A 1 618 ? 9.941 -17.769 -33.197 1.00 83.44 618 VAL A N 1
ATOM 4857 C CA . VAL A 1 618 ? 10.965 -18.086 -32.192 1.00 83.44 618 VAL A CA 1
ATOM 4858 C C . VAL A 1 618 ? 12.213 -17.261 -32.467 1.00 83.44 618 VAL A C 1
ATOM 4860 O O . VAL A 1 618 ? 12.730 -17.256 -33.583 1.00 83.44 618 VAL A O 1
ATOM 4863 N N . PHE A 1 619 ? 12.715 -16.585 -31.441 1.00 84.06 619 PHE A N 1
ATOM 4864 C CA . PHE A 1 619 ? 13.978 -15.858 -31.469 1.00 84.06 619 PHE A CA 1
ATOM 4865 C C . PHE A 1 619 ? 14.955 -16.534 -30.516 1.00 84.06 619 PHE A C 1
ATOM 4867 O O . PHE A 1 619 ? 14.605 -16.759 -29.359 1.00 84.06 619 PHE A O 1
ATOM 4874 N N . ALA A 1 620 ? 16.177 -16.811 -30.964 1.00 84.12 620 ALA A N 1
ATOM 4875 C CA . ALA A 1 620 ? 17.222 -17.406 -30.136 1.00 84.12 620 ALA A CA 1
ATOM 4876 C C . ALA A 1 620 ? 18.548 -16.663 -30.318 1.00 84.12 620 ALA A C 1
ATOM 4878 O O . ALA A 1 620 ? 18.983 -16.428 -31.445 1.00 84.12 620 ALA A O 1
ATOM 4879 N N . THR A 1 621 ? 19.191 -16.296 -29.210 1.00 84.50 621 THR A N 1
ATOM 4880 C CA . THR A 1 621 ? 20.538 -15.712 -29.186 1.00 84.50 621 THR A CA 1
ATOM 4881 C C . THR A 1 621 ? 21.530 -16.775 -28.731 1.00 84.50 621 THR A C 1
ATOM 4883 O O . THR A 1 621 ? 21.419 -17.289 -27.618 1.00 84.50 621 THR A O 1
ATOM 4886 N N . PHE A 1 622 ? 22.505 -17.082 -29.580 1.00 84.69 622 PHE A N 1
ATOM 4887 C CA . PHE A 1 622 ? 23.596 -18.008 -29.295 1.00 84.69 622 PHE A CA 1
ATOM 4888 C C . PHE A 1 622 ? 24.723 -17.342 -28.509 1.00 84.69 622 PHE A C 1
ATOM 4890 O O . PHE A 1 622 ? 25.000 -16.155 -28.691 1.00 84.69 622 PHE A O 1
ATOM 4897 N N . LYS A 1 623 ? 25.430 -18.134 -27.699 1.00 80.12 623 LYS A N 1
ATOM 4898 C CA . LYS A 1 623 ? 26.624 -17.701 -26.969 1.00 80.12 623 LYS A CA 1
ATOM 4899 C C . LYS A 1 623 ? 27.727 -17.207 -27.913 1.00 80.12 623 LYS A C 1
ATOM 4901 O O . LYS A 1 623 ? 28.294 -16.161 -27.645 1.00 80.12 623 LYS A O 1
ATOM 4906 N N . ASN A 1 624 ? 27.923 -17.856 -29.061 1.00 82.00 624 ASN A N 1
ATOM 4907 C CA . ASN A 1 624 ? 28.904 -17.446 -30.072 1.00 82.00 624 ASN A CA 1
ATOM 4908 C C . ASN A 1 624 ? 28.241 -17.306 -31.449 1.00 82.00 624 ASN A C 1
ATOM 4910 O O . ASN A 1 624 ? 27.287 -18.025 -31.765 1.00 82.00 624 ASN A O 1
ATOM 4914 N N . SER A 1 625 ? 28.781 -16.437 -32.306 1.00 82.75 625 SER A N 1
ATOM 4915 C CA . SER A 1 625 ? 28.279 -16.251 -33.679 1.00 82.75 625 SER A CA 1
ATOM 4916 C C . SER A 1 625 ? 28.333 -17.520 -34.547 1.00 82.75 625 SER A C 1
ATOM 4918 O O . SER A 1 625 ? 27.490 -17.713 -35.425 1.00 82.75 625 SER A O 1
ATOM 4920 N N . GLU A 1 626 ? 29.269 -18.435 -34.282 1.00 82.31 626 GLU A N 1
ATOM 4921 C CA . GLU A 1 626 ? 29.407 -19.694 -35.024 1.00 82.31 626 GLU A CA 1
ATOM 4922 C C . GLU A 1 626 ? 28.170 -20.593 -34.913 1.00 82.31 626 GLU A C 1
ATOM 4924 O O . GLU A 1 626 ? 27.745 -21.177 -35.912 1.00 82.31 626 GLU A O 1
ATOM 4929 N N . GLY A 1 627 ? 27.564 -20.678 -33.722 1.00 82.12 627 GLY A N 1
ATOM 4930 C CA . GLY A 1 627 ? 26.353 -21.473 -33.497 1.00 82.12 627 GLY A CA 1
ATOM 4931 C C . GLY A 1 627 ? 25.161 -20.936 -34.291 1.00 82.12 627 GLY A C 1
ATOM 4932 O O . GLY A 1 627 ? 24.428 -21.698 -34.922 1.00 82.12 627 GLY A O 1
ATOM 4933 N N . ALA A 1 628 ? 25.041 -19.608 -34.373 1.00 82.94 628 ALA A N 1
ATOM 4934 C CA . ALA A 1 628 ? 24.024 -18.949 -35.185 1.00 82.94 628 ALA A CA 1
ATOM 4935 C C . ALA A 1 628 ? 24.228 -19.204 -36.689 1.00 82.94 628 ALA A C 1
ATOM 4937 O O . ALA A 1 628 ? 23.265 -19.478 -37.408 1.00 82.94 628 ALA A O 1
ATOM 4938 N N . VAL A 1 629 ? 25.477 -19.178 -37.170 1.00 81.44 629 VAL A N 1
ATOM 4939 C CA . VAL A 1 629 ? 25.805 -19.494 -38.570 1.00 81.44 629 VAL A CA 1
ATOM 4940 C C . VAL A 1 629 ? 25.509 -20.961 -38.894 1.00 81.44 629 VAL A C 1
ATOM 4942 O O . VAL A 1 629 ? 24.948 -21.243 -39.956 1.00 81.44 629 VAL A O 1
ATOM 4945 N N . LYS A 1 630 ? 25.837 -21.897 -37.990 1.00 82.38 630 LYS A N 1
ATOM 4946 C CA . LYS A 1 630 ? 25.491 -23.322 -38.132 1.00 82.38 630 LYS A CA 1
ATOM 4947 C C . LYS A 1 630 ? 23.978 -23.521 -38.217 1.00 82.38 630 LYS A C 1
ATOM 4949 O O . LYS A 1 630 ? 23.524 -24.206 -39.129 1.00 82.38 630 LYS A O 1
ATOM 4954 N N . ALA A 1 631 ? 23.207 -22.857 -37.355 1.00 82.06 631 ALA A N 1
ATOM 4955 C CA . ALA A 1 631 ? 21.747 -22.938 -37.359 1.00 82.06 631 ALA A CA 1
ATOM 4956 C C . ALA A 1 631 ? 21.125 -22.448 -38.680 1.00 82.06 631 ALA A C 1
ATOM 4958 O O . ALA A 1 631 ? 20.209 -23.085 -39.206 1.00 82.06 631 ALA A O 1
ATOM 4959 N N . VAL A 1 632 ? 21.644 -21.350 -39.248 1.00 79.50 632 VAL A N 1
ATOM 4960 C CA . VAL A 1 632 ? 21.177 -20.805 -40.535 1.00 79.50 632 VAL A CA 1
ATOM 4961 C C . VAL A 1 632 ? 21.573 -21.710 -41.704 1.00 79.50 632 VAL A C 1
ATOM 4963 O O . VAL A 1 632 ? 20.722 -22.025 -42.536 1.00 79.50 632 VAL A O 1
ATOM 4966 N N . LYS A 1 633 ? 22.825 -22.184 -41.764 1.00 77.12 633 LYS A N 1
ATOM 4967 C CA . LYS A 1 633 ? 23.292 -23.084 -42.837 1.00 77.12 633 LYS A CA 1
ATOM 4968 C C . LYS A 1 633 ? 22.596 -24.452 -42.798 1.00 77.12 633 LYS A C 1
ATOM 4970 O O . LYS A 1 633 ? 22.195 -24.951 -43.845 1.00 77.12 633 LYS A O 1
ATOM 4975 N N . GLY A 1 634 ? 22.391 -25.015 -41.606 1.00 68.31 634 GLY A N 1
ATOM 4976 C CA . GLY A 1 634 ? 21.722 -26.305 -41.399 1.00 68.31 634 GLY A CA 1
ATOM 4977 C C . GLY A 1 634 ? 20.221 -26.297 -41.705 1.00 68.31 634 GLY A C 1
ATOM 4978 O O . GLY A 1 634 ? 19.643 -27.349 -41.968 1.00 68.31 634 GLY A O 1
ATOM 4979 N N . SER A 1 635 ? 19.590 -25.116 -41.764 1.00 68.06 635 SER A N 1
ATOM 4980 C CA . SER A 1 635 ? 18.160 -24.989 -42.089 1.00 68.06 635 SER A CA 1
ATOM 4981 C C . SER A 1 635 ? 17.809 -25.377 -43.529 1.00 68.06 635 SER A C 1
ATOM 4983 O O . SER A 1 635 ? 16.648 -25.631 -43.826 1.00 68.06 635 SER A O 1
ATOM 4985 N N . SER A 1 636 ? 18.799 -25.437 -44.428 1.00 57.22 636 SER A N 1
ATOM 4986 C CA . SER A 1 636 ? 18.588 -25.838 -45.827 1.00 57.22 636 SER A CA 1
ATOM 4987 C C . SER A 1 636 ? 18.629 -27.359 -46.026 1.00 57.22 636 SER A C 1
ATOM 4989 O O . SER A 1 636 ? 18.232 -27.837 -47.083 1.00 57.22 636 SER A O 1
ATOM 4991 N N . SER A 1 637 ? 19.112 -28.116 -45.034 1.00 50.78 637 SER A N 1
ATOM 4992 C CA . SER A 1 637 ? 19.344 -29.564 -45.125 1.00 50.78 637 SER A CA 1
ATOM 4993 C C . SER A 1 637 ? 18.497 -30.402 -44.161 1.00 50.78 637 SER A C 1
ATOM 4995 O O . SER A 1 637 ? 18.567 -31.625 -44.225 1.00 50.78 637 SER A O 1
ATOM 4997 N N . ASN A 1 638 ? 17.716 -29.784 -43.269 1.00 54.06 638 ASN A N 1
ATOM 4998 C CA . ASN A 1 638 ? 16.971 -30.488 -42.224 1.00 54.06 638 ASN A CA 1
ATOM 4999 C C . ASN A 1 638 ? 15.450 -30.364 -42.442 1.00 54.06 638 ASN A C 1
ATOM 5001 O O . ASN A 1 638 ? 14.896 -29.274 -42.327 1.00 54.06 638 ASN A O 1
ATOM 5005 N N . SER A 1 639 ? 14.769 -31.475 -42.743 1.00 51.31 639 SER A N 1
ATOM 5006 C CA . SER A 1 639 ? 13.332 -31.528 -43.087 1.00 51.31 639 SER A CA 1
ATOM 5007 C C . SER A 1 639 ? 12.375 -31.392 -41.890 1.00 51.31 639 SER A C 1
ATOM 5009 O O . SER A 1 639 ? 11.165 -31.468 -42.065 1.00 51.31 639 SER A O 1
ATOM 5011 N N . LEU A 1 640 ? 12.907 -31.228 -40.674 1.00 51.75 640 LEU A N 1
ATOM 5012 C CA . LEU A 1 640 ? 12.158 -31.214 -39.408 1.00 51.75 640 LEU A CA 1
ATOM 5013 C C . LEU A 1 640 ? 11.604 -29.833 -39.008 1.00 51.75 640 LEU A C 1
ATOM 5015 O O . LEU A 1 640 ? 10.838 -29.745 -38.053 1.00 51.75 640 LEU A O 1
ATOM 5019 N N . VAL A 1 641 ? 11.979 -28.753 -39.702 1.00 55.91 641 VAL A N 1
ATOM 5020 C CA . VAL A 1 641 ? 11.560 -27.381 -39.366 1.00 55.91 641 VAL A CA 1
ATOM 5021 C C . VAL A 1 641 ? 10.830 -26.771 -40.564 1.00 55.91 641 VAL A C 1
ATOM 5023 O O . VAL A 1 641 ? 11.461 -26.435 -41.561 1.00 55.91 641 VAL A O 1
ATOM 5026 N N . ASN A 1 642 ? 9.512 -26.567 -40.458 1.00 54.38 642 ASN A N 1
ATOM 5027 C CA . ASN A 1 642 ? 8.675 -25.939 -41.502 1.00 54.38 642 ASN A CA 1
ATOM 5028 C C . ASN A 1 642 ? 8.953 -24.430 -41.727 1.00 54.38 642 ASN A C 1
ATOM 5030 O O . ASN A 1 642 ? 8.185 -23.748 -42.397 1.00 54.38 642 ASN A O 1
ATOM 5034 N N . GLY A 1 643 ? 10.069 -23.895 -41.219 1.00 57.94 643 GLY A N 1
ATOM 5035 C CA . GLY A 1 643 ? 10.421 -22.478 -41.297 1.00 57.94 643 GLY A CA 1
ATOM 5036 C C . GLY A 1 643 ? 11.918 -22.252 -41.518 1.00 57.94 643 GLY A C 1
ATOM 5037 O O . GLY A 1 643 ? 12.769 -22.820 -40.834 1.00 57.94 643 GLY A O 1
ATOM 5038 N N . LYS A 1 644 ? 12.266 -21.373 -42.466 1.00 69.19 644 LYS A N 1
ATOM 5039 C CA . LYS A 1 644 ? 13.662 -21.008 -42.766 1.00 69.19 644 LYS A CA 1
ATOM 5040 C C . LYS A 1 644 ? 14.252 -20.179 -41.618 1.00 69.19 644 LYS A C 1
ATOM 5042 O O . LYS A 1 644 ? 13.766 -19.079 -41.347 1.00 69.19 644 LYS A O 1
ATOM 5047 N N . VAL A 1 645 ? 15.321 -20.670 -40.984 1.00 77.56 645 VAL A N 1
ATOM 5048 C CA . VAL A 1 645 ? 16.068 -19.934 -39.947 1.00 77.56 645 VAL A CA 1
ATOM 5049 C C . VAL A 1 645 ? 16.751 -18.728 -40.595 1.00 77.56 645 VAL A C 1
ATOM 5051 O O . VAL A 1 645 ? 17.533 -18.877 -41.535 1.00 77.56 645 VAL A O 1
ATOM 5054 N N . LYS A 1 646 ? 16.462 -17.521 -40.108 1.00 78.56 646 LYS A N 1
ATOM 5055 C CA . LYS A 1 646 ? 17.036 -16.265 -40.612 1.00 78.56 646 LYS A CA 1
ATOM 5056 C C . LYS A 1 646 ? 17.784 -15.533 -39.497 1.00 78.56 646 LYS A C 1
ATOM 5058 O O . LYS A 1 646 ? 17.394 -15.641 -38.340 1.00 78.56 646 LYS A O 1
ATOM 5063 N N . PRO A 1 647 ? 18.828 -14.750 -39.791 1.00 75.44 647 PRO A N 1
ATOM 5064 C CA . PRO A 1 647 ? 19.402 -13.835 -38.806 1.00 75.44 647 PRO A CA 1
ATOM 5065 C C . PRO A 1 647 ? 18.345 -12.813 -38.348 1.00 75.44 647 PRO A C 1
ATOM 5067 O O . PRO A 1 647 ? 17.643 -12.249 -39.181 1.00 75.44 647 PRO A O 1
ATOM 5070 N N . SER A 1 648 ? 18.226 -12.554 -37.041 1.00 62.06 648 SER A N 1
ATOM 5071 C CA . SER A 1 648 ? 17.299 -11.528 -36.506 1.00 62.06 648 SER A CA 1
ATOM 5072 C C . SER A 1 648 ? 17.782 -10.120 -36.831 1.00 62.06 648 SER A C 1
ATOM 5074 O O . SER A 1 648 ? 17.000 -9.229 -37.146 1.00 62.06 648 SER A O 1
ATOM 5076 N N . HIS A 1 649 ? 19.103 -9.956 -36.815 1.00 55.62 649 HIS A N 1
ATOM 5077 C CA . HIS A 1 649 ? 19.793 -8.881 -37.505 1.00 55.62 649 HIS A CA 1
ATOM 5078 C C . HIS A 1 649 ? 20.178 -9.386 -38.892 1.00 55.62 649 HIS A C 1
ATOM 5080 O O . HIS A 1 649 ? 21.356 -9.495 -39.222 1.00 55.62 649 HIS A O 1
ATOM 5086 N N . SER A 1 650 ? 19.188 -9.751 -39.712 1.00 35.97 650 SER A N 1
ATOM 5087 C CA . SER A 1 650 ? 19.429 -9.700 -41.142 1.00 35.97 650 SER A CA 1
ATOM 5088 C C . SER A 1 650 ? 19.579 -8.221 -41.444 1.00 35.97 650 SER A C 1
ATOM 5090 O O . SER A 1 650 ? 18.590 -7.484 -41.492 1.00 35.97 650 SER A O 1
ATOM 5092 N N . ILE A 1 651 ? 20.812 -7.778 -41.681 1.00 34.25 651 ILE A N 1
ATOM 5093 C CA . ILE A 1 651 ? 20.948 -6.809 -42.753 1.00 34.25 651 ILE A CA 1
ATOM 5094 C C . ILE A 1 651 ? 20.223 -7.500 -43.907 1.00 34.25 651 ILE A C 1
ATOM 5096 O O . ILE A 1 651 ? 20.565 -8.630 -44.262 1.00 34.25 651 ILE A O 1
ATOM 5100 N N . SER A 1 652 ? 19.123 -6.908 -44.377 1.00 30.34 652 SER A N 1
ATOM 5101 C CA . SER A 1 652 ? 18.566 -7.249 -45.684 1.00 30.34 652 SER A CA 1
ATOM 5102 C C . SER A 1 652 ? 19.728 -7.522 -46.637 1.00 30.34 652 SER A C 1
ATOM 5104 O O . SER A 1 652 ? 20.754 -6.861 -46.482 1.00 30.34 652 SER A O 1
ATOM 5106 N N . ASP A 1 653 ? 19.590 -8.421 -47.607 1.00 28.64 653 ASP A N 1
ATOM 5107 C CA . ASP A 1 653 ? 20.473 -8.485 -48.784 1.00 28.64 653 ASP A CA 1
ATOM 5108 C C . ASP A 1 653 ? 20.580 -7.096 -49.458 1.00 28.64 653 ASP A C 1
ATOM 5110 O O . ASP A 1 653 ? 19.911 -6.765 -50.428 1.00 28.64 653 ASP A O 1
ATOM 5114 N N . GLY A 1 654 ? 21.368 -6.220 -48.860 1.00 29.67 654 GLY A N 1
ATOM 5115 C CA . GLY A 1 654 ? 21.000 -4.820 -48.638 1.00 29.67 654 GLY A CA 1
ATOM 5116 C C . GLY A 1 654 ? 22.049 -4.098 -47.788 1.00 29.67 654 GLY A C 1
ATOM 5117 O O . GLY A 1 654 ? 22.117 -2.880 -47.842 1.00 29.67 654 GLY A O 1
ATOM 5118 N N . THR A 1 655 ? 23.011 -4.834 -47.214 1.00 26.78 655 THR A N 1
ATOM 5119 C CA . THR A 1 655 ? 24.434 -4.556 -47.468 1.00 26.78 655 THR A CA 1
ATOM 5120 C C . THR A 1 655 ? 24.794 -4.914 -48.920 1.00 26.78 655 THR A C 1
ATOM 5122 O O . THR A 1 655 ? 25.741 -5.634 -49.211 1.00 26.78 655 THR A O 1
ATOM 5125 N N . ARG A 1 656 ? 24.110 -4.287 -49.882 1.00 28.22 656 ARG A N 1
ATOM 5126 C CA . ARG A 1 656 ? 24.916 -3.404 -50.712 1.00 28.22 656 ARG A CA 1
ATOM 5127 C C . ARG A 1 656 ? 25.328 -2.327 -49.731 1.00 28.22 656 ARG A C 1
ATOM 5129 O O . ARG A 1 656 ? 24.480 -1.569 -49.270 1.00 28.22 656 ARG A O 1
ATOM 5136 N N . THR A 1 657 ? 26.599 -2.305 -49.343 1.00 25.47 657 THR A N 1
ATOM 5137 C CA . THR A 1 657 ? 27.237 -1.024 -49.061 1.00 25.47 657 THR A CA 1
ATOM 5138 C C . THR A 1 657 ? 26.572 -0.020 -50.003 1.00 25.47 657 THR A C 1
ATOM 5140 O O . THR A 1 657 ? 26.549 -0.254 -51.215 1.00 25.47 657 THR A O 1
ATOM 5143 N N . TYR A 1 658 ? 25.944 1.039 -49.487 1.00 35.72 658 TYR A N 1
ATOM 5144 C CA . TYR A 1 658 ? 25.671 2.206 -50.322 1.00 35.72 658 TYR A CA 1
ATOM 5145 C C . TYR A 1 658 ? 27.044 2.820 -50.652 1.00 35.72 658 TYR A C 1
ATOM 5147 O O . TYR A 1 658 ? 27.343 3.951 -50.298 1.00 35.72 658 TYR A O 1
ATOM 5155 N N . VAL A 1 659 ? 27.914 2.052 -51.319 1.00 35.50 659 VAL A N 1
ATOM 5156 C CA . VAL A 1 659 ? 28.759 2.626 -52.340 1.00 35.50 659 VAL A CA 1
ATOM 5157 C C . VAL A 1 659 ? 27.747 3.170 -53.325 1.00 35.50 659 VAL A C 1
ATOM 5159 O O . VAL A 1 659 ? 26.829 2.457 -53.746 1.00 35.50 659 VAL A O 1
ATOM 5162 N N . SER A 1 660 ? 27.823 4.467 -53.577 1.00 40.16 660 SER A N 1
ATOM 5163 C CA . SER A 1 660 ? 27.100 5.110 -54.659 1.00 40.16 660 SER A CA 1
ATOM 5164 C C . SER A 1 660 ? 27.357 4.293 -55.924 1.00 40.16 660 SER A C 1
ATOM 5166 O O . SER A 1 660 ? 28.403 4.407 -56.551 1.00 40.16 660 SER A O 1
ATOM 5168 N N . GLN A 1 661 ? 26.435 3.384 -56.252 1.00 50.03 661 GLN A N 1
ATOM 5169 C CA . GLN A 1 661 ? 26.647 2.478 -57.368 1.00 50.03 661 GLN A CA 1
ATOM 5170 C C . GLN A 1 661 ? 26.726 3.326 -58.624 1.00 50.03 661 GLN A C 1
ATOM 5172 O O . GLN A 1 661 ? 25.764 4.020 -58.969 1.00 50.03 661 GLN A O 1
ATOM 5177 N N . PHE A 1 662 ? 27.871 3.283 -59.292 1.00 57.78 662 PHE A N 1
ATOM 5178 C CA . PHE A 1 662 ? 28.074 4.052 -60.500 1.00 57.78 662 PHE A CA 1
ATOM 5179 C C . PHE A 1 662 ? 27.300 3.353 -61.615 1.00 57.78 662 PHE A C 1
ATOM 5181 O O . PHE A 1 662 ? 27.656 2.265 -62.074 1.00 57.78 662 PHE A O 1
ATOM 5188 N N . LYS A 1 663 ? 26.150 3.925 -61.976 1.00 69.88 663 LYS A N 1
ATOM 5189 C CA . LYS A 1 663 ? 25.249 3.367 -62.986 1.00 69.88 663 LYS A CA 1
ATOM 5190 C C . LYS A 1 663 ? 25.546 4.000 -64.332 1.00 69.88 663 LYS A C 1
ATOM 5192 O O . LYS A 1 663 ? 25.517 5.222 -64.471 1.00 69.88 663 LYS A O 1
ATOM 5197 N N . VAL A 1 664 ? 25.765 3.153 -65.329 1.00 75.50 664 VAL A N 1
ATOM 5198 C CA . VAL A 1 664 ? 26.110 3.564 -66.687 1.00 75.50 664 VAL A CA 1
ATOM 5199 C C . VAL A 1 664 ? 25.180 2.884 -67.680 1.00 75.50 664 VAL A C 1
ATOM 5201 O O . VAL A 1 664 ? 24.977 1.673 -67.631 1.00 75.50 664 VAL A O 1
ATOM 5204 N N . LYS A 1 665 ? 24.609 3.651 -68.607 1.00 80.50 665 LYS A N 1
ATOM 5205 C CA . LYS A 1 665 ? 23.791 3.110 -69.697 1.00 80.50 665 LYS A CA 1
ATOM 5206 C C . LYS A 1 665 ? 24.621 3.009 -70.973 1.00 80.50 665 LYS A C 1
ATOM 5208 O O . LYS A 1 665 ? 25.022 4.036 -71.517 1.00 80.50 665 LYS A O 1
ATOM 5213 N N . ALA A 1 666 ? 24.837 1.786 -71.448 1.00 81.12 666 ALA A N 1
ATOM 5214 C CA . ALA A 1 666 ? 25.486 1.477 -72.717 1.00 81.12 666 ALA A CA 1
ATOM 5215 C C . ALA A 1 666 ? 24.447 1.362 -73.848 1.00 81.12 666 ALA A C 1
ATOM 5217 O O . ALA A 1 666 ? 23.384 0.767 -73.654 1.00 81.12 666 ALA A O 1
ATOM 5218 N N . LYS A 1 667 ? 24.738 1.927 -75.023 1.00 81.31 667 LYS A N 1
ATOM 5219 C CA . LYS A 1 667 ? 23.895 1.881 -76.230 1.00 81.31 667 LYS A CA 1
ATOM 5220 C C . LYS A 1 667 ? 24.730 1.589 -77.474 1.00 81.31 667 LYS A C 1
ATOM 5222 O O . LYS A 1 667 ? 25.826 2.128 -77.596 1.00 81.31 667 LYS A O 1
ATOM 5227 N N . TRP A 1 668 ? 24.203 0.804 -78.407 1.00 84.38 668 TRP A N 1
ATOM 5228 C CA . TRP A 1 668 ? 24.843 0.511 -79.698 1.00 84.38 668 TRP A CA 1
ATOM 5229 C C . TRP A 1 668 ? 23.806 0.333 -80.803 1.00 84.38 668 TRP A C 1
ATOM 5231 O O . TRP A 1 668 ? 22.626 0.086 -80.537 1.00 84.38 668 TRP A O 1
ATOM 5241 N N . LEU A 1 669 ? 24.256 0.438 -82.051 1.00 76.62 669 LEU A N 1
ATOM 5242 C CA . LEU A 1 669 ? 23.389 0.395 -83.219 1.00 76.62 669 LEU A CA 1
ATOM 5243 C C . LEU A 1 669 ? 23.076 -1.052 -83.632 1.00 76.62 669 LEU A C 1
ATOM 5245 O O . LEU A 1 669 ? 23.964 -1.805 -84.013 1.00 76.62 669 LEU A O 1
ATOM 5249 N N . ARG A 1 670 ? 21.795 -1.433 -83.596 1.00 77.56 670 ARG A N 1
ATOM 5250 C CA . ARG A 1 670 ? 21.317 -2.792 -83.917 1.00 77.56 670 ARG A CA 1
ATOM 5251 C C . ARG A 1 670 ? 20.914 -2.952 -85.384 1.00 77.56 670 ARG A C 1
ATOM 5253 O O . ARG A 1 670 ? 21.090 -4.021 -85.961 1.00 77.56 670 ARG A O 1
ATOM 5260 N N . ARG A 1 671 ? 20.333 -1.911 -85.989 1.00 79.50 671 ARG A N 1
ATOM 5261 C CA . ARG A 1 671 ? 19.862 -1.925 -87.388 1.00 79.50 671 ARG A CA 1
ATOM 5262 C C . ARG A 1 671 ? 20.721 -0.981 -88.240 1.00 79.50 671 ARG A C 1
ATOM 5264 O O . ARG A 1 671 ? 20.453 0.224 -88.221 1.00 79.50 671 ARG A O 1
ATOM 5271 N N . PRO A 1 672 ? 21.737 -1.473 -88.975 1.00 74.62 672 PRO A N 1
ATOM 5272 C CA . PRO A 1 672 ? 22.591 -0.618 -89.798 1.00 74.62 672 PRO A CA 1
ATOM 5273 C C . PRO A 1 672 ? 21.815 0.044 -90.949 1.00 74.62 672 PRO A C 1
ATOM 5275 O O . PRO A 1 672 ? 20.759 -0.430 -91.386 1.00 74.62 672 PRO A O 1
ATOM 5278 N N . GLY A 1 673 ? 22.332 1.174 -91.428 1.00 76.88 673 GLY A N 1
ATOM 5279 C CA . GLY A 1 673 ? 21.796 1.891 -92.582 1.00 76.88 673 GLY A CA 1
ATOM 5280 C C . GLY A 1 673 ? 22.015 1.117 -93.887 1.00 76.88 673 GLY A C 1
ATOM 5281 O O . GLY A 1 673 ? 23.064 0.521 -94.105 1.00 76.88 673 GLY A O 1
ATOM 5282 N N . LYS A 1 674 ? 21.050 1.174 -94.810 1.00 79.81 674 LYS A N 1
ATOM 5283 C CA . LYS A 1 674 ? 21.138 0.636 -96.183 1.00 79.81 674 LYS A CA 1
ATOM 5284 C C . LYS A 1 674 ? 22.003 1.506 -97.113 1.00 79.81 674 LYS A C 1
ATOM 5286 O O . LYS A 1 674 ? 21.973 1.331 -98.328 1.00 79.81 674 LYS A O 1
ATOM 5291 N N . GLY A 1 675 ? 22.714 2.492 -96.567 1.00 76.50 675 GLY A N 1
ATOM 5292 C CA . GLY A 1 675 ? 23.504 3.462 -97.325 1.00 76.50 675 GLY A CA 1
ATOM 5293 C C . GLY A 1 675 ? 22.686 4.537 -98.049 1.00 76.50 675 GLY A C 1
ATOM 5294 O O . GLY A 1 675 ? 23.214 5.218 -98.929 1.00 76.50 675 GLY A O 1
ATOM 5295 N N . THR A 1 676 ? 21.407 4.697 -97.695 1.00 84.12 676 THR A N 1
ATOM 5296 C CA . THR A 1 676 ? 20.541 5.775 -98.195 1.00 84.12 676 THR A CA 1
ATOM 5297 C C . THR A 1 676 ? 19.752 6.415 -97.060 1.00 84.12 676 THR A C 1
ATOM 5299 O O . THR A 1 676 ? 19.536 5.792 -96.019 1.00 84.12 676 THR A O 1
ATOM 5302 N N . GLY A 1 677 ? 19.312 7.651 -97.253 1.00 86.12 677 GLY A N 1
ATOM 5303 C CA . GLY A 1 677 ? 18.475 8.371 -96.299 1.00 86.12 677 GLY A CA 1
ATOM 5304 C C . GLY A 1 677 ? 17.944 9.664 -96.897 1.00 86.12 677 GLY A C 1
ATOM 5305 O O . GLY A 1 677 ? 18.294 9.997 -98.023 1.00 86.12 677 GLY A O 1
ATOM 5306 N N . CYS A 1 678 ? 17.130 10.391 -96.149 1.00 86.25 678 CYS A N 1
ATOM 5307 C CA . CYS A 1 678 ? 16.572 11.675 -96.553 1.00 86.25 678 CYS A CA 1
ATOM 5308 C C . CYS A 1 678 ? 16.847 12.718 -95.468 1.00 86.25 678 CYS A C 1
ATOM 5310 O O . CYS A 1 678 ? 16.873 12.400 -94.276 1.00 86.25 678 CYS A O 1
ATOM 5312 N N . ILE A 1 679 ? 17.067 13.962 -95.877 1.00 85.88 679 ILE A N 1
ATOM 5313 C CA . ILE A 1 679 ? 17.237 15.100 -94.978 1.00 85.88 679 ILE A CA 1
ATOM 5314 C C . ILE A 1 679 ? 16.094 16.069 -95.216 1.00 85.88 679 ILE A C 1
ATOM 5316 O O . ILE A 1 679 ? 15.827 16.459 -96.351 1.00 85.88 679 ILE A O 1
ATOM 5320 N N . GLN A 1 680 ? 15.466 16.480 -94.123 1.00 83.62 680 GLN A N 1
ATOM 5321 C CA . GLN A 1 680 ? 14.477 17.538 -94.091 1.00 83.62 680 GLN A CA 1
ATOM 5322 C C . GLN A 1 680 ? 15.080 18.772 -93.415 1.00 83.62 680 GLN A C 1
ATOM 5324 O O . GLN A 1 680 ? 15.702 18.666 -92.350 1.00 83.62 680 GLN A O 1
ATOM 5329 N N . PHE A 1 681 ? 14.853 19.939 -94.008 1.00 82.94 681 PHE A N 1
ATOM 5330 C CA . PHE A 1 681 ? 15.301 21.236 -93.497 1.00 82.94 681 PHE A CA 1
ATOM 5331 C C . PHE A 1 681 ? 14.135 22.009 -92.869 1.00 82.94 681 PHE A C 1
ATOM 5333 O O . PHE A 1 681 ? 12.979 21.577 -92.931 1.00 82.94 681 PHE A O 1
ATOM 5340 N N . PHE A 1 682 ? 14.437 23.094 -92.152 1.00 77.19 682 PHE A N 1
ATOM 5341 C CA . PHE A 1 682 ? 13.401 23.937 -91.542 1.00 77.19 682 PHE A CA 1
ATOM 5342 C C . PHE A 1 682 ? 12.770 24.923 -92.532 1.00 77.19 682 PHE A C 1
ATOM 5344 O O . PHE A 1 682 ? 11.628 25.317 -92.307 1.00 77.19 682 PHE A O 1
ATOM 5351 N N . ASN A 1 683 ? 13.489 25.303 -93.590 1.00 80.88 683 ASN A N 1
ATOM 5352 C CA . ASN A 1 683 ? 13.058 26.234 -94.631 1.00 80.88 683 ASN A CA 1
ATOM 5353 C C . ASN A 1 683 ? 13.632 25.819 -96.005 1.00 80.88 683 ASN A C 1
ATOM 5355 O O . ASN A 1 683 ? 14.572 25.021 -96.078 1.00 80.88 683 ASN A O 1
ATOM 5359 N N . ASP A 1 684 ? 13.063 26.367 -97.080 1.00 77.31 684 ASP A N 1
ATOM 5360 C CA . ASP A 1 684 ? 13.461 26.038 -98.457 1.00 77.31 684 ASP A CA 1
ATOM 5361 C C . ASP A 1 684 ? 14.819 26.648 -98.836 1.00 77.31 684 ASP A C 1
ATOM 5363 O O . ASP A 1 684 ? 15.556 26.081 -99.642 1.00 77.31 684 ASP A O 1
ATOM 5367 N N . GLU A 1 685 ? 15.194 27.773 -98.218 1.00 78.12 685 GLU A N 1
ATOM 5368 C CA . GLU A 1 685 ? 16.497 28.415 -98.430 1.00 78.12 685 GLU A CA 1
ATOM 5369 C C . GLU A 1 685 ? 17.655 27.490 -98.027 1.00 78.12 685 GLU A C 1
ATOM 5371 O O . GLU A 1 685 ? 18.582 27.297 -98.812 1.00 78.12 685 GLU A O 1
ATOM 5376 N N . ASP A 1 686 ? 17.572 26.839 -96.862 1.00 80.81 686 ASP A N 1
ATOM 5377 C CA . ASP A 1 686 ? 18.566 25.870 -96.390 1.00 80.81 686 ASP A CA 1
ATOM 5378 C C . ASP A 1 686 ? 18.628 24.633 -97.295 1.00 80.81 686 ASP A C 1
ATOM 5380 O O . ASP A 1 686 ? 19.709 24.084 -97.535 1.00 80.81 686 ASP A O 1
ATOM 5384 N N . PHE A 1 687 ? 17.481 24.204 -97.829 1.00 81.38 687 PHE A N 1
ATOM 5385 C CA . PHE A 1 687 ? 17.388 23.096 -98.776 1.00 81.38 687 PHE A CA 1
ATOM 5386 C C . PHE A 1 687 ? 18.131 23.415 -100.084 1.00 81.38 687 PHE A C 1
ATOM 5388 O O . PHE A 1 687 ? 19.043 22.674 -100.470 1.00 81.38 687 PHE A O 1
ATOM 5395 N N . PHE A 1 688 ? 17.814 24.539 -100.737 1.00 77.44 688 PHE A N 1
ATOM 5396 C CA . PHE A 1 688 ? 18.474 24.942 -101.984 1.00 77.44 688 PHE A CA 1
ATOM 5397 C C . PHE A 1 688 ? 19.955 25.280 -101.771 1.00 77.44 688 PHE A C 1
ATOM 5399 O O . PHE A 1 688 ? 20.796 24.907 -102.594 1.00 77.44 688 PHE A O 1
ATOM 5406 N N . HIS A 1 689 ? 20.298 25.917 -100.647 1.00 78.75 689 HIS A N 1
ATOM 5407 C CA . HIS A 1 689 ? 21.677 26.256 -100.303 1.00 78.75 689 HIS A CA 1
ATOM 5408 C C . HIS A 1 689 ? 22.537 25.006 -100.077 1.00 78.75 689 HIS A C 1
ATOM 5410 O O . HIS A 1 689 ? 23.668 24.933 -100.567 1.00 78.75 689 HIS A O 1
ATOM 5416 N N . THR A 1 690 ? 21.992 23.989 -99.403 1.00 77.31 690 THR A N 1
ATOM 5417 C CA . THR A 1 690 ? 22.695 22.719 -99.182 1.00 77.31 690 THR A CA 1
ATOM 5418 C C . THR A 1 690 ? 22.855 21.933 -100.482 1.00 77.31 690 THR A C 1
ATOM 5420 O O . THR A 1 690 ? 23.944 21.435 -100.760 1.00 77.31 690 THR A O 1
ATOM 5423 N N . LEU A 1 691 ? 21.815 21.865 -101.319 1.00 76.94 691 LEU A N 1
ATOM 5424 C CA . LEU A 1 691 ? 21.857 21.133 -102.588 1.00 76.94 691 LEU A CA 1
ATOM 5425 C C . LEU A 1 691 ? 22.829 21.763 -103.605 1.00 76.94 691 LEU A C 1
ATOM 5427 O O . LEU A 1 691 ? 23.552 21.040 -104.290 1.00 76.94 691 LEU A O 1
ATOM 5431 N N . GLY A 1 692 ? 22.860 23.098 -103.697 1.00 72.19 692 GLY A N 1
ATOM 5432 C CA . GLY A 1 692 ? 23.742 23.822 -104.618 1.00 72.19 692 GLY A CA 1
ATOM 5433 C C . GLY A 1 692 ? 25.208 23.840 -104.178 1.00 72.19 692 GLY A C 1
ATOM 5434 O O . GLY A 1 692 ? 26.104 23.762 -105.017 1.00 72.19 692 GLY A O 1
ATOM 5435 N N . SER A 1 693 ? 25.460 23.903 -102.867 1.00 76.00 693 SER A N 1
ATOM 5436 C CA . SER A 1 693 ? 26.817 24.064 -102.321 1.00 76.00 693 SER A CA 1
ATOM 5437 C C . SER A 1 693 ? 27.500 22.739 -101.971 1.00 76.00 693 SER A C 1
ATOM 5439 O O . SER A 1 693 ? 28.729 22.678 -101.909 1.00 76.00 693 SER A O 1
ATOM 5441 N N . LEU A 1 694 ? 26.732 21.666 -101.743 1.00 77.69 694 LEU A N 1
ATOM 5442 C CA . LEU A 1 694 ? 27.239 20.349 -101.352 1.00 77.69 694 LEU A CA 1
ATOM 5443 C C . LEU A 1 694 ? 26.630 19.240 -102.227 1.00 77.69 694 LEU A C 1
ATOM 5445 O O . LEU A 1 694 ? 25.733 18.527 -101.787 1.00 77.69 694 LEU A O 1
ATOM 5449 N N . PRO A 1 695 ? 27.143 19.003 -103.449 1.00 74.50 695 PRO A N 1
ATOM 5450 C CA . PRO A 1 695 ? 26.704 17.869 -104.273 1.00 74.50 695 PRO A CA 1
ATOM 5451 C C . PRO A 1 695 ? 27.154 16.511 -103.697 1.00 74.50 695 PRO A C 1
ATOM 5453 O O . PRO A 1 695 ? 26.550 15.464 -103.950 1.00 74.50 695 PRO A O 1
ATOM 5456 N N . SER A 1 696 ? 28.224 16.505 -102.897 1.00 80.81 696 SER A N 1
ATOM 5457 C CA . SER A 1 696 ? 28.660 15.349 -102.114 1.00 80.81 696 SER A CA 1
ATOM 5458 C C . SER A 1 696 ? 29.459 15.785 -100.889 1.00 80.81 696 SER A C 1
ATOM 5460 O O . SER A 1 696 ? 30.209 16.755 -100.979 1.00 80.81 696 SER A O 1
ATOM 5462 N N . LEU A 1 697 ? 29.365 15.038 -99.791 1.00 82.69 697 LEU A N 1
ATOM 5463 C CA . LEU A 1 697 ? 30.121 15.266 -98.560 1.00 82.69 697 LEU A CA 1
ATOM 5464 C C . LEU A 1 697 ? 30.672 13.944 -98.030 1.00 82.69 697 LEU A C 1
ATOM 5466 O O . LEU A 1 697 ? 30.000 12.912 -98.063 1.00 82.69 697 LEU A O 1
ATOM 5470 N N . MET A 1 698 ? 31.904 13.977 -97.533 1.00 77.94 698 MET A N 1
ATOM 5471 C CA . MET A 1 698 ? 32.457 12.860 -96.774 1.00 77.94 698 MET A CA 1
ATOM 5472 C C . MET A 1 698 ? 31.775 12.812 -95.409 1.00 77.94 698 MET A C 1
ATOM 5474 O O . MET A 1 698 ? 31.926 13.734 -94.615 1.00 77.94 698 MET A O 1
ATOM 5478 N N . ILE A 1 699 ? 31.022 11.745 -95.146 1.00 78.75 699 ILE A N 1
ATOM 5479 C CA . ILE A 1 699 ? 30.394 11.499 -93.846 1.00 78.75 699 ILE A CA 1
ATOM 5480 C C . ILE A 1 699 ? 30.988 10.195 -93.321 1.00 78.75 699 ILE A C 1
ATOM 5482 O O . ILE A 1 699 ? 30.821 9.134 -93.928 1.00 78.75 699 ILE A O 1
ATOM 5486 N N . LYS A 1 700 ? 31.735 10.287 -92.215 1.00 76.56 700 LYS A N 1
ATOM 5487 C CA . LYS A 1 700 ? 32.668 9.242 -91.760 1.00 76.56 700 LYS A CA 1
ATOM 5488 C C . LYS A 1 700 ? 33.662 8.857 -92.870 1.00 76.56 700 LYS A C 1
ATOM 5490 O O . LYS A 1 700 ? 34.438 9.692 -93.321 1.00 76.56 700 LYS A O 1
ATOM 5495 N N . SER A 1 701 ? 33.653 7.599 -93.302 1.00 71.50 701 SER A N 1
ATOM 5496 C CA . SER A 1 701 ? 34.607 7.007 -94.245 1.00 71.50 701 SER A CA 1
ATOM 5497 C C . SER A 1 701 ? 34.089 6.938 -95.687 1.00 71.50 701 SER A C 1
ATOM 5499 O O . SER A 1 701 ? 34.820 6.479 -96.565 1.00 71.50 701 SER A O 1
ATOM 5501 N N . ARG A 1 702 ? 32.850 7.382 -95.966 1.00 78.56 702 ARG A N 1
ATOM 5502 C CA . ARG A 1 702 ? 32.238 7.296 -97.303 1.00 78.56 702 ARG A CA 1
ATOM 5503 C C . ARG A 1 702 ? 31.800 8.649 -97.852 1.00 78.56 702 ARG A C 1
ATOM 5505 O O . ARG A 1 702 ? 31.262 9.498 -97.141 1.00 78.56 702 ARG A O 1
ATOM 5512 N N . GLN A 1 703 ? 31.980 8.813 -99.162 1.00 80.81 703 GLN A N 1
ATOM 5513 C CA . GLN A 1 703 ? 31.485 9.971 -99.895 1.00 80.81 703 GLN A CA 1
ATOM 5514 C C . GLN A 1 703 ? 29.982 9.815 -100.142 1.00 80.81 703 GLN A C 1
ATOM 5516 O O . GLN A 1 703 ? 29.550 9.009 -100.970 1.00 80.81 703 GLN A O 1
ATOM 5521 N N . THR A 1 704 ? 29.189 10.601 -99.424 1.00 83.56 704 THR A N 1
ATOM 5522 C CA . THR A 1 704 ? 27.732 10.630 -99.547 1.00 83.56 704 THR A CA 1
ATOM 5523 C C . THR A 1 704 ? 27.342 11.665 -100.590 1.00 83.56 704 THR A C 1
ATOM 5525 O O . THR A 1 704 ? 27.720 12.828 -100.489 1.00 83.56 704 THR A O 1
ATOM 5528 N N . LYS A 1 705 ? 26.603 11.248 -101.618 1.00 83.25 705 LYS A N 1
ATOM 5529 C CA . LYS A 1 705 ? 26.067 12.133 -102.658 1.00 83.25 705 LYS A CA 1
ATOM 5530 C C . LYS A 1 705 ? 24.679 12.612 -102.261 1.00 83.25 705 LYS A C 1
ATOM 5532 O O . LYS A 1 705 ? 23.859 11.804 -101.821 1.00 83.25 705 LYS A O 1
ATOM 5537 N N . PHE A 1 706 ? 24.428 13.894 -102.474 1.00 85.19 706 PHE A N 1
ATOM 5538 C CA . PHE A 1 706 ? 23.143 14.529 -102.222 1.00 85.19 706 PHE A CA 1
ATOM 5539 C C . PHE A 1 706 ? 22.415 14.756 -103.545 1.00 85.19 706 PHE A C 1
ATOM 5541 O O . PHE A 1 706 ? 23.015 15.171 -104.536 1.00 85.19 706 PHE A O 1
ATOM 5548 N N . GLN A 1 707 ? 21.133 14.415 -103.585 1.00 82.69 707 GLN A N 1
ATOM 5549 C CA . GLN A 1 707 ? 20.266 14.562 -104.751 1.00 82.69 707 GLN A CA 1
ATOM 5550 C C . GLN A 1 707 ? 18.893 15.039 -104.287 1.00 82.69 707 GLN A C 1
ATOM 5552 O O . GLN A 1 707 ? 18.517 14.799 -103.143 1.00 82.69 707 GLN A O 1
ATOM 5557 N N . VAL A 1 708 ? 18.130 15.679 -105.168 1.00 79.94 708 VAL A N 1
ATOM 5558 C CA . VAL A 1 708 ? 16.714 15.962 -104.891 1.00 79.94 708 VAL A CA 1
ATOM 5559 C C . VAL A 1 708 ? 15.978 14.634 -104.728 1.00 79.94 708 VAL A C 1
ATOM 5561 O O . VAL A 1 708 ? 16.146 13.726 -105.553 1.00 79.94 708 VAL A O 1
ATOM 5564 N N . ASP A 1 709 ? 15.200 14.493 -103.656 1.00 78.62 709 ASP A N 1
ATOM 5565 C CA . ASP A 1 709 ? 14.341 13.329 -103.478 1.00 78.62 709 ASP A CA 1
ATOM 5566 C C . ASP A 1 709 ? 13.243 13.337 -104.553 1.00 78.62 709 ASP A C 1
ATOM 5568 O O . ASP A 1 709 ? 12.511 14.307 -104.728 1.00 78.62 709 ASP A O 1
ATOM 5572 N N . ARG A 1 710 ? 13.136 12.240 -105.309 1.00 72.00 710 ARG A N 1
ATOM 5573 C CA . ARG A 1 710 ? 12.184 12.115 -106.424 1.00 72.00 710 ARG A CA 1
ATOM 5574 C C . ARG A 1 710 ? 10.730 12.018 -105.967 1.00 72.00 710 ARG A C 1
ATOM 5576 O O . ARG A 1 710 ? 9.842 12.119 -106.806 1.00 72.00 710 ARG A O 1
ATOM 5583 N N . PHE A 1 711 ? 10.496 11.755 -104.683 1.00 68.12 711 PHE A N 1
ATOM 5584 C CA . PHE A 1 711 ? 9.164 11.543 -104.121 1.00 68.12 711 PHE A CA 1
ATOM 5585 C C . PHE A 1 711 ? 8.707 12.686 -103.204 1.00 68.12 711 PHE A C 1
ATOM 5587 O O . PHE A 1 711 ? 7.513 12.787 -102.938 1.00 68.12 711 PHE A O 1
ATOM 5594 N N . HIS A 1 712 ? 9.624 13.538 -102.730 1.00 75.06 712 HIS A N 1
ATOM 5595 C CA . HIS A 1 712 ? 9.322 14.669 -101.847 1.00 75.06 712 HIS A CA 1
ATOM 5596 C C . HIS A 1 712 ? 10.159 15.889 -102.254 1.00 75.06 712 HIS A C 1
ATOM 5598 O O . HIS A 1 712 ? 11.360 15.921 -101.998 1.00 75.06 712 HIS A O 1
ATOM 5604 N N . GLU A 1 713 ? 9.523 16.898 -102.856 1.00 62.81 713 GLU A N 1
ATOM 5605 C CA . GLU A 1 713 ? 10.206 18.040 -103.496 1.00 62.81 713 GLU A CA 1
ATOM 5606 C C . GLU A 1 713 ? 11.033 18.919 -102.527 1.00 62.81 713 GLU A C 1
ATOM 5608 O O . GLU A 1 713 ? 11.932 19.626 -102.970 1.00 62.81 713 GLU A O 1
ATOM 5613 N N . GLU A 1 714 ? 10.820 18.800 -101.210 1.00 70.19 714 GLU A N 1
ATOM 5614 C CA . GLU A 1 714 ? 11.509 19.561 -100.145 1.00 70.19 714 GLU A CA 1
ATOM 5615 C C . GLU A 1 714 ? 12.510 18.713 -99.321 1.00 70.19 714 GLU A C 1
ATOM 5617 O O . GLU A 1 714 ? 12.833 19.030 -98.170 1.00 70.19 714 GLU A O 1
ATOM 5622 N N . GLN A 1 715 ? 12.973 17.574 -99.852 1.00 84.69 715 GLN A N 1
ATOM 5623 C CA . GLN A 1 715 ? 13.934 16.703 -99.162 1.00 84.69 715 GLN A CA 1
ATOM 5624 C C . GLN A 1 715 ? 15.159 16.386 -100.009 1.00 84.69 715 GLN A C 1
ATOM 5626 O O . GLN A 1 715 ? 15.085 16.154 -101.217 1.00 84.69 715 GLN A O 1
ATOM 5631 N N . ILE A 1 716 ? 16.318 16.352 -99.349 1.00 85.12 716 ILE A N 1
ATOM 5632 C CA . ILE A 1 716 ? 17.557 15.907 -99.982 1.00 85.12 716 ILE A CA 1
ATOM 5633 C C . ILE A 1 716 ? 17.713 14.414 -99.726 1.00 85.12 716 ILE A C 1
ATOM 5635 O O . ILE A 1 716 ? 17.884 13.977 -98.586 1.00 85.12 716 ILE A O 1
ATOM 5639 N N . PHE A 1 717 ? 17.709 13.633 -100.799 1.00 85.25 717 PHE A N 1
ATOM 5640 C CA . PHE A 1 717 ? 18.055 12.225 -100.774 1.00 85.25 717 PHE A CA 1
ATOM 5641 C C . PHE A 1 717 ? 19.574 12.044 -100.717 1.00 85.25 717 PHE A C 1
ATOM 5643 O O . PHE A 1 717 ? 20.334 12.540 -101.551 1.00 85.25 717 PHE A O 1
ATOM 5650 N N . MET A 1 718 ? 20.016 11.278 -99.731 1.00 88.06 718 MET A N 1
ATOM 5651 C CA . MET A 1 718 ? 21.401 10.897 -99.506 1.00 88.06 718 MET A CA 1
ATOM 5652 C C . MET A 1 718 ? 21.651 9.498 -100.052 1.00 88.06 718 MET A C 1
ATOM 5654 O O . MET A 1 718 ? 20.940 8.551 -99.705 1.00 88.06 718 MET A O 1
ATOM 5658 N N . ARG A 1 719 ? 22.716 9.333 -100.838 1.00 82.50 719 ARG A N 1
ATOM 5659 C CA . ARG A 1 719 ? 23.164 8.028 -101.338 1.00 82.50 719 ARG A CA 1
ATOM 5660 C C . ARG A 1 719 ? 24.651 7.821 -101.084 1.00 82.50 719 ARG A C 1
ATOM 5662 O O . ARG A 1 719 ? 25.460 8.687 -101.394 1.00 82.50 719 ARG A O 1
ATOM 5669 N N . GLY A 1 720 ? 25.011 6.639 -100.593 1.00 78.31 720 GLY A N 1
ATOM 5670 C CA . GLY A 1 720 ? 26.394 6.291 -100.260 1.00 78.31 720 GLY A CA 1
ATOM 5671 C C . GLY A 1 720 ? 26.760 6.508 -98.791 1.00 78.31 720 GLY A C 1
ATOM 5672 O O . GLY A 1 720 ? 27.947 6.550 -98.489 1.00 78.31 720 GLY A O 1
ATOM 5673 N N . LEU A 1 721 ? 25.768 6.614 -97.895 1.00 82.38 721 LEU A N 1
ATOM 5674 C CA . LEU A 1 721 ? 26.007 6.695 -96.451 1.00 82.38 721 LEU A CA 1
ATOM 5675 C C . LEU A 1 721 ? 26.732 5.444 -95.945 1.00 82.38 721 LEU A C 1
ATOM 5677 O O . LEU A 1 721 ? 26.503 4.331 -96.437 1.00 82.38 721 LEU A O 1
ATOM 5681 N N . ASP A 1 722 ? 27.585 5.624 -94.943 1.00 76.75 722 ASP A N 1
ATOM 5682 C CA . ASP A 1 722 ? 28.177 4.495 -94.241 1.00 76.75 722 ASP A CA 1
ATOM 5683 C C . ASP A 1 722 ? 27.091 3.749 -93.428 1.00 76.75 722 ASP A C 1
ATOM 5685 O O . ASP A 1 722 ? 26.211 4.388 -92.839 1.00 76.75 722 ASP A O 1
ATOM 5689 N N . PRO A 1 723 ? 27.080 2.401 -93.408 1.00 75.69 723 PRO A N 1
ATOM 5690 C CA . PRO A 1 723 ? 26.086 1.632 -92.655 1.00 75.69 723 PRO A CA 1
ATOM 5691 C C . PRO A 1 723 ? 26.017 1.969 -91.156 1.00 75.69 723 PRO A C 1
ATOM 5693 O O . PRO A 1 723 ? 24.958 1.792 -90.548 1.00 75.69 723 PRO A O 1
ATOM 5696 N N . GLU A 1 724 ? 27.102 2.476 -90.564 1.00 71.56 724 GLU A N 1
ATOM 5697 C CA . GLU A 1 724 ? 27.167 2.883 -89.156 1.00 71.56 724 GLU A CA 1
ATOM 5698 C C . GLU A 1 724 ? 26.927 4.384 -88.934 1.00 71.56 724 GLU A C 1
ATOM 5700 O O . GLU A 1 724 ? 27.096 4.886 -87.818 1.00 71.56 724 GLU A O 1
ATOM 5705 N N . THR A 1 725 ? 26.569 5.148 -89.969 1.00 77.69 725 THR A N 1
ATOM 5706 C CA . THR A 1 725 ? 26.265 6.575 -89.816 1.00 77.69 725 THR A CA 1
ATOM 5707 C C . THR A 1 725 ? 25.030 6.771 -88.923 1.00 77.69 725 THR A C 1
ATOM 5709 O O . THR A 1 725 ? 23.974 6.168 -89.143 1.00 77.69 725 THR A O 1
ATOM 5712 N N . SER A 1 726 ? 25.152 7.619 -87.898 1.00 75.75 726 SER A N 1
ATOM 5713 C CA . SER A 1 726 ? 24.029 8.071 -87.070 1.00 75.75 726 SER A CA 1
ATOM 5714 C C . SER A 1 726 ? 23.388 9.337 -87.647 1.00 75.75 726 SER A C 1
ATOM 5716 O O . SER A 1 726 ? 23.994 10.060 -88.434 1.00 75.75 726 SER A O 1
ATOM 5718 N N . GLU A 1 727 ? 22.152 9.636 -87.245 1.00 78.06 727 GLU A N 1
ATOM 5719 C CA . GLU A 1 727 ? 21.462 10.869 -87.662 1.00 78.06 727 GLU A CA 1
ATOM 5720 C C . GLU A 1 727 ? 22.231 12.131 -87.228 1.00 78.06 727 GLU A C 1
ATOM 5722 O O . GLU A 1 727 ? 22.274 13.113 -87.969 1.00 78.06 727 GLU A O 1
ATOM 5727 N N . ASN A 1 728 ? 22.899 12.075 -86.069 1.00 72.25 728 ASN A N 1
ATOM 5728 C CA . ASN A 1 728 ? 23.743 13.160 -85.573 1.00 72.25 728 ASN A CA 1
ATOM 5729 C C . ASN A 1 728 ? 25.011 13.340 -86.411 1.00 72.25 728 ASN A C 1
ATOM 5731 O O . ASN A 1 728 ? 25.377 14.477 -86.672 1.00 72.25 728 ASN A O 1
ATOM 5735 N N . ASP A 1 729 ? 25.644 12.262 -86.886 1.00 76.19 729 ASP A N 1
ATOM 5736 C CA . ASP A 1 729 ? 26.842 12.368 -87.735 1.00 76.19 729 ASP A CA 1
ATOM 5737 C C . ASP A 1 729 ? 26.540 13.123 -89.038 1.00 76.19 729 ASP A C 1
ATOM 5739 O O . ASP A 1 729 ? 27.334 13.945 -89.485 1.00 76.19 729 ASP A O 1
ATOM 5743 N N . VAL A 1 730 ? 25.368 12.874 -89.635 1.00 77.31 730 VAL A N 1
ATOM 5744 C CA . VAL A 1 730 ? 24.911 13.593 -90.836 1.00 77.31 730 VAL A CA 1
ATOM 5745 C C . VAL A 1 730 ? 24.644 15.060 -90.515 1.00 77.31 730 VAL A C 1
ATOM 5747 O O . VAL A 1 730 ? 25.077 15.940 -91.254 1.00 77.31 730 VAL A O 1
ATOM 5750 N N . LYS A 1 731 ? 23.941 15.324 -89.409 1.00 80.56 731 LYS A N 1
ATOM 5751 C CA . LYS A 1 731 ? 23.602 16.682 -88.986 1.00 80.56 731 LYS A CA 1
ATOM 5752 C C . LYS A 1 731 ? 24.855 17.510 -88.701 1.00 80.56 731 LYS A C 1
ATOM 5754 O O . LYS A 1 731 ? 25.000 18.585 -89.270 1.00 80.56 731 LYS A O 1
ATOM 5759 N N . SER A 1 732 ? 25.780 16.978 -87.906 1.00 78.00 732 SER A N 1
ATOM 5760 C CA . SER A 1 732 ? 27.040 17.643 -87.577 1.00 78.00 732 SER A CA 1
ATOM 5761 C C . SER A 1 732 ? 27.928 17.846 -88.803 1.00 78.00 732 SER A C 1
ATOM 5763 O O . SER A 1 732 ? 28.480 18.926 -88.947 1.00 78.00 732 SER A O 1
ATOM 5765 N N . ALA A 1 733 ? 28.020 16.881 -89.726 1.00 80.56 733 ALA A N 1
ATOM 5766 C CA . ALA A 1 733 ? 28.823 17.050 -90.941 1.00 80.56 733 ALA A CA 1
ATOM 5767 C C . ALA A 1 733 ? 28.288 18.171 -91.856 1.00 80.56 733 ALA A C 1
ATOM 5769 O O . ALA A 1 733 ? 29.066 18.894 -92.480 1.00 80.56 733 ALA A O 1
ATOM 5770 N N . ILE A 1 734 ? 26.963 18.334 -91.930 1.00 80.38 734 ILE A N 1
ATOM 5771 C CA . ILE A 1 734 ? 26.332 19.418 -92.696 1.00 80.38 734 ILE A CA 1
ATOM 5772 C C . ILE A 1 734 ? 26.524 20.755 -91.984 1.00 80.38 734 ILE A C 1
ATOM 5774 O O . ILE A 1 734 ? 26.959 21.709 -92.619 1.00 80.38 734 ILE A O 1
ATOM 5778 N N . GLU A 1 735 ? 26.250 20.815 -90.680 1.00 80.75 735 GLU A N 1
ATOM 5779 C CA . GLU A 1 735 ? 26.379 22.038 -89.878 1.00 80.75 735 GLU A CA 1
ATOM 5780 C C . GLU A 1 735 ? 27.842 22.509 -89.773 1.00 80.75 735 GLU A C 1
ATOM 5782 O O . GLU A 1 735 ? 28.105 23.704 -89.776 1.00 80.75 735 GLU A O 1
ATOM 5787 N N . GLU A 1 736 ? 28.826 21.608 -89.756 1.00 80.75 736 GLU A N 1
ATOM 5788 C CA . GLU A 1 736 ? 30.247 21.980 -89.761 1.00 80.75 736 GLU A CA 1
ATOM 5789 C C . GLU A 1 736 ? 30.667 22.606 -91.098 1.00 80.75 736 GLU A C 1
ATOM 5791 O O . GLU A 1 736 ? 31.447 23.560 -91.137 1.00 80.75 736 GLU A O 1
ATOM 5796 N N . ARG A 1 737 ? 30.136 22.093 -92.214 1.00 78.50 737 ARG A N 1
ATOM 5797 C CA . ARG A 1 737 ? 30.488 22.593 -93.546 1.00 78.50 737 ARG A CA 1
ATOM 5798 C C . ARG A 1 737 ? 29.664 23.808 -93.963 1.00 78.50 737 ARG A C 1
ATOM 5800 O O . ARG A 1 737 ? 30.164 24.635 -94.724 1.00 78.50 737 ARG A O 1
ATOM 5807 N N . LEU A 1 738 ? 28.441 23.918 -93.452 1.00 81.38 738 LEU A N 1
ATOM 5808 C CA . LEU A 1 738 ? 27.507 25.022 -93.645 1.00 81.38 738 LEU A CA 1
ATOM 5809 C C . LEU A 1 738 ? 26.912 25.435 -92.280 1.00 81.38 738 LEU A C 1
ATOM 5811 O O . LEU A 1 738 ? 25.784 25.062 -91.965 1.00 81.38 738 LEU A O 1
ATOM 5815 N N . PRO A 1 739 ? 27.622 26.258 -91.485 1.00 76.81 739 PRO A N 1
ATOM 5816 C CA . PRO A 1 739 ? 27.191 26.647 -90.132 1.00 76.81 739 PRO A CA 1
ATOM 5817 C C . PRO A 1 739 ? 25.870 27.419 -90.071 1.00 76.81 739 PRO A C 1
ATOM 5819 O O . PRO A 1 739 ? 25.232 27.481 -89.021 1.00 76.81 739 PRO A O 1
ATOM 5822 N N . ALA A 1 740 ? 25.473 28.036 -91.187 1.00 75.25 740 ALA A N 1
ATOM 5823 C CA . ALA A 1 740 ? 24.228 28.789 -91.306 1.00 75.25 740 ALA A CA 1
ATOM 5824 C C . ALA A 1 740 ? 22.992 27.893 -91.512 1.00 75.25 740 ALA A C 1
ATOM 5826 O O . ALA A 1 740 ? 21.883 28.338 -91.235 1.00 75.25 740 ALA A O 1
ATOM 5827 N N . VAL A 1 741 ? 23.180 26.647 -91.960 1.00 78.56 741 VAL A N 1
ATOM 5828 C CA . VAL A 1 741 ? 22.095 25.713 -92.286 1.00 78.56 741 VAL A CA 1
ATOM 5829 C C . VAL A 1 741 ? 21.706 24.917 -91.048 1.00 78.56 741 VAL A C 1
ATOM 5831 O O . VAL A 1 741 ? 22.568 24.334 -90.392 1.00 78.56 741 VAL A O 1
ATOM 5834 N N . LYS A 1 742 ? 20.404 24.813 -90.751 1.00 76.06 742 LYS A N 1
ATOM 5835 C CA . LYS A 1 742 ? 19.916 23.954 -89.660 1.00 76.06 742 LYS A CA 1
ATOM 5836 C C . LYS A 1 742 ? 19.102 22.784 -90.184 1.00 76.06 742 LYS A C 1
ATOM 5838 O O . LYS A 1 742 ? 18.049 22.934 -90.800 1.00 76.06 742 LYS A O 1
ATOM 5843 N N . VAL A 1 743 ? 19.542 21.577 -89.839 1.00 80.19 743 VAL A N 1
ATOM 5844 C CA . VAL A 1 743 ? 18.838 20.352 -90.229 1.00 80.19 743 VAL A CA 1
ATOM 5845 C C . VAL A 1 743 ? 17.677 20.073 -89.269 1.00 80.19 743 VAL A C 1
ATOM 5847 O O . VAL A 1 743 ? 17.874 19.922 -88.054 1.00 80.19 743 VAL A O 1
ATOM 5850 N N . LYS A 1 744 ? 16.461 19.957 -89.822 1.00 80.62 744 LYS A N 1
ATOM 5851 C CA . LYS A 1 744 ? 15.228 19.654 -89.077 1.00 80.62 744 LYS A CA 1
ATOM 5852 C C . LYS A 1 744 ? 15.157 18.192 -88.686 1.00 80.62 744 LYS A C 1
ATOM 5854 O O . LYS A 1 744 ? 14.907 17.878 -87.523 1.00 80.62 744 LYS A O 1
ATOM 5859 N N . LYS A 1 745 ? 15.373 17.295 -89.645 1.00 80.62 745 LYS A N 1
ATOM 5860 C CA . LYS A 1 745 ? 15.317 15.855 -89.399 1.00 80.62 745 LYS A CA 1
ATOM 5861 C C . LYS A 1 745 ? 16.168 15.103 -90.408 1.00 80.62 745 LYS A C 1
ATOM 5863 O O . LYS A 1 745 ? 16.096 15.379 -91.598 1.00 80.62 745 LYS A O 1
ATOM 5868 N N . VAL A 1 746 ? 16.929 14.128 -89.929 1.00 82.06 746 VAL A N 1
ATOM 5869 C CA . VAL A 1 746 ? 17.640 13.169 -90.777 1.00 82.06 746 VAL A CA 1
ATOM 5870 C C . VAL A 1 746 ? 16.929 11.834 -90.639 1.00 82.06 746 VAL A C 1
ATOM 5872 O O . VAL A 1 746 ? 16.674 11.385 -89.528 1.00 82.06 746 VAL A O 1
ATOM 5875 N N . PHE A 1 747 ? 16.595 11.203 -91.757 1.00 81.69 747 PHE A N 1
ATOM 5876 C CA . PHE A 1 747 ? 16.009 9.872 -91.791 1.00 81.69 747 PHE A CA 1
ATOM 5877 C C . PHE A 1 747 ? 16.965 8.932 -92.516 1.00 81.69 747 PHE A C 1
ATOM 5879 O O . PHE A 1 747 ? 17.223 9.101 -93.702 1.00 81.69 747 PHE A O 1
ATOM 5886 N N . ILE A 1 748 ? 17.506 7.933 -91.823 1.00 82.69 748 ILE A N 1
ATOM 5887 C CA . ILE A 1 748 ? 18.379 6.929 -92.444 1.00 82.69 748 ILE A CA 1
ATOM 5888 C C . ILE A 1 748 ? 17.540 5.689 -92.745 1.00 82.69 748 ILE A C 1
ATOM 5890 O O . ILE A 1 748 ? 16.924 5.114 -91.847 1.00 82.69 748 ILE A O 1
ATOM 5894 N N . HIS A 1 749 ? 17.520 5.241 -94.001 1.00 81.88 749 HIS A N 1
ATOM 5895 C CA . HIS A 1 749 ? 16.844 3.999 -94.361 1.00 81.88 749 HIS A CA 1
ATOM 5896 C C . HIS A 1 749 ? 17.631 2.820 -93.789 1.00 81.88 749 HIS A C 1
ATOM 5898 O O . HIS A 1 749 ? 18.756 2.562 -94.208 1.00 81.88 749 HIS A O 1
ATOM 5904 N N . ARG A 1 750 ? 17.053 2.091 -92.831 1.00 80.56 750 ARG A N 1
ATOM 5905 C CA . ARG A 1 750 ? 17.705 0.963 -92.140 1.00 80.56 750 ARG A CA 1
ATOM 5906 C C . ARG A 1 750 ? 17.242 -0.392 -92.677 1.00 80.56 750 ARG A C 1
ATOM 5908 O O . ARG A 1 750 ? 16.244 -0.491 -93.396 1.00 80.56 750 ARG A O 1
ATOM 5915 N N . THR A 1 751 ? 17.987 -1.447 -92.358 1.00 78.19 751 THR A N 1
ATOM 5916 C CA . THR A 1 751 ? 17.602 -2.845 -92.632 1.00 78.19 751 THR A CA 1
ATOM 5917 C C . THR A 1 751 ? 16.239 -3.190 -92.012 1.00 78.19 751 THR A C 1
ATOM 5919 O O . THR A 1 751 ? 15.793 -2.520 -91.079 1.00 78.19 751 THR A O 1
ATOM 5922 N N . SER A 1 752 ? 15.525 -4.178 -92.567 1.00 73.06 752 SER A N 1
ATOM 5923 C CA . SER A 1 752 ? 14.176 -4.574 -92.119 1.00 73.06 752 SER A CA 1
ATOM 5924 C C . SER A 1 752 ? 14.148 -5.001 -90.646 1.00 73.06 752 SER A C 1
ATOM 5926 O O . SER A 1 752 ? 15.176 -5.343 -90.067 1.00 73.06 752 SER A O 1
ATOM 5928 N N . GLU A 1 753 ? 12.973 -4.927 -90.024 1.00 79.50 753 GLU A N 1
ATOM 5929 C CA . GLU A 1 753 ? 12.763 -5.361 -88.638 1.00 79.50 753 GLU A CA 1
ATOM 5930 C C . GLU A 1 753 ? 13.094 -6.855 -88.505 1.00 79.50 753 GLU A C 1
ATOM 5932 O O . GLU A 1 753 ? 12.685 -7.659 -89.340 1.00 79.50 753 GLU A O 1
ATOM 5937 N N . PHE A 1 754 ? 13.850 -7.221 -87.473 1.00 76.75 754 PHE A N 1
ATOM 5938 C CA . PHE A 1 754 ? 14.170 -8.610 -87.132 1.00 76.75 754 PHE A CA 1
ATOM 5939 C C . PHE A 1 754 ? 14.040 -8.789 -85.620 1.00 76.75 754 PHE A C 1
ATOM 5941 O O . PHE A 1 754 ? 14.192 -7.806 -84.893 1.00 76.75 754 PHE A O 1
ATOM 5948 N N . ASP A 1 755 ? 13.753 -9.997 -85.134 1.00 77.50 755 ASP A N 1
ATOM 5949 C CA . ASP A 1 755 ? 13.690 -10.294 -83.694 1.00 77.50 755 ASP A CA 1
ATOM 5950 C C . ASP A 1 755 ? 15.076 -10.681 -83.144 1.00 77.50 755 ASP A C 1
ATOM 5952 O O . ASP A 1 755 ? 15.929 -11.164 -83.887 1.00 77.50 755 ASP A O 1
ATOM 5956 N N . THR A 1 756 ? 15.340 -10.427 -81.859 1.00 80.06 756 THR A N 1
ATOM 5957 C CA . THR A 1 756 ? 16.611 -10.821 -81.218 1.00 80.06 756 THR A CA 1
ATOM 5958 C C . THR A 1 756 ? 16.409 -12.128 -80.461 1.00 80.06 756 THR A C 1
ATOM 5960 O O . THR A 1 756 ? 15.666 -12.155 -79.479 1.00 80.06 756 THR A O 1
ATOM 5963 N N . THR A 1 757 ? 17.073 -13.202 -80.897 1.00 80.56 757 THR A N 1
ATOM 5964 C CA . THR A 1 757 ? 17.011 -14.503 -80.214 1.00 80.56 757 THR A CA 1
ATOM 5965 C C . THR A 1 757 ? 17.717 -14.450 -78.858 1.00 80.56 757 THR A C 1
ATOM 5967 O O . THR A 1 757 ? 18.649 -13.666 -78.659 1.00 80.56 757 THR A O 1
ATOM 5970 N N . ASP A 1 758 ? 17.301 -15.304 -77.921 1.00 78.81 758 ASP A N 1
ATOM 5971 C CA . ASP A 1 758 ? 17.914 -15.358 -76.586 1.00 78.81 758 ASP A CA 1
ATOM 5972 C C . ASP A 1 758 ? 19.381 -15.837 -76.644 1.00 78.81 758 ASP A C 1
ATOM 5974 O O . ASP A 1 758 ? 20.213 -15.391 -75.853 1.00 78.81 758 ASP A O 1
ATOM 5978 N N . GLU A 1 759 ? 19.741 -16.644 -77.649 1.00 78.19 759 GLU A N 1
ATOM 5979 C CA . GLU A 1 759 ? 21.132 -17.013 -77.956 1.00 78.19 759 GLU A CA 1
ATOM 5980 C C . GLU A 1 759 ? 21.974 -15.791 -78.352 1.00 78.19 759 GLU A C 1
ATOM 5982 O O . GLU A 1 759 ? 23.084 -15.606 -77.851 1.00 78.19 759 GLU A O 1
ATOM 5987 N N . THR A 1 760 ? 21.417 -14.899 -79.182 1.00 79.06 760 THR A N 1
ATOM 5988 C CA . THR A 1 760 ? 22.083 -13.648 -79.579 1.00 79.06 760 THR A CA 1
ATOM 5989 C C . THR A 1 760 ? 22.280 -12.732 -78.372 1.00 79.06 760 THR A C 1
ATOM 5991 O O . THR A 1 760 ? 23.361 -12.180 -78.189 1.00 79.06 760 THR A O 1
ATOM 5994 N N . LEU A 1 761 ? 21.271 -12.604 -77.501 1.00 80.69 761 LEU A N 1
ATOM 5995 C CA . LEU A 1 761 ? 21.380 -11.821 -76.263 1.00 80.69 761 LEU A CA 1
ATOM 5996 C C . LEU A 1 761 ? 22.442 -12.382 -75.316 1.00 80.69 761 LEU A C 1
ATOM 5998 O O . LEU A 1 761 ? 23.175 -11.615 -74.693 1.00 80.69 761 LEU A O 1
ATOM 6002 N N . THR A 1 762 ? 22.539 -13.707 -75.221 1.00 81.44 762 THR A N 1
ATOM 6003 C CA . THR A 1 762 ? 23.537 -14.380 -74.382 1.00 81.44 762 THR A CA 1
ATOM 6004 C C . THR A 1 762 ? 24.942 -14.140 -74.925 1.00 81.44 762 THR A C 1
ATOM 6006 O O . THR A 1 762 ? 25.816 -13.730 -74.168 1.00 81.44 762 THR A O 1
ATOM 6009 N N . SER A 1 763 ? 25.142 -14.276 -76.240 1.00 81.38 763 SER A N 1
ATOM 6010 C CA . SER A 1 763 ? 26.418 -13.962 -76.895 1.00 81.38 763 SER A CA 1
ATOM 6011 C C . SER A 1 763 ? 26.821 -12.494 -76.699 1.00 81.38 763 SER A C 1
ATOM 6013 O O . SER A 1 763 ? 27.942 -12.219 -76.276 1.00 81.38 763 SER A O 1
ATOM 6015 N N . GLN A 1 764 ? 25.892 -11.550 -76.892 1.00 85.06 764 GLN A N 1
ATOM 6016 C CA . GLN A 1 764 ? 26.134 -10.122 -76.651 1.00 85.06 764 GLN A CA 1
ATOM 6017 C C . GLN A 1 764 ? 26.463 -9.832 -75.182 1.00 85.06 764 GLN A C 1
ATOM 6019 O O . GLN A 1 764 ? 27.317 -8.998 -74.890 1.00 85.06 764 GLN A O 1
ATOM 6024 N N . LYS A 1 765 ? 25.824 -10.527 -74.237 1.00 83.25 765 LYS A N 1
ATOM 6025 C CA . LYS A 1 765 ? 26.145 -10.402 -72.812 1.00 83.25 765 LYS A CA 1
ATOM 6026 C C . LYS A 1 765 ? 27.576 -10.835 -72.530 1.00 83.25 765 LYS A C 1
ATOM 6028 O O . LYS A 1 765 ? 28.307 -10.069 -71.907 1.00 83.25 765 LYS A O 1
ATOM 6033 N N . THR A 1 766 ? 27.970 -12.003 -73.029 1.00 84.50 766 THR A N 1
ATOM 6034 C CA . THR A 1 766 ? 29.317 -12.545 -72.844 1.00 84.50 766 THR A CA 1
ATOM 6035 C C . THR A 1 766 ? 30.371 -11.615 -73.438 1.00 84.50 766 THR A C 1
ATOM 6037 O O . THR A 1 766 ? 31.288 -11.220 -72.728 1.00 84.50 766 THR A O 1
ATOM 6040 N N . SER A 1 767 ? 30.196 -11.146 -74.678 1.00 83.56 767 SER A N 1
ATOM 6041 C CA . SER A 1 767 ? 31.156 -10.229 -75.311 1.00 83.56 767 SER A CA 1
ATOM 6042 C C . SER A 1 767 ? 31.266 -8.879 -74.592 1.00 83.56 767 SER A C 1
ATOM 6044 O O . SER A 1 767 ? 32.355 -8.307 -74.508 1.00 83.56 767 SER A O 1
ATOM 6046 N N . LEU A 1 768 ? 30.164 -8.361 -74.033 1.00 83.06 768 LEU A N 1
ATOM 6047 C CA . LEU A 1 768 ? 30.201 -7.140 -73.224 1.00 83.06 768 LEU A CA 1
ATOM 6048 C C . LEU A 1 768 ? 30.916 -7.373 -71.881 1.00 83.06 768 LEU A C 1
ATOM 6050 O O . LEU A 1 768 ? 31.667 -6.507 -71.440 1.00 83.06 768 LEU A O 1
ATOM 6054 N N . GLN A 1 769 ? 30.701 -8.530 -71.244 1.00 84.88 769 GLN A N 1
ATOM 6055 C CA . GLN A 1 769 ? 31.367 -8.921 -69.995 1.00 84.88 769 GLN A CA 1
ATOM 6056 C C . GLN A 1 769 ? 32.873 -9.134 -70.192 1.00 84.88 769 GLN A C 1
ATOM 6058 O O . GLN A 1 769 ? 33.660 -8.607 -69.415 1.00 84.88 769 GLN A O 1
ATOM 6063 N N . GLU A 1 770 ? 33.292 -9.804 -71.265 1.00 82.69 770 GLU A N 1
ATOM 6064 C CA . GLU A 1 770 ? 34.711 -9.968 -71.609 1.00 82.69 770 GLU A CA 1
ATOM 6065 C C . GLU A 1 770 ? 35.409 -8.614 -71.795 1.00 82.69 770 GLU A C 1
ATOM 6067 O O . GLU A 1 770 ? 36.491 -8.383 -71.258 1.00 82.69 770 GLU A O 1
ATOM 6072 N N . CYS A 1 771 ? 34.765 -7.674 -72.496 1.00 81.94 771 CYS A N 1
ATOM 6073 C CA . CYS A 1 771 ? 35.315 -6.333 -72.685 1.00 81.94 771 CYS A CA 1
ATOM 6074 C C . CYS A 1 771 ? 35.354 -5.525 -71.379 1.00 81.94 771 CYS A C 1
ATOM 6076 O O . CYS A 1 771 ? 36.284 -4.744 -71.175 1.00 81.94 771 CYS A O 1
ATOM 6078 N N . LEU A 1 772 ? 34.361 -5.695 -70.500 1.00 81.81 772 LEU A N 1
ATOM 6079 C CA . LEU A 1 772 ? 34.313 -5.048 -69.186 1.00 81.81 772 LEU A CA 1
ATOM 6080 C C . LEU A 1 772 ? 35.336 -5.629 -68.207 1.00 81.81 772 LEU A C 1
ATOM 6082 O O . LEU A 1 772 ? 35.864 -4.867 -67.404 1.00 81.81 772 LEU A O 1
ATOM 6086 N N . GLY A 1 773 ? 35.679 -6.917 -68.318 1.00 76.00 773 GLY A N 1
ATOM 6087 C CA . GLY A 1 773 ? 36.709 -7.571 -67.502 1.00 76.00 773 GLY A CA 1
ATOM 6088 C C . GLY A 1 773 ? 38.111 -6.965 -67.651 1.00 76.00 773 GLY A C 1
ATOM 6089 O O . GLY A 1 773 ? 38.962 -7.172 -66.794 1.00 76.00 773 GLY A O 1
ATOM 6090 N N . VAL A 1 774 ? 38.346 -6.168 -68.700 1.00 79.50 774 VAL A N 1
ATOM 6091 C CA . VAL A 1 774 ? 39.585 -5.389 -68.884 1.00 79.50 774 VAL A CA 1
ATOM 6092 C C . VAL A 1 774 ? 39.615 -4.129 -68.003 1.00 79.50 774 VAL A C 1
ATOM 6094 O O . VAL A 1 774 ? 40.692 -3.644 -67.670 1.00 79.50 774 VAL A O 1
ATOM 6097 N N . PHE A 1 775 ? 38.450 -3.580 -67.643 1.00 74.75 775 PHE A N 1
ATOM 6098 C CA . PHE A 1 775 ? 38.318 -2.281 -66.964 1.00 74.75 775 PHE A CA 1
ATOM 6099 C C . PHE A 1 775 ? 37.756 -2.370 -65.543 1.00 74.75 775 PHE A C 1
ATOM 6101 O O . PHE A 1 775 ? 37.905 -1.419 -64.780 1.00 74.75 775 PHE A O 1
ATOM 6108 N N . ALA A 1 776 ? 37.082 -3.468 -65.205 1.00 74.00 776 ALA A N 1
ATOM 6109 C CA . ALA A 1 776 ? 36.418 -3.664 -63.926 1.00 74.00 776 ALA A CA 1
ATOM 6110 C C . ALA A 1 776 ? 36.607 -5.100 -63.432 1.00 74.00 776 ALA A C 1
ATOM 6112 O O . ALA A 1 776 ? 36.620 -6.049 -64.221 1.00 74.00 776 ALA A O 1
ATOM 6113 N N . THR A 1 777 ? 36.721 -5.257 -62.115 1.00 74.69 777 THR A N 1
ATOM 6114 C CA . THR A 1 777 ? 37.017 -6.550 -61.493 1.00 74.69 777 THR A CA 1
ATOM 6115 C C . THR A 1 777 ? 35.834 -7.515 -61.642 1.00 74.69 777 THR A C 1
ATOM 6117 O O . THR A 1 777 ? 34.680 -7.160 -61.380 1.00 74.69 777 THR A O 1
ATOM 6120 N N . GLU A 1 778 ? 36.097 -8.758 -62.053 1.00 62.97 778 GLU A N 1
ATOM 6121 C CA . GLU A 1 778 ? 35.058 -9.781 -62.214 1.00 62.97 778 GLU A CA 1
ATOM 6122 C C . GLU A 1 778 ? 34.308 -10.010 -60.883 1.00 62.97 778 GLU A C 1
ATOM 6124 O O . GLU A 1 778 ? 34.911 -10.189 -59.826 1.00 62.97 778 GLU A O 1
ATOM 6129 N N . GLY A 1 779 ? 32.973 -9.917 -60.911 1.00 59.97 779 GLY A N 1
ATOM 6130 C CA . GLY A 1 779 ? 32.117 -9.961 -59.715 1.00 59.97 779 GLY A CA 1
ATOM 6131 C C . GLY A 1 779 ? 31.825 -8.608 -59.039 1.00 59.97 779 GLY A C 1
ATOM 6132 O O . GLY A 1 779 ? 30.935 -8.552 -58.191 1.00 59.97 779 GLY A O 1
ATOM 6133 N N . GLN A 1 780 ? 32.489 -7.511 -59.434 1.00 61.84 780 GLN A N 1
ATOM 6134 C CA . GLN A 1 780 ? 32.260 -6.145 -58.908 1.00 61.84 780 GLN A CA 1
ATOM 6135 C C . GLN A 1 780 ? 31.418 -5.248 -59.835 1.00 61.84 780 GLN A C 1
ATOM 6137 O O . GLN A 1 780 ? 31.130 -4.091 -59.517 1.00 61.84 780 GLN A O 1
ATOM 6142 N N . TYR A 1 781 ? 30.945 -5.784 -60.960 1.00 75.81 781 TYR A N 1
ATOM 6143 C CA . TYR A 1 781 ? 30.001 -5.116 -61.853 1.00 75.81 781 TYR A CA 1
ATOM 6144 C C . TYR A 1 781 ? 28.892 -6.072 -62.309 1.00 75.81 781 TYR A C 1
ATOM 6146 O O . TYR A 1 781 ? 29.036 -7.293 -62.281 1.00 75.81 781 TYR A O 1
ATOM 6154 N N . SER A 1 782 ? 27.755 -5.519 -62.734 1.00 78.56 782 SER A N 1
ATOM 6155 C CA . SER A 1 782 ? 26.646 -6.294 -63.305 1.00 78.56 782 SER A CA 1
ATOM 6156 C C . SER A 1 782 ? 26.183 -5.711 -64.635 1.00 78.56 782 SER A C 1
ATOM 6158 O O . SER A 1 782 ? 26.083 -4.493 -64.790 1.00 78.56 782 SER A O 1
ATOM 6160 N N . VAL A 1 783 ? 25.901 -6.605 -65.589 1.00 81.38 783 VAL A N 1
ATOM 6161 C CA . VAL A 1 783 ? 25.447 -6.282 -66.948 1.00 81.38 783 VAL A CA 1
ATOM 6162 C C . VAL A 1 783 ? 24.026 -6.793 -67.137 1.00 81.38 783 VAL A C 1
ATOM 6164 O O . VAL A 1 783 ? 23.784 -8.003 -67.119 1.00 81.38 783 VAL A O 1
ATOM 6167 N N . TYR A 1 784 ? 23.089 -5.874 -67.356 1.00 79.69 784 TYR A N 1
ATOM 6168 C CA . TYR A 1 784 ? 21.716 -6.200 -67.723 1.00 79.69 784 TYR A CA 1
ATOM 6169 C C . TYR A 1 784 ? 21.418 -5.739 -69.152 1.00 79.69 784 TYR A C 1
ATOM 6171 O O . TYR A 1 784 ? 21.335 -4.538 -69.414 1.00 79.69 784 TYR A O 1
ATOM 6179 N N . LEU A 1 785 ? 21.231 -6.691 -70.066 1.00 80.62 785 LEU A N 1
ATOM 6180 C CA . LEU A 1 785 ? 20.767 -6.447 -71.433 1.00 80.62 785 LEU A CA 1
ATOM 6181 C C . LEU A 1 785 ? 19.239 -6.419 -71.469 1.00 80.62 785 LEU A C 1
ATOM 6183 O O . LEU A 1 785 ? 18.586 -7.377 -71.061 1.00 80.62 785 LEU A O 1
ATOM 6187 N N . GLY A 1 786 ? 18.662 -5.328 -71.971 1.00 75.56 786 GLY A N 1
ATOM 6188 C CA . GLY A 1 786 ? 17.228 -5.287 -72.249 1.00 75.56 786 GLY A CA 1
ATOM 6189 C C . GLY A 1 786 ? 16.938 -5.924 -73.605 1.00 75.56 786 GLY A C 1
ATOM 6190 O O . GLY A 1 786 ? 17.568 -5.538 -74.585 1.00 75.56 786 GLY A O 1
ATOM 6191 N N . LYS A 1 787 ? 15.979 -6.856 -73.685 1.00 78.81 787 LYS A N 1
ATOM 6192 C CA . LYS A 1 787 ? 15.526 -7.440 -74.961 1.00 78.81 787 LYS A CA 1
ATOM 6193 C C . LYS A 1 787 ? 14.861 -6.345 -75.816 1.00 78.81 787 LYS A C 1
ATOM 6195 O O . LYS A 1 787 ? 13.807 -5.840 -75.421 1.00 78.81 787 LYS A O 1
ATOM 6200 N N . PRO A 1 788 ? 15.467 -5.916 -76.940 1.00 77.25 788 PRO A N 1
ATOM 6201 C CA . PRO A 1 788 ? 14.906 -4.850 -77.761 1.00 77.25 788 PRO A CA 1
ATOM 6202 C C . PRO A 1 788 ? 13.748 -5.394 -78.605 1.00 77.25 788 PRO A C 1
ATOM 6204 O O . PRO A 1 788 ? 13.813 -6.521 -79.092 1.00 77.25 788 PRO A O 1
ATOM 6207 N N . SER A 1 789 ? 12.701 -4.588 -78.816 1.00 76.25 789 SER A N 1
ATOM 6208 C CA . SER A 1 789 ? 11.626 -4.974 -79.739 1.00 76.25 789 SER A CA 1
ATOM 6209 C C . SER A 1 789 ? 12.140 -5.005 -81.190 1.00 76.25 789 SER A C 1
ATOM 6211 O O . SER A 1 789 ? 13.092 -4.278 -81.503 1.00 76.25 789 SER A O 1
ATOM 6213 N N . PRO A 1 790 ? 11.504 -5.756 -82.112 1.00 72.62 790 PRO A N 1
ATOM 6214 C CA . PRO A 1 790 ? 11.942 -5.840 -83.510 1.00 72.62 790 PRO A CA 1
ATOM 6215 C C . PRO A 1 790 ? 12.076 -4.486 -84.228 1.00 72.62 790 PRO A C 1
ATOM 6217 O O . PRO A 1 790 ? 12.896 -4.336 -85.139 1.00 72.62 790 PRO A O 1
ATOM 6220 N N . LYS A 1 791 ? 11.318 -3.479 -83.771 1.00 72.56 791 LYS A N 1
ATOM 6221 C CA . LYS A 1 791 ? 11.302 -2.111 -84.305 1.00 72.56 791 LYS A CA 1
ATOM 6222 C C . LYS A 1 791 ? 12.486 -1.262 -83.849 1.00 72.56 791 LYS A C 1
ATOM 6224 O O . LYS A 1 791 ? 12.860 -0.329 -84.558 1.00 72.56 791 LYS A O 1
ATOM 6229 N N . ASN A 1 792 ? 13.089 -1.573 -82.701 1.00 77.25 792 ASN A N 1
ATOM 6230 C CA . ASN A 1 792 ? 14.144 -0.756 -82.108 1.00 77.25 792 ASN A CA 1
ATOM 6231 C C . ASN A 1 792 ? 15.389 -0.710 -83.006 1.00 77.25 792 ASN A C 1
ATOM 6233 O O . ASN A 1 792 ? 15.905 -1.744 -83.443 1.00 77.25 792 ASN A O 1
ATOM 6237 N N . PHE A 1 793 ? 15.883 0.506 -83.250 1.00 73.44 793 PHE A N 1
ATOM 6238 C CA . PHE A 1 793 ? 17.110 0.749 -84.013 1.00 73.44 793 PHE A CA 1
ATOM 6239 C C . PHE A 1 793 ? 18.379 0.488 -83.193 1.00 73.44 793 PHE A C 1
ATOM 6241 O O . PHE A 1 793 ? 19.387 0.083 -83.770 1.00 73.44 793 PHE A O 1
ATOM 6248 N N . ASP A 1 794 ? 18.292 0.644 -81.867 1.00 78.31 794 ASP A N 1
ATOM 6249 C CA . ASP A 1 794 ? 19.404 0.516 -80.923 1.00 78.31 794 ASP A CA 1
ATOM 6250 C C . ASP A 1 794 ? 19.209 -0.661 -79.958 1.00 78.31 794 ASP A C 1
ATOM 6252 O O . ASP A 1 794 ? 18.091 -0.946 -79.509 1.00 78.31 794 ASP A O 1
ATOM 6256 N N . GLY A 1 795 ? 20.319 -1.303 -79.593 1.00 81.88 795 GLY A N 1
ATOM 6257 C CA . GLY A 1 795 ? 20.431 -2.151 -78.409 1.00 81.88 795 GLY A CA 1
ATOM 6258 C C . GLY A 1 795 ? 20.880 -1.333 -77.194 1.00 81.88 795 GLY A C 1
ATOM 6259 O O . GLY A 1 795 ? 21.518 -0.287 -77.336 1.00 81.88 795 GLY A O 1
ATOM 6260 N N . PHE A 1 796 ? 20.530 -1.783 -75.985 1.00 83.94 796 PHE A N 1
ATOM 6261 C CA . PHE A 1 796 ? 20.986 -1.138 -74.753 1.00 83.94 796 PHE A CA 1
ATOM 6262 C C . PHE A 1 796 ? 21.315 -2.139 -73.644 1.00 83.94 796 PHE A C 1
ATOM 6264 O O . PHE A 1 796 ? 20.665 -3.177 -73.498 1.00 83.94 796 PHE A O 1
ATOM 6271 N N . ALA A 1 797 ? 22.285 -1.767 -72.810 1.00 84.00 797 ALA A N 1
ATOM 6272 C CA . ALA A 1 797 ? 22.619 -2.457 -71.573 1.00 84.00 797 ALA A CA 1
ATOM 6273 C C . ALA A 1 797 ? 22.725 -1.462 -70.409 1.00 84.00 797 ALA A C 1
ATOM 6275 O O . ALA A 1 797 ? 23.237 -0.352 -70.560 1.00 84.00 797 ALA A O 1
ATOM 6276 N N . ASN A 1 798 ? 22.242 -1.866 -69.237 1.00 80.19 798 ASN A N 1
ATOM 6277 C CA . ASN A 1 798 ? 22.455 -1.147 -67.988 1.00 80.19 798 ASN A CA 1
ATOM 6278 C C . ASN A 1 798 ? 23.616 -1.807 -67.245 1.00 80.19 798 ASN A C 1
ATOM 6280 O O . ASN A 1 798 ? 23.558 -2.997 -66.930 1.00 80.19 798 ASN A O 1
ATOM 6284 N N . LEU A 1 799 ? 24.651 -1.021 -66.972 1.00 82.88 799 LEU A N 1
ATOM 6285 C CA . LEU A 1 799 ? 25.848 -1.423 -66.249 1.00 82.88 799 LEU A CA 1
ATOM 6286 C C . LEU A 1 799 ? 25.800 -0.818 -64.850 1.00 82.88 799 LEU A C 1
ATOM 6288 O O . LEU A 1 799 ? 25.518 0.371 -64.690 1.00 82.88 799 LEU A O 1
ATOM 6292 N N . THR A 1 800 ? 26.053 -1.634 -63.835 1.00 74.75 800 THR A N 1
ATOM 6293 C CA . THR A 1 800 ? 26.152 -1.165 -62.448 1.00 74.75 800 THR A CA 1
ATOM 6294 C C . THR A 1 800 ? 27.496 -1.588 -61.895 1.00 74.75 800 THR A C 1
ATOM 6296 O O . THR A 1 800 ? 27.752 -2.790 -61.827 1.00 74.75 800 THR A O 1
ATOM 6299 N N . PHE A 1 801 ? 28.314 -0.618 -61.499 1.00 69.75 801 PHE A N 1
ATOM 6300 C CA . PHE A 1 801 ? 29.623 -0.838 -60.890 1.00 69.75 801 PHE A CA 1
ATOM 6301 C C . PHE A 1 801 ? 29.540 -0.586 -59.385 1.00 69.75 801 PHE A C 1
ATOM 6303 O O . PHE A 1 801 ? 28.848 0.339 -58.944 1.00 69.75 801 PHE A O 1
ATOM 6310 N N . GLN A 1 802 ? 30.214 -1.430 -58.605 1.00 61.44 802 GLN A N 1
ATOM 6311 C CA . GLN A 1 802 ? 30.367 -1.216 -57.166 1.00 61.44 802 GLN A CA 1
ATOM 6312 C C . GLN A 1 802 ? 31.445 -0.168 -56.866 1.00 61.44 802 GLN A C 1
ATOM 6314 O O . GLN A 1 802 ? 31.357 0.474 -55.831 1.00 61.44 802 GLN A O 1
ATOM 6319 N N . ASP A 1 803 ? 32.403 0.047 -57.774 1.00 56.56 803 ASP A N 1
ATOM 6320 C CA . ASP A 1 803 ? 33.456 1.062 -57.674 1.00 56.56 803 ASP A CA 1
ATOM 6321 C C . ASP A 1 803 ? 33.237 2.181 -58.717 1.00 56.56 803 ASP A C 1
ATOM 6323 O O . ASP A 1 803 ? 33.022 1.924 -59.907 1.00 56.56 803 ASP A O 1
ATOM 6327 N N . SER A 1 804 ? 33.256 3.437 -58.262 1.00 53.56 804 SER A N 1
ATOM 6328 C CA . SER A 1 804 ? 33.057 4.619 -59.111 1.00 53.56 804 SER A CA 1
ATOM 6329 C C . SER A 1 804 ? 34.234 4.852 -60.064 1.00 53.56 804 SER A C 1
ATOM 6331 O O . SER A 1 804 ? 34.021 5.312 -61.188 1.00 53.56 804 SER A O 1
ATOM 6333 N N . GLU A 1 805 ? 35.461 4.496 -59.672 1.00 57.28 805 GLU A N 1
ATOM 6334 C CA . GLU A 1 805 ? 36.643 4.652 -60.526 1.00 57.28 805 GLU A CA 1
ATOM 6335 C C . GLU A 1 805 ? 36.694 3.588 -61.626 1.00 57.28 805 GLU A C 1
ATOM 6337 O O . GLU A 1 805 ? 36.942 3.934 -62.781 1.00 57.28 805 GLU A O 1
ATOM 6342 N N . GLU A 1 806 ? 36.353 2.328 -61.321 1.00 71.00 806 GLU A N 1
ATOM 6343 C CA . GLU A 1 806 ? 36.197 1.269 -62.336 1.00 71.00 806 GLU A CA 1
ATOM 6344 C C . GLU A 1 806 ? 35.075 1.618 -63.325 1.00 71.00 806 GLU A C 1
ATOM 6346 O O . GLU A 1 806 ? 35.217 1.459 -64.539 1.00 71.00 806 GLU A O 1
ATOM 6351 N N . GLY A 1 807 ? 33.968 2.171 -62.819 1.00 69.62 807 GLY A N 1
ATOM 6352 C CA . GLY A 1 807 ? 32.874 2.663 -63.649 1.00 69.62 807 GLY A CA 1
ATOM 6353 C C . GLY A 1 807 ? 33.298 3.805 -64.579 1.00 69.62 807 GLY A C 1
ATOM 6354 O O . GLY A 1 807 ? 32.948 3.804 -65.762 1.00 69.62 807 GLY A O 1
ATOM 6355 N N . GLN A 1 808 ? 34.092 4.761 -64.089 1.00 62.31 808 GLN A N 1
ATOM 6356 C CA . GLN A 1 808 ? 34.653 5.835 -64.915 1.00 62.31 808 GLN A CA 1
ATOM 6357 C C . GLN A 1 808 ? 35.719 5.334 -65.898 1.00 62.31 808 GLN A C 1
ATOM 6359 O O . GLN A 1 808 ? 35.763 5.815 -67.033 1.00 62.31 808 GLN A O 1
ATOM 6364 N N . ALA A 1 809 ? 36.551 4.368 -65.507 1.00 68.81 809 ALA A N 1
ATOM 6365 C CA . ALA A 1 809 ? 37.538 3.734 -66.376 1.00 68.81 809 ALA A CA 1
ATOM 6366 C C . ALA A 1 809 ? 36.857 2.961 -67.514 1.00 68.81 809 ALA A C 1
ATOM 6368 O O . ALA A 1 809 ? 37.241 3.116 -68.672 1.00 68.81 809 ALA A O 1
ATOM 6369 N N . ALA A 1 810 ? 35.783 2.224 -67.217 1.00 75.62 810 ALA A N 1
ATOM 6370 C CA . ALA A 1 810 ? 34.960 1.547 -68.214 1.00 75.62 810 ALA A CA 1
ATOM 6371 C C . ALA A 1 810 ? 34.283 2.541 -69.170 1.00 75.62 810 ALA A C 1
ATOM 6373 O O . ALA A 1 810 ? 34.276 2.317 -70.379 1.00 75.62 810 ALA A O 1
ATOM 6374 N N . VAL A 1 811 ? 33.769 3.675 -68.670 1.00 75.06 811 VAL A N 1
ATOM 6375 C CA . VAL A 1 811 ? 33.246 4.748 -69.536 1.00 75.06 811 VAL A CA 1
ATOM 6376 C C . VAL A 1 811 ? 34.349 5.309 -70.432 1.00 75.06 811 VAL A C 1
ATOM 6378 O O . VAL A 1 811 ? 34.143 5.416 -71.633 1.00 75.06 811 VAL A O 1
ATOM 6381 N N . LYS A 1 812 ? 35.535 5.625 -69.905 1.00 72.75 812 LYS A N 1
ATOM 6382 C CA . LYS A 1 812 ? 36.642 6.157 -70.719 1.00 72.75 812 LYS A CA 1
ATOM 6383 C C . LYS A 1 812 ? 37.178 5.143 -71.737 1.00 72.75 812 LYS A C 1
ATOM 6385 O O . LYS A 1 812 ? 37.556 5.539 -72.833 1.00 72.75 812 LYS A O 1
ATOM 6390 N N . GLY A 1 813 ? 37.215 3.858 -71.386 1.00 71.88 813 GLY A N 1
ATOM 6391 C CA . GLY A 1 813 ? 37.841 2.804 -72.188 1.00 71.88 813 GLY A CA 1
ATOM 6392 C C . GLY A 1 813 ? 36.927 2.091 -73.189 1.00 71.88 813 GLY A C 1
ATOM 6393 O O . GLY A 1 813 ? 37.419 1.545 -74.179 1.00 71.88 813 GLY A O 1
ATOM 6394 N N . LEU A 1 814 ? 35.609 2.072 -72.957 1.00 77.94 814 LEU A N 1
ATOM 6395 C CA . LEU A 1 814 ? 34.637 1.403 -73.836 1.00 77.94 814 LEU A CA 1
ATOM 6396 C C . LEU A 1 814 ? 33.791 2.367 -74.667 1.00 77.94 814 LEU A C 1
ATOM 6398 O O . LEU A 1 814 ? 33.198 1.940 -75.658 1.00 77.94 814 LEU A O 1
ATOM 6402 N N . ASN A 1 815 ? 33.712 3.645 -74.293 1.00 78.12 815 ASN A N 1
ATOM 6403 C CA . ASN A 1 815 ? 32.904 4.610 -75.028 1.00 78.12 815 ASN A CA 1
ATOM 6404 C C . ASN A 1 815 ? 33.533 4.886 -76.402 1.00 78.12 815 ASN A C 1
ATOM 6406 O O . ASN A 1 815 ? 34.655 5.373 -76.494 1.00 78.12 815 ASN A O 1
ATOM 6410 N N . GLY A 1 816 ? 32.813 4.541 -77.469 1.00 68.88 816 GLY A N 1
ATOM 6411 C CA . GLY A 1 816 ? 33.287 4.613 -78.852 1.00 68.88 816 GLY A CA 1
ATOM 6412 C C . GLY A 1 816 ? 34.062 3.381 -79.337 1.00 68.88 816 GLY A C 1
ATOM 6413 O O . GLY A 1 816 ? 34.545 3.387 -80.467 1.00 68.88 816 GLY A O 1
ATOM 6414 N N . ARG A 1 817 ? 34.176 2.309 -78.536 1.00 77.88 817 ARG A N 1
ATOM 6415 C CA . ARG A 1 817 ? 34.898 1.081 -78.917 1.00 77.88 817 ARG A CA 1
ATOM 6416 C C . ARG A 1 817 ? 33.976 0.083 -79.628 1.00 77.88 817 ARG A C 1
ATOM 6418 O O . ARG A 1 817 ? 32.819 -0.080 -79.245 1.00 77.88 817 ARG A O 1
ATOM 6425 N N . HIS A 1 818 ? 34.499 -0.604 -80.645 1.00 78.62 818 HIS A N 1
ATOM 6426 C CA . HIS A 1 818 ? 33.792 -1.676 -81.354 1.00 78.62 818 HIS A CA 1
ATOM 6427 C C . HIS A 1 818 ? 33.904 -3.006 -80.592 1.00 78.62 818 HIS A C 1
ATOM 6429 O O . HIS A 1 818 ? 35.013 -3.471 -80.321 1.00 78.62 818 HIS A O 1
ATOM 6435 N N . ILE A 1 819 ? 32.767 -3.636 -80.282 1.00 82.25 819 ILE A N 1
ATOM 6436 C CA . ILE A 1 819 ? 32.686 -4.935 -79.598 1.00 82.25 819 ILE A CA 1
ATOM 6437 C C . ILE A 1 819 ? 32.139 -5.991 -80.565 1.00 82.25 819 ILE A C 1
ATOM 6439 O O . ILE A 1 819 ? 31.123 -5.772 -81.229 1.00 82.25 819 ILE A O 1
ATOM 6443 N N . SER A 1 820 ? 32.811 -7.143 -80.649 1.00 72.94 820 SER A N 1
ATOM 6444 C CA . SER A 1 820 ? 32.398 -8.252 -81.521 1.00 72.94 820 SER A CA 1
ATOM 6445 C C . SER A 1 820 ? 30.961 -8.696 -81.205 1.00 72.94 820 SER A C 1
ATOM 6447 O O . SER A 1 820 ? 30.603 -8.841 -80.040 1.00 72.94 820 SER A O 1
ATOM 6449 N N . GLY A 1 821 ? 30.114 -8.848 -82.230 1.00 70.25 821 GLY A N 1
ATOM 6450 C CA . GLY A 1 821 ? 28.695 -9.224 -82.080 1.00 70.25 821 GLY A CA 1
ATOM 6451 C C . GLY A 1 821 ? 27.735 -8.110 -81.615 1.00 70.25 821 GLY A C 1
ATOM 6452 O O . GLY A 1 821 ? 26.521 -8.329 -81.574 1.00 70.25 821 GLY A O 1
ATOM 6453 N N . ILE A 1 822 ? 28.247 -6.915 -81.290 1.00 76.50 822 ILE A N 1
ATOM 6454 C CA . ILE A 1 822 ? 27.472 -5.771 -80.768 1.00 76.50 822 ILE A CA 1
ATOM 6455 C C . ILE A 1 822 ? 27.637 -4.523 -81.651 1.00 76.50 822 ILE A C 1
ATOM 6457 O O . ILE A 1 822 ? 26.648 -3.868 -81.969 1.00 76.50 822 ILE A O 1
ATOM 6461 N N . GLY A 1 823 ? 28.865 -4.203 -82.066 1.00 74.62 823 GLY A N 1
ATOM 6462 C CA . GLY A 1 823 ? 29.214 -2.967 -82.776 1.00 74.62 823 GLY A CA 1
ATOM 6463 C C . GLY A 1 823 ? 29.781 -1.889 -81.845 1.00 74.62 823 GLY A C 1
ATOM 6464 O O . GLY A 1 823 ? 30.274 -2.189 -80.756 1.00 74.62 823 GLY A O 1
ATOM 6465 N N . VAL A 1 824 ? 29.749 -0.625 -82.277 1.00 77.75 824 VAL A N 1
ATOM 6466 C CA . VAL A 1 824 ? 30.275 0.516 -81.502 1.00 77.75 824 VAL A CA 1
ATOM 6467 C C . VAL A 1 824 ? 29.347 0.866 -80.334 1.00 77.75 824 VAL A C 1
ATOM 6469 O O . VAL A 1 824 ? 28.163 1.147 -80.537 1.00 77.75 824 VAL A O 1
ATOM 6472 N N . VAL A 1 825 ? 29.887 0.883 -79.111 1.00 80.75 825 VAL A N 1
ATOM 6473 C CA . VAL A 1 825 ? 29.121 1.134 -77.878 1.00 80.75 825 VAL A CA 1
ATOM 6474 C C . VAL A 1 825 ? 29.349 2.549 -77.341 1.00 80.75 825 VAL A C 1
ATOM 6476 O O . VAL A 1 825 ? 30.476 3.024 -77.275 1.00 80.75 825 VAL A O 1
ATOM 6479 N N . THR A 1 826 ? 28.279 3.214 -76.898 1.00 78.62 826 THR A N 1
ATOM 6480 C CA . THR A 1 826 ? 28.299 4.536 -76.245 1.00 78.62 826 THR A CA 1
ATOM 6481 C C . THR A 1 826 ? 27.774 4.465 -74.809 1.00 78.62 826 THR A C 1
ATOM 6483 O O . THR A 1 826 ? 26.733 3.854 -74.568 1.00 78.62 826 THR A O 1
ATOM 6486 N N . LEU A 1 827 ? 28.467 5.077 -73.843 1.00 78.56 827 LEU A N 1
ATOM 6487 C CA . LEU A 1 827 ? 28.187 4.958 -72.401 1.00 78.56 827 LEU A CA 1
ATOM 6488 C C . LEU A 1 827 ? 27.822 6.316 -71.759 1.00 78.56 827 LEU A C 1
ATOM 6490 O O . LEU A 1 827 ? 28.489 7.311 -72.017 1.00 78.56 827 LEU A O 1
ATOM 6494 N N . HIS A 1 828 ? 26.788 6.355 -70.899 1.00 72.06 828 HIS A N 1
ATOM 6495 C CA . HIS A 1 828 ? 26.295 7.577 -70.221 1.00 72.06 828 HIS A CA 1
ATOM 6496 C C . HIS A 1 828 ? 26.103 7.374 -68.692 1.00 72.06 828 HIS A C 1
ATOM 6498 O O . HIS A 1 828 ? 25.391 6.429 -68.328 1.00 72.06 828 HIS A O 1
ATOM 6504 N N . PRO A 1 829 ? 26.672 8.220 -67.799 1.00 65.94 829 PRO A N 1
ATOM 6505 C CA . PRO A 1 829 ? 26.510 8.128 -66.333 1.00 65.94 829 PRO A CA 1
ATOM 6506 C C . PRO A 1 829 ? 25.204 8.775 -65.801 1.00 65.94 829 PRO A C 1
ATOM 6508 O O . PRO A 1 829 ? 24.632 9.635 -66.464 1.00 65.94 829 PRO A O 1
ATOM 6511 N N . ASN A 1 830 ? 24.720 8.374 -64.611 1.00 64.25 830 ASN A N 1
ATOM 6512 C CA . ASN A 1 830 ? 23.471 8.875 -63.984 1.00 64.25 830 ASN A CA 1
ATOM 6513 C C . ASN A 1 830 ? 23.601 9.003 -62.435 1.00 64.25 830 ASN A C 1
ATOM 6515 O O . ASN A 1 830 ? 23.882 7.989 -61.794 1.00 64.25 830 ASN A O 1
ATOM 6519 N N . LEU A 1 831 ? 23.389 10.193 -61.827 1.00 60.62 831 LEU A N 1
ATOM 6520 C CA . LEU A 1 831 ? 23.521 10.456 -60.367 1.00 60.62 831 LEU A CA 1
ATOM 6521 C C . LEU A 1 831 ? 22.147 10.570 -59.662 1.00 60.62 831 LEU A C 1
ATOM 6523 O O . LEU A 1 831 ? 21.243 11.231 -60.174 1.00 60.62 831 LEU A O 1
ATOM 6527 N N . SER A 1 832 ? 21.973 9.972 -58.470 1.00 65.31 832 SER A N 1
ATOM 6528 C CA . SER A 1 832 ? 20.713 10.036 -57.688 1.00 65.31 832 SER A CA 1
ATOM 6529 C C . SER A 1 832 ? 20.890 9.858 -56.162 1.00 65.31 832 SER A C 1
ATOM 6531 O O . SER A 1 832 ? 21.666 8.990 -55.769 1.00 65.31 832 SER A O 1
ATOM 6533 N N . THR A 1 833 ? 20.128 10.578 -55.316 1.00 55.44 833 THR A N 1
ATOM 6534 C CA . THR A 1 833 ? 20.032 10.414 -53.834 1.00 55.44 833 THR A CA 1
ATOM 6535 C C . THR A 1 833 ? 18.594 10.597 -53.309 1.00 55.44 833 THR A C 1
ATOM 6537 O O . THR A 1 833 ? 17.707 11.013 -54.053 1.00 55.44 833 THR A O 1
ATOM 6540 N N . THR A 1 834 ? 18.325 10.261 -52.041 1.00 60.03 834 THR A N 1
ATOM 6541 C CA . THR A 1 834 ? 17.020 10.430 -51.372 1.00 60.03 834 THR A CA 1
ATOM 6542 C C . THR A 1 834 ? 17.185 10.967 -49.946 1.00 60.03 834 THR A C 1
ATOM 6544 O O . THR A 1 834 ? 17.865 10.346 -49.134 1.00 60.03 834 THR A O 1
ATOM 6547 N N . LEU A 1 835 ? 16.526 12.085 -49.630 1.00 58.66 835 LEU A N 1
ATOM 6548 C CA . LEU A 1 835 ? 16.437 12.673 -48.288 1.00 58.66 835 LEU A CA 1
ATOM 6549 C C . LEU A 1 835 ? 15.137 12.230 -47.595 1.00 58.66 835 LEU A C 1
ATOM 6551 O O . LEU A 1 835 ? 14.108 12.079 -48.253 1.00 58.66 835 LEU A O 1
ATOM 6555 N N . LEU A 1 836 ? 15.170 12.022 -46.275 1.00 58.41 836 LEU A N 1
ATOM 6556 C CA . LEU A 1 836 ? 14.025 11.547 -45.484 1.00 58.41 836 LEU A CA 1
ATOM 6557 C C . LEU A 1 836 ? 13.699 12.520 -44.347 1.00 58.41 836 LEU A C 1
ATOM 6559 O O . LEU A 1 836 ? 14.568 12.828 -43.537 1.00 58.41 836 LEU A O 1
ATOM 6563 N N . CYS A 1 837 ? 12.433 12.922 -44.221 1.00 63.47 837 CYS A N 1
ATOM 6564 C CA . CYS A 1 837 ? 11.943 13.728 -43.097 1.00 63.47 837 CYS A CA 1
ATOM 6565 C C . CYS A 1 837 ? 10.600 13.206 -42.560 1.00 63.47 837 CYS A C 1
ATOM 6567 O O . CYS A 1 837 ? 9.924 12.395 -43.197 1.00 63.47 837 CYS A O 1
ATOM 6569 N N . THR A 1 838 ? 10.212 13.606 -41.346 1.00 70.81 838 THR A N 1
ATOM 6570 C CA . THR A 1 838 ? 8.915 13.208 -40.772 1.00 70.81 838 THR A CA 1
ATOM 6571 C C . THR A 1 838 ? 7.779 13.992 -41.424 1.00 70.81 838 THR A C 1
ATOM 6573 O O . THR A 1 838 ? 7.950 15.137 -41.839 1.00 70.81 838 THR A O 1
ATOM 6576 N N . ARG A 1 839 ? 6.585 13.394 -41.492 1.00 72.62 839 ARG A N 1
ATOM 6577 C CA . ARG A 1 839 ? 5.423 14.026 -42.135 1.00 72.62 839 ARG A CA 1
ATOM 6578 C C . ARG A 1 839 ? 5.030 15.364 -41.501 1.00 72.62 839 ARG A C 1
ATOM 6580 O O . ARG A 1 839 ? 4.595 16.255 -42.216 1.00 72.62 839 ARG A O 1
ATOM 6587 N N . ASN A 1 840 ? 5.215 15.505 -40.189 1.00 73.75 840 ASN A N 1
ATOM 6588 C CA . ASN A 1 840 ? 4.887 16.732 -39.464 1.00 73.75 840 ASN A CA 1
ATOM 6589 C C . ASN A 1 840 ? 5.871 17.862 -39.799 1.00 73.75 840 ASN A C 1
ATOM 6591 O O . ASN A 1 840 ? 5.439 18.987 -40.008 1.00 73.75 840 ASN A O 1
ATOM 6595 N N . VAL A 1 841 ? 7.172 17.554 -39.904 1.00 76.94 841 VAL A N 1
ATOM 6596 C CA . VAL A 1 841 ? 8.199 18.531 -40.307 1.00 76.94 841 VAL A CA 1
ATOM 6597 C C . VAL A 1 841 ? 8.008 18.942 -41.766 1.00 76.94 841 VAL A C 1
ATOM 6599 O O . VAL A 1 841 ? 8.066 20.128 -42.070 1.00 76.94 841 VAL A O 1
ATOM 6602 N N . TYR A 1 842 ? 7.703 17.989 -42.655 1.00 78.38 842 TYR A N 1
ATOM 6603 C CA . TYR A 1 842 ? 7.394 18.299 -44.052 1.00 78.38 842 TYR A CA 1
ATOM 6604 C C . TYR A 1 842 ? 6.173 19.217 -44.175 1.00 78.38 842 TYR A C 1
ATOM 6606 O O . TYR A 1 842 ? 6.240 20.202 -44.889 1.00 78.38 842 TYR A O 1
ATOM 6614 N N . ALA A 1 843 ? 5.090 18.949 -43.437 1.00 78.56 843 ALA A N 1
ATOM 6615 C CA . ALA A 1 843 ? 3.863 19.745 -43.514 1.00 78.56 843 ALA A CA 1
ATOM 6616 C C . ALA A 1 843 ? 4.065 21.230 -43.155 1.00 78.56 843 ALA A C 1
ATOM 6618 O O . ALA A 1 843 ? 3.411 22.082 -43.742 1.00 78.56 843 ALA A O 1
ATOM 6619 N N . VAL A 1 844 ? 4.970 21.547 -42.220 1.00 81.00 844 VAL A N 1
ATOM 6620 C CA . VAL A 1 844 ? 5.252 22.940 -41.813 1.00 81.00 844 VAL A CA 1
ATOM 6621 C C . VAL A 1 844 ? 6.350 23.623 -42.638 1.00 81.00 844 VAL A C 1
ATOM 6623 O O . VAL A 1 844 ? 6.532 24.829 -42.511 1.00 81.00 844 VAL A O 1
ATOM 6626 N N . THR A 1 845 ? 7.081 22.872 -43.470 1.00 79.44 845 THR A N 1
ATOM 6627 C CA . THR A 1 845 ? 8.161 23.377 -44.349 1.00 79.44 845 THR A CA 1
ATOM 6628 C C . THR A 1 845 ? 7.841 23.211 -45.839 1.00 79.44 845 THR A C 1
ATOM 6630 O O . THR A 1 845 ? 8.664 23.530 -46.690 1.00 79.44 845 THR A O 1
ATOM 6633 N N . GLU A 1 846 ? 6.650 22.710 -46.179 1.00 81.56 846 GLU A N 1
ATOM 6634 C CA . GLU A 1 846 ? 6.276 22.324 -47.543 1.00 81.56 846 GLU A CA 1
ATOM 6635 C C . GLU A 1 846 ? 6.352 23.499 -48.523 1.00 81.56 846 GLU A C 1
ATOM 6637 O O . GLU A 1 846 ? 6.844 23.333 -49.640 1.00 81.56 846 GLU A O 1
ATOM 6642 N N . ASP A 1 847 ? 5.890 24.676 -48.107 1.00 78.62 847 ASP A N 1
ATOM 6643 C CA . ASP A 1 847 ? 5.855 25.863 -48.961 1.00 78.62 847 ASP A CA 1
ATOM 6644 C C . ASP A 1 847 ? 7.264 26.429 -49.203 1.00 78.62 847 ASP A C 1
ATOM 6646 O O . ASP A 1 847 ? 7.626 26.688 -50.350 1.00 78.62 847 ASP A O 1
ATOM 6650 N N . GLU A 1 848 ? 8.102 26.486 -48.162 1.00 80.50 848 GLU A N 1
ATOM 6651 C CA . GLU A 1 848 ? 9.522 26.872 -48.256 1.00 80.50 848 GLU A CA 1
ATOM 6652 C C . GLU A 1 848 ? 10.302 25.896 -49.160 1.00 80.50 848 GLU A C 1
ATOM 6654 O O . GLU A 1 848 ? 11.054 26.303 -50.045 1.00 80.50 848 GLU A O 1
ATOM 6659 N N . LEU A 1 849 ? 10.052 24.588 -49.029 1.00 78.75 849 LEU A N 1
ATOM 6660 C CA . LEU A 1 849 ? 10.657 23.568 -49.891 1.00 78.75 849 LEU A CA 1
ATOM 6661 C C . LEU A 1 849 ? 10.198 23.681 -51.351 1.00 78.75 849 LEU A C 1
ATOM 6663 O O . LEU A 1 849 ? 11.004 23.467 -52.256 1.00 78.75 849 LEU A O 1
ATOM 6667 N N . LYS A 1 850 ? 8.928 24.019 -51.611 1.00 81.12 850 LYS A N 1
ATOM 6668 C CA . LYS A 1 850 ? 8.417 24.231 -52.977 1.00 81.12 850 LYS A CA 1
ATOM 6669 C C . LYS A 1 850 ? 9.056 25.445 -53.645 1.00 81.12 850 LYS A C 1
ATOM 6671 O O . LYS A 1 850 ? 9.352 25.377 -54.839 1.00 81.12 850 LYS A O 1
ATOM 6676 N N . GLU A 1 851 ? 9.284 26.529 -52.910 1.00 80.69 851 GLU A N 1
ATOM 6677 C CA . GLU A 1 851 ? 10.001 27.698 -53.429 1.00 80.69 851 GLU A CA 1
ATOM 6678 C C . GLU A 1 851 ? 11.443 27.348 -53.801 1.00 80.69 851 GLU A C 1
ATOM 6680 O O . GLU A 1 851 ? 11.861 27.611 -54.931 1.00 80.69 851 GLU A O 1
ATOM 6685 N N . ILE A 1 852 ? 12.148 26.634 -52.920 1.00 80.94 852 ILE A N 1
ATOM 6686 C CA . ILE A 1 852 ? 13.508 26.146 -53.177 1.00 80.94 852 ILE A CA 1
ATOM 6687 C C . ILE A 1 852 ? 13.537 25.192 -54.378 1.00 80.94 852 ILE A C 1
ATOM 6689 O O . ILE A 1 852 ? 14.422 25.290 -55.228 1.00 80.94 852 ILE A O 1
ATOM 6693 N N . PHE A 1 853 ? 12.563 24.284 -54.514 1.00 82.62 853 PHE A N 1
ATOM 6694 C CA . PHE A 1 853 ? 12.474 23.409 -55.689 1.00 82.62 853 PHE A CA 1
ATOM 6695 C C . PHE A 1 853 ? 12.327 24.207 -56.986 1.00 82.62 853 PHE A C 1
ATOM 6697 O O . PHE A 1 853 ? 13.013 23.906 -57.961 1.00 82.62 853 PHE A O 1
ATOM 6704 N N . ASN A 1 854 ? 11.476 25.236 -56.993 1.00 79.94 854 ASN A N 1
ATOM 6705 C CA . ASN A 1 854 ? 11.276 26.096 -58.158 1.00 79.94 854 ASN A CA 1
ATOM 6706 C C . ASN A 1 854 ? 12.532 26.914 -58.490 1.00 79.94 854 ASN A C 1
ATOM 6708 O O . ASN A 1 854 ? 12.841 27.116 -59.665 1.00 79.94 854 ASN A O 1
ATOM 6712 N N . GLU A 1 855 ? 13.266 27.379 -57.480 1.00 80.56 855 GLU A N 1
ATOM 6713 C CA . GLU A 1 855 ? 14.534 28.086 -57.664 1.00 80.56 855 GLU A CA 1
ATOM 6714 C C . GLU A 1 855 ? 15.612 27.165 -58.259 1.00 80.56 855 GLU A C 1
ATOM 6716 O O . GLU A 1 855 ? 16.271 27.522 -59.241 1.00 80.56 855 GLU A O 1
ATOM 6721 N N . LEU A 1 856 ? 15.752 25.950 -57.721 1.00 78.75 856 LEU A N 1
ATOM 6722 C CA . LEU A 1 856 ? 16.712 24.951 -58.194 1.00 78.75 856 LEU A CA 1
ATOM 6723 C C . LEU A 1 856 ? 16.392 24.489 -59.626 1.00 78.75 856 LEU A C 1
ATOM 6725 O O . LEU A 1 856 ? 17.303 24.355 -60.445 1.00 78.75 856 LEU A O 1
ATOM 6729 N N . ASP A 1 857 ? 15.112 24.305 -59.960 1.00 77.19 857 ASP A N 1
ATOM 6730 C CA . ASP A 1 857 ? 14.673 23.923 -61.308 1.00 77.19 857 ASP A CA 1
ATOM 6731 C C . ASP A 1 857 ? 14.922 25.049 -62.330 1.00 77.19 857 ASP A C 1
ATOM 6733 O O . ASP A 1 857 ? 15.438 24.804 -63.423 1.00 77.19 857 ASP A O 1
ATOM 6737 N N . ARG A 1 858 ? 14.678 26.317 -61.954 1.00 76.69 858 ARG A N 1
ATOM 6738 C CA . ARG A 1 858 ? 15.027 27.488 -62.785 1.00 76.69 858 ARG A CA 1
ATOM 6739 C C . ARG A 1 858 ? 16.531 27.627 -63.009 1.00 76.69 858 ARG A C 1
ATOM 6741 O O . ARG A 1 858 ? 16.947 28.013 -64.098 1.00 76.69 858 ARG A O 1
ATOM 6748 N N . THR A 1 859 ? 17.333 27.321 -61.994 1.00 73.06 859 THR A N 1
ATOM 6749 C CA . THR A 1 859 ? 18.789 27.507 -62.034 1.00 73.06 859 THR A CA 1
ATOM 6750 C C . THR A 1 859 ? 19.489 26.418 -62.852 1.00 73.06 859 THR A C 1
ATOM 6752 O O . THR A 1 859 ? 20.444 26.712 -63.570 1.00 73.06 859 THR A O 1
ATOM 6755 N N . PHE A 1 860 ? 19.021 25.165 -62.787 1.00 74.00 860 PHE A N 1
ATOM 6756 C CA . PHE A 1 860 ? 19.730 24.017 -63.374 1.00 74.00 860 PHE A CA 1
ATOM 6757 C C . PHE A 1 860 ? 19.007 23.349 -64.560 1.00 74.00 860 PHE A C 1
ATOM 6759 O O . PHE A 1 860 ? 19.639 22.605 -65.321 1.00 74.00 860 PHE A O 1
ATOM 6766 N N . GLY A 1 861 ? 17.718 23.631 -64.775 1.00 67.44 861 GLY A N 1
ATOM 6767 C CA . GLY A 1 861 ? 16.917 23.117 -65.889 1.00 67.44 861 GLY A CA 1
ATOM 6768 C C . GLY A 1 861 ? 16.797 21.587 -65.920 1.00 67.44 861 GLY A C 1
ATOM 6769 O O . GLY A 1 861 ? 16.929 20.909 -64.906 1.00 67.44 861 GLY A O 1
ATOM 6770 N N . LYS A 1 862 ? 16.629 21.005 -67.123 1.00 61.00 862 LYS A N 1
ATOM 6771 C CA . LYS A 1 862 ? 16.413 19.549 -67.355 1.00 61.00 862 LYS A CA 1
ATOM 6772 C C . LYS A 1 862 ? 17.509 18.611 -66.810 1.00 61.00 862 LYS A C 1
ATOM 6774 O O . LYS A 1 862 ? 17.369 17.395 -66.926 1.00 61.00 862 LYS A O 1
ATOM 6779 N N . LYS A 1 863 ? 18.595 19.166 -66.272 1.00 59.28 863 LYS A N 1
ATOM 6780 C CA . LYS A 1 863 ? 19.737 18.453 -65.696 1.00 59.28 863 LYS A CA 1
ATOM 6781 C C . LYS A 1 863 ? 19.542 18.075 -64.227 1.00 59.28 863 LYS A C 1
ATOM 6783 O O . LYS A 1 863 ? 20.307 17.257 -63.735 1.00 59.28 863 LYS A O 1
ATOM 6788 N N . LEU A 1 864 ? 18.536 18.627 -63.541 1.00 70.12 864 LEU A N 1
ATOM 6789 C CA . LEU A 1 864 ? 18.193 18.312 -62.153 1.00 70.12 864 LEU A CA 1
ATOM 6790 C C . LEU A 1 864 ? 16.716 17.894 -62.068 1.00 70.12 864 LEU A C 1
ATOM 6792 O O . LEU A 1 864 ? 15.841 18.577 -62.582 1.00 70.12 864 LEU A O 1
ATOM 6796 N N . VAL A 1 865 ? 16.424 16.759 -61.433 1.00 72.38 865 VAL A N 1
ATOM 6797 C CA . VAL A 1 865 ? 15.058 16.248 -61.245 1.00 72.38 865 VAL A CA 1
ATOM 6798 C C . VAL A 1 865 ? 14.832 15.970 -59.767 1.00 72.38 865 VAL A C 1
ATOM 6800 O O . VAL A 1 865 ? 15.498 15.107 -59.196 1.00 72.38 865 VAL A O 1
ATOM 6803 N N . ILE A 1 866 ? 13.860 16.655 -59.167 1.00 73.56 866 ILE A N 1
ATOM 6804 C CA . ILE A 1 866 ? 13.469 16.475 -57.765 1.00 73.56 866 ILE A CA 1
ATOM 6805 C C . ILE A 1 866 ? 12.062 15.862 -57.717 1.00 73.56 866 ILE A C 1
ATOM 6807 O O . ILE A 1 866 ? 11.148 16.336 -58.391 1.00 73.56 866 ILE A O 1
ATOM 6811 N N . LYS A 1 867 ? 11.875 14.779 -56.955 1.00 76.88 867 LYS A N 1
ATOM 6812 C CA . LYS A 1 867 ? 10.588 14.085 -56.791 1.00 76.88 867 LYS A CA 1
ATOM 6813 C C . LYS A 1 867 ? 10.277 13.854 -55.322 1.00 76.88 867 LYS A C 1
ATOM 6815 O O . LYS A 1 867 ? 11.079 13.268 -54.607 1.00 76.88 867 LYS A O 1
ATOM 6820 N N . VAL A 1 868 ? 9.076 14.223 -54.891 1.00 77.06 868 VAL A N 1
ATOM 6821 C CA . VAL A 1 868 ? 8.599 13.937 -53.533 1.00 77.06 868 VAL A CA 1
ATOM 6822 C C . VAL A 1 868 ? 7.695 12.708 -53.559 1.00 77.06 868 VAL A C 1
ATOM 6824 O O . VAL A 1 868 ? 6.651 12.707 -54.208 1.00 77.06 868 VAL A O 1
ATOM 6827 N N . ASN A 1 869 ? 8.084 11.662 -52.833 1.00 72.81 869 ASN A N 1
ATOM 6828 C CA . ASN A 1 869 ? 7.308 10.439 -52.675 1.00 72.81 869 ASN A CA 1
ATOM 6829 C C . ASN A 1 869 ? 6.751 10.343 -51.250 1.00 72.81 869 ASN A C 1
ATOM 6831 O O . ASN A 1 869 ? 7.486 10.191 -50.271 1.00 72.81 869 ASN A O 1
ATOM 6835 N N . ASN A 1 870 ? 5.423 10.373 -51.143 1.00 57.94 870 ASN A N 1
ATOM 6836 C CA . ASN A 1 870 ? 4.706 10.206 -49.884 1.00 57.94 870 ASN A CA 1
ATOM 6837 C C . ASN A 1 870 ? 4.508 8.705 -49.604 1.00 57.94 870 ASN A C 1
ATOM 6839 O O . ASN A 1 870 ? 3.624 8.065 -50.182 1.00 57.94 870 ASN A O 1
ATOM 6843 N N . GLN A 1 871 ? 5.337 8.107 -48.745 1.00 54.34 871 GLN A N 1
ATOM 6844 C CA . GLN A 1 871 ? 5.200 6.688 -48.413 1.00 54.34 871 GLN A CA 1
ATOM 6845 C C . GLN A 1 871 ? 4.060 6.489 -47.402 1.00 54.34 871 GLN A C 1
ATOM 6847 O O . GLN A 1 871 ? 4.198 6.767 -46.213 1.00 54.34 871 GLN A O 1
ATOM 6852 N N . ARG A 1 872 ? 2.910 5.977 -47.871 1.00 44.31 872 ARG A N 1
ATOM 6853 C CA . ARG A 1 872 ? 1.667 5.831 -47.078 1.00 44.31 872 ARG A CA 1
ATOM 6854 C C . ARG A 1 872 ? 1.786 4.960 -45.811 1.00 44.31 872 ARG A C 1
ATOM 6856 O O . ARG A 1 872 ? 0.875 5.010 -44.994 1.00 44.31 872 ARG A O 1
ATOM 6863 N N . LYS A 1 873 ? 2.865 4.184 -45.628 1.00 44.78 873 LYS A N 1
ATOM 6864 C CA . LYS A 1 873 ? 3.033 3.254 -44.493 1.00 44.78 873 LYS A CA 1
ATOM 6865 C C . LYS A 1 873 ? 3.967 3.732 -43.366 1.00 44.78 873 LYS A C 1
ATOM 6867 O O . LYS A 1 873 ? 3.856 3.176 -42.283 1.00 44.78 873 LYS A O 1
ATOM 6872 N N . ASP A 1 874 ? 4.797 4.769 -43.555 1.00 47.44 874 ASP A N 1
ATOM 6873 C CA . ASP A 1 874 ? 5.949 5.011 -42.650 1.00 47.44 874 ASP A CA 1
ATOM 6874 C C . ASP A 1 874 ? 5.999 6.365 -41.904 1.00 47.44 874 ASP A C 1
ATOM 6876 O O . ASP A 1 874 ? 7.003 6.693 -41.278 1.00 47.44 874 ASP A O 1
ATOM 6880 N N . LYS A 1 875 ? 4.937 7.191 -41.925 1.00 55.81 875 LYS A N 1
ATOM 6881 C CA . LYS A 1 875 ? 4.924 8.557 -41.322 1.00 55.81 875 LYS A CA 1
ATOM 6882 C C . LYS A 1 875 ? 6.103 9.467 -41.760 1.00 55.81 875 LYS A C 1
ATOM 6884 O O . LYS A 1 875 ? 6.351 10.498 -41.129 1.00 55.81 875 LYS A O 1
ATOM 6889 N N . ARG A 1 876 ? 6.811 9.124 -42.842 1.00 58.84 876 ARG A N 1
ATOM 6890 C CA . ARG A 1 876 ? 7.976 9.837 -43.390 1.00 58.84 876 ARG A CA 1
ATOM 6891 C C . ARG A 1 876 ? 7.755 10.207 -44.858 1.00 58.84 876 ARG A C 1
ATOM 6893 O O . ARG A 1 876 ? 7.058 9.497 -45.583 1.00 58.84 876 ARG A O 1
ATOM 6900 N N . VAL A 1 877 ? 8.359 11.313 -45.277 1.00 69.69 877 VAL A N 1
ATOM 6901 C CA . VAL A 1 877 ? 8.346 11.836 -46.648 1.00 69.69 877 VAL A CA 1
ATOM 6902 C C . VAL A 1 877 ? 9.744 11.669 -47.238 1.00 69.69 877 VAL A C 1
ATOM 6904 O O . VAL A 1 877 ? 10.732 11.979 -46.573 1.00 69.69 877 VAL A O 1
ATOM 6907 N N . ALA A 1 878 ? 9.823 11.145 -48.464 1.00 67.81 878 ALA A N 1
ATOM 6908 C CA . ALA A 1 878 ? 11.077 10.934 -49.181 1.00 67.81 878 ALA A CA 1
ATOM 6909 C C . ALA A 1 878 ? 11.212 11.941 -50.331 1.00 67.81 878 ALA A C 1
ATOM 6911 O O . ALA A 1 878 ? 10.334 12.007 -51.191 1.00 67.81 878 ALA A O 1
ATOM 6912 N N . ILE A 1 879 ? 12.309 12.696 -50.363 1.00 71.75 879 ILE A N 1
ATOM 6913 C CA . ILE A 1 879 ? 12.635 13.665 -51.417 1.00 71.75 879 ILE A CA 1
ATOM 6914 C C . ILE A 1 879 ? 13.791 13.088 -52.236 1.00 71.75 879 ILE A C 1
ATOM 6916 O O . ILE A 1 879 ? 14.922 13.008 -51.768 1.00 71.75 879 ILE A O 1
ATOM 6920 N N . GLU A 1 880 ? 13.499 12.633 -53.448 1.00 71.19 880 GLU A N 1
ATOM 6921 C CA . GLU A 1 880 ? 14.459 12.046 -54.379 1.00 71.19 880 GLU A CA 1
ATOM 6922 C C . GLU A 1 880 ? 15.052 13.124 -55.295 1.00 71.19 880 GLU A C 1
ATOM 6924 O O . GLU A 1 880 ? 14.311 13.876 -55.921 1.00 71.19 880 GLU A O 1
ATOM 6929 N N . ILE A 1 881 ? 16.380 13.170 -55.412 1.00 70.00 881 ILE A N 1
ATOM 6930 C CA . ILE A 1 881 ? 17.128 14.132 -56.235 1.00 70.00 881 ILE A CA 1
ATOM 6931 C C . ILE A 1 881 ? 17.928 13.347 -57.277 1.00 70.00 881 ILE A C 1
ATOM 6933 O O . ILE A 1 881 ? 18.640 12.406 -56.925 1.00 70.00 881 ILE A O 1
ATOM 6937 N N . ARG A 1 882 ? 17.837 13.714 -58.559 1.00 69.00 882 ARG A N 1
ATOM 6938 C CA . ARG A 1 882 ? 18.592 13.099 -59.665 1.00 69.00 882 ARG A CA 1
ATOM 6939 C C . ARG A 1 882 ? 19.259 14.163 -60.527 1.00 69.00 882 ARG A C 1
ATOM 6941 O O . ARG A 1 882 ? 18.640 15.185 -60.794 1.00 69.00 882 ARG A O 1
ATOM 6948 N N . SER A 1 883 ? 20.487 13.918 -60.977 1.00 68.88 883 SER A N 1
ATOM 6949 C CA . SER A 1 883 ? 21.234 14.858 -61.819 1.00 68.88 883 SER A CA 1
ATOM 6950 C C . SER A 1 883 ? 22.167 14.140 -62.796 1.00 68.88 883 SER A C 1
ATOM 6952 O O . SER A 1 883 ? 22.684 13.064 -62.496 1.00 68.88 883 SER A O 1
ATOM 6954 N N . ASP A 1 884 ? 22.412 14.739 -63.958 1.00 62.03 884 ASP A N 1
ATOM 6955 C CA . ASP A 1 884 ? 23.493 14.337 -64.873 1.00 62.03 884 ASP A CA 1
ATOM 6956 C C . ASP A 1 884 ? 24.792 15.146 -64.649 1.00 62.03 884 ASP A C 1
ATOM 6958 O O . ASP A 1 884 ? 25.817 14.867 -65.270 1.00 62.03 884 ASP A O 1
ATOM 6962 N N . CYS A 1 885 ? 24.762 16.113 -63.721 1.00 63.03 885 CYS A N 1
ATOM 6963 C CA . CYS A 1 885 ? 25.858 17.011 -63.360 1.00 63.03 885 CYS A CA 1
ATOM 6964 C C . CYS A 1 885 ? 26.195 16.920 -61.860 1.00 63.03 885 CYS A C 1
ATOM 6966 O O . CYS A 1 885 ? 25.331 17.132 -61.001 1.00 63.03 885 CYS A O 1
ATOM 6968 N N . THR A 1 886 ? 27.464 16.646 -61.545 1.00 51.88 886 THR A N 1
ATOM 6969 C CA . THR A 1 886 ? 27.967 16.459 -60.171 1.00 51.88 886 THR A CA 1
ATOM 6970 C C . THR A 1 886 ? 27.853 17.722 -59.315 1.00 51.88 886 THR A C 1
ATOM 6972 O O . THR A 1 886 ? 27.465 17.645 -58.153 1.00 51.88 886 THR A O 1
ATOM 6975 N N . GLU A 1 887 ? 28.135 18.894 -59.882 1.00 56.38 887 GLU A N 1
ATOM 6976 C CA . GLU A 1 887 ? 28.101 20.169 -59.153 1.00 56.38 887 GLU A CA 1
ATOM 6977 C C . GLU A 1 887 ? 26.670 20.565 -58.756 1.00 56.38 887 GLU A C 1
ATOM 6979 O O . GLU A 1 887 ? 26.405 20.918 -57.606 1.00 56.38 887 GLU A O 1
ATOM 6984 N N . HIS A 1 888 ? 25.717 20.412 -59.683 1.00 69.19 888 HIS A N 1
ATOM 6985 C CA . HIS A 1 888 ? 24.298 20.693 -59.434 1.00 69.19 888 HIS A CA 1
ATOM 6986 C C . HIS A 1 888 ? 23.720 19.761 -58.361 1.00 69.19 888 HIS A C 1
ATOM 6988 O O . HIS A 1 888 ? 22.908 20.176 -57.537 1.00 69.19 888 HIS A O 1
ATOM 6994 N N . PHE A 1 889 ? 24.166 18.502 -58.352 1.00 63.91 889 PHE A N 1
ATOM 6995 C CA . PHE A 1 889 ? 23.729 17.493 -57.394 1.00 63.91 889 PHE A CA 1
ATOM 6996 C C . PHE A 1 889 ? 24.149 17.823 -55.957 1.00 63.91 889 PHE A C 1
ATOM 6998 O O . PHE A 1 889 ? 23.324 17.742 -55.046 1.00 63.91 889 PHE A O 1
ATOM 7005 N N . ILE A 1 890 ? 25.408 18.224 -55.753 1.00 52.50 890 ILE A N 1
ATOM 7006 C CA . ILE A 1 890 ? 25.928 18.589 -54.427 1.00 52.50 890 ILE A CA 1
ATOM 7007 C C . ILE A 1 890 ? 25.190 19.823 -53.907 1.00 52.50 890 ILE A C 1
ATOM 7009 O O . ILE A 1 890 ? 24.646 19.795 -52.806 1.00 52.50 890 ILE A O 1
ATOM 7013 N N . ARG A 1 891 ? 25.084 20.871 -54.730 1.00 64.75 891 ARG A N 1
ATOM 7014 C CA . ARG A 1 891 ? 24.446 22.131 -54.334 1.00 64.75 891 ARG A CA 1
ATOM 7015 C C . ARG A 1 891 ? 22.962 21.962 -53.994 1.00 64.75 891 ARG A C 1
ATOM 7017 O O . ARG A 1 891 ? 22.518 22.483 -52.975 1.00 64.75 891 ARG A O 1
ATOM 7024 N N . ALA A 1 892 ? 22.218 21.191 -54.789 1.00 65.31 892 ALA A N 1
ATOM 7025 C CA . ALA A 1 892 ? 20.816 20.882 -54.503 1.00 65.31 892 ALA A CA 1
ATOM 7026 C C . ALA A 1 892 ? 20.647 20.059 -53.213 1.00 65.31 892 ALA A C 1
ATOM 7028 O O . ALA A 1 892 ? 19.718 20.297 -52.447 1.00 65.31 892 ALA A O 1
ATOM 7029 N N . THR A 1 893 ? 21.553 19.114 -52.944 1.00 57.38 893 THR A N 1
ATOM 7030 C CA . THR A 1 893 ? 21.483 18.266 -51.743 1.00 57.38 893 THR A CA 1
ATOM 7031 C C . THR A 1 893 ? 21.785 19.054 -50.466 1.00 57.38 893 THR A C 1
ATOM 7033 O O . THR A 1 893 ? 21.099 18.854 -49.465 1.00 57.38 893 THR A O 1
ATOM 7036 N N . THR A 1 894 ? 22.755 19.974 -50.493 1.00 56.97 894 THR A N 1
ATOM 7037 C CA . THR A 1 894 ? 23.100 20.816 -49.334 1.00 56.97 894 THR A CA 1
ATOM 7038 C C . THR A 1 894 ? 21.950 21.744 -48.946 1.00 56.97 894 THR A C 1
ATOM 7040 O O . THR A 1 894 ? 21.486 21.685 -47.812 1.00 56.97 894 THR A O 1
ATOM 7043 N N . ILE A 1 895 ? 21.418 22.514 -49.903 1.00 70.19 895 ILE A N 1
ATOM 7044 C CA . ILE A 1 895 ? 20.338 23.485 -49.651 1.00 70.19 895 ILE A CA 1
ATOM 7045 C C . ILE A 1 895 ? 19.103 22.787 -49.063 1.00 70.19 895 ILE A C 1
ATOM 7047 O O . ILE A 1 895 ? 18.541 23.237 -48.070 1.00 70.19 895 ILE A O 1
ATOM 7051 N N . LEU A 1 896 ? 18.719 21.636 -49.622 1.00 69.31 896 LEU A N 1
ATOM 7052 C CA . LEU A 1 896 ? 17.562 20.879 -49.140 1.00 69.31 896 LEU A CA 1
ATOM 7053 C C . LEU A 1 896 ? 17.786 20.224 -47.771 1.00 69.31 896 LEU A C 1
ATOM 7055 O O . LEU A 1 896 ? 16.825 20.008 -47.036 1.00 69.31 896 LEU A O 1
ATOM 7059 N N . THR A 1 897 ? 19.030 19.906 -47.414 1.00 60.69 897 THR A N 1
ATOM 7060 C CA . THR A 1 897 ? 19.358 19.341 -46.097 1.00 60.69 897 THR A CA 1
ATOM 7061 C C . THR A 1 897 ? 19.275 20.407 -45.006 1.00 60.69 897 THR A C 1
ATOM 7063 O O . THR A 1 897 ? 18.744 20.133 -43.929 1.00 60.69 897 THR A O 1
ATOM 7066 N N . ASP A 1 898 ? 19.731 21.627 -45.288 1.00 65.31 898 ASP A N 1
ATOM 7067 C CA . ASP A 1 898 ? 19.717 22.729 -44.323 1.00 65.31 898 ASP A CA 1
ATOM 7068 C C . ASP A 1 898 ? 18.284 23.171 -43.983 1.00 65.31 898 ASP A C 1
ATOM 7070 O O . ASP A 1 898 ? 17.942 23.292 -42.805 1.00 65.31 898 ASP A O 1
ATOM 7074 N N . THR A 1 899 ? 17.397 23.280 -44.978 1.00 73.69 899 THR A N 1
ATOM 7075 C CA . THR A 1 899 ? 15.976 23.615 -44.758 1.00 73.69 899 THR A CA 1
ATOM 7076 C C . THR A 1 899 ? 15.246 22.570 -43.907 1.00 73.69 899 THR A C 1
ATOM 7078 O O . THR A 1 899 ? 14.428 22.910 -43.053 1.00 73.69 899 THR A O 1
ATOM 7081 N N . LEU A 1 900 ? 15.556 21.280 -44.082 1.00 70.56 900 LEU A N 1
ATOM 7082 C CA . LEU A 1 900 ? 14.918 20.204 -43.313 1.00 70.56 900 LEU A CA 1
ATOM 7083 C C . LEU A 1 900 ? 15.364 20.161 -41.841 1.00 70.56 900 LEU A C 1
ATOM 7085 O O . LEU A 1 900 ? 14.635 19.627 -40.999 1.00 70.56 900 LEU A O 1
ATOM 7089 N N . ASN A 1 901 ? 16.532 20.719 -41.513 1.00 66.94 901 ASN A N 1
ATOM 7090 C CA . ASN A 1 901 ? 17.104 20.659 -40.167 1.00 66.94 901 ASN A CA 1
ATOM 7091 C C . ASN A 1 901 ? 16.568 21.732 -39.200 1.00 66.94 901 ASN A C 1
ATOM 7093 O O . ASN A 1 901 ? 16.629 21.506 -37.989 1.00 66.94 901 ASN A O 1
ATOM 7097 N N . GLY A 1 902 ? 15.967 22.819 -39.701 1.00 77.31 902 GLY A N 1
ATOM 7098 C CA . GLY A 1 902 ? 15.328 23.869 -38.891 1.00 77.31 902 GLY A CA 1
ATOM 7099 C C . GLY A 1 902 ? 16.282 24.656 -37.978 1.00 77.31 902 GLY A C 1
ATOM 7100 O O . GLY A 1 902 ? 17.499 24.475 -38.007 1.00 77.31 902 GLY A O 1
ATOM 7101 N N . ASP A 1 903 ? 15.721 25.532 -37.138 1.00 80.81 903 ASP A N 1
ATOM 7102 C CA . ASP A 1 903 ? 16.505 26.372 -36.225 1.00 80.81 903 ASP A CA 1
ATOM 7103 C C . ASP A 1 903 ? 16.907 25.619 -34.964 1.00 80.81 903 ASP A C 1
ATOM 7105 O O . ASP A 1 903 ? 16.125 24.861 -34.388 1.00 80.81 903 ASP A O 1
ATOM 7109 N N . LYS A 1 904 ? 18.126 25.886 -34.496 1.00 81.81 904 LYS A N 1
ATOM 7110 C CA . LYS A 1 904 ? 18.736 25.219 -33.349 1.00 81.81 904 LYS A CA 1
ATOM 7111 C C . LYS A 1 904 ? 18.786 26.146 -32.131 1.00 81.81 904 LYS A C 1
ATOM 7113 O O . LYS A 1 904 ? 19.437 27.185 -32.182 1.00 81.81 904 LYS A O 1
ATOM 7118 N N . ILE A 1 905 ? 18.201 25.722 -31.013 1.00 82.75 905 ILE A N 1
ATOM 7119 C CA . ILE A 1 905 ? 18.454 26.288 -29.681 1.00 82.75 905 ILE A CA 1
ATOM 7120 C C . ILE A 1 905 ? 19.414 25.350 -28.952 1.00 82.75 905 ILE A C 1
ATOM 7122 O O . ILE A 1 905 ? 19.102 24.179 -28.733 1.00 82.75 905 ILE A O 1
ATOM 7126 N N . ASP A 1 906 ? 20.601 25.847 -28.608 1.00 77.25 906 ASP A N 1
ATOM 7127 C CA . ASP A 1 906 ? 21.590 25.077 -27.856 1.00 77.25 906 ASP A CA 1
ATOM 7128 C C . ASP A 1 906 ? 21.358 25.252 -26.351 1.00 77.25 906 ASP A C 1
ATOM 7130 O O . ASP A 1 906 ? 21.623 26.309 -25.776 1.00 77.25 906 ASP A O 1
ATOM 7134 N N . CYS A 1 907 ? 20.845 24.207 -25.705 1.00 74.69 907 CYS A N 1
ATOM 7135 C CA . CYS A 1 907 ? 20.500 24.247 -24.288 1.00 74.69 907 CYS A CA 1
ATOM 7136 C C . CYS A 1 907 ? 21.733 24.192 -23.377 1.00 74.69 907 CYS A C 1
ATOM 7138 O O . CYS A 1 907 ? 21.598 24.406 -22.179 1.00 74.69 907 CYS A O 1
ATOM 7140 N N . LYS A 1 908 ? 22.940 23.959 -23.915 1.00 72.31 908 LYS A N 1
ATOM 7141 C CA . LYS A 1 908 ? 24.190 23.984 -23.129 1.00 72.31 908 LYS A CA 1
ATOM 7142 C C . LYS A 1 908 ? 24.610 25.393 -22.724 1.00 72.31 908 LYS A C 1
ATOM 7144 O O . LYS A 1 908 ? 25.493 25.550 -21.887 1.00 72.31 908 LYS A O 1
ATOM 7149 N N . ILE A 1 909 ? 24.028 26.410 -23.357 1.00 70.75 909 ILE A N 1
ATOM 7150 C CA . ILE A 1 909 ? 24.423 27.808 -23.174 1.00 70.75 909 ILE A CA 1
ATOM 7151 C C . ILE A 1 909 ? 24.007 28.326 -21.783 1.00 70.75 909 ILE A C 1
ATOM 7153 O O . ILE A 1 909 ? 24.668 29.210 -21.247 1.00 70.75 909 ILE A O 1
ATOM 7157 N N . SER A 1 910 ? 22.946 27.782 -21.169 1.00 68.12 910 SER A N 1
ATOM 7158 C CA . SER A 1 910 ? 22.461 28.221 -19.853 1.00 68.12 910 SER A CA 1
ATOM 7159 C C . SER A 1 910 ? 21.677 27.128 -19.123 1.00 68.12 910 SER A C 1
ATOM 7161 O O . SER A 1 910 ? 20.863 26.440 -19.733 1.00 68.12 910 SER A O 1
ATOM 7163 N N . LYS A 1 911 ? 21.828 27.050 -17.791 1.00 62.19 911 LYS A N 1
ATOM 7164 C CA . LYS A 1 911 ? 21.013 26.189 -16.907 1.00 62.19 911 LYS A CA 1
ATOM 7165 C C . LYS A 1 911 ? 19.507 26.453 -17.025 1.00 62.19 911 LYS A C 1
ATOM 7167 O O . LYS A 1 911 ? 18.713 25.539 -16.848 1.00 62.19 911 LYS A O 1
ATOM 7172 N N . VAL A 1 912 ? 19.110 27.681 -17.361 1.00 67.12 912 VAL A N 1
ATOM 7173 C CA . VAL A 1 912 ? 17.701 28.037 -17.606 1.00 67.12 912 VAL A CA 1
ATOM 7174 C C . VAL A 1 912 ? 17.179 27.346 -18.872 1.00 67.12 912 VAL A C 1
ATOM 7176 O O . VAL A 1 912 ? 16.049 26.876 -18.905 1.00 67.12 912 VAL A O 1
ATOM 7179 N N . LEU A 1 913 ? 18.020 27.207 -19.901 1.00 72.25 913 LEU A N 1
ATOM 7180 C CA . LEU A 1 913 ? 17.657 26.548 -21.159 1.00 72.25 913 LEU A CA 1
ATOM 7181 C C . LEU A 1 913 ? 17.648 25.015 -21.046 1.00 72.25 913 LEU A C 1
ATOM 7183 O O . LEU A 1 913 ? 17.017 24.357 -21.873 1.00 72.25 913 LEU A O 1
ATOM 7187 N N . GLU A 1 914 ? 18.287 24.435 -20.023 1.00 72.69 914 GLU A N 1
ATOM 7188 C CA . GLU A 1 914 ? 18.174 23.002 -19.710 1.00 72.69 914 GLU A CA 1
ATOM 7189 C C . GLU A 1 914 ? 16.769 22.617 -19.224 1.00 72.69 914 GLU A C 1
ATOM 7191 O O . GLU A 1 914 ? 16.356 21.476 -19.422 1.00 72.69 914 GLU A O 1
ATOM 7196 N N . ILE A 1 915 ? 15.993 23.563 -18.673 1.00 72.62 915 ILE A N 1
ATOM 7197 C CA . ILE A 1 915 ? 14.596 23.338 -18.258 1.00 72.62 915 ILE A CA 1
ATOM 7198 C C . ILE A 1 915 ? 13.737 22.898 -19.455 1.00 72.62 915 ILE A C 1
ATOM 7200 O O . ILE A 1 915 ? 12.866 22.036 -19.310 1.00 72.62 915 ILE A O 1
ATOM 7204 N N . LEU A 1 916 ? 14.049 23.392 -20.662 1.00 72.38 916 LEU A N 1
ATOM 7205 C CA . LEU A 1 916 ? 13.408 22.979 -21.918 1.00 72.38 916 LEU A CA 1
ATOM 7206 C C . LEU A 1 916 ? 13.664 21.510 -22.282 1.00 72.38 916 LEU A C 1
ATOM 7208 O O . LEU A 1 916 ? 13.058 21.012 -23.225 1.00 72.38 916 LEU A O 1
ATOM 7212 N N . LEU A 1 917 ? 14.550 20.816 -21.566 1.00 71.69 917 LEU A N 1
ATOM 7213 C CA . LEU A 1 917 ? 14.840 19.389 -21.676 1.00 71.69 917 LEU A CA 1
ATOM 7214 C C . LEU A 1 917 ? 14.440 18.682 -20.373 1.00 71.69 917 LEU A C 1
ATOM 7216 O O . LEU A 1 917 ? 15.191 17.877 -19.836 1.00 71.69 917 LEU A O 1
ATOM 7220 N N . THR A 1 918 ? 13.264 18.993 -19.824 1.00 70.06 918 THR A N 1
ATOM 7221 C CA . THR A 1 918 ? 12.692 18.279 -18.672 1.00 70.06 918 THR A CA 1
ATOM 7222 C C . THR A 1 918 ? 11.314 17.709 -19.012 1.00 70.06 918 THR A C 1
ATOM 7224 O O . THR A 1 918 ? 10.594 18.231 -19.863 1.00 70.06 918 THR A O 1
ATOM 7227 N N . ASN A 1 919 ? 10.944 16.591 -18.376 1.00 56.03 919 ASN A N 1
ATOM 7228 C CA . ASN A 1 919 ? 9.666 15.914 -18.635 1.00 56.03 919 ASN A CA 1
ATOM 7229 C C . ASN A 1 919 ? 8.409 16.766 -18.346 1.00 56.03 919 ASN A C 1
ATOM 7231 O O . ASN A 1 919 ? 7.457 16.621 -19.109 1.00 56.03 919 ASN A O 1
ATOM 7235 N N . PRO A 1 920 ? 8.372 17.640 -17.316 1.00 61.44 920 PRO A N 1
ATOM 7236 C CA . PRO A 1 920 ? 7.193 18.463 -17.024 1.00 61.44 920 PRO A CA 1
ATOM 7237 C C . PRO A 1 920 ? 6.875 19.506 -18.107 1.00 61.44 920 PRO A C 1
ATOM 7239 O O . PRO A 1 920 ? 5.715 19.783 -18.362 1.00 61.44 920 PRO A O 1
ATOM 7242 N N . VAL A 1 921 ? 7.896 20.024 -18.798 1.00 67.75 921 VAL A N 1
ATOM 7243 C CA . VAL A 1 921 ? 7.795 21.133 -19.777 1.00 67.75 921 VAL A CA 1
ATOM 7244 C C . VAL A 1 921 ? 7.313 20.660 -21.157 1.00 67.75 921 VAL A C 1
ATOM 7246 O O . VAL A 1 921 ? 7.082 21.436 -22.085 1.00 67.75 921 VAL A O 1
ATOM 7249 N N . LYS A 1 922 ? 7.152 19.345 -21.322 1.00 69.50 922 LYS A N 1
ATOM 7250 C CA . LYS A 1 922 ? 6.742 18.723 -22.580 1.00 69.50 922 LYS A CA 1
ATOM 7251 C C . LYS A 1 922 ? 5.331 19.134 -23.012 1.00 69.50 922 LYS A C 1
ATOM 7253 O O . LYS A 1 922 ? 5.086 19.226 -24.216 1.00 69.50 922 LYS A O 1
ATOM 7258 N N . ASP A 1 923 ? 4.426 19.357 -22.064 1.00 71.38 923 ASP A N 1
ATOM 7259 C CA . ASP A 1 923 ? 3.042 19.742 -22.356 1.00 71.38 923 ASP A CA 1
ATOM 7260 C C . ASP A 1 923 ? 2.953 21.233 -22.727 1.00 71.38 923 ASP A C 1
ATOM 7262 O O . ASP A 1 923 ? 2.260 21.591 -23.682 1.00 71.38 923 ASP A O 1
ATOM 7266 N N . ASP A 1 924 ? 3.765 22.082 -22.092 1.00 77.94 924 ASP A N 1
ATOM 7267 C CA . ASP A 1 924 ? 3.876 23.511 -22.412 1.00 77.94 924 ASP A CA 1
ATOM 7268 C C . ASP A 1 924 ? 4.505 23.750 -23.793 1.00 77.94 924 ASP A C 1
ATOM 7270 O O . ASP A 1 924 ? 4.010 24.550 -24.589 1.00 77.94 924 ASP A O 1
ATOM 7274 N N . LEU A 1 925 ? 5.551 22.995 -24.150 1.00 79.94 925 LEU A N 1
ATOM 7275 C CA . LEU A 1 925 ? 6.131 23.053 -25.497 1.00 79.94 925 LEU A CA 1
ATOM 7276 C C . LEU A 1 925 ? 5.160 22.548 -26.571 1.00 79.94 925 LEU A C 1
ATOM 7278 O O . LEU A 1 925 ? 5.192 23.046 -27.695 1.00 79.94 925 LEU A O 1
ATOM 7282 N N . GLN A 1 926 ? 4.271 21.602 -26.246 1.00 78.25 926 GLN A N 1
ATOM 7283 C CA . GLN A 1 926 ? 3.201 21.178 -27.156 1.00 78.25 926 GLN A CA 1
ATOM 7284 C C . GLN A 1 926 ? 2.124 22.257 -27.332 1.00 78.25 926 GLN A C 1
ATOM 7286 O O . GLN A 1 926 ? 1.621 22.420 -28.446 1.00 78.25 926 GLN A O 1
ATOM 7291 N N . ALA A 1 927 ? 1.798 23.012 -26.280 1.00 79.38 927 ALA A N 1
ATOM 7292 C CA . ALA A 1 927 ? 0.934 24.188 -26.375 1.00 79.38 927 ALA A CA 1
ATOM 7293 C C . ALA A 1 927 ? 1.563 25.272 -27.266 1.00 79.38 927 ALA A C 1
ATOM 7295 O O . ALA A 1 927 ? 0.944 25.685 -28.245 1.00 79.38 927 ALA A O 1
ATOM 7296 N N . ILE A 1 928 ? 2.833 25.626 -27.038 1.00 84.62 928 ILE A N 1
ATOM 7297 C CA . ILE A 1 928 ? 3.563 26.594 -27.877 1.00 84.62 928 ILE A CA 1
ATOM 7298 C C . ILE A 1 928 ? 3.632 26.120 -29.335 1.00 84.62 928 ILE A C 1
ATOM 7300 O O . ILE A 1 928 ? 3.424 26.908 -30.259 1.00 84.62 928 ILE A O 1
ATOM 7304 N N . GLN A 1 929 ? 3.885 24.828 -29.558 1.00 86.44 929 GLN A N 1
ATOM 7305 C CA . GLN A 1 929 ? 3.899 24.223 -30.889 1.00 86.44 929 GLN A CA 1
ATOM 7306 C C . GLN A 1 929 ? 2.554 24.408 -31.614 1.00 86.44 929 GLN A C 1
ATOM 7308 O O . GLN A 1 929 ? 2.529 24.738 -32.801 1.00 86.44 929 GLN A O 1
ATOM 7313 N N . LYS A 1 930 ? 1.435 24.222 -30.900 1.00 82.19 930 LYS A N 1
ATOM 7314 C CA . LYS A 1 930 ? 0.079 24.390 -31.436 1.00 82.19 930 LYS A CA 1
ATOM 7315 C C . LYS A 1 930 ? -0.244 25.856 -31.734 1.00 82.19 930 LYS A C 1
ATOM 7317 O O . LYS A 1 930 ? -0.799 26.138 -32.792 1.00 82.19 930 LYS A O 1
ATOM 7322 N N . ASP A 1 931 ? 0.140 26.764 -30.842 1.00 80.38 931 ASP A N 1
ATOM 7323 C CA . ASP A 1 931 ? -0.181 28.192 -30.939 1.00 80.38 931 ASP A CA 1
ATOM 7324 C C . ASP A 1 931 ? 0.642 28.916 -32.013 1.00 80.38 931 ASP A C 1
ATOM 7326 O O . ASP A 1 931 ? 0.185 29.887 -32.611 1.00 80.38 931 ASP A O 1
ATOM 7330 N N . THR A 1 932 ? 1.853 28.429 -32.290 1.00 85.69 932 THR A N 1
ATOM 7331 C CA . THR A 1 932 ? 2.777 29.040 -33.263 1.00 85.69 932 THR A CA 1
ATOM 7332 C C . THR A 1 932 ? 2.768 28.352 -34.625 1.00 85.69 932 THR A C 1
ATOM 7334 O O . THR A 1 932 ? 3.420 28.826 -35.553 1.00 85.69 932 THR A O 1
ATOM 7337 N N . GLY A 1 933 ? 2.048 27.233 -34.765 1.00 81.31 933 GLY A N 1
ATOM 7338 C CA . GLY A 1 933 ? 2.030 26.448 -36.000 1.00 81.31 933 GLY A CA 1
ATOM 7339 C C . GLY A 1 933 ? 3.416 25.926 -36.397 1.00 81.31 933 GLY A C 1
ATOM 7340 O O . GLY A 1 933 ? 3.735 25.870 -37.585 1.00 81.31 933 GLY A O 1
ATOM 7341 N N . THR A 1 934 ? 4.256 25.595 -35.412 1.00 88.06 934 THR A N 1
ATOM 7342 C CA . THR A 1 934 ? 5.608 25.046 -35.612 1.00 88.06 934 THR A CA 1
ATOM 7343 C C . THR A 1 934 ? 5.655 23.555 -35.270 1.00 88.06 934 THR A C 1
ATOM 7345 O O . THR A 1 934 ? 4.661 22.960 -34.862 1.00 88.06 934 THR A O 1
ATOM 7348 N N . VAL A 1 935 ? 6.811 22.915 -35.453 1.00 85.12 935 VAL A N 1
ATOM 7349 C CA . VAL A 1 935 ? 7.134 21.603 -34.877 1.00 85.12 935 VAL A CA 1
ATOM 7350 C C . VAL A 1 935 ? 8.395 21.758 -34.040 1.00 85.12 935 VAL A C 1
ATOM 7352 O O . VAL A 1 935 ? 9.431 22.165 -34.566 1.00 85.12 935 VAL A O 1
ATOM 7355 N N . ILE A 1 936 ? 8.318 21.424 -32.752 1.00 86.69 936 ILE A N 1
ATOM 7356 C CA . ILE A 1 936 ? 9.416 21.584 -31.796 1.00 86.69 936 ILE A CA 1
ATOM 7357 C C . ILE A 1 936 ? 9.898 20.196 -31.366 1.00 86.69 936 ILE A C 1
ATOM 7359 O O . ILE A 1 936 ? 9.153 19.416 -30.777 1.00 86.69 936 ILE A O 1
ATOM 7363 N N . ASN A 1 937 ? 11.159 19.877 -31.659 1.00 75.62 937 ASN A N 1
ATOM 7364 C CA . ASN A 1 937 ? 11.769 18.583 -31.359 1.00 75.62 937 ASN A CA 1
ATOM 7365 C C . ASN A 1 937 ? 12.873 18.734 -30.306 1.00 75.62 937 ASN A C 1
ATOM 7367 O O . ASN A 1 937 ? 13.862 19.432 -30.530 1.00 75.62 937 ASN A O 1
ATOM 7371 N N . GLN A 1 938 ? 12.741 18.031 -29.182 1.00 77.56 938 GLN A N 1
ATOM 7372 C CA . GLN A 1 938 ? 13.771 17.967 -28.141 1.00 77.56 938 GLN A CA 1
ATOM 7373 C C . GLN A 1 938 ? 14.783 16.853 -28.457 1.00 77.56 938 GLN A C 1
ATOM 7375 O O . GLN A 1 938 ? 14.442 15.669 -28.473 1.00 77.56 938 GLN A O 1
ATOM 7380 N N . ASP A 1 939 ? 16.040 17.224 -28.688 1.00 65.88 939 ASP A N 1
ATOM 7381 C CA . ASP A 1 939 ? 17.174 16.316 -28.856 1.00 65.88 939 ASP A CA 1
ATOM 7382 C C . ASP A 1 939 ? 17.974 16.238 -27.553 1.00 65.88 939 ASP A C 1
ATOM 7384 O O . ASP A 1 939 ? 18.940 16.968 -27.308 1.00 65.88 939 ASP A O 1
ATOM 7388 N N . TRP A 1 940 ? 17.534 15.308 -26.712 1.00 56.06 940 TRP A N 1
ATOM 7389 C CA . TRP A 1 940 ? 18.109 15.021 -25.402 1.00 56.06 940 TRP A CA 1
ATOM 7390 C C . TRP A 1 940 ? 19.572 14.573 -25.478 1.00 56.06 940 TRP A C 1
ATOM 7392 O O . TRP A 1 940 ? 20.352 14.889 -24.586 1.00 56.06 940 TRP A O 1
ATOM 7402 N N . LYS A 1 941 ? 19.973 13.871 -26.550 1.00 49.84 941 LYS A N 1
ATOM 7403 C CA . LYS A 1 941 ? 21.348 13.366 -26.712 1.00 49.84 941 LYS A CA 1
ATOM 7404 C C . LYS A 1 941 ? 22.344 14.492 -26.982 1.00 49.84 941 LYS A C 1
ATOM 7406 O O . LYS A 1 941 ? 23.499 14.426 -26.552 1.00 49.84 941 LYS A O 1
ATOM 7411 N N . ASN A 1 942 ? 21.902 15.524 -27.698 1.00 54.16 942 ASN A N 1
ATOM 7412 C CA . ASN A 1 942 ? 22.752 16.642 -28.093 1.00 54.16 942 ASN A CA 1
ATOM 7413 C C . ASN A 1 942 ? 22.565 17.906 -27.240 1.00 54.16 942 ASN A C 1
ATOM 7415 O O . ASN A 1 942 ? 23.377 18.822 -27.388 1.00 54.16 942 ASN A O 1
ATOM 7419 N N . HIS A 1 943 ? 21.591 17.914 -26.320 1.00 66.81 943 HIS A N 1
ATOM 7420 C CA . HIS A 1 943 ? 21.127 19.067 -25.532 1.00 66.81 943 HIS A CA 1
ATOM 7421 C C . HIS A 1 943 ? 20.656 20.227 -26.410 1.00 66.81 943 HIS A C 1
ATOM 7423 O O . HIS A 1 943 ? 21.135 21.355 -26.305 1.00 66.81 943 HIS A O 1
ATOM 7429 N N . VAL A 1 944 ? 19.759 19.923 -27.342 1.00 76.38 944 VAL A N 1
ATOM 7430 C CA . VAL A 1 944 ? 19.328 20.867 -28.371 1.00 76.38 944 VAL A CA 1
ATOM 7431 C C . VAL A 1 944 ? 17.824 20.794 -28.540 1.00 76.38 944 VAL A C 1
ATOM 7433 O O . VAL A 1 944 ? 17.268 19.705 -28.642 1.00 76.38 944 VAL A O 1
ATOM 7436 N N . VAL A 1 945 ? 17.170 21.943 -28.658 1.00 81.81 945 VAL A N 1
ATOM 7437 C CA . VAL A 1 945 ? 15.775 22.025 -29.103 1.00 81.81 945 VAL A CA 1
ATOM 7438 C C . VAL A 1 945 ? 15.760 22.548 -30.536 1.00 81.81 945 VAL A C 1
ATOM 7440 O O . VAL A 1 945 ? 16.370 23.575 -30.829 1.00 81.81 945 VAL A O 1
ATOM 7443 N N . ARG A 1 946 ? 15.108 21.819 -31.448 1.00 83.31 946 ARG A N 1
ATOM 7444 C CA . ARG A 1 946 ? 14.955 22.210 -32.857 1.00 83.31 946 ARG A CA 1
ATOM 7445 C C . ARG A 1 946 ? 13.555 22.735 -33.125 1.00 83.31 946 ARG A C 1
ATOM 7447 O O . ARG A 1 946 ? 12.588 22.109 -32.695 1.00 83.31 946 ARG A O 1
ATOM 7454 N N . ILE A 1 947 ? 13.454 23.838 -33.860 1.00 87.69 947 ILE A N 1
ATOM 7455 C CA . ILE A 1 947 ? 12.184 24.462 -34.243 1.00 87.69 947 ILE A CA 1
ATOM 7456 C C . ILE A 1 947 ? 12.067 24.436 -35.766 1.00 87.69 947 ILE A C 1
ATOM 7458 O O . ILE A 1 947 ? 12.910 24.984 -36.477 1.00 87.69 947 ILE A O 1
ATOM 7462 N N . HIS A 1 948 ? 11.007 23.807 -36.263 1.00 84.56 948 HIS A N 1
ATOM 7463 C CA . HIS A 1 948 ? 10.702 23.693 -37.686 1.00 84.56 948 HIS A CA 1
ATOM 7464 C C . HIS A 1 948 ? 9.412 24.456 -38.011 1.00 84.56 948 HIS A C 1
ATOM 7466 O O . HIS A 1 948 ? 8.429 24.365 -37.276 1.00 84.56 948 HIS A O 1
ATOM 7472 N N . GLY A 1 949 ? 9.412 25.189 -39.119 1.00 83.25 949 GLY A N 1
ATOM 7473 C CA . GLY A 1 949 ? 8.292 26.005 -39.587 1.00 83.25 949 GLY A CA 1
ATOM 7474 C C . GLY A 1 949 ? 8.795 27.163 -40.444 1.00 83.25 949 GLY A C 1
ATOM 7475 O O . GLY A 1 949 ? 10.007 27.325 -40.603 1.00 83.25 949 GLY A O 1
ATOM 7476 N N . SER A 1 950 ? 7.882 27.990 -40.954 1.00 81.44 950 SER A N 1
ATOM 7477 C CA . SER A 1 950 ? 8.254 29.212 -41.678 1.00 81.44 950 SER A CA 1
ATOM 7478 C C . SER A 1 950 ? 9.129 30.125 -40.813 1.00 81.44 950 SER A C 1
ATOM 7480 O O . SER A 1 950 ? 9.066 30.082 -39.582 1.00 81.44 950 SER A O 1
ATOM 7482 N N . GLU A 1 951 ? 9.946 30.967 -41.443 1.00 80.44 951 GLU A N 1
ATOM 7483 C CA . GLU A 1 951 ? 10.822 31.915 -40.739 1.00 80.44 951 GLU A CA 1
ATOM 7484 C C . GLU A 1 951 ? 10.045 32.769 -39.714 1.00 80.44 951 GLU A C 1
ATOM 7486 O O . GLU A 1 951 ? 10.441 32.877 -38.554 1.00 80.44 951 GLU A O 1
ATOM 7491 N N . ALA A 1 952 ? 8.860 33.262 -40.090 1.00 81.19 952 ALA A N 1
ATOM 7492 C CA . ALA A 1 952 ? 7.982 34.017 -39.196 1.00 81.19 952 ALA A CA 1
ATOM 7493 C C . ALA A 1 952 ? 7.474 33.189 -37.996 1.00 81.19 952 ALA A C 1
ATOM 7495 O O . ALA A 1 952 ? 7.467 33.677 -36.864 1.00 81.19 952 ALA A O 1
ATOM 7496 N N . ASN A 1 953 ? 7.081 31.929 -38.215 1.00 86.06 953 ASN A N 1
ATOM 7497 C CA . ASN A 1 953 ? 6.567 31.058 -37.154 1.00 86.06 953 ASN A CA 1
ATOM 7498 C C . ASN A 1 953 ? 7.682 30.597 -36.204 1.00 86.06 953 ASN A C 1
ATOM 7500 O O . ASN A 1 953 ? 7.464 30.511 -34.994 1.00 86.06 953 ASN A O 1
ATOM 7504 N N . ARG A 1 954 ? 8.891 30.351 -36.730 1.00 86.31 954 ARG A N 1
ATOM 7505 C CA . ARG A 1 954 ? 10.081 30.033 -35.925 1.00 86.31 954 ARG A CA 1
ATOM 7506 C C . ARG A 1 954 ? 10.408 31.167 -34.955 1.00 86.31 954 ARG A C 1
ATOM 7508 O O . ARG A 1 954 ? 10.646 30.905 -33.777 1.00 86.31 954 ARG A O 1
ATOM 7515 N N . GLU A 1 955 ? 10.343 32.417 -35.406 1.00 85.19 955 GLU A N 1
ATOM 7516 C CA . GLU A 1 955 ? 10.570 33.584 -34.545 1.00 85.19 955 GLU A CA 1
ATOM 7517 C C . GLU A 1 955 ? 9.474 33.781 -33.484 1.00 85.19 955 GLU A C 1
ATOM 7519 O O . GLU A 1 955 ? 9.775 34.122 -32.338 1.00 85.19 955 GLU A O 1
ATOM 7524 N N . LEU A 1 956 ? 8.207 33.507 -33.810 1.00 85.88 956 LEU A N 1
ATOM 7525 C CA . LEU A 1 956 ? 7.118 33.523 -32.824 1.00 85.88 956 LEU A CA 1
ATOM 7526 C C . LEU A 1 956 ? 7.301 32.445 -31.744 1.00 85.88 956 LEU A C 1
ATOM 7528 O O . LEU A 1 956 ? 7.140 32.736 -30.557 1.00 85.88 956 LEU A O 1
ATOM 7532 N N . ALA A 1 957 ? 7.701 31.233 -32.136 1.00 86.31 957 ALA A N 1
ATOM 7533 C CA . ALA A 1 957 ? 8.004 30.146 -31.206 1.00 86.31 957 ALA A CA 1
ATOM 7534 C C . ALA A 1 957 ? 9.171 30.481 -30.275 1.00 86.31 957 ALA A C 1
ATOM 7536 O O . ALA A 1 957 ? 9.053 30.287 -29.067 1.00 86.31 957 ALA A O 1
ATOM 7537 N N . LYS A 1 958 ? 10.259 31.067 -30.791 1.00 87.19 958 LYS A N 1
ATOM 7538 C CA . LYS A 1 958 ? 11.384 31.520 -29.954 1.00 87.19 958 LYS A CA 1
ATOM 7539 C C . LYS A 1 958 ? 10.949 32.549 -28.904 1.00 87.19 958 LYS A C 1
ATOM 7541 O O . LYS A 1 958 ? 11.354 32.445 -27.749 1.00 87.19 958 LYS A O 1
ATOM 7546 N N . ARG A 1 959 ? 10.091 33.512 -29.264 1.00 86.19 959 ARG A N 1
ATOM 7547 C CA . ARG A 1 959 ? 9.564 34.510 -28.309 1.00 86.19 959 ARG A CA 1
ATOM 7548 C C . ARG A 1 959 ? 8.665 33.886 -27.242 1.00 86.19 959 ARG A C 1
ATOM 7550 O O . ARG A 1 959 ? 8.788 34.243 -26.075 1.00 86.19 959 ARG A O 1
ATOM 7557 N N . ALA A 1 960 ? 7.788 32.959 -27.627 1.00 84.62 960 ALA A N 1
ATOM 7558 C CA . ALA A 1 960 ? 6.910 32.256 -26.693 1.00 84.62 960 ALA A CA 1
ATOM 7559 C C . ALA A 1 960 ? 7.699 31.381 -25.704 1.00 84.62 960 ALA A C 1
ATOM 7561 O O . ALA A 1 960 ? 7.399 31.379 -24.513 1.00 84.62 960 ALA A O 1
ATOM 7562 N N . ILE A 1 961 ? 8.747 30.704 -26.184 1.00 84.25 961 ILE A N 1
ATOM 7563 C CA . ILE A 1 961 ? 9.665 29.921 -25.347 1.00 84.25 961 ILE A CA 1
ATOM 7564 C C . ILE A 1 961 ? 10.391 30.822 -24.341 1.00 84.25 961 ILE A C 1
ATOM 7566 O O . ILE A 1 961 ? 10.446 30.484 -23.164 1.00 84.25 961 ILE A O 1
ATOM 7570 N N . ASN A 1 962 ? 10.902 31.981 -24.768 1.00 82.75 962 ASN A N 1
ATOM 7571 C CA . ASN A 1 962 ? 11.556 32.918 -23.849 1.00 82.75 962 ASN A CA 1
ATOM 7572 C C . ASN A 1 962 ? 10.588 33.439 -22.775 1.00 82.75 962 ASN A C 1
ATOM 7574 O O . ASN A 1 962 ? 10.940 33.454 -21.603 1.00 82.75 962 ASN A O 1
ATOM 7578 N N . LYS A 1 963 ? 9.343 33.760 -23.147 1.00 79.69 963 LYS A N 1
ATOM 7579 C CA . LYS A 1 963 ? 8.311 34.175 -22.187 1.00 79.69 963 LYS A CA 1
ATOM 7580 C C . LYS A 1 963 ? 8.003 33.088 -21.144 1.00 79.69 963 LYS A C 1
ATOM 7582 O O . LYS A 1 963 ? 7.913 33.386 -19.961 1.00 79.69 963 LYS A O 1
ATOM 7587 N N . PHE A 1 964 ? 7.879 31.831 -21.570 1.00 81.06 964 PHE A N 1
ATOM 7588 C CA . PHE A 1 964 ? 7.666 30.694 -20.666 1.00 81.06 964 PHE A CA 1
ATOM 7589 C C . PHE A 1 964 ? 8.808 30.527 -19.649 1.00 81.06 964 PHE A C 1
ATOM 7591 O O . PHE A 1 964 ? 8.572 30.221 -18.476 1.00 81.06 964 PHE A O 1
ATOM 7598 N N . LEU A 1 965 ? 10.050 30.735 -20.093 1.00 74.81 965 LEU A N 1
ATOM 7599 C CA . LEU A 1 965 ? 11.218 30.674 -19.218 1.00 74.81 965 LEU A CA 1
ATOM 7600 C C . LEU A 1 965 ? 11.213 31.808 -18.184 1.00 74.81 965 LEU A C 1
ATOM 7602 O O . LEU A 1 965 ? 11.523 31.552 -17.023 1.00 74.81 965 LEU A O 1
ATOM 7606 N N . ASP A 1 966 ? 10.799 33.014 -18.572 1.00 72.31 966 ASP A N 1
ATOM 7607 C CA . ASP A 1 966 ? 10.676 34.159 -17.660 1.00 72.31 966 ASP A CA 1
ATOM 7608 C C . ASP A 1 966 ? 9.555 33.954 -16.614 1.00 72.31 966 ASP A C 1
ATOM 7610 O O . ASP A 1 966 ? 9.747 34.221 -15.424 1.00 72.31 966 ASP A O 1
ATOM 7614 N N . ASP A 1 967 ? 8.408 33.398 -17.021 1.00 65.31 967 ASP A N 1
ATOM 7615 C CA . ASP A 1 967 ? 7.278 33.092 -16.128 1.00 65.31 967 ASP A CA 1
ATOM 7616 C C . ASP A 1 967 ? 7.629 31.974 -15.117 1.00 65.31 967 ASP A C 1
ATOM 7618 O O . ASP A 1 967 ? 7.228 32.019 -13.955 1.00 65.31 967 ASP A O 1
ATOM 7622 N N . SER A 1 968 ? 8.459 31.003 -15.514 1.00 58.50 968 SER A N 1
ATOM 7623 C CA . SER A 1 968 ? 8.907 29.905 -14.638 1.00 58.50 968 SER A CA 1
ATOM 7624 C C . SER A 1 968 ? 9.892 30.353 -13.549 1.00 58.50 968 SER A C 1
ATOM 7626 O O . SER A 1 968 ? 9.979 29.727 -12.494 1.00 58.50 968 SER A O 1
ATOM 7628 N N . ILE A 1 969 ? 10.634 31.439 -13.785 1.00 59.03 969 ILE A N 1
ATOM 7629 C CA . ILE A 1 969 ? 11.589 32.012 -12.821 1.00 59.03 969 ILE A CA 1
ATOM 7630 C C . ILE A 1 969 ? 10.870 32.856 -11.754 1.00 59.03 969 ILE A C 1
ATOM 7632 O O . ILE A 1 969 ? 11.399 33.059 -10.663 1.00 59.03 969 ILE A O 1
ATOM 7636 N N . THR A 1 970 ? 9.652 33.335 -12.027 1.00 56.50 970 THR A N 1
ATOM 7637 C CA . THR A 1 970 ? 8.931 34.260 -11.135 1.00 56.50 970 THR A CA 1
ATOM 7638 C C . THR A 1 970 ? 8.037 33.578 -10.085 1.00 56.50 970 THR A C 1
ATOM 7640 O O . THR A 1 970 ? 7.641 34.232 -9.120 1.00 56.50 970 THR A O 1
ATOM 7643 N N . SER A 1 971 ? 7.772 32.267 -10.179 1.00 55.31 971 SER A N 1
ATOM 7644 C CA . SER A 1 971 ? 6.954 31.510 -9.212 1.00 55.31 971 SER A CA 1
ATOM 7645 C C . SER A 1 971 ? 7.779 30.536 -8.341 1.00 55.31 971 SER A C 1
ATOM 7647 O O . SER A 1 971 ? 7.792 29.332 -8.587 1.00 55.31 971 SER A O 1
ATOM 7649 N N . ASN A 1 972 ? 8.450 31.033 -7.294 1.00 57.47 972 ASN A N 1
ATOM 7650 C CA . ASN A 1 972 ? 9.202 30.245 -6.290 1.00 57.47 972 ASN A CA 1
ATOM 7651 C C . ASN A 1 972 ? 8.294 29.368 -5.385 1.00 57.47 972 ASN A C 1
ATOM 7653 O O . ASN A 1 972 ? 8.210 29.587 -4.177 1.00 57.47 972 ASN A O 1
ATOM 7657 N N . SER A 1 973 ? 7.572 28.382 -5.922 1.00 59.91 973 SER A N 1
ATOM 7658 C CA . SER A 1 973 ? 6.796 27.444 -5.093 1.00 59.91 973 SER A CA 1
ATOM 7659 C C . SER A 1 973 ? 6.974 26.000 -5.529 1.00 59.91 973 SER A C 1
ATOM 7661 O O . SER A 1 973 ? 6.624 25.643 -6.653 1.00 59.91 973 SER A O 1
ATOM 7663 N N . HIS A 1 974 ? 7.442 25.159 -4.610 1.00 74.06 974 HIS A N 1
ATOM 7664 C CA . HIS A 1 974 ? 7.602 23.721 -4.816 1.00 74.06 974 HIS A CA 1
ATOM 7665 C C . HIS A 1 974 ? 6.899 22.907 -3.722 1.00 74.06 974 HIS A C 1
ATOM 7667 O O . HIS A 1 974 ? 6.637 23.404 -2.621 1.00 74.06 974 HIS A O 1
ATOM 7673 N N . SER A 1 975 ? 6.556 21.654 -4.037 1.00 78.00 975 SER A N 1
ATOM 7674 C CA . SER A 1 975 ? 5.936 20.728 -3.087 1.00 78.00 975 SER A CA 1
ATOM 7675 C C . SER A 1 975 ? 6.987 19.852 -2.408 1.00 78.00 975 SER A C 1
ATOM 7677 O O . SER A 1 975 ? 7.841 19.271 -3.074 1.00 78.00 975 SER A O 1
ATOM 7679 N N . TRP A 1 976 ? 6.896 19.731 -1.086 1.00 81.12 976 TRP A N 1
ATOM 7680 C CA . TRP A 1 976 ? 7.801 18.960 -0.235 1.00 81.12 976 TRP A CA 1
ATOM 7681 C C . TRP A 1 976 ? 7.038 18.370 0.962 1.00 81.12 976 TRP A C 1
ATOM 7683 O O . TRP A 1 976 ? 5.835 18.597 1.130 1.00 81.12 976 TRP A O 1
ATOM 7693 N N . GLN A 1 977 ? 7.705 17.549 1.778 1.00 86.31 977 GLN A N 1
ATOM 7694 C CA . GLN A 1 977 ? 7.053 16.843 2.881 1.00 86.31 977 GLN A CA 1
ATOM 7695 C C . GLN A 1 977 ? 7.925 16.722 4.135 1.00 86.31 977 GLN A C 1
ATOM 7697 O O . GLN A 1 977 ? 9.140 16.568 4.036 1.00 86.31 977 GLN A O 1
ATOM 7702 N N . ILE A 1 978 ? 7.289 16.720 5.311 1.00 82.25 978 ILE A N 1
ATOM 7703 C CA . ILE A 1 978 ? 7.928 16.469 6.610 1.00 82.25 978 ILE A CA 1
ATOM 7704 C C . ILE A 1 978 ? 7.368 15.189 7.213 1.00 82.25 978 ILE A C 1
ATOM 7706 O O . ILE A 1 978 ? 6.163 15.073 7.444 1.00 82.25 978 ILE A O 1
ATOM 7710 N N . GLN A 1 979 ? 8.258 14.258 7.543 1.00 78.06 979 GLN A N 1
ATOM 7711 C CA . GLN A 1 979 ? 7.921 13.080 8.327 1.00 78.06 979 GLN A CA 1
ATOM 7712 C C . GLN A 1 979 ? 7.869 13.455 9.820 1.00 78.06 979 GLN A C 1
ATOM 7714 O O . GLN A 1 979 ? 8.882 13.816 10.423 1.00 78.06 979 GLN A O 1
ATOM 7719 N N . LEU A 1 980 ? 6.690 13.357 10.438 1.00 71.56 980 LEU A N 1
ATOM 7720 C CA . LEU A 1 980 ? 6.485 13.669 11.860 1.00 71.56 980 LEU A CA 1
ATOM 7721 C C . LEU A 1 980 ? 6.734 12.459 12.777 1.00 71.56 980 LEU A C 1
ATOM 7723 O O . LEU A 1 980 ? 6.558 12.560 13.989 1.00 71.56 980 LEU A O 1
ATOM 7727 N N . ARG A 1 981 ? 7.144 11.318 12.207 1.00 63.34 981 ARG A N 1
ATOM 7728 C CA . ARG A 1 981 ? 7.396 10.056 12.912 1.00 63.34 981 ARG A CA 1
ATOM 7729 C C . ARG A 1 981 ? 8.716 9.422 12.474 1.00 63.34 981 ARG A C 1
ATOM 7731 O O . ARG A 1 981 ? 8.981 9.322 11.285 1.00 63.34 981 ARG A O 1
ATOM 7738 N N . GLY A 1 982 ? 9.525 8.968 13.424 1.00 57.12 982 GLY A N 1
ATOM 7739 C CA . GLY A 1 982 ? 10.808 8.311 13.170 1.00 57.12 982 GLY A CA 1
ATOM 7740 C C . GLY A 1 982 ? 11.605 8.135 14.465 1.00 57.12 982 GLY A C 1
ATOM 7741 O O . GLY A 1 982 ? 11.174 8.662 15.492 1.00 57.12 982 GLY A O 1
ATOM 7742 N N . PRO A 1 983 ? 12.759 7.445 14.429 1.00 45.38 983 PRO A N 1
ATOM 7743 C CA . PRO A 1 983 ? 13.562 7.150 15.623 1.00 45.38 983 PRO A CA 1
ATOM 7744 C C . PRO A 1 983 ? 13.980 8.405 16.413 1.00 45.38 983 PRO A C 1
ATOM 7746 O O . PRO A 1 983 ? 14.135 8.335 17.623 1.00 45.38 983 PRO A O 1
ATOM 7749 N N . ASN A 1 984 ? 14.058 9.570 15.753 1.00 54.56 984 ASN A N 1
ATOM 7750 C CA . ASN A 1 984 ? 14.475 10.845 16.354 1.00 54.56 984 ASN A CA 1
ATOM 7751 C C . ASN A 1 984 ? 13.322 11.857 16.554 1.00 54.56 984 ASN A C 1
ATOM 7753 O O . ASN A 1 984 ? 13.577 13.057 16.669 1.00 54.56 984 ASN A O 1
ATOM 7757 N N . LYS A 1 985 ? 12.046 11.434 16.525 1.00 63.44 985 LYS A N 1
ATOM 7758 C CA . LYS A 1 985 ? 10.882 12.335 16.687 1.00 63.44 985 LYS A CA 1
ATOM 7759 C C . LYS A 1 985 ? 10.083 11.988 17.957 1.00 63.44 985 LYS A C 1
ATOM 7761 O O . LYS A 1 985 ? 9.736 10.822 18.134 1.00 63.44 985 LYS A O 1
ATOM 7766 N N . PRO A 1 986 ? 9.750 12.966 18.825 1.00 64.50 986 PRO A N 1
ATOM 7767 C CA . PRO A 1 986 ? 9.027 12.700 20.068 1.00 64.50 986 PRO A CA 1
ATOM 7768 C C . PRO A 1 986 ? 7.555 12.346 19.825 1.00 64.50 986 PRO A C 1
ATOM 7770 O O . PRO A 1 986 ? 6.923 12.808 18.867 1.00 64.50 986 PRO A O 1
ATOM 7773 N N . ARG A 1 987 ? 6.985 11.542 20.731 1.00 64.06 987 ARG A N 1
ATOM 7774 C CA . ARG A 1 987 ? 5.565 11.159 20.699 1.00 64.06 987 ARG A CA 1
ATOM 7775 C C . ARG A 1 987 ? 4.672 12.390 20.859 1.00 64.06 987 ARG A C 1
ATOM 7777 O O . ARG A 1 987 ? 4.983 13.303 21.617 1.00 64.06 987 ARG A O 1
ATOM 7784 N N . GLY A 1 988 ? 3.546 12.417 20.145 1.00 66.44 988 GLY A N 1
ATOM 7785 C CA . GLY A 1 988 ? 2.597 13.529 20.233 1.00 66.44 988 GLY A CA 1
ATOM 7786 C C . GLY A 1 988 ? 3.014 14.805 19.488 1.00 66.44 988 GLY A C 1
ATOM 7787 O O . GLY A 1 988 ? 2.332 15.818 19.631 1.00 66.44 988 GLY A O 1
ATOM 7788 N N . LEU A 1 989 ? 4.058 14.771 18.645 1.00 75.38 989 LEU A N 1
ATOM 7789 C CA . LEU A 1 989 ? 4.488 15.921 17.835 1.00 75.38 989 LEU A CA 1
ATOM 7790 C C . LEU A 1 989 ? 3.346 16.521 17.000 1.00 75.38 989 LEU A C 1
ATOM 7792 O O . LEU A 1 989 ? 3.162 17.736 16.985 1.00 75.38 989 LEU A O 1
ATOM 7796 N N . LEU A 1 990 ? 2.524 15.680 16.366 1.00 77.00 990 LEU A N 1
ATOM 7797 C CA . LEU A 1 990 ? 1.354 16.138 15.611 1.00 77.00 990 LEU A CA 1
ATOM 7798 C C . LEU A 1 990 ? 0.344 16.884 16.503 1.00 77.00 990 LEU A C 1
ATOM 7800 O O . LEU A 1 990 ? -0.176 17.929 16.115 1.00 77.00 990 LEU A O 1
ATOM 7804 N N . LYS A 1 991 ? 0.113 16.388 17.726 1.00 75.12 991 LYS A N 1
ATOM 7805 C CA . LYS A 1 991 ? -0.760 17.043 18.710 1.00 75.12 991 LYS A CA 1
ATOM 7806 C C . LYS A 1 991 ? -0.185 18.389 19.152 1.00 75.12 991 LYS A C 1
ATOM 7808 O O . LYS A 1 991 ? -0.925 19.367 19.198 1.00 75.12 991 LYS A O 1
ATOM 7813 N N . ALA A 1 992 ? 1.120 18.467 19.409 1.00 76.50 992 ALA A N 1
ATOM 7814 C CA . ALA A 1 992 ? 1.790 19.722 19.750 1.00 76.50 992 ALA A CA 1
ATOM 7815 C C . ALA A 1 992 ? 1.671 20.764 18.625 1.00 76.50 992 ALA A C 1
ATOM 7817 O O . ALA A 1 992 ? 1.360 21.925 18.894 1.00 76.50 992 ALA A O 1
ATOM 7818 N N . LEU A 1 993 ? 1.826 20.341 17.364 1.00 80.31 993 LEU A N 1
ATOM 7819 C CA . LEU A 1 993 ? 1.630 21.212 16.204 1.00 80.31 993 LEU A CA 1
ATOM 7820 C C . LEU A 1 993 ? 0.191 21.741 16.123 1.00 80.31 993 LEU A C 1
ATOM 7822 O O . LEU A 1 993 ? 0.000 22.937 15.914 1.00 80.31 993 LEU A O 1
ATOM 7826 N N . PHE A 1 994 ? -0.822 20.902 16.350 1.00 80.25 994 PHE A N 1
ATOM 7827 C CA . PHE A 1 994 ? -2.224 21.344 16.338 1.00 80.25 994 PHE A CA 1
ATOM 7828 C C . PHE A 1 994 ? -2.573 22.268 17.503 1.00 80.25 994 PHE A C 1
ATOM 7830 O O . PHE A 1 994 ? -3.310 23.234 17.314 1.00 80.25 994 PHE A O 1
ATOM 7837 N N . ILE A 1 995 ? -2.020 22.024 18.693 1.00 75.00 995 ILE A N 1
ATOM 7838 C CA . ILE A 1 995 ? -2.194 22.921 19.842 1.00 75.00 995 ILE A CA 1
ATOM 7839 C C . ILE A 1 995 ? -1.576 24.294 19.538 1.00 75.00 995 ILE A C 1
ATOM 7841 O O . ILE A 1 995 ? -2.198 25.325 19.792 1.00 75.00 995 ILE A O 1
ATOM 7845 N N . ARG A 1 996 ? -0.373 24.324 18.952 1.00 79.56 996 ARG A N 1
ATOM 7846 C CA . ARG A 1 996 ? 0.362 25.567 18.676 1.00 79.56 996 ARG A CA 1
ATOM 7847 C C . ARG A 1 996 ? -0.221 26.364 17.505 1.00 79.56 996 ARG A C 1
ATOM 7849 O O . ARG A 1 996 ? -0.390 27.584 17.603 1.00 79.56 996 ARG A O 1
ATOM 7856 N N . PHE A 1 997 ? -0.539 25.688 16.403 1.00 82.06 997 PHE A N 1
ATOM 7857 C CA . PHE A 1 997 ? -0.892 26.316 15.123 1.00 82.06 997 PHE A CA 1
ATOM 7858 C C . PHE A 1 997 ? -2.380 26.216 14.757 1.00 82.06 997 PHE A C 1
ATOM 7860 O O . PHE A 1 997 ? -2.801 26.744 13.725 1.00 82.06 997 PHE A O 1
ATOM 7867 N N . GLY A 1 998 ? -3.187 25.601 15.621 1.00 76.12 998 GLY A N 1
ATOM 7868 C CA . GLY A 1 998 ? -4.612 25.377 15.410 1.00 76.12 998 GLY A CA 1
ATOM 7869 C C . GLY A 1 998 ? -4.902 24.058 14.694 1.00 76.12 998 GLY A C 1
ATOM 7870 O O . GLY A 1 998 ? -4.051 23.477 14.024 1.00 76.12 998 GLY A O 1
ATOM 7871 N N . VAL A 1 999 ? -6.149 23.605 14.815 1.00 71.44 999 VAL A N 1
ATOM 7872 C CA . VAL A 1 999 ? -6.632 22.296 14.340 1.00 71.44 999 VAL A CA 1
ATOM 7873 C C . VAL A 1 999 ? -6.462 22.107 12.823 1.00 71.44 999 VAL A C 1
ATOM 7875 O O . VAL A 1 999 ? -6.217 21.000 12.363 1.00 71.44 999 VAL A O 1
ATOM 7878 N N . ASN A 1 1000 ? -6.510 23.194 12.047 1.00 68.62 1000 ASN A N 1
ATOM 7879 C CA . ASN A 1 1000 ? -6.289 23.173 10.594 1.00 68.62 1000 ASN A CA 1
ATOM 7880 C C . ASN A 1 1000 ? -4.873 23.597 10.188 1.00 68.62 1000 ASN A C 1
ATOM 7882 O O . ASN A 1 1000 ? -4.625 23.836 9.010 1.00 68.62 1000 ASN A O 1
ATOM 7886 N N . LEU A 1 1001 ? -3.963 23.764 11.158 1.00 78.75 1001 LEU A N 1
ATOM 7887 C CA . LEU A 1 1001 ? -2.649 24.375 10.950 1.00 78.75 1001 LEU A CA 1
ATOM 7888 C C . LEU A 1 1001 ? -2.736 25.739 10.244 1.00 78.75 1001 LEU A C 1
ATOM 7890 O O . LEU A 1 1001 ? -1.823 26.132 9.525 1.00 78.75 1001 LEU A O 1
ATOM 7894 N N . GLN A 1 1002 ? -3.836 26.469 10.450 1.00 76.25 1002 GLN A N 1
ATOM 7895 C CA . GLN A 1 1002 ? -4.115 27.722 9.748 1.00 76.25 1002 GLN A CA 1
ATOM 7896 C C . GLN A 1 1002 ? -3.001 28.745 9.991 1.00 76.25 1002 GLN A C 1
ATOM 7898 O O . GLN A 1 1002 ? -2.526 29.363 9.053 1.00 76.25 1002 GLN A O 1
ATOM 7903 N N . ARG A 1 1003 ? -2.447 28.789 11.209 1.00 79.88 1003 ARG A N 1
ATOM 7904 C CA . ARG A 1 1003 ? -1.307 29.665 11.524 1.00 79.88 1003 ARG A CA 1
ATOM 7905 C C . ARG A 1 1003 ? -0.002 29.279 10.814 1.00 79.88 1003 ARG A C 1
ATOM 7907 O O . ARG A 1 1003 ? 0.890 30.112 10.733 1.00 79.88 1003 ARG A O 1
ATOM 7914 N N . LEU A 1 1004 ? 0.142 28.033 10.345 1.00 81.31 1004 LEU A N 1
ATOM 7915 C CA . LEU A 1 1004 ? 1.236 27.648 9.441 1.00 81.31 1004 LEU A CA 1
ATOM 7916 C C . LEU A 1 1004 ? 0.912 28.025 7.988 1.00 81.31 1004 LEU A C 1
ATOM 7918 O O . LEU A 1 1004 ? 1.831 28.336 7.241 1.00 81.31 1004 LEU A O 1
ATOM 7922 N N . GLN A 1 1005 ? -0.365 28.007 7.586 1.00 79.12 1005 GLN A N 1
ATOM 7923 C CA . GLN A 1 1005 ? -0.799 28.493 6.267 1.00 79.12 1005 GLN A CA 1
ATOM 7924 C C . GLN A 1 1005 ? -0.670 30.018 6.140 1.00 79.12 1005 GLN A C 1
ATOM 7926 O O . GLN A 1 1005 ? -0.419 30.511 5.049 1.00 79.12 1005 GLN A O 1
ATOM 7931 N N . ASP A 1 1006 ? -0.774 30.747 7.253 1.00 81.56 1006 ASP A N 1
ATOM 7932 C CA . ASP A 1 1006 ? -0.617 32.204 7.306 1.00 81.56 1006 ASP A CA 1
ATOM 7933 C C . ASP A 1 1006 ? 0.853 32.666 7.147 1.00 81.56 1006 ASP A C 1
ATOM 7935 O O . ASP A 1 1006 ? 1.125 33.867 7.086 1.00 81.56 1006 ASP A O 1
ATOM 7939 N N . ILE A 1 1007 ? 1.822 31.740 7.088 1.00 84.06 1007 ILE A N 1
ATOM 7940 C CA . ILE A 1 1007 ? 3.231 32.066 6.825 1.00 84.06 1007 ILE A CA 1
ATOM 7941 C C . ILE A 1 1007 ? 3.366 32.528 5.369 1.00 84.06 1007 ILE A C 1
ATOM 7943 O O . ILE A 1 1007 ? 3.007 31.807 4.436 1.00 84.06 1007 ILE A O 1
ATOM 7947 N N . GLY A 1 1008 ? 3.929 33.722 5.167 1.00 75.19 1008 GLY A N 1
ATOM 7948 C CA . GLY A 1 1008 ? 4.200 34.258 3.833 1.00 75.19 1008 GLY A CA 1
ATOM 7949 C C . GLY A 1 1008 ? 5.013 33.272 2.989 1.00 75.19 1008 GLY A C 1
ATOM 7950 O O . GLY A 1 1008 ? 6.060 32.804 3.422 1.00 75.19 1008 GLY A O 1
ATOM 7951 N N . GLY A 1 1009 ? 4.508 32.933 1.800 1.00 76.12 1009 GLY A N 1
ATOM 7952 C CA . GLY A 1 1009 ? 5.124 31.949 0.904 1.00 76.12 1009 GLY A CA 1
ATOM 7953 C C . GLY A 1 1009 ? 4.556 30.530 1.007 1.00 76.12 1009 GLY A C 1
ATOM 7954 O O . GLY A 1 1009 ? 4.909 29.696 0.178 1.00 76.12 1009 GLY A O 1
ATOM 7955 N N . VAL A 1 1010 ? 3.652 30.238 1.950 1.00 82.12 1010 VAL A N 1
ATOM 7956 C CA . VAL A 1 1010 ? 2.929 28.957 2.019 1.00 82.12 1010 VAL A CA 1
ATOM 7957 C C . VAL A 1 1010 ? 1.650 29.021 1.187 1.00 82.12 1010 VAL A C 1
ATOM 7959 O O . VAL A 1 1010 ? 0.794 29.870 1.402 1.00 82.12 1010 VAL A O 1
ATOM 7962 N N . GLN A 1 1011 ? 1.499 28.095 0.241 1.00 78.81 1011 GLN A N 1
ATOM 7963 C CA . GLN A 1 1011 ? 0.310 27.994 -0.611 1.00 78.81 1011 GLN A CA 1
ATOM 7964 C C . GLN A 1 1011 ? -0.657 26.916 -0.124 1.00 78.81 1011 GLN A C 1
ATOM 7966 O O . GLN A 1 1011 ? -1.873 27.082 -0.198 1.00 78.81 1011 GLN A O 1
ATOM 7971 N N . LYS A 1 1012 ? -0.129 25.780 0.349 1.00 79.88 1012 LYS A N 1
ATOM 7972 C CA . LYS A 1 1012 ? -0.953 24.643 0.766 1.00 79.88 1012 LYS A CA 1
ATOM 7973 C C . LYS A 1 1012 ? -0.252 23.815 1.830 1.00 79.88 1012 LYS A C 1
ATOM 7975 O O . LYS A 1 1012 ? 0.924 23.495 1.691 1.00 79.88 1012 LYS A O 1
ATOM 7980 N N . ILE A 1 1013 ? -0.996 23.412 2.856 1.00 84.50 1013 ILE A N 1
ATOM 7981 C CA . ILE A 1 1013 ? -0.554 22.444 3.865 1.00 84.50 1013 ILE A CA 1
ATOM 7982 C C . ILE A 1 1013 ? -1.618 21.361 3.986 1.00 84.50 1013 ILE A C 1
ATOM 7984 O O . ILE A 1 1013 ? -2.803 21.661 4.120 1.00 84.50 1013 ILE A O 1
ATOM 7988 N N . HIS A 1 1014 ? -1.192 20.104 3.958 1.00 81.81 1014 HIS A N 1
ATOM 7989 C CA . HIS A 1 1014 ? -2.049 18.942 4.129 1.00 81.81 1014 HIS A CA 1
ATOM 7990 C C . HIS A 1 1014 ? -1.395 17.930 5.072 1.00 81.81 1014 HIS A C 1
ATOM 7992 O O . HIS A 1 1014 ? -0.219 17.605 4.929 1.00 81.81 1014 HIS A O 1
ATOM 7998 N N . VAL A 1 1015 ? -2.165 17.412 6.028 1.00 80.25 1015 VAL A N 1
ATOM 7999 C CA . VAL A 1 1015 ? -1.711 16.383 6.970 1.00 80.25 1015 VAL A CA 1
ATOM 8000 C C . VAL A 1 1015 ? -2.227 15.027 6.512 1.00 80.25 1015 VAL A C 1
ATOM 8002 O O . VAL A 1 1015 ? -3.432 14.794 6.453 1.00 80.25 1015 VAL A O 1
ATOM 8005 N N . GLU A 1 1016 ? -1.314 14.098 6.260 1.00 76.25 1016 GLU A N 1
ATOM 8006 C CA . GLU A 1 1016 ? -1.642 12.701 6.013 1.00 76.25 1016 GLU A CA 1
ATOM 8007 C C . GLU A 1 1016 ? -1.545 11.899 7.321 1.00 76.25 1016 GLU A C 1
ATOM 8009 O O . GLU A 1 1016 ? -0.483 11.399 7.697 1.00 76.25 1016 GLU A O 1
ATOM 8014 N N . PHE A 1 1017 ? -2.676 11.760 8.023 1.00 69.38 1017 PHE A N 1
ATOM 8015 C CA . PHE A 1 1017 ? -2.765 11.124 9.350 1.00 69.38 1017 PHE A CA 1
ATOM 8016 C C . PHE A 1 1017 ? -2.281 9.670 9.405 1.00 69.38 1017 PHE A C 1
ATOM 8018 O O . PHE A 1 1017 ? -1.825 9.207 10.446 1.00 69.38 1017 PHE A O 1
ATOM 8025 N N . ARG A 1 1018 ? -2.377 8.928 8.295 1.00 64.25 1018 ARG A N 1
ATOM 8026 C CA . ARG A 1 1018 ? -2.002 7.505 8.246 1.00 64.25 1018 ARG A CA 1
ATOM 8027 C C . ARG A 1 1018 ? -0.496 7.286 8.406 1.00 64.25 1018 ARG A C 1
ATOM 8029 O O . ARG A 1 1018 ? -0.098 6.284 9.009 1.00 64.25 1018 ARG A O 1
ATOM 8036 N N . TRP A 1 1019 ? 0.294 8.200 7.844 1.00 63.56 1019 TRP A N 1
ATOM 8037 C CA . TRP A 1 1019 ? 1.757 8.136 7.781 1.00 63.56 1019 TRP A CA 1
ATOM 8038 C C . TRP A 1 1019 ? 2.436 9.240 8.590 1.00 63.56 1019 TRP A C 1
ATOM 8040 O O . TRP A 1 1019 ? 3.661 9.287 8.624 1.00 63.56 1019 TRP A O 1
ATOM 8050 N N . HIS A 1 1020 ? 1.656 10.116 9.231 1.00 70.44 1020 HIS A N 1
ATOM 8051 C CA . HIS A 1 1020 ? 2.142 11.277 9.978 1.00 70.44 1020 HIS A CA 1
ATOM 8052 C C . HIS A 1 1020 ? 3.041 12.163 9.113 1.00 70.44 1020 HIS A C 1
ATOM 8054 O O . HIS A 1 1020 ? 4.122 12.569 9.532 1.00 70.44 1020 HIS A O 1
ATOM 8060 N N . VAL A 1 1021 ? 2.592 12.440 7.887 1.00 79.12 1021 VAL A N 1
ATOM 8061 C CA . VAL A 1 1021 ? 3.322 13.271 6.923 1.00 79.12 1021 VAL A CA 1
ATOM 8062 C C . VAL A 1 1021 ? 2.627 14.611 6.770 1.00 79.12 1021 VAL A C 1
ATOM 8064 O O . VAL A 1 1021 ? 1.425 14.667 6.515 1.00 79.12 1021 VAL A O 1
ATOM 8067 N N . LEU A 1 1022 ? 3.389 15.693 6.887 1.00 83.19 1022 LEU A N 1
ATOM 8068 C CA . LEU A 1 1022 ? 2.943 17.027 6.513 1.00 83.19 1022 LEU A CA 1
ATOM 8069 C C . LEU A 1 1022 ? 3.369 17.289 5.067 1.00 83.19 1022 LEU A C 1
ATOM 8071 O O . LEU A 1 1022 ? 4.558 17.436 4.806 1.00 83.19 1022 LEU A O 1
ATOM 8075 N N . LYS A 1 1023 ? 2.425 17.318 4.126 1.00 84.00 1023 LYS A N 1
ATOM 8076 C CA . LYS A 1 1023 ? 2.663 17.701 2.726 1.00 84.00 1023 LYS A CA 1
ATOM 8077 C C . LYS A 1 1023 ? 2.463 19.199 2.583 1.00 84.00 1023 LYS A C 1
ATOM 8079 O O . LYS A 1 1023 ? 1.408 19.715 2.951 1.00 84.00 1023 LYS A O 1
ATOM 8084 N N . ILE A 1 1024 ? 3.467 19.888 2.062 1.00 87.00 1024 ILE A N 1
ATOM 8085 C CA . ILE A 1 1024 ? 3.517 21.347 2.028 1.00 87.00 1024 ILE A CA 1
ATOM 8086 C C . ILE A 1 1024 ? 3.853 21.801 0.611 1.00 87.00 1024 ILE A C 1
ATOM 8088 O O . ILE A 1 1024 ? 4.635 21.167 -0.093 1.00 87.00 1024 ILE A O 1
ATOM 8092 N N . GLN A 1 1025 ? 3.230 22.891 0.184 1.00 82.44 1025 GLN A N 1
ATOM 8093 C CA . GLN A 1 1025 ? 3.599 23.646 -1.002 1.00 82.44 1025 GLN A CA 1
ATOM 8094 C C . GLN A 1 1025 ? 3.955 25.055 -0.547 1.00 82.44 1025 GLN A C 1
ATOM 8096 O O . GLN A 1 1025 ? 3.087 25.776 -0.045 1.00 82.44 1025 GLN A O 1
ATOM 8101 N N . SER A 1 1026 ? 5.230 25.419 -0.665 1.00 84.94 1026 SER A N 1
ATOM 8102 C CA . SER A 1 1026 ? 5.732 26.711 -0.197 1.00 84.94 1026 SER A CA 1
ATOM 8103 C C . SER A 1 1026 ? 6.981 27.172 -0.950 1.00 84.94 1026 SER A C 1
ATOM 8105 O O . SER A 1 1026 ? 7.572 26.394 -1.706 1.00 84.94 1026 SER A O 1
ATOM 8107 N N . SER A 1 1027 ? 7.378 28.423 -0.712 1.00 82.31 1027 SER A N 1
ATOM 8108 C CA . SER A 1 1027 ? 8.722 28.932 -1.003 1.00 82.31 1027 SER A CA 1
ATOM 8109 C C . SER A 1 1027 ? 9.776 28.338 -0.058 1.00 82.31 1027 SER A C 1
ATOM 8111 O O . SER A 1 1027 ? 9.437 27.784 0.996 1.00 82.31 1027 SER A O 1
ATOM 8113 N N . ASP A 1 1028 ? 11.051 28.491 -0.421 1.00 77.31 1028 ASP A N 1
ATOM 8114 C CA . ASP A 1 1028 ? 12.205 28.011 0.355 1.00 77.31 1028 ASP A CA 1
ATOM 8115 C C . ASP A 1 1028 ? 12.306 28.703 1.730 1.00 77.31 1028 ASP A C 1
ATOM 8117 O O . ASP A 1 1028 ? 12.506 28.051 2.754 1.00 77.31 1028 ASP A O 1
ATOM 8121 N N . GLU A 1 1029 ? 12.051 30.015 1.785 1.00 80.00 1029 GLU A N 1
ATOM 8122 C CA . GLU A 1 1029 ? 12.042 30.812 3.028 1.00 80.00 1029 GLU A CA 1
ATOM 8123 C C . GLU A 1 1029 ? 10.964 30.331 4.020 1.00 80.00 1029 GLU A C 1
ATOM 8125 O O . GLU A 1 1029 ? 11.179 30.224 5.237 1.00 80.00 1029 GLU A O 1
ATOM 8130 N N . ALA A 1 1030 ? 9.784 29.995 3.492 1.00 83.44 1030 ALA A N 1
ATOM 8131 C CA . ALA A 1 1030 ? 8.702 29.422 4.277 1.00 83.44 1030 ALA A CA 1
ATOM 8132 C C . ALA A 1 1030 ? 9.047 28.001 4.752 1.00 83.44 1030 ALA A C 1
ATOM 8134 O O . ALA A 1 1030 ? 8.715 27.637 5.882 1.00 83.44 1030 ALA A O 1
ATOM 8135 N N . GLN A 1 1031 ? 9.754 27.214 3.935 1.00 85.69 1031 GLN A N 1
ATOM 8136 C CA . GLN A 1 1031 ? 10.199 25.868 4.296 1.00 85.69 1031 GLN A CA 1
ATOM 8137 C C . GLN A 1 1031 ? 11.162 25.867 5.489 1.00 85.69 1031 GLN A C 1
ATOM 8139 O O . GLN A 1 1031 ? 10.952 25.103 6.436 1.00 85.69 1031 GLN A O 1
ATOM 8144 N N . GLU A 1 1032 ? 12.171 26.739 5.499 1.00 84.06 1032 GLU A N 1
ATOM 8145 C CA . GLU A 1 1032 ? 13.088 26.878 6.641 1.00 84.06 1032 GLU A CA 1
ATOM 8146 C C . GLU A 1 1032 ? 12.344 27.269 7.923 1.00 84.06 1032 GLU A C 1
ATOM 8148 O O . GLU A 1 1032 ? 12.556 26.687 8.993 1.00 84.06 1032 GLU A O 1
ATOM 8153 N N . THR A 1 1033 ? 11.406 28.211 7.809 1.00 86.38 1033 THR A N 1
ATOM 8154 C CA . THR A 1 1033 ? 10.589 28.669 8.937 1.00 86.38 1033 THR A CA 1
ATOM 8155 C C . THR A 1 1033 ? 9.736 27.544 9.525 1.00 86.38 1033 THR A C 1
ATOM 8157 O O . THR A 1 1033 ? 9.693 27.369 10.746 1.00 86.38 1033 THR A O 1
ATOM 8160 N N . ILE A 1 1034 ? 9.092 26.747 8.670 1.00 86.94 1034 ILE A N 1
ATOM 8161 C CA . ILE A 1 1034 ? 8.279 25.605 9.096 1.00 86.94 1034 ILE A CA 1
ATOM 8162 C C . ILE A 1 1034 ? 9.150 24.535 9.769 1.00 86.94 1034 ILE A C 1
ATOM 8164 O O . ILE A 1 1034 ? 8.780 24.045 10.838 1.00 86.94 1034 ILE A O 1
ATOM 8168 N N . ASN A 1 1035 ? 10.310 24.193 9.198 1.00 87.19 1035 ASN A N 1
ATOM 8169 C CA . ASN A 1 1035 ? 11.223 23.209 9.791 1.00 87.19 1035 ASN A CA 1
ATOM 8170 C C . ASN A 1 1035 ? 11.684 23.634 11.193 1.00 87.19 1035 ASN A C 1
ATOM 8172 O O . ASN A 1 1035 ? 11.612 22.835 12.130 1.00 87.19 1035 ASN A O 1
ATOM 8176 N N . ARG A 1 1036 ? 12.036 24.913 11.378 1.00 87.25 1036 ARG A N 1
ATOM 8177 C CA . ARG A 1 1036 ? 12.384 25.475 12.692 1.00 87.25 1036 ARG A CA 1
ATOM 8178 C C . ARG A 1 1036 ? 11.245 25.343 13.706 1.00 87.25 1036 ARG A C 1
ATOM 8180 O O . ARG A 1 1036 ? 11.479 24.941 14.844 1.00 87.25 1036 ARG A O 1
ATOM 8187 N N . TYR A 1 1037 ? 10.003 25.630 13.313 1.00 86.94 1037 TYR A N 1
ATOM 8188 C CA . TYR A 1 1037 ? 8.850 25.464 14.205 1.00 86.94 1037 TYR A CA 1
ATOM 8189 C C . TYR A 1 1037 ? 8.598 24.008 14.603 1.00 86.94 1037 TYR A C 1
ATOM 8191 O O . TYR A 1 1037 ? 8.235 23.740 15.754 1.00 86.94 1037 TYR A O 1
ATOM 8199 N N . VAL A 1 1038 ? 8.796 23.067 13.678 1.00 84.75 1038 VAL A N 1
ATOM 8200 C CA . VAL A 1 1038 ? 8.703 21.632 13.972 1.00 84.75 1038 VAL A CA 1
ATOM 8201 C C . VAL A 1 1038 ? 9.797 21.215 14.958 1.00 84.75 1038 VAL A C 1
ATOM 8203 O O . VAL A 1 1038 ? 9.501 20.504 15.918 1.00 84.75 1038 VAL A O 1
ATOM 8206 N N . GLU A 1 1039 ? 11.033 21.685 14.784 1.00 84.06 1039 GLU A N 1
ATOM 8207 C CA . GLU A 1 1039 ? 12.137 21.423 15.717 1.00 84.06 1039 GLU A CA 1
ATOM 8208 C C . GLU A 1 1039 ? 11.901 22.011 17.111 1.00 84.06 1039 GLU A C 1
ATOM 8210 O O . GLU A 1 1039 ? 12.147 21.336 18.110 1.00 84.06 1039 GLU A O 1
ATOM 8215 N N . GLU A 1 1040 ? 11.378 23.235 17.207 1.00 84.75 1040 GLU A N 1
ATOM 8216 C CA . GLU A 1 1040 ? 10.990 23.832 18.489 1.00 84.75 1040 GLU A CA 1
ATOM 8217 C C . GLU A 1 1040 ? 9.946 22.971 19.213 1.00 84.75 1040 GLU A C 1
ATOM 8219 O O . GLU A 1 1040 ? 10.099 22.698 20.402 1.00 84.75 1040 GLU A O 1
ATOM 8224 N N . CYS A 1 1041 ? 8.924 22.480 18.501 1.00 80.19 1041 CYS A N 1
ATOM 8225 C CA . CYS A 1 1041 ? 7.926 21.578 19.087 1.00 80.19 1041 CYS A CA 1
ATOM 8226 C C . CYS A 1 1041 ? 8.541 20.237 19.521 1.00 80.19 1041 CYS A C 1
ATOM 8228 O O . CYS A 1 1041 ? 8.110 19.658 20.518 1.00 80.19 1041 CYS A O 1
ATOM 8230 N N . CYS A 1 1042 ? 9.568 19.752 18.812 1.00 79.50 1042 CYS A N 1
ATOM 8231 C CA . CYS A 1 1042 ? 10.295 18.551 19.219 1.00 79.50 1042 CYS A CA 1
ATOM 8232 C C . CYS A 1 1042 ? 11.048 18.755 20.545 1.00 79.50 1042 CYS A C 1
ATOM 8234 O O . CYS A 1 1042 ? 11.096 17.838 21.358 1.00 79.50 1042 CYS A O 1
ATOM 8236 N N . LYS A 1 1043 ? 11.607 19.948 20.787 1.00 78.62 1043 LYS A N 1
ATOM 8237 C CA . LYS A 1 1043 ? 12.348 20.269 22.022 1.00 78.62 1043 LYS A CA 1
ATOM 8238 C C . LYS A 1 1043 ? 11.448 20.402 23.255 1.00 78.62 1043 LYS A C 1
ATOM 8240 O O . LYS A 1 1043 ? 11.925 20.224 24.368 1.00 78.62 1043 LYS A O 1
ATOM 8245 N N . THR A 1 1044 ? 10.167 20.721 23.071 1.00 73.62 1044 THR A N 1
ATOM 8246 C CA . THR A 1 1044 ? 9.206 20.921 24.172 1.00 73.62 1044 THR A CA 1
ATOM 8247 C C . THR A 1 1044 ? 8.521 19.643 24.664 1.00 73.62 1044 THR A C 1
ATOM 8249 O O . THR A 1 1044 ? 7.801 19.692 25.657 1.00 73.62 1044 THR A O 1
ATOM 8252 N N . LEU A 1 1045 ? 8.686 18.517 23.963 1.00 68.06 1045 LEU A N 1
ATOM 8253 C CA . LEU A 1 1045 ? 8.027 17.251 24.292 1.00 68.06 1045 LEU A CA 1
ATOM 8254 C C . LEU A 1 1045 ? 8.985 16.299 25.037 1.00 68.06 1045 LEU A C 1
ATOM 8256 O O . LEU A 1 1045 ? 10.176 16.290 24.719 1.00 68.06 1045 LEU A O 1
ATOM 8260 N N . PRO A 1 1046 ? 8.493 15.474 25.985 1.00 54.66 1046 PRO A N 1
ATOM 8261 C CA . PRO A 1 1046 ? 9.317 14.491 26.688 1.00 54.66 1046 PRO A CA 1
ATOM 8262 C C . PRO A 1 1046 ? 9.981 13.510 25.712 1.00 54.66 1046 PRO A C 1
ATOM 8264 O O . PRO A 1 1046 ? 9.308 12.888 24.884 1.00 54.66 1046 PRO A O 1
ATOM 8267 N N . GLN A 1 1047 ? 11.302 13.359 25.810 1.00 47.66 1047 GLN A N 1
ATOM 8268 C CA . GLN A 1 1047 ? 12.066 12.359 25.064 1.00 47.66 1047 GLN A CA 1
ATOM 8269 C C . GLN A 1 1047 ? 12.064 11.027 25.826 1.00 47.66 1047 GLN A C 1
ATOM 8271 O O . GLN A 1 1047 ? 13.062 10.653 26.428 1.00 47.66 1047 GLN A O 1
ATOM 8276 N N . GLU A 1 1048 ? 10.949 10.300 25.818 1.00 41.50 1048 GLU A N 1
ATOM 8277 C CA . GLU A 1 1048 ? 10.926 8.925 26.330 1.00 41.50 1048 GLU A CA 1
ATOM 8278 C C . GLU A 1 1048 ? 10.937 7.931 25.170 1.00 41.50 1048 GLU A C 1
ATOM 8280 O O . GLU A 1 1048 ? 9.937 7.710 24.479 1.00 41.50 1048 GLU A O 1
ATOM 8285 N N . SER A 1 1049 ? 12.109 7.338 24.958 1.00 30.67 1049 SER A N 1
ATOM 8286 C CA . SER A 1 1049 ? 12.294 6.172 24.101 1.00 30.67 1049 SER A CA 1
ATOM 8287 C C . SER A 1 1049 ? 12.421 4.956 25.019 1.00 30.67 1049 SER A C 1
ATOM 8289 O O . SER A 1 1049 ? 13.389 4.899 25.777 1.00 30.67 1049 SER A O 1
ATOM 8291 N N . PRO A 1 1050 ? 11.513 3.964 24.981 1.00 29.69 1050 PRO A N 1
ATOM 8292 C CA . PRO A 1 1050 ? 11.877 2.644 25.456 1.00 29.69 1050 PRO A CA 1
ATOM 8293 C C . PRO A 1 1050 ? 12.975 2.141 24.521 1.00 29.69 1050 PRO A C 1
ATOM 8295 O O . PRO A 1 1050 ? 12.795 2.063 23.305 1.00 29.69 1050 PRO A O 1
ATOM 8298 N N . HIS A 1 1051 ? 14.134 1.890 25.110 1.00 30.88 1051 HIS A N 1
ATOM 8299 C CA . HIS A 1 1051 ? 15.315 1.360 24.461 1.00 30.88 1051 HIS A CA 1
ATOM 8300 C C . HIS A 1 1051 ? 14.976 0.149 23.580 1.00 30.88 1051 HIS A C 1
ATOM 8302 O O . HIS A 1 1051 ? 14.645 -0.923 24.073 1.00 30.88 1051 HIS A O 1
ATOM 8308 N N . LEU A 1 1052 ? 15.163 0.295 22.272 1.00 30.14 1052 LEU A N 1
ATOM 8309 C CA . LEU A 1 1052 ? 15.693 -0.773 21.437 1.00 30.14 1052 LEU A CA 1
ATOM 8310 C C . LEU A 1 1052 ? 17.061 -0.274 20.993 1.00 30.14 1052 LEU A C 1
ATOM 8312 O O . LEU A 1 1052 ? 17.191 0.489 20.040 1.00 30.14 1052 LEU A O 1
ATOM 8316 N N . HIS A 1 1053 ? 18.082 -0.640 21.765 1.00 29.17 1053 HIS A N 1
ATOM 8317 C CA . HIS A 1 1053 ? 19.460 -0.504 21.327 1.00 29.17 1053 HIS A CA 1
ATOM 8318 C C . HIS A 1 1053 ? 19.625 -1.281 20.017 1.00 29.17 1053 HIS A C 1
ATOM 8320 O O . HIS A 1 1053 ? 19.714 -2.505 20.026 1.00 29.17 1053 HIS A O 1
ATOM 8326 N N . SER A 1 1054 ? 19.703 -0.566 18.900 1.00 30.80 1054 SER A N 1
ATOM 8327 C CA . SER A 1 1054 ? 20.482 -0.990 17.741 1.00 30.80 1054 SER A CA 1
ATOM 8328 C C . SER A 1 1054 ? 21.748 -0.133 17.699 1.00 30.80 1054 SER A C 1
ATOM 8330 O O . SER A 1 1054 ? 21.937 0.697 16.810 1.00 30.80 1054 SER A O 1
ATOM 8332 N N . ASN A 1 1055 ? 22.604 -0.301 18.711 1.00 30.95 1055 ASN A N 1
ATOM 8333 C CA . ASN A 1 1055 ? 24.023 0.012 18.561 1.00 30.95 1055 ASN A CA 1
ATOM 8334 C C . ASN A 1 1055 ? 24.605 -1.058 17.635 1.00 30.95 1055 ASN A C 1
ATOM 8336 O O . ASN A 1 1055 ? 25.061 -2.085 18.113 1.00 30.95 1055 ASN A O 1
ATOM 8340 N N . ASP A 1 1056 ? 24.443 -0.846 16.333 1.00 33.50 1056 ASP A N 1
ATOM 8341 C CA . ASP A 1 1056 ? 25.262 -1.410 15.254 1.00 33.50 1056 ASP A CA 1
ATOM 8342 C C . ASP A 1 1056 ? 24.770 -0.811 13.927 1.00 33.50 1056 ASP A C 1
ATOM 8344 O O . ASP A 1 1056 ? 24.419 -1.500 12.9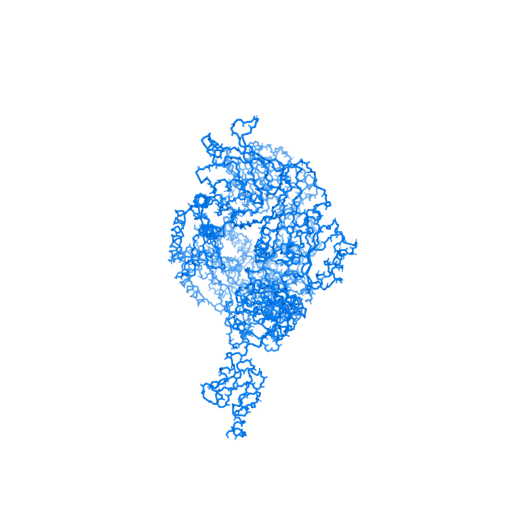71 1.00 33.50 1056 ASP A O 1
ATOM 8348 N N . GLN A 1 1057 ? 24.721 0.522 13.838 1.00 41.69 1057 GLN A N 1
ATOM 8349 C CA . GLN A 1 1057 ? 24.907 1.129 12.524 1.00 41.69 1057 GLN A CA 1
ATOM 8350 C C . GLN A 1 1057 ? 26.394 0.997 12.221 1.00 41.69 1057 GLN A C 1
ATOM 8352 O O . GLN A 1 1057 ? 27.188 1.858 12.586 1.00 41.69 1057 GLN A O 1
ATOM 8357 N N . SER A 1 1058 ? 26.774 -0.127 11.612 1.00 44.53 1058 SER A N 1
ATOM 8358 C CA . SER A 1 1058 ? 28.080 -0.269 10.982 1.00 44.53 1058 SER A CA 1
ATOM 8359 C C . SER A 1 1058 ? 28.259 0.930 10.051 1.00 44.53 1058 SER A C 1
ATOM 8361 O O . SER A 1 1058 ? 27.547 1.027 9.045 1.00 44.53 1058 SER A O 1
ATOM 8363 N N . GLN A 1 1059 ? 29.141 1.865 10.411 1.00 53.59 1059 GLN A N 1
ATOM 8364 C CA . GLN A 1 1059 ? 29.530 2.957 9.527 1.00 53.59 1059 GLN A CA 1
ATOM 8365 C C . GLN A 1 1059 ? 29.959 2.328 8.200 1.00 53.59 1059 GLN A C 1
ATOM 8367 O O . GLN A 1 1059 ? 30.843 1.471 8.156 1.00 53.59 1059 GLN A O 1
ATOM 8372 N N . LEU A 1 1060 ? 29.237 2.657 7.130 1.00 62.25 1060 LEU A N 1
ATOM 8373 C CA . LEU A 1 1060 ? 29.543 2.155 5.799 1.00 62.25 1060 LEU A CA 1
ATOM 8374 C C . LEU A 1 1060 ? 30.809 2.872 5.344 1.00 62.25 1060 LEU A C 1
ATOM 8376 O O . LEU A 1 1060 ? 30.771 4.072 5.101 1.00 62.25 1060 LEU A O 1
ATOM 8380 N N . THR A 1 1061 ? 31.917 2.147 5.242 1.00 61.94 1061 THR A N 1
ATOM 8381 C CA . THR A 1 1061 ? 33.179 2.677 4.728 1.00 61.94 1061 THR A CA 1
ATOM 8382 C C . THR A 1 1061 ? 33.313 2.352 3.246 1.00 61.94 1061 THR A C 1
ATOM 8384 O O . THR A 1 1061 ? 33.045 1.233 2.797 1.00 61.94 1061 THR A O 1
ATOM 8387 N N . CYS A 1 1062 ? 33.705 3.340 2.446 1.00 71.56 1062 CYS A N 1
ATOM 8388 C CA . CYS A 1 1062 ? 33.934 3.139 1.020 1.00 71.56 1062 CYS A CA 1
ATOM 8389 C C . CYS A 1 1062 ? 35.213 2.313 0.811 1.00 71.56 1062 CYS A C 1
ATOM 8391 O O . CYS A 1 1062 ? 36.297 2.732 1.202 1.00 71.56 1062 CYS A O 1
ATOM 8393 N N . GLY A 1 1063 ? 35.133 1.170 0.121 1.00 62.78 1063 GLY A N 1
ATOM 8394 C CA . GLY A 1 1063 ? 36.291 0.286 -0.106 1.00 62.78 1063 GLY A CA 1
ATOM 8395 C C . GLY A 1 1063 ? 37.400 0.845 -1.017 1.00 62.78 1063 GLY A C 1
ATOM 8396 O O . GLY A 1 1063 ? 38.356 0.130 -1.297 1.00 62.78 1063 GLY A O 1
ATOM 8397 N N . ILE A 1 1064 ? 37.267 2.082 -1.517 1.00 73.88 1064 ILE A N 1
ATOM 8398 C CA . ILE A 1 1064 ? 38.268 2.758 -2.364 1.00 73.88 1064 ILE A CA 1
ATOM 8399 C C . ILE A 1 1064 ? 38.961 3.888 -1.595 1.00 73.88 1064 ILE A C 1
ATOM 8401 O O . ILE A 1 1064 ? 40.185 3.906 -1.513 1.00 73.88 1064 ILE A O 1
ATOM 8405 N N . CYS A 1 1065 ? 38.198 4.842 -1.050 1.00 70.62 1065 CYS A N 1
ATOM 8406 C CA . CYS A 1 1065 ? 38.759 5.984 -0.318 1.00 70.62 1065 CYS A CA 1
ATOM 8407 C C . CYS A 1 1065 ? 38.898 5.725 1.191 1.00 70.62 1065 CYS A C 1
ATOM 8409 O O . CYS A 1 1065 ? 39.578 6.490 1.869 1.00 70.62 1065 CYS A O 1
ATOM 8411 N N . LEU A 1 1066 ? 38.273 4.657 1.705 1.00 66.44 1066 LEU A N 1
ATOM 8412 C CA . LEU A 1 1066 ? 38.199 4.291 3.124 1.00 66.44 1066 LEU A CA 1
ATOM 8413 C C . LEU A 1 1066 ? 37.548 5.362 4.017 1.00 66.44 1066 LEU A C 1
ATOM 8415 O O . LEU A 1 1066 ? 37.684 5.304 5.236 1.00 66.44 1066 LEU A O 1
ATOM 8419 N N . CYS A 1 1067 ? 36.836 6.326 3.429 1.00 63.91 1067 CYS A N 1
ATOM 8420 C CA . CYS A 1 1067 ? 36.065 7.324 4.162 1.00 63.91 1067 CYS A CA 1
ATOM 8421 C C . CYS A 1 1067 ? 34.709 6.763 4.608 1.00 63.91 1067 CYS A C 1
ATOM 8423 O O . CYS A 1 1067 ? 34.139 5.884 3.948 1.00 63.91 1067 CYS A O 1
ATOM 8425 N N . ASP A 1 1068 ? 34.199 7.309 5.713 1.00 61.97 1068 ASP A N 1
ATOM 8426 C CA . ASP A 1 1068 ? 32.831 7.087 6.169 1.00 61.97 1068 ASP A CA 1
ATOM 8427 C C . ASP A 1 1068 ? 31.856 7.697 5.164 1.00 61.97 1068 ASP A C 1
ATOM 8429 O O . ASP A 1 1068 ? 31.992 8.852 4.754 1.00 61.97 1068 ASP A O 1
ATOM 8433 N N . VAL A 1 1069 ? 30.873 6.904 4.758 1.00 60.06 1069 VAL A N 1
ATOM 8434 C CA . VAL A 1 1069 ? 29.861 7.322 3.799 1.00 60.06 1069 VAL A CA 1
ATOM 8435 C C . VAL A 1 1069 ? 28.636 7.805 4.577 1.00 60.06 1069 VAL A C 1
ATOM 8437 O O . VAL A 1 1069 ? 27.831 7.002 5.057 1.00 60.06 1069 VAL A O 1
ATOM 8440 N N . ASP A 1 1070 ? 28.499 9.124 4.726 1.00 53.91 1070 ASP A N 1
ATOM 8441 C CA . ASP A 1 1070 ? 27.363 9.740 5.417 1.00 53.91 1070 ASP A CA 1
ATOM 8442 C C . ASP A 1 1070 ? 26.054 9.457 4.657 1.00 53.91 1070 ASP A C 1
ATOM 8444 O O . ASP A 1 1070 ? 25.924 9.747 3.468 1.00 53.91 1070 ASP A O 1
ATOM 8448 N N . GLY A 1 1071 ? 25.067 8.879 5.352 1.00 51.00 1071 GLY A N 1
ATOM 8449 C CA . GLY A 1 1071 ? 23.864 8.219 4.815 1.00 51.00 1071 GLY A CA 1
ATOM 8450 C C . GLY A 1 1071 ? 22.838 9.064 4.038 1.00 51.00 1071 GLY A C 1
ATOM 8451 O O . GLY A 1 1071 ? 21.654 8.721 4.029 1.00 51.00 1071 GLY A O 1
ATOM 8452 N N . THR A 1 1072 ? 23.239 10.145 3.371 1.00 51.28 1072 THR A N 1
ATOM 8453 C CA . THR A 1 1072 ? 22.403 10.790 2.353 1.00 51.28 1072 THR A CA 1
ATOM 8454 C C . THR A 1 1072 ? 22.442 9.959 1.064 1.00 51.28 1072 THR A C 1
ATOM 8456 O O . THR A 1 1072 ? 23.489 9.738 0.465 1.00 51.28 1072 THR A O 1
ATOM 8459 N N . ALA A 1 1073 ? 21.283 9.459 0.623 1.00 51.38 1073 ALA A N 1
ATOM 8460 C CA . ALA A 1 1073 ? 21.145 8.494 -0.480 1.00 51.38 1073 ALA A CA 1
ATOM 8461 C C . ALA A 1 1073 ? 21.644 8.976 -1.867 1.00 51.38 1073 ALA A C 1
ATOM 8463 O O . ALA A 1 1073 ? 21.524 8.243 -2.847 1.00 51.38 1073 ALA A O 1
ATOM 8464 N N . ALA A 1 1074 ? 22.163 10.202 -1.985 1.00 53.22 1074 ALA A N 1
ATOM 8465 C CA . ALA A 1 1074 ? 22.602 10.779 -3.254 1.00 53.22 1074 ALA A CA 1
ATOM 8466 C C . ALA A 1 1074 ? 24.012 10.323 -3.680 1.00 53.22 1074 ALA A C 1
ATOM 8468 O O . ALA A 1 1074 ? 24.258 10.200 -4.884 1.00 53.22 1074 ALA A O 1
ATOM 8469 N N . ASP A 1 1075 ? 24.895 10.013 -2.721 1.00 64.12 1075 ASP A N 1
ATOM 8470 C CA . ASP A 1 1075 ? 26.324 9.794 -2.997 1.00 64.12 1075 ASP A CA 1
ATOM 8471 C C . ASP A 1 1075 ? 26.793 8.339 -2.826 1.00 64.12 1075 ASP A C 1
ATOM 8473 O O . ASP A 1 1075 ? 27.872 7.981 -3.306 1.00 64.12 1075 ASP A O 1
ATOM 8477 N N . VAL A 1 1076 ? 25.960 7.464 -2.248 1.00 76.06 1076 VAL A N 1
ATOM 8478 C CA . VAL A 1 1076 ? 26.281 6.040 -2.037 1.00 76.06 1076 VAL A CA 1
ATOM 8479 C C . VAL A 1 1076 ? 25.850 5.194 -3.231 1.00 76.06 1076 VAL A C 1
ATOM 8481 O O . VAL A 1 1076 ? 24.689 5.211 -3.640 1.00 76.06 1076 VAL A O 1
ATOM 8484 N N . TYR A 1 1077 ? 26.761 4.379 -3.755 1.00 84.56 1077 TYR A N 1
ATOM 8485 C CA . TYR A 1 1077 ? 26.462 3.370 -4.764 1.00 84.56 1077 TYR A CA 1
ATOM 8486 C C . TYR A 1 1077 ? 26.788 1.964 -4.259 1.00 84.56 1077 TYR A C 1
ATOM 8488 O O . TYR A 1 1077 ? 27.903 1.701 -3.815 1.00 84.56 1077 TYR A O 1
ATOM 8496 N N . ARG A 1 1078 ? 25.828 1.036 -4.365 1.00 86.50 1078 ARG A N 1
ATOM 8497 C CA . ARG A 1 1078 ? 26.053 -0.391 -4.098 1.00 86.50 1078 ARG A CA 1
ATOM 8498 C C . ARG A 1 1078 ? 26.220 -1.158 -5.398 1.00 86.50 1078 ARG A C 1
ATOM 8500 O O . ARG A 1 1078 ? 25.327 -1.106 -6.244 1.00 86.50 1078 ARG A O 1
ATOM 8507 N N . LEU A 1 1079 ? 27.314 -1.910 -5.517 1.00 87.12 1079 LEU A N 1
ATOM 8508 C CA . LEU A 1 1079 ? 27.566 -2.753 -6.687 1.00 87.12 1079 LEU A CA 1
ATOM 8509 C C . LEU A 1 1079 ? 26.432 -3.761 -6.888 1.00 87.12 1079 LEU A C 1
ATOM 8511 O O . LEU A 1 1079 ? 25.983 -4.416 -5.943 1.00 87.12 1079 LEU A O 1
ATOM 8515 N N . ALA A 1 1080 ? 25.996 -3.909 -8.134 1.00 85.88 1080 ALA A N 1
ATOM 8516 C CA . ALA A 1 1080 ? 24.804 -4.636 -8.521 1.00 85.88 1080 ALA A CA 1
ATOM 8517 C C . ALA A 1 1080 ? 24.849 -6.112 -8.104 1.00 85.88 1080 ALA A C 1
ATOM 8519 O O . ALA A 1 1080 ? 23.820 -6.624 -7.682 1.00 85.88 1080 ALA A O 1
ATOM 8520 N N . CYS A 1 1081 ? 26.008 -6.778 -8.159 1.00 86.75 1081 CYS A N 1
ATOM 8521 C CA . CYS A 1 1081 ? 26.143 -8.202 -7.815 1.00 86.75 1081 CYS A CA 1
ATOM 8522 C C . CYS A 1 1081 ? 26.452 -8.457 -6.323 1.00 86.75 1081 CYS A C 1
ATOM 8524 O O . CYS A 1 1081 ? 25.724 -9.185 -5.649 1.00 86.75 1081 CYS A O 1
ATOM 8526 N N . CYS A 1 1082 ? 27.522 -7.863 -5.779 1.00 84.19 1082 CYS A N 1
ATOM 8527 C CA . CYS A 1 1082 ? 27.976 -8.150 -4.410 1.00 84.19 1082 CYS A CA 1
ATOM 8528 C C . CYS A 1 1082 ? 27.329 -7.269 -3.329 1.00 84.19 1082 CYS A C 1
ATOM 8530 O O . CYS A 1 1082 ? 27.403 -7.606 -2.154 1.00 84.19 1082 CYS A O 1
ATOM 8532 N N . GLY A 1 1083 ? 26.694 -6.148 -3.691 1.00 80.75 1083 GLY A N 1
ATOM 8533 C CA . GLY A 1 1083 ? 26.019 -5.257 -2.740 1.00 80.75 1083 GLY A CA 1
ATOM 8534 C C . GLY A 1 1083 ? 26.942 -4.382 -1.879 1.00 80.75 1083 GLY A C 1
ATOM 8535 O O . GLY A 1 1083 ? 26.432 -3.605 -1.065 1.00 80.75 1083 GLY A O 1
ATOM 8536 N N . HIS A 1 1084 ? 28.269 -4.459 -2.053 1.00 82.56 1084 HIS A N 1
ATOM 8537 C CA . HIS A 1 1084 ? 29.231 -3.585 -1.370 1.00 82.56 1084 HIS A CA 1
ATOM 8538 C C . HIS A 1 1084 ? 29.022 -2.118 -1.755 1.00 82.56 1084 HIS A C 1
ATOM 8540 O O . HIS A 1 1084 ? 28.779 -1.809 -2.923 1.00 82.56 1084 HIS A O 1
ATOM 8546 N N . ALA A 1 1085 ? 29.100 -1.239 -0.756 1.00 81.62 1085 ALA A N 1
ATOM 8547 C CA . ALA A 1 1085 ? 28.864 0.192 -0.894 1.00 81.62 1085 ALA A CA 1
ATOM 8548 C C . ALA A 1 1085 ? 30.164 0.960 -1.164 1.00 81.62 1085 ALA A C 1
ATOM 8550 O O . ALA A 1 1085 ? 31.219 0.632 -0.623 1.00 81.62 1085 ALA A O 1
ATOM 8551 N N . TYR A 1 1086 ? 30.055 2.003 -1.979 1.00 80.31 1086 TYR A N 1
ATOM 8552 C CA . TYR A 1 1086 ? 31.134 2.911 -2.342 1.00 80.31 1086 TYR A CA 1
ATOM 8553 C C . TYR A 1 1086 ? 30.591 4.325 -2.511 1.00 80.31 1086 TYR A C 1
ATOM 8555 O O . TYR A 1 1086 ? 29.417 4.503 -2.843 1.00 80.31 1086 TYR A O 1
ATOM 8563 N N . ASP A 1 1087 ? 31.472 5.315 -2.418 1.00 79.69 1087 ASP A N 1
ATOM 8564 C CA . ASP A 1 1087 ? 31.186 6.631 -2.976 1.00 79.69 1087 ASP A CA 1
ATOM 8565 C C . ASP A 1 1087 ? 31.057 6.519 -4.493 1.00 79.69 1087 ASP A C 1
ATOM 8567 O O . ASP A 1 1087 ? 31.936 5.991 -5.190 1.00 79.69 1087 ASP A O 1
ATOM 8571 N N . LYS A 1 1088 ? 29.962 7.051 -5.031 1.00 84.19 1088 LYS A N 1
ATOM 8572 C CA . LYS A 1 1088 ? 29.665 7.003 -6.465 1.00 84.19 1088 LYS A CA 1
ATOM 8573 C C . LYS A 1 1088 ? 30.796 7.605 -7.305 1.00 84.19 1088 LYS A C 1
ATOM 8575 O O . LYS A 1 1088 ? 31.130 7.080 -8.369 1.00 84.19 1088 LYS A O 1
ATOM 8580 N N . SER A 1 1089 ? 31.408 8.688 -6.827 1.00 84.06 1089 SER A N 1
ATOM 8581 C CA . SER A 1 1089 ? 32.537 9.356 -7.483 1.00 84.06 1089 SER A CA 1
ATOM 8582 C C . SER A 1 1089 ? 33.789 8.471 -7.541 1.00 84.06 1089 SER A C 1
ATOM 8584 O O . SER A 1 1089 ? 34.441 8.430 -8.587 1.00 84.06 1089 SER A O 1
ATOM 8586 N N . CYS A 1 1090 ? 34.088 7.714 -6.480 1.00 81.31 1090 CYS A N 1
ATOM 8587 C CA . CYS A 1 1090 ? 35.233 6.806 -6.417 1.00 81.31 1090 CYS A CA 1
ATOM 8588 C C . CYS A 1 1090 ? 35.124 5.673 -7.443 1.00 81.31 1090 CYS A C 1
ATOM 8590 O O . CYS A 1 1090 ? 36.080 5.420 -8.178 1.00 81.31 1090 CYS A O 1
ATOM 8592 N N . VAL A 1 1091 ? 33.952 5.040 -7.568 1.00 85.38 1091 VAL A N 1
ATOM 8593 C CA . VAL A 1 1091 ? 33.758 3.972 -8.568 1.00 85.38 1091 VAL A CA 1
ATOM 8594 C C . VAL A 1 1091 ? 33.826 4.537 -9.989 1.00 85.38 1091 VAL A C 1
ATOM 8596 O O . VAL A 1 1091 ? 34.460 3.951 -10.862 1.00 85.38 1091 VAL A O 1
ATOM 8599 N N . ILE A 1 1092 ? 33.251 5.720 -10.239 1.00 87.00 1092 ILE A N 1
ATOM 8600 C CA . ILE A 1 1092 ? 33.357 6.382 -11.550 1.00 87.00 1092 ILE A CA 1
ATOM 8601 C C . ILE A 1 1092 ? 34.820 6.692 -11.902 1.00 87.00 1092 ILE A C 1
ATOM 8603 O O . ILE A 1 1092 ? 35.208 6.553 -13.062 1.00 87.00 1092 ILE A O 1
ATOM 8607 N N . GLN A 1 1093 ? 35.643 7.107 -10.935 1.00 83.62 1093 GLN A N 1
ATOM 8608 C CA . GLN A 1 1093 ? 37.072 7.330 -11.167 1.00 83.62 1093 GLN A CA 1
ATOM 8609 C C . GLN A 1 1093 ? 37.811 6.033 -11.506 1.00 83.62 1093 GLN A C 1
ATOM 8611 O O . GLN A 1 1093 ? 38.576 6.027 -12.471 1.00 83.62 1093 GLN A O 1
ATOM 8616 N N . GLN A 1 1094 ? 37.528 4.932 -10.802 1.00 84.12 1094 GLN A N 1
ATOM 8617 C CA . GLN A 1 1094 ? 38.064 3.608 -11.143 1.00 84.12 1094 GLN A CA 1
ATOM 8618 C C . GLN A 1 1094 ? 37.703 3.214 -12.587 1.00 84.12 1094 GLN A C 1
ATOM 8620 O O . GLN A 1 1094 ? 38.556 2.752 -13.340 1.00 84.12 1094 GLN A O 1
ATOM 8625 N N . LEU A 1 1095 ? 36.463 3.472 -13.015 1.00 86.44 1095 LEU A N 1
ATOM 8626 C CA . LEU A 1 1095 ? 36.002 3.185 -14.380 1.00 86.44 1095 LEU A CA 1
ATOM 8627 C C . LEU A 1 1095 ? 36.629 4.096 -15.454 1.00 86.44 1095 LEU A C 1
ATOM 8629 O O . LEU A 1 1095 ? 36.624 3.741 -16.632 1.00 86.44 1095 LEU A O 1
ATOM 8633 N N . LYS A 1 1096 ? 37.165 5.267 -15.085 1.00 80.62 1096 LYS A N 1
ATOM 8634 C CA . LYS A 1 1096 ? 37.837 6.194 -16.017 1.00 80.62 1096 LYS A CA 1
ATOM 8635 C C . LYS A 1 1096 ? 39.287 5.807 -16.317 1.00 80.62 1096 LYS A C 1
ATOM 8637 O O . LYS A 1 1096 ? 39.774 6.165 -17.390 1.00 80.62 1096 LYS A O 1
ATOM 8642 N N . SER A 1 1097 ? 39.926 5.056 -15.422 1.00 77.50 1097 SER A N 1
ATOM 8643 C CA . SER A 1 1097 ? 41.269 4.484 -15.592 1.00 77.50 1097 SER A CA 1
ATOM 8644 C C . SER A 1 1097 ? 41.213 2.963 -15.389 1.00 77.50 1097 SER A C 1
ATOM 8646 O O . SER A 1 1097 ? 41.745 2.463 -14.399 1.00 77.50 1097 SER A O 1
ATOM 8648 N N . PRO A 1 1098 ? 40.506 2.232 -16.273 1.00 76.19 1098 PRO A N 1
ATOM 8649 C CA . PRO A 1 1098 ? 40.164 0.834 -16.044 1.00 76.19 1098 PRO A CA 1
ATOM 8650 C C . PRO A 1 1098 ? 41.389 -0.082 -16.154 1.00 76.19 1098 PRO A C 1
ATOM 8652 O O . PRO A 1 1098 ? 42.168 0.039 -17.099 1.00 76.19 1098 PRO A O 1
ATOM 8655 N N . ASP A 1 1099 ? 41.490 -1.036 -15.229 1.00 79.81 1099 ASP A N 1
ATOM 8656 C CA . ASP A 1 1099 ? 42.354 -2.216 -15.333 1.00 79.81 1099 ASP A CA 1
ATOM 8657 C C . ASP A 1 1099 ? 41.449 -3.450 -15.468 1.00 79.81 1099 ASP A C 1
ATOM 8659 O O . ASP A 1 1099 ? 40.568 -3.672 -14.630 1.00 79.81 1099 ASP A O 1
ATOM 8663 N N . PHE A 1 1100 ? 41.575 -4.186 -16.573 1.00 84.38 1100 PHE A N 1
ATOM 8664 C CA . PHE A 1 1100 ? 40.657 -5.276 -16.909 1.00 84.38 1100 PHE A CA 1
ATOM 8665 C C . PHE A 1 1100 ? 41.200 -6.629 -16.413 1.00 84.38 1100 PHE A C 1
ATOM 8667 O O . PHE A 1 1100 ? 42.381 -6.910 -16.605 1.00 84.38 1100 PHE A O 1
ATOM 8674 N N . PRO A 1 1101 ? 40.352 -7.509 -15.842 1.00 85.94 1101 PRO A N 1
ATOM 8675 C CA . PRO A 1 1101 ? 38.908 -7.355 -15.646 1.00 85.94 1101 PRO A CA 1
ATOM 8676 C C . PRO A 1 1101 ? 38.536 -6.506 -14.419 1.00 85.94 1101 PRO A C 1
ATOM 8678 O O . PRO A 1 1101 ? 39.140 -6.605 -13.351 1.00 85.94 1101 PRO A O 1
ATOM 8681 N N . LEU A 1 1102 ? 37.470 -5.714 -14.559 1.00 89.25 1102 LEU A N 1
ATOM 8682 C CA . LEU A 1 1102 ? 36.968 -4.828 -13.508 1.00 89.25 1102 LEU A CA 1
ATOM 8683 C C . LEU A 1 1102 ? 36.313 -5.629 -12.376 1.00 89.25 1102 LEU A C 1
ATOM 8685 O O . LEU A 1 1102 ? 35.288 -6.289 -12.580 1.00 89.25 1102 LEU A O 1
ATOM 8689 N N . LYS A 1 1103 ? 36.869 -5.519 -11.168 1.00 88.44 1103 LYS A N 1
ATOM 8690 C CA . LYS A 1 1103 ? 36.415 -6.243 -9.973 1.00 88.44 1103 LYS A CA 1
ATOM 8691 C C . LYS A 1 1103 ? 36.156 -5.341 -8.770 1.00 88.44 1103 LYS A C 1
ATOM 8693 O O . LYS A 1 1103 ? 36.655 -4.217 -8.694 1.00 88.44 1103 LYS A O 1
ATOM 8698 N N . CYS A 1 1104 ? 35.377 -5.869 -7.832 1.00 86.19 1104 CYS A N 1
ATOM 8699 C CA . CYS A 1 1104 ? 35.186 -5.303 -6.504 1.00 86.19 1104 CYS A CA 1
ATOM 8700 C C . CYS A 1 1104 ? 36.537 -5.200 -5.771 1.00 86.19 1104 CYS A C 1
ATOM 8702 O O . CYS A 1 1104 ? 37.369 -6.100 -5.863 1.00 86.19 1104 CYS A O 1
ATOM 8704 N N . VAL A 1 1105 ? 36.761 -4.084 -5.070 1.00 80.12 1105 VAL A N 1
ATOM 8705 C CA . VAL A 1 1105 ? 38.040 -3.777 -4.391 1.00 80.12 1105 VAL A CA 1
ATOM 8706 C C . VAL A 1 1105 ? 37.975 -4.073 -2.886 1.00 80.12 1105 VAL A C 1
ATOM 8708 O O . VAL A 1 1105 ? 38.991 -4.066 -2.201 1.00 80.12 1105 VAL A O 1
ATOM 8711 N N . THR A 1 1106 ? 36.784 -4.378 -2.362 1.00 76.62 1106 THR A N 1
ATOM 8712 C CA . THR A 1 1106 ? 36.597 -4.720 -0.947 1.00 76.62 1106 THR A CA 1
ATOM 8713 C C . THR A 1 1106 ? 37.360 -5.996 -0.590 1.00 76.62 1106 THR A C 1
ATOM 8715 O O . THR A 1 1106 ? 37.356 -6.963 -1.355 1.00 76.62 1106 THR A O 1
ATOM 8718 N N . GLU A 1 1107 ? 37.992 -6.014 0.587 1.00 67.50 1107 GLU A N 1
ATOM 8719 C CA . GLU A 1 1107 ? 38.766 -7.162 1.061 1.00 67.50 1107 GLU A CA 1
ATOM 8720 C C . GLU A 1 1107 ? 37.952 -8.463 0.988 1.00 67.50 1107 GLU A C 1
ATOM 8722 O O . GLU A 1 1107 ? 36.807 -8.529 1.436 1.00 67.50 1107 GLU A O 1
ATOM 8727 N N . ARG A 1 1108 ? 38.564 -9.520 0.436 1.00 70.44 1108 ARG A N 1
ATOM 8728 C CA . ARG A 1 1108 ? 37.970 -10.862 0.267 1.00 70.44 1108 ARG A CA 1
ATOM 8729 C C . ARG A 1 1108 ? 36.779 -10.942 -0.704 1.00 70.44 1108 ARG A C 1
ATOM 8731 O O . ARG A 1 1108 ? 36.131 -11.984 -0.758 1.00 70.44 1108 ARG A O 1
ATOM 8738 N N . CYS A 1 1109 ? 36.504 -9.901 -1.496 1.00 76.75 1109 CYS A N 1
ATOM 8739 C CA . CYS A 1 1109 ? 35.515 -9.953 -2.573 1.00 76.75 1109 CYS A CA 1
ATOM 8740 C C . CYS A 1 1109 ? 36.193 -10.095 -3.945 1.00 76.75 1109 CYS A C 1
ATOM 8742 O O . CYS A 1 1109 ? 36.907 -9.199 -4.383 1.00 76.75 1109 CYS A O 1
ATOM 8744 N N . GLU A 1 1110 ? 35.940 -11.202 -4.650 1.00 81.62 1110 GLU A N 1
ATOM 8745 C CA . GLU A 1 1110 ? 36.454 -11.447 -6.013 1.00 81.62 1110 GLU A CA 1
ATOM 8746 C C . GLU A 1 1110 ? 35.388 -11.234 -7.106 1.00 81.62 1110 GLU A C 1
ATOM 8748 O O . GLU A 1 1110 ? 35.582 -11.605 -8.263 1.00 81.62 1110 GLU A O 1
ATOM 8753 N N . GLU A 1 1111 ? 34.246 -10.631 -6.761 1.00 86.44 1111 GLU A N 1
ATOM 8754 C CA . GLU A 1 1111 ? 33.147 -10.419 -7.708 1.00 86.44 1111 GLU A CA 1
ATOM 8755 C C . GLU A 1 1111 ? 33.503 -9.375 -8.776 1.00 86.44 1111 GLU A C 1
ATOM 8757 O O . GLU A 1 1111 ? 33.941 -8.260 -8.474 1.00 86.44 1111 GLU A O 1
ATOM 8762 N N . LEU A 1 1112 ? 33.267 -9.732 -10.040 1.00 90.19 1112 LEU A N 1
ATOM 8763 C CA . LEU A 1 1112 ? 33.446 -8.847 -11.189 1.00 90.19 1112 LEU A CA 1
ATOM 8764 C C . LEU A 1 1112 ? 32.227 -7.925 -11.361 1.00 90.19 1112 LEU A C 1
ATOM 8766 O O . LEU A 1 1112 ? 31.084 -8.344 -11.147 1.00 90.19 1112 LEU A O 1
ATOM 8770 N N . LEU A 1 1113 ? 32.456 -6.690 -11.816 1.00 89.94 1113 LEU A N 1
ATOM 8771 C CA . LEU A 1 1113 ? 31.378 -5.732 -12.097 1.00 89.94 1113 LEU A CA 1
ATOM 8772 C C . LEU A 1 1113 ? 30.474 -6.258 -13.223 1.00 89.94 1113 LEU A C 1
ATOM 8774 O O . LEU A 1 1113 ? 30.958 -6.789 -14.225 1.00 89.94 1113 LEU A O 1
ATOM 8778 N N . VAL A 1 1114 ? 29.157 -6.116 -13.076 1.00 90.88 1114 VAL A N 1
ATOM 8779 C CA . VAL A 1 1114 ? 28.177 -6.595 -14.067 1.00 90.88 1114 VAL A CA 1
ATOM 8780 C C . VAL A 1 1114 ? 27.716 -5.453 -14.970 1.00 90.88 1114 VAL A C 1
ATOM 8782 O O . VAL A 1 1114 ? 27.891 -4.278 -14.655 1.00 90.88 1114 VAL A O 1
ATOM 8785 N N . TRP A 1 1115 ? 27.072 -5.775 -16.097 1.00 86.94 1115 TRP A N 1
ATOM 8786 C CA . TRP A 1 1115 ? 26.599 -4.763 -17.053 1.00 86.94 1115 TRP A CA 1
ATOM 8787 C C . TRP A 1 1115 ? 25.748 -3.661 -16.404 1.00 86.94 1115 TRP A C 1
ATOM 8789 O O . TRP A 1 1115 ? 25.814 -2.487 -16.779 1.00 86.94 1115 TRP A O 1
ATOM 8799 N N . ARG A 1 1116 ? 24.953 -4.041 -15.402 1.00 87.25 1116 ARG A N 1
ATOM 8800 C CA . ARG A 1 1116 ? 24.089 -3.125 -14.667 1.00 87.25 1116 ARG A CA 1
ATOM 8801 C C . ARG A 1 1116 ? 24.859 -2.029 -13.926 1.00 87.25 1116 ARG A C 1
ATOM 8803 O O . ARG A 1 1116 ? 24.389 -0.893 -13.900 1.00 87.25 1116 ARG A O 1
ATOM 8810 N N . ASP A 1 1117 ? 26.061 -2.334 -13.436 1.00 89.75 1117 ASP A N 1
ATOM 8811 C CA . ASP A 1 1117 ? 26.949 -1.352 -12.810 1.00 89.75 1117 ASP A CA 1
ATOM 8812 C C . ASP A 1 1117 ? 27.351 -0.265 -13.808 1.00 89.75 1117 ASP A C 1
ATOM 8814 O O . ASP A 1 1117 ? 27.176 0.929 -13.557 1.00 89.75 1117 ASP A O 1
ATOM 8818 N N . PHE A 1 1118 ? 27.792 -0.670 -15.001 1.00 89.00 1118 PHE A N 1
ATOM 8819 C CA . PHE A 1 1118 ? 28.159 0.262 -16.070 1.00 89.00 1118 PHE A CA 1
ATOM 8820 C C . PHE A 1 1118 ? 26.961 1.088 -16.538 1.00 89.00 1118 PHE A C 1
ATOM 8822 O O . PHE A 1 1118 ? 27.100 2.272 -16.846 1.00 89.00 1118 PHE A O 1
ATOM 8829 N N . GLN A 1 1119 ? 25.770 0.486 -16.583 1.00 87.00 1119 GLN A N 1
ATOM 8830 C CA . GLN A 1 1119 ? 24.552 1.187 -16.969 1.00 87.00 1119 GLN A CA 1
ATOM 8831 C C . GLN A 1 1119 ? 24.169 2.290 -15.972 1.00 87.00 1119 GLN A C 1
ATOM 8833 O O . GLN A 1 1119 ? 23.739 3.362 -16.404 1.00 87.00 1119 GLN A O 1
ATOM 8838 N N . ASN A 1 1120 ? 24.317 2.021 -14.674 1.00 87.38 1120 ASN A N 1
ATOM 8839 C CA . ASN A 1 1120 ? 23.891 2.914 -13.599 1.00 87.38 1120 ASN A CA 1
ATOM 8840 C C . ASN A 1 1120 ? 24.927 4.003 -13.275 1.00 87.38 1120 ASN A C 1
ATOM 8842 O O . ASN A 1 1120 ? 24.550 5.106 -12.876 1.00 87.38 1120 ASN A O 1
ATOM 8846 N N . LEU A 1 1121 ? 26.220 3.706 -13.436 1.00 88.00 1121 LEU A N 1
ATOM 8847 C CA . LEU A 1 1121 ? 27.310 4.622 -13.088 1.00 88.00 1121 LEU A CA 1
ATOM 8848 C C . LEU A 1 1121 ? 27.767 5.514 -14.244 1.00 88.00 1121 LEU A C 1
ATOM 8850 O O . LEU A 1 1121 ? 28.203 6.636 -13.995 1.00 88.00 1121 LEU A O 1
ATOM 8854 N N . LEU A 1 1122 ? 27.688 5.033 -15.488 1.00 88.00 1122 LEU A N 1
ATOM 8855 C CA . LEU A 1 1122 ? 28.261 5.710 -16.651 1.00 88.00 1122 LEU A CA 1
ATOM 8856 C C . LEU A 1 1122 ? 27.181 6.133 -17.648 1.00 88.00 1122 LEU A C 1
ATOM 8858 O O . LEU A 1 1122 ? 26.286 5.359 -18.007 1.00 88.00 1122 LEU A O 1
ATOM 8862 N N . ASN A 1 1123 ? 27.311 7.352 -18.175 1.00 86.38 1123 ASN A N 1
ATOM 8863 C CA . ASN A 1 1123 ? 26.490 7.794 -19.302 1.00 86.38 1123 ASN A CA 1
ATOM 8864 C C . ASN A 1 1123 ? 26.918 7.110 -20.621 1.00 86.38 1123 ASN A C 1
ATOM 8866 O O . ASN A 1 1123 ? 27.954 6.451 -20.701 1.00 86.38 1123 ASN A O 1
ATOM 8870 N N . GLU A 1 1124 ? 26.129 7.273 -21.688 1.00 80.69 1124 GLU A N 1
ATOM 8871 C CA . GLU A 1 1124 ? 26.385 6.626 -22.989 1.00 80.69 1124 GLU A CA 1
ATOM 8872 C C . GLU A 1 1124 ? 27.777 6.951 -23.568 1.00 80.69 1124 GLU A C 1
ATOM 8874 O O . GLU A 1 1124 ? 28.407 6.091 -24.180 1.00 80.69 1124 GLU A O 1
ATOM 8879 N N . ARG A 1 1125 ? 28.299 8.166 -23.347 1.00 79.69 1125 ARG A N 1
ATOM 8880 C CA . ARG A 1 1125 ? 29.637 8.557 -23.824 1.00 79.69 1125 ARG A CA 1
ATOM 8881 C C . ARG A 1 1125 ? 30.743 7.898 -23.007 1.00 79.69 1125 ARG A C 1
ATOM 8883 O O . ARG A 1 1125 ? 31.725 7.432 -23.576 1.00 79.69 1125 ARG A O 1
ATOM 8890 N N . GLU A 1 1126 ? 30.596 7.862 -21.687 1.00 84.31 1126 GLU A N 1
ATOM 8891 C CA . GLU A 1 1126 ? 31.559 7.235 -20.780 1.00 84.31 1126 GLU A CA 1
ATOM 8892 C C . GLU A 1 1126 ? 31.613 5.716 -20.975 1.00 84.31 1126 GLU A C 1
ATOM 8894 O O . GLU A 1 1126 ? 32.710 5.164 -21.044 1.00 84.31 1126 GLU A O 1
ATOM 8899 N N . ARG A 1 1127 ? 30.467 5.052 -21.187 1.00 87.00 1127 ARG A N 1
ATOM 8900 C CA . ARG A 1 1127 ? 30.430 3.626 -21.556 1.00 87.00 1127 ARG A CA 1
ATOM 8901 C C . ARG A 1 1127 ? 31.157 3.347 -22.866 1.00 87.00 1127 ARG A C 1
ATOM 8903 O O . ARG A 1 1127 ? 31.968 2.432 -22.915 1.00 87.00 1127 ARG A O 1
ATOM 8910 N N . LYS A 1 1128 ? 30.962 4.180 -23.895 1.00 80.50 1128 LYS A N 1
ATOM 8911 C CA . LYS A 1 1128 ? 31.712 4.063 -25.158 1.00 80.50 1128 LYS A CA 1
ATOM 8912 C C . LYS A 1 1128 ? 33.216 4.241 -24.959 1.00 80.50 1128 LYS A C 1
ATOM 8914 O O . LYS A 1 1128 ? 33.994 3.526 -25.575 1.00 80.50 1128 LYS A O 1
ATOM 8919 N N . ARG A 1 1129 ? 33.656 5.159 -24.090 1.00 82.88 1129 ARG A N 1
ATOM 8920 C CA . ARG A 1 1129 ? 35.087 5.291 -23.758 1.00 82.88 1129 ARG A CA 1
ATOM 8921 C C . ARG A 1 1129 ? 35.625 4.026 -23.095 1.00 82.88 1129 ARG A C 1
ATOM 8923 O O . ARG A 1 1129 ? 36.672 3.544 -23.512 1.00 82.88 1129 ARG A O 1
ATOM 8930 N N . LEU A 1 1130 ? 34.888 3.471 -22.132 1.00 86.81 1130 LEU A N 1
ATOM 8931 C CA . LEU A 1 1130 ? 35.233 2.196 -21.505 1.00 86.81 1130 LEU A CA 1
ATOM 8932 C C . LEU A 1 1130 ? 35.279 1.057 -22.541 1.00 86.81 1130 LEU A C 1
ATOM 8934 O O . LEU A 1 1130 ? 36.189 0.236 -22.495 1.00 86.81 1130 LEU A O 1
ATOM 8938 N N . ALA A 1 1131 ? 34.360 1.060 -23.516 1.00 84.06 1131 ALA A N 1
ATOM 8939 C CA . ALA A 1 1131 ? 34.306 0.121 -24.641 1.00 84.06 1131 ALA A CA 1
ATOM 8940 C C . ALA A 1 1131 ? 35.582 0.139 -25.478 1.00 84.06 1131 ALA A C 1
ATOM 8942 O O . ALA A 1 1131 ? 36.110 -0.912 -25.832 1.00 84.06 1131 ALA A O 1
ATOM 8943 N N . PHE A 1 1132 ? 36.083 1.336 -25.793 1.00 81.44 1132 PHE A N 1
ATOM 8944 C CA . PHE A 1 1132 ? 37.326 1.492 -26.539 1.00 81.44 1132 PHE A CA 1
ATOM 8945 C C . PHE A 1 1132 ? 38.533 1.018 -25.732 1.00 81.44 1132 PHE A C 1
ATOM 8947 O O . PHE A 1 1132 ? 39.379 0.339 -26.301 1.00 81.44 1132 PHE A O 1
ATOM 8954 N N . SER A 1 1133 ? 38.594 1.291 -24.425 1.00 85.38 1133 SER A N 1
ATOM 8955 C CA . SER A 1 1133 ? 39.658 0.755 -23.564 1.00 85.38 1133 SER A CA 1
ATOM 8956 C C . SER A 1 1133 ? 39.626 -0.777 -23.494 1.00 85.38 1133 SER A C 1
ATOM 8958 O O . SER A 1 1133 ? 40.667 -1.414 -23.631 1.00 85.38 1133 SER A O 1
ATOM 8960 N N . ALA A 1 1134 ? 38.437 -1.375 -23.352 1.00 87.31 1134 ALA A N 1
ATOM 8961 C CA . ALA A 1 1134 ? 38.256 -2.829 -23.354 1.00 87.31 1134 ALA A CA 1
ATOM 8962 C C . ALA A 1 1134 ? 38.634 -3.459 -24.707 1.00 87.31 1134 ALA A C 1
ATOM 8964 O O . ALA A 1 1134 ? 39.265 -4.515 -24.764 1.00 87.31 1134 ALA A O 1
ATOM 8965 N N . LEU A 1 1135 ? 38.275 -2.797 -25.814 1.00 85.19 1135 LEU A N 1
ATOM 8966 C CA . LEU A 1 1135 ? 38.666 -3.203 -27.163 1.00 85.19 1135 LEU A CA 1
ATOM 8967 C C . LEU A 1 1135 ? 40.183 -3.132 -27.354 1.00 85.19 1135 LEU A C 1
ATOM 8969 O O . LEU A 1 1135 ? 40.750 -4.029 -27.969 1.00 85.19 1135 LEU A O 1
ATOM 8973 N N . ASP A 1 1136 ? 40.834 -2.094 -26.830 1.00 83.00 1136 ASP A N 1
ATOM 8974 C CA . ASP A 1 1136 ? 42.281 -1.924 -26.929 1.00 83.00 1136 ASP A CA 1
ATOM 8975 C C . ASP A 1 1136 ? 43.028 -3.068 -26.243 1.00 83.00 1136 ASP A C 1
ATOM 8977 O O . ASP A 1 1136 ? 43.946 -3.646 -26.827 1.00 83.00 1136 ASP A O 1
ATOM 8981 N N . GLU A 1 1137 ? 42.569 -3.461 -25.053 1.00 85.31 1137 GLU A N 1
ATOM 8982 C CA . GLU A 1 1137 ? 43.096 -4.617 -24.328 1.00 85.31 1137 GLU A CA 1
ATOM 8983 C C . GLU A 1 1137 ? 42.854 -5.928 -25.093 1.00 85.31 1137 GLU A C 1
ATOM 8985 O O . GLU A 1 1137 ? 43.769 -6.731 -25.289 1.00 85.31 1137 GLU A O 1
ATOM 8990 N N . TYR A 1 1138 ? 41.650 -6.111 -25.646 1.00 86.12 1138 TYR A N 1
ATOM 8991 C CA . TYR A 1 1138 ? 41.323 -7.281 -26.462 1.00 86.12 1138 TYR A CA 1
ATOM 8992 C C . TYR A 1 1138 ? 42.189 -7.388 -27.728 1.00 86.12 1138 TYR A C 1
ATOM 8994 O O . TYR A 1 1138 ? 42.654 -8.479 -28.068 1.00 86.12 1138 TYR A O 1
ATOM 9002 N N . VAL A 1 1139 ? 42.429 -6.277 -28.434 1.00 85.38 1139 VAL A N 1
ATOM 9003 C CA . VAL A 1 1139 ? 43.261 -6.242 -29.649 1.00 85.38 1139 VAL A CA 1
ATOM 9004 C C . VAL A 1 1139 ? 44.729 -6.519 -29.319 1.00 85.38 1139 VAL A C 1
ATOM 9006 O O . VAL A 1 1139 ? 45.372 -7.269 -30.054 1.00 85.38 1139 VAL A O 1
ATOM 9009 N N . LYS A 1 1140 ? 45.251 -5.985 -28.204 1.00 82.25 1140 LYS A N 1
ATOM 9010 C CA . LYS A 1 1140 ? 46.609 -6.296 -27.715 1.00 82.25 1140 LYS A CA 1
ATOM 9011 C C . LYS A 1 1140 ? 46.776 -7.781 -27.400 1.00 82.25 1140 LYS A C 1
ATOM 9013 O O . LYS A 1 1140 ? 47.807 -8.352 -27.749 1.00 82.25 1140 LYS A O 1
ATOM 9018 N N . GLY A 1 1141 ? 45.761 -8.405 -26.800 1.00 82.50 1141 GLY A N 1
ATOM 9019 C CA . GLY A 1 1141 ? 45.753 -9.838 -26.504 1.00 82.50 1141 GLY A CA 1
ATOM 9020 C C . GLY A 1 1141 ? 45.574 -10.744 -27.731 1.00 82.50 1141 GLY A C 1
ATOM 9021 O O . GLY A 1 1141 ? 45.991 -11.899 -27.694 1.00 82.50 1141 GLY A O 1
ATOM 9022 N N . ASN A 1 1142 ? 44.990 -10.243 -28.831 1.00 83.31 1142 ASN A N 1
ATOM 9023 C CA . ASN A 1 1142 ? 44.601 -11.050 -30.001 1.00 83.31 1142 ASN A CA 1
ATOM 9024 C C . ASN A 1 1142 ? 45.105 -10.500 -31.364 1.00 83.31 1142 ASN A C 1
ATOM 9026 O O . ASN A 1 1142 ? 44.317 -10.397 -32.316 1.00 83.31 1142 ASN A O 1
ATOM 9030 N N . PRO A 1 1143 ? 46.410 -10.203 -31.533 1.00 77.06 1143 PRO A N 1
ATOM 9031 C CA . PRO A 1 1143 ? 46.943 -9.505 -32.714 1.00 77.06 1143 PRO A CA 1
ATOM 9032 C C . PRO A 1 1143 ? 46.904 -10.321 -34.019 1.00 77.06 1143 PRO A C 1
ATOM 9034 O O . PRO A 1 1143 ? 47.041 -9.754 -35.109 1.00 77.06 1143 PRO A O 1
ATOM 9037 N N . GLU A 1 1144 ? 46.750 -11.643 -33.907 1.00 77.19 1144 GLU A N 1
ATOM 9038 C CA . GLU A 1 1144 ? 46.640 -12.603 -35.018 1.00 77.19 1144 GLU A CA 1
ATOM 9039 C C . GLU A 1 1144 ? 45.202 -12.733 -35.547 1.00 77.19 1144 GLU A C 1
ATOM 9041 O O . GLU A 1 1144 ? 44.983 -13.271 -36.629 1.00 77.19 1144 GLU A O 1
ATOM 9046 N N . ILE A 1 1145 ? 44.211 -12.261 -34.781 1.00 80.12 1145 ILE A N 1
ATOM 9047 C CA . ILE A 1 1145 ? 42.781 -12.391 -35.097 1.00 80.12 1145 ILE A CA 1
ATOM 9048 C C . ILE A 1 1145 ? 42.215 -11.041 -35.534 1.00 80.12 1145 ILE A C 1
ATOM 9050 O O . ILE A 1 1145 ? 41.433 -10.966 -36.486 1.00 80.12 1145 ILE A O 1
ATOM 9054 N N . VAL A 1 1146 ? 42.616 -9.960 -34.863 1.00 83.38 1146 VAL A N 1
ATOM 9055 C CA . VAL A 1 1146 ? 42.082 -8.614 -35.072 1.00 83.38 1146 VAL A CA 1
ATOM 9056 C C . VAL A 1 1146 ? 43.186 -7.564 -34.991 1.00 83.38 1146 VAL A C 1
ATOM 9058 O O . VAL A 1 1146 ? 44.098 -7.664 -34.177 1.00 83.38 1146 VAL A O 1
ATOM 9061 N N . ARG A 1 1147 ? 43.094 -6.525 -35.827 1.00 81.50 1147 ARG A N 1
ATOM 9062 C CA . ARG A 1 1147 ? 43.960 -5.339 -35.758 1.00 81.50 1147 ARG A CA 1
ATOM 9063 C C . ARG A 1 1147 ? 43.178 -4.053 -35.967 1.00 81.50 1147 ARG A C 1
ATOM 9065 O O . ARG A 1 1147 ? 42.111 -4.057 -36.585 1.00 81.50 1147 ARG A O 1
ATOM 9072 N N . TYR A 1 1148 ? 43.746 -2.948 -35.492 1.00 81.31 1148 TYR A N 1
ATOM 9073 C CA . TYR A 1 1148 ? 43.255 -1.615 -35.815 1.00 81.31 1148 TYR A CA 1
ATOM 9074 C C . TYR A 1 1148 ? 43.528 -1.243 -37.268 1.00 81.31 1148 TYR A C 1
ATOM 9076 O O . TYR A 1 1148 ? 44.551 -1.600 -37.857 1.00 81.31 1148 TYR A O 1
ATOM 9084 N N . CYS A 1 1149 ? 42.598 -0.475 -37.821 1.00 74.81 1149 CYS A N 1
ATOM 9085 C CA . CYS A 1 1149 ? 42.751 0.250 -39.063 1.00 74.81 1149 CYS A CA 1
ATOM 9086 C C . CYS A 1 1149 ? 44.026 1.114 -38.997 1.00 74.81 1149 CYS A C 1
ATOM 9088 O O . CYS A 1 1149 ? 44.166 1.896 -38.059 1.00 74.81 1149 CYS A O 1
ATOM 9090 N N . PRO A 1 1150 ? 44.938 1.007 -39.980 1.00 61.88 1150 PRO A N 1
ATOM 9091 C CA . PRO A 1 1150 ? 46.200 1.741 -39.986 1.00 61.88 1150 PRO A CA 1
ATOM 9092 C C . PRO A 1 1150 ? 46.024 3.249 -40.225 1.00 61.88 1150 PRO A C 1
ATOM 9094 O O . PRO A 1 1150 ? 46.969 4.009 -40.040 1.00 61.88 1150 PRO A O 1
ATOM 9097 N N . THR A 1 1151 ? 44.839 3.701 -40.650 1.00 55.31 1151 THR A N 1
ATOM 9098 C CA . THR A 1 1151 ? 44.513 5.130 -40.747 1.00 55.31 1151 THR A CA 1
ATOM 9099 C C . THR A 1 1151 ? 44.496 5.767 -39.359 1.00 55.31 1151 THR A C 1
ATOM 9101 O O . THR A 1 1151 ? 43.737 5.324 -38.492 1.00 55.31 1151 THR A O 1
ATOM 9104 N N . ALA A 1 1152 ? 45.291 6.826 -39.183 1.00 53.47 1152 ALA A N 1
ATOM 9105 C CA . ALA A 1 1152 ? 45.340 7.613 -37.954 1.00 53.47 1152 ALA A CA 1
ATOM 9106 C C . ALA A 1 1152 ? 43.931 8.036 -37.503 1.00 53.47 1152 ALA A C 1
ATOM 9108 O O . ALA A 1 1152 ? 43.073 8.344 -38.331 1.00 53.47 1152 ALA A O 1
ATOM 9109 N N . ASP A 1 1153 ? 43.690 7.983 -36.193 1.00 53.56 1153 ASP A N 1
ATOM 9110 C CA . ASP A 1 1153 ? 42.446 8.391 -35.525 1.00 53.56 1153 ASP A CA 1
ATOM 9111 C C . ASP A 1 1153 ? 41.157 7.677 -35.984 1.00 53.56 1153 ASP A C 1
ATOM 9113 O O . ASP A 1 1153 ? 40.053 8.005 -35.546 1.00 53.56 1153 ASP A O 1
ATOM 9117 N N . CYS A 1 1154 ? 41.254 6.639 -36.827 1.00 66.56 1154 CYS A N 1
ATOM 9118 C CA . CYS A 1 1154 ? 40.073 5.917 -37.294 1.00 66.56 1154 CYS A CA 1
ATOM 9119 C C . CYS A 1 1154 ? 39.418 5.085 -36.179 1.00 66.56 1154 CYS A C 1
ATOM 9121 O O . CYS A 1 1154 ? 38.184 5.010 -36.119 1.00 66.56 1154 CYS A O 1
ATOM 9123 N N . GLY A 1 1155 ? 40.225 4.411 -35.352 1.00 67.94 1155 GLY A N 1
ATOM 9124 C CA . GLY A 1 1155 ? 39.773 3.588 -34.219 1.00 67.94 1155 GLY A CA 1
ATOM 9125 C C . GLY A 1 1155 ? 38.933 2.350 -34.575 1.00 67.94 1155 GLY A C 1
ATOM 9126 O O . GLY A 1 1155 ? 38.376 1.720 -33.684 1.00 67.94 1155 GLY A O 1
ATOM 9127 N N . MET A 1 1156 ? 38.805 1.993 -35.861 1.00 77.88 1156 MET A N 1
ATOM 9128 C CA . MET A 1 1156 ? 38.070 0.796 -36.298 1.00 77.88 1156 MET A CA 1
ATOM 9129 C C . MET A 1 1156 ? 38.967 -0.433 -36.310 1.00 77.88 1156 MET A C 1
ATOM 9131 O O . MET A 1 1156 ? 40.168 -0.323 -36.534 1.00 77.88 1156 MET A O 1
ATOM 9135 N N . VAL A 1 1157 ? 38.367 -1.609 -36.154 1.00 81.25 1157 VAL A N 1
ATOM 9136 C CA . VAL A 1 1157 ? 39.065 -2.899 -36.137 1.00 81.25 1157 VAL A CA 1
ATOM 9137 C C . VAL A 1 1157 ? 38.611 -3.802 -37.280 1.00 81.25 1157 VAL A C 1
ATOM 9139 O O . VAL A 1 1157 ? 37.446 -3.767 -37.679 1.00 81.25 1157 VAL A O 1
ATOM 9142 N N . TYR A 1 1158 ? 39.523 -4.625 -37.795 1.00 79.06 1158 TYR A N 1
ATOM 9143 C CA . TYR A 1 1158 ? 39.260 -5.601 -38.855 1.00 79.06 1158 TYR A CA 1
ATOM 9144 C C . TYR A 1 1158 ? 39.923 -6.947 -38.556 1.00 79.06 1158 TYR A C 1
ATOM 9146 O O . TYR A 1 1158 ? 40.845 -7.031 -37.745 1.00 79.06 1158 TYR A O 1
ATOM 9154 N N . ARG A 1 1159 ? 39.434 -8.012 -39.202 1.00 81.25 1159 ARG A N 1
ATOM 9155 C CA . ARG A 1 1159 ? 39.940 -9.377 -39.013 1.00 81.25 1159 ARG A CA 1
ATOM 9156 C C . ARG A 1 1159 ? 41.167 -9.621 -39.877 1.00 81.25 1159 ARG A C 1
ATOM 9158 O O . ARG A 1 1159 ? 41.170 -9.311 -41.068 1.00 81.25 1159 ARG A O 1
ATOM 9165 N N . VAL A 1 1160 ? 42.188 -10.203 -39.267 1.00 80.81 1160 VAL A N 1
ATOM 9166 C CA . VAL A 1 1160 ? 43.410 -10.622 -39.952 1.00 80.81 1160 VAL A CA 1
ATOM 9167 C C . VAL A 1 1160 ? 43.122 -11.896 -40.751 1.00 80.81 1160 VAL A C 1
ATOM 9169 O O . VAL A 1 1160 ? 42.409 -12.784 -40.287 1.00 80.81 1160 VAL A O 1
ATOM 9172 N N . SER A 1 1161 ? 43.645 -11.987 -41.974 1.00 77.25 1161 SER A N 1
ATOM 9173 C CA . SER A 1 1161 ? 43.533 -13.184 -42.818 1.00 77.25 1161 SER A CA 1
ATOM 9174 C C . SER A 1 1161 ? 44.838 -13.425 -43.560 1.00 77.25 1161 SER A C 1
ATOM 9176 O O . SER A 1 1161 ? 45.449 -12.488 -44.069 1.00 77.25 1161 SER A O 1
ATOM 9178 N N . LYS A 1 1162 ? 45.235 -14.696 -43.667 1.00 66.75 1162 LYS A N 1
ATOM 9179 C CA . LYS A 1 1162 ? 46.479 -15.111 -44.329 1.00 66.75 1162 LYS A CA 1
ATOM 9180 C C . LYS A 1 1162 ? 46.430 -14.938 -45.854 1.00 66.75 1162 LYS A C 1
ATOM 9182 O O . LYS A 1 1162 ? 47.475 -14.716 -46.457 1.00 66.75 1162 LYS A O 1
ATOM 9187 N N . GLU A 1 1163 ? 45.238 -14.959 -46.456 1.00 58.97 1163 GLU A N 1
ATOM 9188 C CA . GLU A 1 1163 ? 45.034 -14.975 -47.918 1.00 58.97 1163 GLU A CA 1
ATOM 9189 C C . GLU A 1 1163 ? 45.061 -13.587 -48.587 1.00 58.97 1163 GLU A C 1
ATOM 9191 O O . GLU A 1 1163 ? 45.071 -13.499 -49.808 1.00 58.97 1163 GLU A O 1
ATOM 9196 N N . GLY A 1 1164 ? 45.132 -12.493 -47.816 1.00 60.72 1164 GLY A N 1
ATOM 9197 C CA . GLY A 1 1164 ? 45.316 -11.143 -48.373 1.00 60.72 1164 GLY A CA 1
ATOM 9198 C C . GLY A 1 1164 ? 44.095 -10.601 -49.117 1.00 60.72 1164 GLY A C 1
ATOM 9199 O O . GLY A 1 1164 ? 44.186 -10.198 -50.270 1.00 60.72 1164 GLY A O 1
ATOM 9200 N N . THR A 1 1165 ? 42.946 -10.564 -48.447 1.00 66.94 1165 THR A N 1
ATOM 9201 C CA . THR A 1 1165 ? 41.693 -10.024 -48.994 1.00 66.94 1165 THR A CA 1
ATOM 9202 C C . THR A 1 1165 ? 41.576 -8.507 -48.789 1.00 66.94 1165 THR A C 1
ATOM 9204 O O . THR A 1 1165 ? 42.127 -7.964 -47.826 1.00 66.94 1165 THR A O 1
ATOM 9207 N N . ARG A 1 1166 ? 40.840 -7.819 -49.676 1.00 66.38 1166 ARG A N 1
ATOM 9208 C CA . ARG A 1 1166 ? 40.509 -6.386 -49.556 1.00 66.38 1166 ARG A CA 1
ATOM 9209 C C . ARG A 1 1166 ? 39.504 -6.191 -48.424 1.00 66.38 1166 ARG A C 1
ATOM 9211 O O . ARG A 1 1166 ? 38.398 -6.723 -48.478 1.00 66.38 1166 ARG A O 1
ATOM 9218 N N . TYR A 1 1167 ? 39.872 -5.410 -47.417 1.00 72.88 1167 TYR A N 1
ATOM 9219 C CA . TYR A 1 1167 ? 38.954 -4.910 -46.398 1.00 72.88 1167 TYR A CA 1
ATOM 9220 C C . TYR A 1 1167 ? 38.772 -3.404 -46.582 1.00 72.88 1167 TYR A C 1
ATOM 9222 O O . TYR A 1 1167 ? 39.752 -2.666 -46.597 1.00 72.88 1167 TYR A O 1
ATOM 9230 N N . SER A 1 1168 ? 37.528 -2.942 -46.700 1.00 69.00 1168 SER A N 1
ATOM 9231 C CA . SER A 1 1168 ? 37.209 -1.512 -46.709 1.00 69.00 1168 SER A CA 1
ATOM 9232 C C . SER A 1 1168 ? 36.730 -1.091 -45.323 1.00 69.00 1168 SER A C 1
ATOM 9234 O O . SER A 1 1168 ? 35.782 -1.664 -44.778 1.00 69.00 1168 SER A O 1
ATOM 9236 N N . CYS A 1 1169 ? 37.409 -0.116 -44.721 1.00 64.25 1169 CYS A N 1
ATOM 9237 C CA . CYS A 1 1169 ? 37.048 0.377 -43.401 1.00 64.25 1169 CYS A CA 1
ATOM 9238 C C . CYS A 1 1169 ? 35.745 1.183 -43.455 1.00 64.25 1169 CYS A C 1
ATOM 9240 O O . CYS A 1 1169 ? 35.705 2.262 -44.030 1.00 64.25 1169 CYS A O 1
ATOM 9242 N N . GLY A 1 1170 ? 34.697 0.732 -42.767 1.00 61.25 1170 GLY A N 1
ATOM 9243 C CA . GLY A 1 1170 ? 33.401 1.423 -42.767 1.00 61.25 1170 GLY A CA 1
ATOM 9244 C C . GLY A 1 1170 ? 33.372 2.825 -42.133 1.00 61.25 1170 GLY A C 1
ATOM 9245 O O . GLY A 1 1170 ? 32.328 3.460 -42.202 1.00 61.25 1170 GLY A O 1
ATOM 9246 N N . ALA A 1 1171 ? 34.462 3.299 -41.508 1.00 61.94 1171 ALA A N 1
ATOM 9247 C CA . ALA A 1 1171 ? 34.532 4.639 -40.906 1.00 61.94 1171 ALA A CA 1
ATOM 9248 C C . ALA A 1 1171 ? 35.413 5.625 -41.688 1.00 61.94 1171 ALA A C 1
ATOM 9250 O O . ALA A 1 1171 ? 34.978 6.737 -41.953 1.00 61.94 1171 ALA A O 1
ATOM 9251 N N . CYS A 1 1172 ? 36.646 5.245 -42.046 1.00 59.41 1172 CYS A N 1
ATOM 9252 C CA . CYS A 1 1172 ? 37.552 6.114 -42.814 1.00 59.41 1172 CYS A CA 1
ATOM 9253 C C . CYS A 1 1172 ? 37.596 5.780 -44.310 1.00 59.41 1172 CYS A C 1
ATOM 9255 O O . CYS A 1 1172 ? 38.323 6.434 -45.051 1.00 59.41 1172 CYS A O 1
ATOM 9257 N N . LEU A 1 1173 ? 36.886 4.731 -44.738 1.00 66.38 1173 LEU A N 1
ATOM 9258 C CA . LEU A 1 1173 ? 36.857 4.211 -46.109 1.00 66.38 1173 LEU A CA 1
ATOM 9259 C C . LEU A 1 1173 ? 38.220 3.748 -46.644 1.00 66.38 1173 LEU A C 1
ATOM 9261 O O . LEU A 1 1173 ? 38.323 3.351 -47.800 1.00 66.38 1173 LEU A O 1
ATOM 9265 N N . SER A 1 1174 ? 39.261 3.736 -45.803 1.00 56.31 1174 SER A N 1
ATOM 9266 C CA . SER A 1 1174 ? 40.574 3.239 -46.193 1.00 56.31 1174 SER A CA 1
ATOM 9267 C C . SER A 1 1174 ? 40.495 1.752 -46.495 1.00 56.31 1174 SER A C 1
ATOM 9269 O O . SER A 1 1174 ? 39.956 0.953 -45.723 1.00 56.31 1174 SER A O 1
ATOM 9271 N N . GLU A 1 1175 ? 41.079 1.393 -47.626 1.00 68.38 1175 GLU A N 1
ATOM 9272 C CA . GLU A 1 1175 ? 41.167 0.018 -48.079 1.00 68.38 1175 GLU A CA 1
ATOM 9273 C C . GLU A 1 1175 ? 42.463 -0.595 -47.595 1.00 68.38 1175 GLU A C 1
ATOM 9275 O O . GLU A 1 1175 ? 43.527 0.005 -47.730 1.00 68.38 1175 GLU A O 1
ATOM 9280 N N . ILE A 1 1176 ? 42.372 -1.773 -46.995 1.00 69.25 1176 ILE A N 1
ATOM 9281 C CA . ILE A 1 1176 ? 43.456 -2.400 -46.253 1.00 69.25 1176 ILE A CA 1
ATOM 9282 C C . ILE A 1 1176 ? 43.558 -3.853 -46.700 1.00 69.25 1176 ILE A C 1
ATOM 9284 O O . ILE A 1 1176 ? 42.552 -4.553 -46.821 1.00 69.25 1176 ILE A O 1
ATOM 9288 N N . CYS A 1 1177 ? 44.778 -4.329 -46.920 1.00 71.19 1177 CYS A N 1
ATOM 9289 C CA . CYS A 1 1177 ? 45.017 -5.752 -47.115 1.00 71.19 1177 CYS A CA 1
ATOM 9290 C C . CYS A 1 1177 ? 45.009 -6.475 -45.761 1.00 71.19 1177 CYS A C 1
ATOM 9292 O O . CYS A 1 1177 ? 45.808 -6.164 -44.877 1.00 71.19 1177 CYS A O 1
ATOM 9294 N N . THR A 1 1178 ? 44.150 -7.484 -45.600 1.00 79.12 1178 THR A N 1
ATOM 9295 C CA . THR A 1 1178 ? 43.999 -8.221 -44.330 1.00 79.12 1178 THR A CA 1
ATOM 9296 C C . THR A 1 1178 ? 45.206 -9.085 -43.942 1.00 79.12 1178 THR A C 1
ATOM 9298 O O . THR A 1 1178 ? 45.240 -9.569 -42.813 1.00 79.12 1178 THR A O 1
ATOM 9301 N N . SER A 1 1179 ? 46.169 -9.288 -44.854 1.00 76.06 1179 SER A N 1
ATOM 9302 C CA . SER A 1 1179 ? 47.384 -10.101 -44.642 1.00 76.06 1179 SER A CA 1
ATOM 9303 C C . SER A 1 1179 ? 48.624 -9.260 -44.337 1.00 76.06 1179 SER A C 1
ATOM 9305 O O . SER A 1 1179 ? 49.374 -9.569 -43.416 1.00 76.06 1179 SER A O 1
ATOM 9307 N N . CYS A 1 1180 ? 48.864 -8.176 -45.086 1.00 69.62 1180 CYS A N 1
ATOM 9308 C CA . CYS A 1 1180 ? 50.024 -7.305 -44.857 1.00 69.62 1180 CYS A CA 1
ATOM 9309 C C . CYS A 1 1180 ? 49.699 -5.992 -44.133 1.00 69.62 1180 CYS A C 1
ATOM 9311 O O . CYS A 1 1180 ? 50.619 -5.227 -43.857 1.00 69.62 1180 CYS A O 1
ATOM 9313 N N . HIS A 1 1181 ? 48.427 -5.738 -43.811 1.00 75.00 1181 HIS A N 1
ATOM 9314 C CA . HIS A 1 1181 ? 47.960 -4.656 -42.929 1.00 75.00 1181 HIS A CA 1
ATOM 9315 C C . HIS A 1 1181 ? 48.274 -3.227 -43.388 1.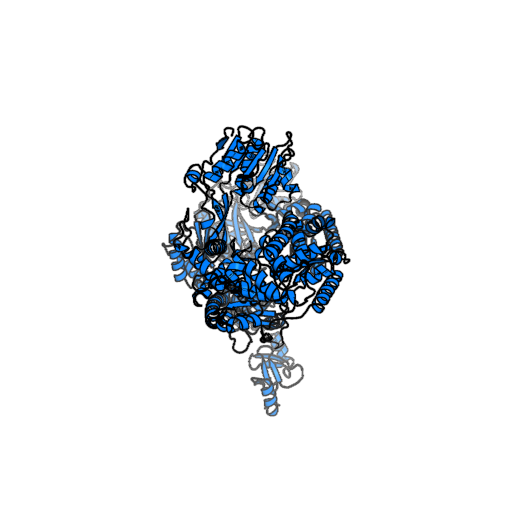00 75.00 1181 HIS A C 1
ATOM 9317 O O . HIS A 1 1181 ? 48.182 -2.285 -42.604 1.00 75.00 1181 HIS A O 1
ATOM 9323 N N . VAL A 1 1182 ? 48.637 -3.059 -44.656 1.00 64.12 1182 VAL A N 1
ATOM 9324 C CA . VAL A 1 1182 ? 48.863 -1.759 -45.295 1.00 64.12 1182 VAL A CA 1
ATOM 9325 C C . VAL A 1 1182 ? 47.712 -1.435 -46.240 1.00 64.12 1182 VAL A C 1
ATOM 9327 O O . VAL A 1 1182 ? 46.829 -2.272 -46.448 1.00 64.12 1182 VAL A O 1
ATOM 9330 N N . GLN A 1 1183 ? 47.731 -0.227 -46.810 1.00 62.66 1183 GLN A N 1
ATOM 9331 C CA . GLN A 1 1183 ? 46.773 0.164 -47.837 1.00 62.66 1183 GLN A CA 1
ATOM 9332 C C . GLN A 1 1183 ? 46.699 -0.888 -48.949 1.00 62.66 1183 GLN A C 1
ATOM 9334 O O . GLN A 1 1183 ? 47.716 -1.472 -49.339 1.00 62.66 1183 GLN A O 1
ATOM 9339 N N . TRP A 1 1184 ? 45.476 -1.162 -49.394 1.00 66.75 1184 TRP A N 1
ATOM 9340 C CA . TRP A 1 1184 ? 45.188 -2.139 -50.431 1.00 66.75 1184 TRP A CA 1
ATOM 9341 C C . TRP A 1 1184 ? 46.003 -1.832 -51.690 1.00 66.75 1184 TRP A C 1
ATOM 9343 O O . TRP A 1 1184 ? 46.078 -0.690 -52.139 1.00 66.75 1184 TRP A O 1
ATOM 9353 N N . HIS A 1 1185 ? 46.646 -2.861 -52.233 1.00 51.97 1185 HIS A N 1
ATOM 9354 C CA . HIS A 1 1185 ? 47.576 -2.743 -53.346 1.00 51.97 1185 HIS A CA 1
ATOM 9355 C C . HIS A 1 1185 ? 47.052 -3.558 -54.535 1.00 51.97 1185 HIS A C 1
ATOM 9357 O O . HIS A 1 1185 ? 47.213 -4.777 -54.609 1.00 51.97 1185 HIS A O 1
ATOM 9363 N N . ASN A 1 1186 ? 46.391 -2.871 -55.468 1.00 46.03 1186 ASN A N 1
ATOM 9364 C CA . ASN A 1 1186 ? 45.853 -3.472 -56.687 1.00 46.03 1186 ASN A CA 1
ATOM 9365 C C . ASN A 1 1186 ? 46.992 -3.993 -57.583 1.00 46.03 1186 ASN A C 1
ATOM 9367 O O . ASN A 1 1186 ? 47.896 -3.241 -57.934 1.00 46.03 1186 ASN A O 1
ATOM 9371 N N . GLY A 1 1187 ? 46.951 -5.275 -57.964 1.00 47.97 1187 GLY A N 1
ATOM 9372 C CA . GLY A 1 1187 ? 47.878 -5.863 -58.945 1.00 47.97 1187 GLY A CA 1
ATOM 9373 C C . GLY A 1 1187 ? 49.262 -6.289 -58.427 1.00 47.97 1187 GLY A C 1
ATOM 9374 O O . GLY A 1 1187 ? 50.046 -6.826 -59.203 1.00 47.97 1187 GLY A O 1
ATOM 9375 N N . LEU A 1 1188 ? 49.564 -6.115 -57.134 1.00 45.91 1188 LEU A N 1
ATOM 9376 C CA . LEU A 1 1188 ? 50.814 -6.565 -56.502 1.00 45.91 1188 LEU A CA 1
ATOM 9377 C C . LEU A 1 1188 ? 50.522 -7.635 -55.446 1.00 45.91 1188 LEU A C 1
ATOM 9379 O O . LEU A 1 1188 ? 49.564 -7.512 -54.684 1.00 45.91 1188 LEU A O 1
ATOM 9383 N N . THR A 1 1189 ? 51.358 -8.671 -55.339 1.00 50.94 1189 THR A N 1
ATOM 9384 C CA . THR A 1 1189 ? 51.270 -9.597 -54.196 1.00 50.94 1189 THR A CA 1
ATOM 9385 C C . THR A 1 1189 ? 51.856 -8.946 -52.940 1.00 50.94 1189 THR A C 1
ATOM 9387 O O . THR A 1 1189 ? 52.746 -8.096 -53.019 1.00 50.94 1189 THR A O 1
ATOM 9390 N N . CYS A 1 1190 ? 51.425 -9.375 -51.749 1.00 51.56 1190 CYS A N 1
ATOM 9391 C CA . CYS A 1 1190 ? 52.004 -8.888 -50.490 1.00 51.56 1190 CYS A CA 1
ATOM 9392 C C . CYS A 1 1190 ? 53.525 -9.124 -50.392 1.00 51.56 1190 CYS A C 1
ATOM 9394 O O . CYS A 1 1190 ? 54.196 -8.434 -49.624 1.00 51.56 1190 CYS A O 1
ATOM 9396 N N . ALA A 1 1191 ? 54.064 -10.094 -51.140 1.00 47.06 1191 ALA A N 1
ATOM 9397 C CA . ALA A 1 1191 ? 55.497 -10.341 -51.261 1.00 47.06 1191 ALA A CA 1
ATOM 9398 C C . ALA A 1 1191 ? 56.185 -9.305 -52.171 1.00 47.06 1191 ALA A C 1
ATOM 9400 O O . ALA A 1 1191 ? 57.232 -8.786 -51.795 1.00 47.06 1191 ALA A O 1
ATOM 9401 N N . MET A 1 1192 ? 55.561 -8.933 -53.298 1.00 40.75 1192 MET A N 1
ATOM 9402 C CA . MET A 1 1192 ? 56.076 -7.925 -54.241 1.00 40.75 1192 MET A CA 1
ATOM 9403 C C . MET A 1 1192 ? 56.133 -6.518 -53.625 1.00 40.75 1192 MET A C 1
ATOM 9405 O O . MET A 1 1192 ? 57.130 -5.816 -53.773 1.00 40.75 1192 MET A O 1
ATOM 9409 N N . LEU A 1 1193 ? 55.125 -6.134 -52.833 1.00 45.81 1193 LEU A N 1
ATOM 9410 C CA . LEU A 1 1193 ? 55.131 -4.848 -52.121 1.00 45.81 1193 LEU A CA 1
ATOM 9411 C C . LEU A 1 1193 ? 56.216 -4.785 -51.025 1.00 45.81 1193 LEU A C 1
ATOM 9413 O O . LEU A 1 1193 ? 56.764 -3.718 -50.742 1.00 45.81 1193 LEU A O 1
ATOM 9417 N N . ARG A 1 1194 ? 56.544 -5.926 -50.399 1.00 46.34 1194 ARG A N 1
ATOM 9418 C CA . ARG A 1 1194 ? 57.650 -6.018 -49.428 1.00 46.34 1194 ARG A CA 1
ATOM 9419 C C . ARG A 1 1194 ? 59.020 -5.927 -50.104 1.00 46.34 1194 ARG A C 1
ATOM 9421 O O . ARG A 1 1194 ? 59.944 -5.451 -49.457 1.00 46.34 1194 ARG A O 1
ATOM 9428 N N . SER A 1 1195 ? 59.144 -6.337 -51.370 1.00 39.69 1195 SER A N 1
ATOM 9429 C CA . SER A 1 1195 ? 60.380 -6.197 -52.154 1.00 39.69 1195 SER A CA 1
ATOM 9430 C C . SER A 1 1195 ? 60.543 -4.828 -52.827 1.00 39.69 1195 SER A C 1
ATOM 9432 O O . SER A 1 1195 ? 61.673 -4.388 -52.998 1.00 39.69 1195 SER A O 1
ATOM 9434 N N . GLU A 1 1196 ? 59.454 -4.125 -53.165 1.00 38.25 1196 GLU A N 1
ATOM 9435 C CA . GLU A 1 1196 ? 59.503 -2.793 -53.805 1.00 38.25 1196 GLU A CA 1
ATOM 9436 C C . GLU A 1 1196 ? 59.604 -1.618 -52.814 1.00 38.25 1196 GLU A C 1
ATOM 9438 O O . GLU A 1 1196 ? 59.978 -0.511 -53.200 1.00 38.25 1196 GLU A O 1
ATOM 9443 N N . LYS A 1 1197 ? 59.377 -1.837 -51.510 1.00 40.00 1197 LYS A N 1
ATOM 9444 C CA . LYS A 1 1197 ? 59.726 -0.865 -50.454 1.00 40.00 1197 LYS A CA 1
ATOM 9445 C C . LYS A 1 1197 ? 61.230 -0.873 -50.136 1.00 40.00 1197 LYS A C 1
ATOM 9447 O O . LYS A 1 1197 ? 61.635 -0.984 -48.984 1.00 40.00 1197 LYS A O 1
ATOM 9452 N N . GLN A 1 1198 ? 62.055 -0.658 -51.155 1.00 37.22 1198 GLN A N 1
ATOM 9453 C CA . GLN A 1 1198 ? 63.354 0.000 -51.012 1.00 37.22 1198 GLN A CA 1
ATOM 9454 C C . GLN A 1 1198 ? 63.220 1.450 -51.505 1.00 37.22 1198 GLN A C 1
ATOM 9456 O O . GLN A 1 1198 ? 63.805 1.857 -52.501 1.00 37.22 1198 GLN A O 1
ATOM 9461 N N . VAL A 1 1199 ? 62.452 2.268 -50.779 1.00 37.84 1199 VAL A N 1
ATOM 9462 C CA . VAL A 1 1199 ? 62.610 3.732 -50.838 1.00 37.84 1199 VAL A CA 1
ATOM 9463 C C . VAL A 1 1199 ? 63.441 4.132 -49.627 1.00 37.84 1199 VAL A C 1
ATOM 9465 O O . VAL A 1 1199 ? 62.975 4.670 -48.629 1.00 37.84 1199 VAL A O 1
ATOM 9468 N N . GLU A 1 1200 ? 64.714 3.773 -49.731 1.00 44.00 1200 GLU A N 1
ATOM 9469 C CA . GLU A 1 1200 ? 65.795 4.036 -48.789 1.00 44.00 1200 GLU A CA 1
ATOM 9470 C C . GLU A 1 1200 ? 66.563 5.305 -49.224 1.00 44.00 1200 GLU A C 1
ATOM 9472 O O . GLU A 1 1200 ? 67.788 5.329 -49.231 1.00 44.00 1200 GLU A O 1
ATOM 9477 N N . GLY A 1 1201 ? 65.846 6.351 -49.659 1.00 46.22 1201 GLY A N 1
ATOM 9478 C CA . GLY A 1 1201 ? 66.448 7.596 -50.164 1.00 46.22 1201 GLY A CA 1
ATOM 9479 C C . GLY A 1 1201 ? 66.662 8.647 -49.071 1.00 46.22 1201 GLY A C 1
ATOM 9480 O O . GLY A 1 1201 ? 67.789 9.003 -48.747 1.00 46.22 1201 GLY A O 1
ATOM 9481 N N . GLN A 1 1202 ? 65.581 9.103 -48.433 1.00 48.41 1202 GLN A N 1
ATOM 9482 C CA . GLN A 1 1202 ? 65.644 10.223 -47.477 1.00 48.41 1202 GLN A CA 1
ATOM 9483 C C . GLN A 1 1202 ? 66.177 9.829 -46.090 1.00 48.41 1202 GLN A C 1
ATOM 9485 O O . GLN A 1 1202 ? 66.816 10.632 -45.411 1.00 48.41 1202 GLN A O 1
ATOM 9490 N N . LEU A 1 1203 ? 65.954 8.581 -45.666 1.00 44.78 1203 LEU A N 1
ATOM 9491 C CA . LEU A 1 1203 ? 66.390 8.096 -44.352 1.00 44.78 1203 LEU A CA 1
ATOM 9492 C C . LEU A 1 1203 ? 67.896 7.787 -44.326 1.00 44.78 1203 LEU A C 1
ATOM 9494 O O . LEU A 1 1203 ? 68.550 8.032 -43.314 1.00 44.78 1203 LEU A O 1
ATOM 9498 N N . LYS A 1 1204 ? 68.460 7.312 -45.450 1.00 51.88 1204 LYS A N 1
ATOM 9499 C CA . LYS A 1 1204 ? 69.912 7.135 -45.616 1.00 51.88 1204 LYS A CA 1
ATOM 9500 C C . LYS A 1 1204 ? 70.627 8.480 -45.615 1.00 51.88 1204 LYS A C 1
ATOM 9502 O O . LYS A 1 1204 ? 71.582 8.617 -44.862 1.00 51.88 1204 LYS A O 1
ATOM 9507 N N . GLU A 1 1205 ? 70.113 9.479 -46.338 1.00 53.69 1205 GLU A N 1
ATOM 9508 C CA . GLU A 1 1205 ? 70.651 10.849 -46.303 1.00 53.69 1205 GLU A CA 1
ATOM 9509 C C . GLU A 1 1205 ? 70.626 11.463 -44.895 1.00 53.69 1205 GLU A C 1
ATOM 9511 O O . GLU A 1 1205 ? 71.600 12.092 -44.476 1.00 53.69 1205 GLU A O 1
ATOM 9516 N N . TRP A 1 1206 ? 69.541 11.263 -44.137 1.00 62.09 1206 TRP A N 1
ATOM 9517 C CA . TRP A 1 1206 ? 69.434 11.730 -42.752 1.00 62.09 1206 TRP A CA 1
ATOM 9518 C C . TRP A 1 1206 ? 70.411 10.999 -41.816 1.00 62.09 1206 TRP A C 1
ATOM 9520 O O . TRP A 1 1206 ? 71.077 11.651 -41.013 1.00 62.09 1206 TRP A O 1
ATOM 9530 N N . MET A 1 1207 ? 70.581 9.683 -41.966 1.00 59.28 1207 MET A N 1
ATOM 9531 C CA . MET A 1 1207 ? 71.559 8.898 -41.198 1.00 59.28 1207 MET A CA 1
ATOM 9532 C C . MET A 1 1207 ? 73.016 9.256 -41.532 1.00 59.28 1207 MET A C 1
ATOM 9534 O O . MET A 1 1207 ? 73.860 9.243 -40.641 1.00 59.28 1207 MET A O 1
ATOM 9538 N N . THR A 1 1208 ? 73.328 9.617 -42.784 1.00 60.59 1208 THR A N 1
ATOM 9539 C CA . THR A 1 1208 ? 74.688 10.015 -43.200 1.00 60.59 1208 THR A CA 1
ATOM 9540 C C . THR A 1 1208 ? 75.054 11.461 -42.866 1.00 60.59 1208 THR A C 1
ATOM 9542 O O . THR A 1 1208 ? 76.237 11.786 -42.855 1.00 60.59 1208 THR A O 1
ATOM 9545 N N . LYS A 1 1209 ? 74.074 12.337 -42.597 1.00 66.62 1209 LYS A N 1
ATOM 9546 C CA . LYS A 1 1209 ? 74.321 13.765 -42.318 1.00 66.62 1209 LYS A CA 1
ATOM 9547 C C . LYS A 1 1209 ? 74.956 14.041 -40.950 1.00 66.62 1209 LYS A C 1
ATOM 9549 O O . LYS A 1 1209 ? 75.674 15.025 -40.834 1.00 66.62 1209 LYS A O 1
ATOM 9554 N N . ASP A 1 1210 ? 74.705 13.205 -39.942 1.00 65.88 1210 ASP A N 1
ATOM 9555 C CA . ASP A 1 1210 ? 75.359 13.305 -38.626 1.00 65.88 1210 ASP A CA 1
ATOM 9556 C C . ASP A 1 1210 ? 75.471 11.917 -37.955 1.00 65.88 1210 ASP A C 1
ATOM 9558 O O . ASP A 1 1210 ? 74.658 11.563 -37.095 1.00 65.88 1210 ASP A O 1
ATOM 9562 N N . PRO A 1 1211 ? 76.466 11.098 -38.344 1.00 65.44 1211 PRO A N 1
ATOM 9563 C CA . PRO A 1 1211 ? 76.648 9.747 -37.810 1.00 65.44 1211 PRO A CA 1
ATOM 9564 C C . PRO A 1 1211 ? 77.108 9.720 -36.341 1.00 65.44 1211 PRO A C 1
ATOM 9566 O O . PRO A 1 1211 ? 77.149 8.653 -35.731 1.00 65.44 1211 PRO A O 1
ATOM 9569 N N . SER A 1 1212 ? 77.454 10.872 -35.754 1.00 67.12 1212 SER A N 1
ATOM 9570 C CA . SER A 1 1212 ? 77.884 10.961 -34.353 1.00 67.12 1212 SER A CA 1
ATOM 9571 C C . SER A 1 1212 ? 76.699 10.961 -33.377 1.00 67.12 1212 SER A C 1
ATOM 9573 O O . SER A 1 1212 ? 76.777 10.367 -32.296 1.00 67.12 1212 SER A O 1
ATOM 9575 N N . ASN A 1 1213 ? 75.570 11.539 -33.803 1.00 74.81 1213 ASN A N 1
ATOM 9576 C CA . ASN A 1 1213 ? 74.343 11.666 -33.015 1.00 74.81 1213 ASN A CA 1
ATOM 9577 C C . ASN A 1 1213 ? 73.181 10.817 -33.538 1.00 74.81 1213 ASN A C 1
ATOM 9579 O O . ASN A 1 1213 ? 72.120 10.823 -32.920 1.00 74.81 1213 ASN A O 1
ATOM 9583 N N . ARG A 1 1214 ? 73.361 10.062 -34.629 1.00 82.81 1214 ARG A N 1
ATOM 9584 C CA . ARG A 1 1214 ? 72.319 9.214 -35.228 1.00 82.81 1214 ARG A CA 1
ATOM 9585 C C . ARG A 1 1214 ? 72.791 7.771 -35.349 1.00 82.81 1214 ARG A C 1
ATOM 9587 O O . ARG A 1 1214 ? 73.813 7.485 -35.964 1.00 82.81 1214 ARG A O 1
ATOM 9594 N N . LYS A 1 1215 ? 72.041 6.844 -34.754 1.00 83.56 1215 LYS A N 1
ATOM 9595 C CA . LYS A 1 1215 ? 72.322 5.398 -34.768 1.00 83.56 1215 LYS A CA 1
ATOM 9596 C C . LYS A 1 1215 ? 71.037 4.619 -35.016 1.00 83.56 1215 LYS A C 1
ATOM 9598 O O . LYS A 1 1215 ? 69.947 5.160 -34.903 1.00 83.56 1215 LYS A O 1
ATOM 9603 N N . ASN A 1 1216 ? 71.146 3.331 -35.323 1.00 81.56 1216 ASN A N 1
ATOM 9604 C CA . ASN A 1 1216 ? 69.978 2.452 -35.390 1.00 81.56 1216 ASN A CA 1
ATOM 9605 C C . ASN A 1 1216 ? 69.751 1.770 -34.042 1.00 81.56 1216 ASN A C 1
ATOM 9607 O O . ASN A 1 1216 ? 70.696 1.269 -33.433 1.00 81.56 1216 ASN A O 1
ATOM 9611 N N . CYS A 1 1217 ? 68.495 1.695 -33.604 1.00 79.19 1217 CYS A N 1
ATOM 9612 C CA . CYS A 1 1217 ? 68.120 0.948 -32.411 1.00 79.19 1217 CYS A CA 1
ATOM 9613 C C . CYS A 1 1217 ? 68.609 -0.515 -32.525 1.00 79.19 1217 CYS A C 1
ATOM 9615 O O . CYS A 1 1217 ? 68.321 -1.170 -33.529 1.00 79.19 1217 CYS A O 1
ATOM 9617 N N . PRO A 1 1218 ? 69.283 -1.089 -31.514 1.00 79.25 1218 PRO A N 1
ATOM 9618 C CA . PRO A 1 1218 ? 69.827 -2.446 -31.604 1.00 79.25 1218 PRO A CA 1
ATOM 9619 C C . PRO A 1 1218 ? 68.730 -3.506 -31.731 1.00 79.25 1218 PRO A C 1
ATOM 9621 O O . PRO A 1 1218 ? 68.926 -4.497 -32.432 1.00 79.25 1218 PRO A O 1
ATOM 9624 N N . ARG A 1 1219 ? 67.571 -3.261 -31.094 1.00 77.12 1219 ARG A N 1
ATOM 9625 C CA . ARG A 1 1219 ? 66.438 -4.194 -30.999 1.00 77.12 1219 ARG A CA 1
ATOM 9626 C C . ARG A 1 1219 ? 65.528 -4.168 -32.226 1.00 77.12 1219 ARG A C 1
ATOM 9628 O O . ARG A 1 1219 ? 65.215 -5.220 -32.763 1.00 77.12 1219 ARG A O 1
ATOM 9635 N N . CYS A 1 1220 ? 65.096 -2.985 -32.665 1.00 76.19 1220 CYS A N 1
ATOM 9636 C CA . CYS A 1 1220 ? 64.115 -2.853 -33.755 1.00 76.19 1220 CYS A CA 1
ATOM 9637 C C . CYS A 1 1220 ? 64.663 -2.189 -35.024 1.00 76.19 1220 CYS A C 1
ATOM 9639 O O . CYS A 1 1220 ? 63.916 -2.004 -35.976 1.00 76.19 1220 CYS A O 1
ATOM 9641 N N . LYS A 1 1221 ? 65.947 -1.802 -35.039 1.00 76.38 1221 LYS A N 1
ATOM 9642 C CA . LYS A 1 1221 ? 66.647 -1.151 -36.164 1.00 76.38 1221 LYS A CA 1
ATOM 9643 C C . LYS A 1 1221 ? 66.076 0.194 -36.627 1.00 76.38 1221 LYS A C 1
ATOM 9645 O O . LYS A 1 1221 ? 66.634 0.784 -37.544 1.00 76.38 1221 LYS A O 1
ATOM 9650 N N . THR A 1 1222 ? 65.053 0.722 -35.953 1.00 74.69 1222 THR A N 1
ATOM 9651 C CA . THR A 1 1222 ? 64.545 2.083 -36.177 1.00 74.69 1222 THR A CA 1
ATOM 9652 C C . THR A 1 1222 ? 65.662 3.113 -35.945 1.00 74.69 1222 THR A C 1
ATOM 9654 O O . THR A 1 1222 ? 66.351 3.004 -34.923 1.00 74.69 1222 THR A O 1
ATOM 9657 N N . PRO A 1 1223 ? 65.849 4.104 -36.835 1.00 75.94 1223 PRO A N 1
ATOM 9658 C CA . PRO A 1 1223 ? 66.803 5.188 -36.624 1.00 75.94 1223 PRO A CA 1
ATOM 9659 C C . PRO A 1 1223 ? 66.463 6.009 -35.377 1.00 75.94 1223 PRO A C 1
ATOM 9661 O O . PRO A 1 1223 ? 65.300 6.325 -35.131 1.00 75.94 1223 PRO A O 1
ATOM 9664 N N . ILE A 1 1224 ? 67.474 6.349 -34.587 1.00 80.56 1224 ILE A N 1
ATOM 9665 C CA . ILE A 1 1224 ? 67.367 7.119 -33.347 1.00 80.56 1224 ILE A CA 1
ATOM 9666 C C . ILE A 1 1224 ? 68.409 8.242 -33.340 1.00 80.56 1224 ILE A C 1
ATOM 9668 O O . ILE A 1 1224 ? 69.543 8.043 -33.777 1.00 80.56 1224 ILE A O 1
ATOM 9672 N N . GLU A 1 1225 ? 68.025 9.415 -32.835 1.00 82.81 1225 GLU A N 1
ATOM 9673 C CA . GLU A 1 1225 ? 68.872 10.612 -32.740 1.00 82.81 1225 GLU A CA 1
ATOM 9674 C C . GLU A 1 1225 ? 69.041 11.040 -31.276 1.00 82.81 1225 GLU A C 1
ATOM 9676 O O . GLU A 1 1225 ? 68.090 10.984 -30.491 1.00 82.81 1225 GLU A O 1
ATOM 9681 N N . LYS A 1 1226 ? 70.255 11.443 -30.892 1.00 79.94 1226 LYS A N 1
ATOM 9682 C CA . LYS A 1 1226 ? 70.565 11.923 -29.544 1.00 79.94 1226 LYS A CA 1
ATOM 9683 C C . LYS A 1 1226 ? 70.410 13.447 -29.472 1.00 79.94 1226 LYS A C 1
ATOM 9685 O O . LYS A 1 1226 ? 71.315 14.186 -29.843 1.00 79.94 1226 LYS A O 1
ATOM 9690 N N . ASN A 1 1227 ? 69.298 13.918 -28.907 1.00 58.28 1227 ASN A N 1
ATOM 9691 C CA . ASN A 1 1227 ? 68.910 15.341 -28.887 1.00 58.28 1227 ASN A CA 1
ATOM 9692 C C . ASN A 1 1227 ? 69.481 16.146 -27.692 1.00 58.28 1227 ASN A C 1
ATOM 9694 O O . ASN A 1 1227 ? 68.848 17.088 -27.228 1.00 58.28 1227 ASN A O 1
ATOM 9698 N N . ALA A 1 1228 ? 70.694 15.800 -27.237 1.00 58.94 1228 ALA A N 1
ATOM 9699 C CA . ALA A 1 1228 ? 71.386 16.263 -26.018 1.00 58.94 1228 ALA A CA 1
ATOM 9700 C C . ALA A 1 1228 ? 70.929 15.615 -24.690 1.00 58.94 1228 ALA A C 1
ATOM 9702 O O . ALA A 1 1228 ? 69.769 15.264 -24.498 1.00 58.94 1228 ALA A O 1
ATOM 9703 N N . GLY A 1 1229 ? 71.886 15.436 -23.766 1.00 68.81 1229 GLY A N 1
ATOM 9704 C CA . GLY A 1 1229 ? 71.679 14.795 -22.461 1.00 68.81 1229 GLY A CA 1
ATOM 9705 C C . GLY A 1 1229 ? 72.375 13.436 -22.283 1.00 68.81 1229 GLY A C 1
ATOM 9706 O O . GLY A 1 1229 ? 73.305 13.081 -23.015 1.00 68.81 1229 GLY A O 1
ATOM 9707 N N . CYS A 1 1230 ? 71.944 12.715 -21.241 1.00 74.44 1230 CYS A N 1
ATOM 9708 C CA . CYS A 1 1230 ? 72.528 11.475 -20.715 1.00 74.44 1230 CYS A CA 1
ATOM 9709 C C . CYS A 1 1230 ? 72.772 10.383 -21.784 1.00 74.44 1230 CYS A C 1
ATOM 9711 O O . CYS A 1 1230 ? 72.151 10.352 -22.839 1.00 74.44 1230 CYS A O 1
ATOM 9713 N N . ASN A 1 1231 ? 73.675 9.439 -21.498 1.00 84.12 1231 ASN A N 1
ATOM 9714 C CA . ASN A 1 1231 ? 73.955 8.271 -22.342 1.00 84.12 1231 ASN A CA 1
ATOM 9715 C C . ASN A 1 1231 ? 72.885 7.165 -22.259 1.00 84.12 1231 ASN A C 1
ATOM 9717 O O . ASN A 1 1231 ? 73.068 6.107 -22.854 1.00 84.12 1231 ASN A O 1
ATOM 9721 N N . HIS A 1 1232 ? 71.794 7.375 -21.524 1.00 88.44 1232 HIS A N 1
ATOM 9722 C CA . HIS A 1 1232 ? 70.647 6.474 -21.491 1.00 88.44 1232 HIS A CA 1
ATOM 9723 C C . HIS A 1 1232 ? 69.629 6.938 -22.534 1.00 88.44 1232 HIS A C 1
ATOM 9725 O O . HIS A 1 1232 ? 69.185 8.082 -22.495 1.00 88.44 1232 HIS A O 1
ATOM 9731 N N . MET A 1 1233 ? 69.286 6.051 -23.466 1.00 86.94 1233 MET A N 1
ATOM 9732 C CA . MET A 1 1233 ? 68.330 6.299 -24.541 1.00 86.94 1233 MET A CA 1
ATOM 9733 C C . MET A 1 1233 ? 67.203 5.270 -24.491 1.00 86.94 1233 MET A C 1
ATOM 9735 O O . MET A 1 1233 ? 67.454 4.084 -24.289 1.00 86.94 1233 MET A O 1
ATOM 9739 N N . GLU A 1 1234 ? 65.970 5.704 -24.736 1.00 86.06 1234 GLU A N 1
ATOM 9740 C CA . GLU A 1 1234 ? 64.810 4.825 -24.889 1.00 86.06 1234 GLU A CA 1
ATOM 9741 C C . GLU A 1 1234 ? 64.318 4.883 -26.338 1.00 86.06 1234 GLU A C 1
ATOM 9743 O O . GLU A 1 1234 ? 64.132 5.960 -26.909 1.00 86.06 1234 GLU A O 1
ATOM 9748 N N . CYS A 1 1235 ? 64.113 3.726 -26.968 1.00 81.31 1235 CYS A N 1
ATOM 9749 C CA . CYS A 1 1235 ? 63.574 3.697 -28.324 1.00 81.31 1235 CYS A CA 1
ATOM 9750 C C . CYS A 1 1235 ? 62.079 4.031 -28.318 1.00 81.31 1235 CYS A C 1
ATOM 9752 O O . CYS A 1 1235 ? 61.281 3.298 -27.742 1.00 81.31 1235 CYS A O 1
ATOM 9754 N N . SER A 1 1236 ? 61.679 5.068 -29.052 1.00 75.88 1236 SER A N 1
ATOM 9755 C CA . SER A 1 1236 ? 60.275 5.483 -29.177 1.00 75.88 1236 SER A CA 1
ATOM 9756 C C . SER A 1 1236 ? 59.349 4.395 -29.738 1.00 75.88 1236 SER A C 1
ATOM 9758 O O . SER A 1 1236 ? 58.178 4.364 -29.374 1.00 75.88 1236 SER A O 1
ATOM 9760 N N . GLN A 1 1237 ? 59.870 3.490 -30.576 1.00 75.56 1237 GLN A N 1
ATOM 9761 C CA . GLN A 1 1237 ? 59.104 2.406 -31.205 1.00 75.56 1237 GLN A CA 1
ATOM 9762 C C . GLN A 1 1237 ? 58.992 1.148 -30.336 1.00 75.56 1237 GLN A C 1
ATOM 9764 O O . GLN A 1 1237 ? 57.902 0.628 -30.139 1.00 75.56 1237 GLN A O 1
ATOM 9769 N N . CYS A 1 1238 ? 60.111 0.632 -29.817 1.00 80.31 1238 CYS A N 1
ATOM 9770 C CA . CYS A 1 1238 ? 60.122 -0.652 -29.097 1.00 80.31 1238 CYS A CA 1
ATOM 9771 C C . CYS A 1 1238 ? 60.313 -0.529 -27.582 1.00 80.31 1238 CYS A C 1
ATOM 9773 O O . CYS A 1 1238 ? 60.440 -1.553 -26.910 1.00 80.31 1238 CYS A O 1
ATOM 9775 N N . LYS A 1 1239 ? 60.395 0.704 -27.063 1.00 84.31 1239 LYS A N 1
ATOM 9776 C CA . LYS A 1 1239 ? 60.539 1.034 -25.635 1.00 84.31 1239 LYS A CA 1
ATOM 9777 C C . LYS A 1 1239 ? 61.740 0.391 -24.941 1.00 84.31 1239 LYS A C 1
ATOM 9779 O O . LYS A 1 1239 ? 61.817 0.333 -23.724 1.00 84.31 1239 LYS A O 1
ATOM 9784 N N . ALA A 1 1240 ? 62.705 -0.094 -25.719 1.00 83.50 1240 ALA A N 1
ATOM 9785 C CA . ALA A 1 1240 ? 63.931 -0.666 -25.192 1.00 83.50 1240 ALA A CA 1
ATOM 9786 C C . ALA A 1 1240 ? 64.823 0.439 -24.617 1.00 83.50 1240 ALA A C 1
ATOM 9788 O O . ALA A 1 1240 ? 65.077 1.431 -25.307 1.00 83.50 1240 ALA A O 1
ATOM 9789 N N . HIS A 1 1241 ? 65.328 0.230 -23.403 1.00 88.81 1241 HIS A N 1
ATOM 9790 C CA . HIS A 1 1241 ? 66.355 1.065 -22.789 1.00 88.81 1241 HIS A CA 1
ATOM 9791 C C . HIS A 1 1241 ? 67.726 0.644 -23.323 1.00 88.81 1241 HIS A C 1
ATOM 9793 O O . HIS A 1 1241 ? 68.020 -0.546 -23.411 1.00 88.81 1241 HIS A O 1
ATOM 9799 N N . MET A 1 1242 ? 68.570 1.590 -23.722 1.00 90.38 1242 MET A N 1
ATOM 9800 C CA . MET A 1 1242 ? 69.898 1.292 -24.258 1.00 90.38 1242 MET A CA 1
ATOM 9801 C C . MET A 1 1242 ? 70.937 2.333 -23.872 1.00 90.38 1242 MET A C 1
ATOM 9803 O O . MET A 1 1242 ? 70.638 3.511 -23.667 1.00 90.38 1242 MET A O 1
ATOM 9807 N N . CYS A 1 1243 ? 72.184 1.882 -23.805 1.00 88.44 1243 CYS A N 1
ATOM 9808 C CA . CYS A 1 1243 ? 73.341 2.726 -23.557 1.00 88.44 1243 CYS A CA 1
ATOM 9809 C C . CYS A 1 1243 ? 73.855 3.290 -24.894 1.00 88.44 1243 CYS A C 1
ATOM 9811 O O . CYS A 1 1243 ? 74.277 2.536 -25.765 1.00 88.44 1243 CYS A O 1
ATOM 9813 N N . TRP A 1 1244 ? 73.826 4.611 -25.084 1.00 88.25 1244 TRP A N 1
ATOM 9814 C CA . TRP A 1 1244 ? 74.197 5.262 -26.350 1.00 88.25 1244 TRP A CA 1
ATOM 9815 C C . TRP A 1 1244 ? 75.628 4.962 -26.846 1.00 88.25 1244 TRP A C 1
ATOM 9817 O O . TRP A 1 1244 ? 75.806 4.785 -28.056 1.00 88.25 1244 TRP A O 1
ATOM 9827 N N . PRO A 1 1245 ? 76.661 4.897 -25.981 1.00 83.50 1245 PRO A N 1
ATOM 9828 C CA . PRO A 1 1245 ? 78.021 4.601 -26.421 1.00 83.50 1245 PRO A CA 1
ATOM 9829 C C . PRO A 1 1245 ? 78.194 3.179 -26.976 1.00 83.50 1245 PRO A C 1
ATOM 9831 O O . PRO A 1 1245 ? 78.627 3.039 -28.118 1.00 83.50 1245 PRO A O 1
ATOM 9834 N N . CYS A 1 1246 ? 77.802 2.141 -26.224 1.00 85.56 1246 CYS A N 1
ATOM 9835 C CA . CYS A 1 1246 ? 78.014 0.733 -26.602 1.00 85.56 1246 CYS A CA 1
ATOM 9836 C C . CYS A 1 1246 ? 76.843 0.091 -27.358 1.00 85.56 1246 CYS A C 1
ATOM 9838 O O . CYS A 1 1246 ? 77.010 -0.970 -27.951 1.00 85.56 1246 CYS A O 1
ATOM 9840 N N . MET A 1 1247 ? 75.668 0.724 -27.359 1.00 87.50 1247 MET A N 1
ATOM 9841 C CA . MET A 1 1247 ? 74.445 0.220 -27.986 1.00 87.50 1247 MET A CA 1
ATOM 9842 C C . MET A 1 1247 ? 73.943 -1.120 -27.413 1.00 87.50 1247 MET A C 1
ATOM 9844 O O . MET A 1 1247 ? 73.169 -1.814 -28.070 1.00 87.50 1247 MET A O 1
ATOM 9848 N N . GLU A 1 1248 ? 74.317 -1.474 -26.179 1.00 85.56 1248 GLU A N 1
ATOM 9849 C CA . GLU A 1 1248 ? 73.686 -2.585 -25.456 1.00 85.56 1248 GLU A CA 1
ATOM 9850 C C . GLU A 1 1248 ? 72.283 -2.211 -24.967 1.00 85.56 1248 GLU A C 1
ATOM 9852 O O . GLU A 1 1248 ? 72.013 -1.063 -24.599 1.00 85.56 1248 GLU A O 1
ATOM 9857 N N . VAL A 1 1249 ? 71.389 -3.203 -24.980 1.00 86.44 1249 VAL A N 1
ATOM 9858 C CA . VAL A 1 1249 ? 69.978 -3.074 -24.596 1.00 86.44 1249 VAL A CA 1
ATOM 9859 C C . VAL A 1 1249 ? 69.773 -3.655 -23.205 1.00 86.44 1249 VAL A C 1
ATOM 9861 O O . VAL A 1 1249 ? 70.195 -4.775 -22.935 1.00 86.44 1249 VAL A O 1
ATOM 9864 N N . PHE A 1 1250 ? 69.064 -2.918 -22.357 1.00 84.94 1250 PHE A N 1
ATOM 9865 C CA . PHE A 1 1250 ? 68.798 -3.274 -20.971 1.00 84.94 1250 PHE A CA 1
ATOM 9866 C C . PHE A 1 1250 ? 67.290 -3.364 -20.698 1.00 84.94 1250 PHE A C 1
ATOM 9868 O O . PHE A 1 1250 ? 66.496 -2.716 -21.389 1.00 84.94 1250 PHE A O 1
ATOM 9875 N N . PRO A 1 1251 ? 66.873 -4.153 -19.692 1.00 78.88 1251 PRO A N 1
ATOM 9876 C CA . PRO A 1 1251 ? 65.460 -4.316 -19.355 1.00 78.88 1251 PRO A CA 1
ATOM 9877 C C . PRO A 1 1251 ? 64.826 -3.044 -18.777 1.00 78.88 1251 PRO A C 1
ATOM 9879 O O . PRO A 1 1251 ? 63.647 -2.799 -19.004 1.00 78.88 1251 PRO A O 1
ATOM 9882 N N . THR A 1 1252 ? 65.599 -2.241 -18.040 1.00 85.38 1252 THR A N 1
ATOM 9883 C CA . THR A 1 1252 ? 65.136 -1.036 -17.335 1.00 85.38 1252 THR A CA 1
ATOM 9884 C C . THR A 1 1252 ? 66.141 0.106 -17.479 1.00 85.38 1252 THR A C 1
ATOM 9886 O O . THR A 1 1252 ? 67.324 -0.128 -17.738 1.00 85.38 1252 THR A O 1
ATOM 9889 N N . GLY A 1 1253 ? 65.684 1.346 -17.283 1.00 83.00 1253 GLY A N 1
ATOM 9890 C CA . GLY A 1 1253 ? 66.553 2.526 -17.306 1.00 83.00 1253 GLY A CA 1
ATOM 9891 C C . GLY A 1 1253 ? 67.662 2.484 -16.250 1.00 83.00 1253 GLY A C 1
ATOM 9892 O O . GLY A 1 1253 ? 68.809 2.798 -16.560 1.00 83.00 1253 GLY A O 1
ATOM 9893 N N . ASP A 1 1254 ? 67.363 2.007 -15.039 1.00 83.62 1254 ASP A N 1
ATOM 9894 C CA . ASP A 1 1254 ? 68.338 1.895 -13.942 1.00 83.62 1254 ASP A CA 1
ATOM 9895 C C . ASP A 1 1254 ? 69.505 0.966 -14.285 1.00 83.62 1254 ASP A C 1
ATOM 9897 O O . ASP A 1 1254 ? 70.661 1.296 -14.021 1.00 83.62 1254 ASP A O 1
ATOM 9901 N N . ALA A 1 1255 ? 69.231 -0.143 -14.979 1.00 82.25 1255 ALA A N 1
ATOM 9902 C CA . ALA A 1 1255 ? 70.271 -1.051 -15.452 1.00 82.25 1255 ALA A CA 1
ATOM 9903 C C . ALA A 1 1255 ? 71.212 -0.381 -16.473 1.00 82.25 1255 ALA A C 1
ATOM 9905 O O . ALA A 1 1255 ? 72.408 -0.680 -16.493 1.00 82.25 1255 ALA A O 1
ATOM 9906 N N . VAL A 1 1256 ? 70.714 0.578 -17.268 1.00 85.44 1256 VAL A N 1
ATOM 9907 C CA . VAL A 1 1256 ? 71.557 1.393 -18.159 1.00 85.44 1256 VAL A CA 1
ATOM 9908 C C . VAL A 1 1256 ? 72.473 2.306 -17.346 1.00 85.44 1256 VAL A C 1
ATOM 9910 O O . VAL A 1 1256 ? 73.657 2.413 -17.662 1.00 85.44 1256 VAL A O 1
ATOM 9913 N N . TYR A 1 1257 ? 71.960 2.948 -16.294 1.00 83.12 1257 TYR A N 1
ATOM 9914 C CA . TYR A 1 1257 ? 72.763 3.816 -15.426 1.00 83.12 1257 TYR A CA 1
ATOM 9915 C C . TYR A 1 1257 ? 73.837 3.036 -14.655 1.00 83.12 1257 TYR A C 1
ATOM 9917 O O . TYR A 1 1257 ? 74.973 3.504 -14.565 1.00 83.12 1257 TYR A O 1
ATOM 9925 N N . SER A 1 1258 ? 73.530 1.827 -14.172 1.00 82.19 1258 SER A N 1
ATOM 9926 C CA . SER A 1 1258 ? 74.517 0.932 -13.549 1.00 82.19 1258 SER A CA 1
ATOM 9927 C C . SER A 1 1258 ? 75.591 0.476 -14.542 1.00 82.19 1258 SER A C 1
ATOM 9929 O O . SER A 1 1258 ? 76.778 0.486 -14.220 1.00 82.19 1258 SER A O 1
ATOM 99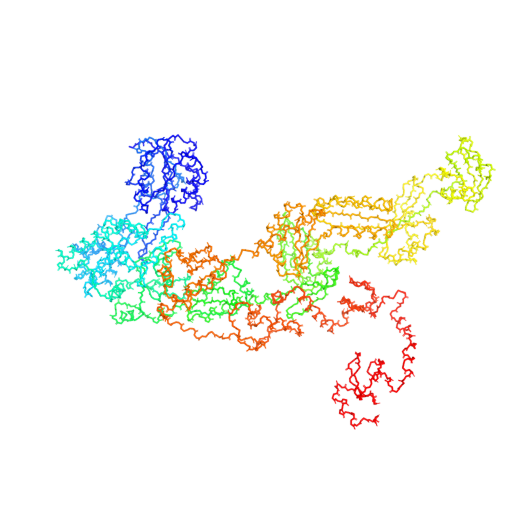31 N N . HIS A 1 1259 ? 75.203 0.141 -15.776 1.00 84.00 1259 HIS A N 1
ATOM 9932 C CA . HIS A 1 1259 ? 76.143 -0.237 -16.833 1.00 84.00 1259 HIS A CA 1
ATOM 9933 C C . HIS A 1 1259 ? 77.030 0.934 -17.295 1.00 84.00 1259 HIS A C 1
ATOM 9935 O O . HIS A 1 1259 ? 78.194 0.723 -17.627 1.00 84.00 1259 HIS A O 1
ATOM 9941 N N . GLN A 1 1260 ? 76.543 2.182 -17.281 1.00 79.62 1260 GLN A N 1
ATOM 9942 C CA . GLN A 1 1260 ? 77.322 3.355 -17.710 1.00 79.62 1260 GLN A CA 1
ATOM 9943 C C . GLN A 1 1260 ? 78.639 3.548 -16.941 1.00 79.62 1260 GLN A C 1
ATOM 9945 O O . GLN A 1 1260 ? 79.554 4.177 -17.476 1.00 79.62 1260 GLN A O 1
ATOM 9950 N N . GLN A 1 1261 ? 78.766 3.028 -15.717 1.00 76.69 1261 GLN A N 1
ATOM 9951 C CA . GLN A 1 1261 ? 80.016 3.085 -14.950 1.00 76.69 1261 GLN A CA 1
ATOM 9952 C C . GLN A 1 1261 ? 81.109 2.154 -15.505 1.00 76.69 1261 GLN A C 1
ATOM 9954 O O . GLN A 1 1261 ? 82.287 2.448 -15.330 1.00 76.69 1261 GLN A O 1
ATOM 9959 N N . TYR A 1 1262 ? 80.728 1.094 -16.224 1.00 80.81 1262 TYR A N 1
ATOM 9960 C CA . TYR A 1 1262 ? 81.622 0.055 -16.757 1.00 80.81 1262 TYR A CA 1
ATOM 9961 C C . TYR A 1 1262 ? 81.476 -0.131 -18.277 1.00 80.81 1262 TYR A C 1
ATOM 9963 O O . TYR A 1 1262 ? 81.881 -1.151 -18.831 1.00 80.81 1262 TYR A O 1
ATOM 9971 N N . CYS A 1 1263 ? 80.857 0.837 -18.957 1.00 79.19 1263 CYS A N 1
ATOM 9972 C CA . CYS A 1 1263 ? 80.553 0.752 -20.378 1.00 79.19 1263 CYS A CA 1
ATOM 9973 C C . CYS A 1 1263 ? 81.855 0.753 -21.205 1.00 79.19 1263 CYS A C 1
ATOM 9975 O O . CYS A 1 1263 ? 82.606 1.727 -21.136 1.00 79.19 1263 CYS A O 1
ATOM 9977 N N . PRO A 1 1264 ? 82.107 -0.272 -22.039 1.00 70.62 1264 PRO A N 1
ATOM 9978 C CA . PRO A 1 1264 ? 83.345 -0.387 -22.816 1.00 70.62 1264 PRO A CA 1
ATOM 9979 C C . PRO A 1 1264 ? 83.476 0.660 -23.935 1.00 70.62 1264 PRO A C 1
ATOM 9981 O O . PRO A 1 1264 ? 84.531 0.767 -24.549 1.00 70.62 1264 PRO A O 1
ATOM 9984 N N . GLY A 1 1265 ? 82.409 1.414 -24.223 1.00 62.34 1265 GLY A N 1
ATOM 9985 C CA . GLY A 1 1265 ? 82.395 2.487 -25.221 1.00 62.34 1265 GLY A CA 1
ATOM 9986 C C . GLY A 1 1265 ? 82.446 3.902 -24.638 1.00 62.34 1265 GLY A C 1
ATOM 9987 O O . GLY A 1 1265 ? 82.139 4.836 -25.378 1.00 62.34 1265 GLY A O 1
ATOM 9988 N N . ARG A 1 1266 ? 82.718 4.063 -23.334 1.00 57.56 1266 ARG A N 1
ATOM 9989 C CA . ARG A 1 1266 ? 82.766 5.366 -22.653 1.00 57.56 1266 ARG A CA 1
ATOM 9990 C C . ARG A 1 1266 ? 84.132 6.034 -22.734 1.00 57.56 1266 ARG A C 1
ATOM 9992 O O . ARG A 1 1266 ? 85.143 5.304 -22.669 1.00 57.56 1266 ARG A O 1
#

Nearest PDB structures (foldseek):
  6o16-assembly1_A  TM=8.814E-01  e=6.755E-30  Mus musculus
  6eud-assembly1_A  TM=6.936E-01  e=3.839E-23  Escherichia coli
  6heg-assembly1_A  TM=7.228E-01  e=3.441E-22  Escherichia coli K-12
  8po8-assembly1_B  TM=5.337E-01  e=4.282E-24  Escherichia coli K-12
  8po7-assembly1_B  TM=5.399E-01  e=1.729E-23  Escherichia coli K-12